Protein AF-0000000075561199 (afdb_homodimer)

Foldseek 3Di:
DPPPPPCPPPPVVVVVVVVVVPPVPPPDDCVPDLVSLLVVLLVVLLVVLVVLLVVLLCCLPPCVNVPPVNPPVVLVVLLVLLVLLVVLLVCCVDVAACLVNVLVVLVVCVVVVNDPPVVSVVRRDDHWFFDVLFFDDLLLLVLLLVLLVLLLVLLVVLLVVLVVDPDPDSSCNSSSVSVNVSSVSLNVCCNPPLRTAAARPDSSNLNSLSSLLSSLSSLLSNLLVLLLVLLLLVLVVVVVVVVVVVCVVPDDPVRNVVCCVCVVVCCVVVVPCCPCADDPPHRRCCRPVPLSSLLSSLSSSLSSVSSSLSSVLSSVCHNVPPRDDDDDPDDDDDPPPQVLLQVVLVVLLVQLVVLQVVLVVCVVVVNNLVSLVSLLVSLQVLLVVLQVLLVQLCVFLVPFDFAPPQSPNPSLLVLLVLLLVLLVLQLVLQLVQLVVCVVVVPPRQDVSSNSSSVSSNVSSVSLSVSLVRLSRTAHADPVCLVVVTSLNSLSNNLSSLVSVLVSLSVVSSVSDRNGDSDDDPVSSSSNSSSSSSNSSNSSSSSVSSVVSSGGRNDNPPPPPPPPPPDPPPPPDPD/DPPDPPDPPPPVVVVVVVVVVPPPPPPDDCVPDLVSLLVVLLVVLLVVLVVLLVVLLCCLVPCVNVPPVNPPVVLVVLLVLLVLLVVLLVCCVDVAACLVNVLVVVVVCVVVVNDPPVVSVVRRDDHWFFDVLFFDDLLLLVLLLVLLVLLLVLLVVLLVVLVVDPDPDSSCNSSSVSVNVSSVSLNVCCNPPLRTAAARPDSSNLNSLSSLLSSLSSLLSNLLVLLLVLLLLVLVVVVVVVVVVVCVVPDDPVRVVVCCVCVVVCCVVVVPCCPCADDPPHRRCCRPVPLSSLLSSLSSSLSSVSSSLSSVLSSVCHNVPPRDDDDDPDDDDDPPPQVLLQVVLVVLLVVLVVLQVVLVVCVVVVNNLVSLVSLLVSLQVLLVVLQVLLVVLCVFLVPFDFAPPQSPNPSLLVLLVLLLVLLVLQLVLQLVQLVVCVVVVPPRQDVSSNSSSVSSNVSSVSLSVSLVRLSRTAHADPVCLVVVTSLNSLSNNLSSLVSVLVSLSVVSSVSDRNGDSDDDSVSSSSNSSSSSSNSSNSSSSSVSSVVSSGGRNDNPPPPPPPVPPDPPPPPDPD

Organism: Caenorhabditis brenneri (NCBI:txid135651)

Secondary structure (DSSP, 8-state):
---------TTHHHHHHHHHHTS-S----TTT-HHHHHHHHHHHHHHHHHHHHHHHHHHHH-HHHHSGGGHHHHHHHHHHHHHHHHHHHHHIIIIII-HHHHHHHHHHHHHTTSS-HHHHHHH-PPPPPB-TT-S--HHHHHHHHHHHHHHHHHHHHHHHHHHHTT-S-TTHHHHHHHHHHHHHHHHHHHHHSTTBPPPTT-HHHHHHHHHHHHHHHHHHHHHHHHHHHHHHHHHHHHHHHHHHHHHHHT--HHHHHHHHHHHHHHHHHSSS----PPPTTS-HHHHHHTHHHHHHHHHHHHHHHHHHHHHHHHHHTTT---------SEEEEE-TT-HHHHHHHHHHHHHHHHHHHHHHHHHHTT-HHHHHHHHHHHHHHHHHHHHHHHHHHHHHGGGSEE-TT----HHHHHHHHHHHHHHHHHHHHHHHHHHHHHHTT-TT--HHHHHHHHHHHHHHHHHHHHHHHHTTEE--SHHHHHH-TTHHHHHHHHHHHHHHHHHHHHHHHSTTSSS-SS--HHHHHHHHHHHHHHHHHHHHHHHHHHHHHHHTT---------------------/---------STHHHHHHHHHHTS-S----TTT-HHHHHHHHHHHHHHHHHHHHHHHHHHHH-HHHHSGGGHHHHHHHHHHHHHHHHHHHHHIIIIII-HHHHHHHHHHHHHTTSS-HHHHHHH-PPPPPB-TT-S--HHHHHHHHHHHHHHHHHHHHHHHHHHHTT-S-TTHHHHHHHHHHHHHHHHHHHHHSTTBPPPTT-HHHHHHHHHHHHHHHHHHHHHHHHHHHHHHHHHHHHHHHHHHHHHHHT--HHHHHHHHHHHHHHHHHSSS----PPPTTS-HHHHHHTHHHHHHHHHHHHHHHHHHHHHHHHHHTTT---------SEEEEE-TT-HHHHHHHHHHHHHHHHHHHHHHHHHHTT-HHHHHHHHHHHHHHHHHHHHHHHHHHHHHGGGSEE-TT----HHHHHHHHHHHHHHHHHHHHHHHHHHHHHHTT-TT--HHHHHHHHHHHHHHHHHHHHHHHHTTEE--SHHHHHH-TTHHHHHHHHHHHHHHHHHHHHHHHSTTSSS-SS--HHHHHHHHHHHHHHHHHHHHHHHHHHHHHHHTT---------------------

Sequence (1148 aa):
MKTSIESTSSDDATALSDYSSTLPENLPTWMKNQKAQSFGLKSLTALYTLILTIVAFIIEISPTWQSDAMHIEYTIFCVLMYSIAILYFIYLYTVILYPIVFNTILLYLERMHVLSVHSIKRWMRPEPVFTGEGAGTLYLRLGTLLFGTLGSVLWGSEIFLCFFTNARHNIYVIKYIFAFVFTYMQMHFLCCNSKIDLPKNSFIASFGMMHCIAVNLWVWFSLCLAKAVYKSDKKTLKLQKNEEKWKKKNMTLADAVVEVVTTTVAYIVTEGEGDFSASEKQLRSLYKLGSAANFLLTTLVEFSLIAAAVYFIIWKHEGEEKPQEQRKKHVRFDCKSTSVGIFAALVLLIGSFVSISMHYIYNNSDKPRVADEVIGIAETVLFCVTLLAVFAAFVRMRKLQYRLHAHGQVVDEILLIVGLAGEIVYCSTGLDLYLNERLTNMQGTSCLTVVAFVFRIVQVVVQSVFILVASRLRSLSASNVLNQPGKQIITFLVVCNINLFIYHTFETIESNFGFPHKMASVYSALLNMSSPLVVFYRFHSSACLAEIWKHAYSTKYNHSHHHVHKPLEDHHIAMKTSIESTSSDDATALSDYSSTLPENLPTWMKNQKAQSFGLKSLTALYTLILTIVAFIIEISPTWQSDAMHIEYTIFCVLMYSIAILYFIYLYTVILYPIVFNTILLYLERMHVLSVHSIKRWMRPEPVFTGEGAGTLYLRLGTLLFGTLGSVLWGSEIFLCFFTNARHNIYVIKYIFAFVFTYMQMHFLCCNSKIDLPKNSFIASFGMMHCIAVNLWVWFSLCLAKAVYKSDKKTLKLQKNEEKWKKKNMTLADAVVEVVTTTVAYIVTEGEGDFSASEKQLRSLYKLGSAANFLLTTLVEFSLIAAAVYFIIWKHEGEEKPQEQRKKHVRFDCKSTSVGIFAALVLLIGSFVSISMHYIYNNSDKPRVADEVIGIAETVLFCVTLLAVFAAFVRMRKLQYRLHAHGQVVDEILLIVGLAGEIVYCSTGLDLYLNERLTNMQGTSCLTVVAFVFRIVQVVVQSVFILVASRLRSLSASNVLNQPGKQIITFLVVCNINLFIYHTFETIESNFGFPHKMASVYSALLNMSSPLVVFYRFHSSACLAEIWKHAYSTKYNHSHHHVHKPLEDHHIA

Solvent-accessible surface area (backbone atoms only — not comparable to full-atom values): 60788 Å² total; per-residue (Å²): 135,85,76,80,80,74,79,80,64,70,71,67,57,60,60,59,54,53,60,62,63,68,44,68,84,80,60,62,54,60,86,66,28,66,66,50,44,44,50,50,50,52,50,48,33,48,48,49,25,50,52,52,35,50,52,48,50,47,49,70,68,33,64,70,48,66,32,83,88,30,52,63,61,47,44,49,49,51,40,49,55,38,48,55,46,44,51,39,50,50,46,44,48,37,51,44,68,33,30,63,58,43,44,50,50,49,50,51,37,35,73,67,65,73,42,62,70,73,57,44,67,69,61,55,59,70,79,62,50,49,29,54,80,40,53,57,54,71,55,53,30,52,46,38,50,54,20,32,46,44,24,41,25,47,32,49,41,41,42,49,47,48,71,68,42,90,55,93,68,64,66,59,41,56,39,33,52,44,50,35,52,39,48,52,53,49,35,52,40,52,58,75,50,44,30,55,47,49,68,63,84,38,63,67,62,48,41,43,38,31,46,44,30,25,50,23,52,40,51,33,51,50,51,39,50,52,49,46,53,50,54,51,51,52,49,52,50,52,50,50,50,50,50,48,52,52,49,59,70,69,48,53,80,74,55,48,54,54,40,45,53,46,42,49,50,38,41,65,64,58,59,44,73,86,47,86,58,54,55,91,86,42,65,50,42,45,58,69,53,37,57,63,37,46,48,26,51,49,32,30,38,47,31,24,51,52,51,28,50,38,36,50,47,47,57,70,52,48,47,65,81,53,85,33,67,71,80,73,51,60,49,75,45,74,67,64,74,34,64,68,17,46,55,59,29,45,53,53,43,34,50,51,53,25,36,52,51,48,26,53,49,28,46,74,66,75,34,55,69,61,18,42,48,47,48,45,49,53,49,36,52,50,34,52,52,51,38,52,44,48,54,51,33,53,64,47,43,62,80,45,42,80,41,87,84,46,83,60,52,68,54,57,54,50,54,48,50,54,13,48,52,20,38,51,51,36,39,52,50,51,50,47,51,51,52,50,34,58,73,65,66,54,88,80,78,58,70,61,58,55,53,33,41,52,45,42,52,52,32,53,52,53,47,49,52,46,51,64,54,49,51,28,32,32,37,80,49,70,67,44,51,71,64,41,61,37,49,28,48,42,42,21,48,26,48,43,25,48,41,50,23,53,52,44,47,49,48,67,52,46,80,67,66,82,52,68,89,80,64,59,69,66,59,54,51,51,43,46,63,16,47,58,26,39,33,40,28,27,47,50,47,23,41,50,40,48,47,32,64,56,51,26,56,45,73,78,66,76,69,73,77,71,78,72,76,71,74,80,71,77,75,69,93,112,138,83,79,80,84,74,82,81,67,69,70,69,59,56,60,60,53,52,61,62,62,67,43,67,82,80,58,64,54,61,86,68,29,67,67,49,45,45,49,50,51,52,50,49,34,51,49,48,26,50,50,52,36,50,53,48,50,46,50,70,68,33,64,70,48,67,31,84,86,31,53,65,62,47,45,51,51,50,41,49,55,39,47,56,44,42,53,40,50,51,46,44,46,37,51,45,68,34,27,62,59,43,45,48,50,49,50,50,37,35,72,67,65,72,42,63,69,73,56,45,67,69,62,55,58,72,79,61,49,51,31,55,79,40,56,56,55,71,57,52,30,52,46,38,50,52,20,33,45,44,24,40,24,47,32,49,40,42,42,49,46,48,70,69,43,88,56,93,67,63,68,60,42,55,39,33,52,43,50,35,52,40,46,52,53,48,37,50,41,53,57,74,49,43,30,55,47,51,66,64,85,39,62,67,62,48,40,43,38,30,47,42,29,25,50,23,52,41,51,32,51,52,51,39,50,51,50,46,52,50,54,53,50,51,47,52,50,50,50,49,49,50,51,50,52,54,48,60,71,69,48,53,80,74,55,48,54,55,42,46,52,46,42,49,49,38,42,65,63,56,57,43,71,84,46,84,57,53,56,91,87,42,66,49,42,46,57,69,51,37,58,62,35,45,47,27,51,50,32,33,37,48,29,24,52,52,49,30,50,36,35,50,48,46,57,71,51,48,47,66,80,54,86,32,68,70,80,75,51,60,49,75,46,72,68,65,74,35,64,68,18,44,57,58,28,45,53,55,42,34,49,50,52,26,37,52,51,48,27,53,48,28,46,74,67,74,34,55,68,61,19,43,48,47,48,44,50,54,50,35,51,50,34,52,53,51,39,53,47,49,53,50,33,54,62,46,42,63,79,45,42,78,41,88,85,46,82,64,51,68,56,59,54,50,53,48,50,53,14,48,50,20,40,50,51,36,41,53,50,51,49,48,52,49,52,50,35,59,73,66,64,53,88,80,77,60,71,61,58,54,53,32,40,54,44,43,52,52,30,52,52,54,46,51,52,46,52,65,53,48,49,29,31,32,36,79,48,70,66,44,50,71,64,42,62,38,48,28,47,43,41,21,48,25,48,41,24,48,40,49,22,53,51,43,47,49,48,68,50,45,80,67,65,84,52,70,89,80,63,59,68,66,58,54,50,50,42,47,63,16,48,58,27,40,33,42,28,28,48,50,49,22,42,50,39,48,49,34,64,58,51,27,56,44,70,76,65,77,70,71,77,69,76,69,76,70,74,79,71,76,77,70,89,117

Radius of gyration: 35.61 Å; Cα contacts (8 Å, |Δi|>4): 1254; chains: 2; bounding box: 104×128×104 Å

InterPro domains:
  IPR004878 Otopetrin [PF03189] (139-539)
  IPR004878 Otopetrin [PTHR21522] (13-554)

Structure (mmCIF, N/CA/C/O backbone):
data_AF-0000000075561199-model_v1
#
loop_
_entity.id
_entity.type
_entity.pdbx_description
1 polymer OToPetrin-Like
#
loop_
_atom_site.group_PDB
_atom_site.id
_atom_site.type_symbol
_atom_site.label_atom_id
_atom_site.label_alt_id
_atom_site.label_comp_id
_atom_site.label_asym_id
_atom_site.label_entity_id
_atom_site.label_seq_id
_atom_site.pdbx_PDB_ins_code
_atom_site.Cartn_x
_atom_site.Cartn_y
_atom_site.Cartn_z
_atom_site.occupancy
_atom_site.B_iso_or_equiv
_atom_site.auth_seq_id
_atom_site.auth_comp_id
_atom_site.auth_asym_id
_atom_site.auth_atom_id
_atom_site.pdbx_PDB_model_num
ATOM 1 N N . MET A 1 1 ? -54.188 -15.094 66.188 1 23.02 1 MET A N 1
ATOM 2 C CA . MET A 1 1 ? -54.938 -14.078 65.438 1 23.02 1 MET A CA 1
ATOM 3 C C . MET A 1 1 ? -54.906 -14.352 63.969 1 23.02 1 MET A C 1
ATOM 5 O O . MET A 1 1 ? -53.812 -14.453 63.375 1 23.02 1 MET A O 1
ATOM 9 N N . LYS A 1 2 ? -55.938 -15.148 63.344 1 27.41 2 LYS A N 1
ATOM 10 C CA . LYS A 1 2 ? -56.406 -15.625 62.062 1 27.41 2 LYS A CA 1
ATOM 11 C C . LYS A 1 2 ? -56.594 -14.469 61.094 1 27.41 2 LYS A C 1
ATOM 13 O O . LYS A 1 2 ? -57.531 -13.656 61.25 1 27.41 2 LYS A O 1
ATOM 18 N N . THR A 1 3 ? -55.469 -13.734 60.719 1 26.67 3 THR A N 1
ATOM 19 C CA . THR A 1 3 ? -55.5 -12.57 59.844 1 26.67 3 THR A CA 1
ATOM 20 C C . THR A 1 3 ? -56.25 -12.883 58.562 1 26.67 3 THR A C 1
ATOM 22 O O . THR A 1 3 ? -55.969 -13.867 57.906 1 26.67 3 THR A O 1
ATOM 25 N N . SER A 1 4 ? -57.562 -12.555 58.5 1 28.78 4 SER A N 1
ATOM 26 C CA . SER A 1 4 ? -58.562 -12.672 57.469 1 28.78 4 SER A CA 1
ATOM 27 C C . SER A 1 4 ? -58.062 -12.055 56.156 1 28.78 4 SER A C 1
ATOM 29 O O . SER A 1 4 ? -57.719 -10.875 56.094 1 28.78 4 SER A O 1
ATOM 31 N N . ILE A 1 5 ? -57.344 -12.812 55.312 1 31.03 5 ILE A N 1
ATOM 32 C CA . ILE A 1 5 ? -56.906 -12.57 53.938 1 31.03 5 ILE A CA 1
ATOM 33 C C . ILE A 1 5 ? -58.094 -12.156 53.062 1 31.03 5 ILE A C 1
ATOM 35 O O . ILE A 1 5 ? -58.906 -12.992 52.719 1 31.03 5 ILE A O 1
ATOM 39 N N . GLU A 1 6 ? -58.844 -11.031 53.438 1 28.05 6 GLU A N 1
ATOM 40 C CA . GLU A 1 6 ? -59.938 -10.578 52.594 1 28.05 6 GLU A CA 1
ATOM 41 C C . GLU A 1 6 ? -59.5 -10.359 51.156 1 28.05 6 GLU A C 1
ATOM 43 O O . GLU A 1 6 ? -58.438 -9.805 50.906 1 28.05 6 GLU A O 1
ATOM 48 N N . SER A 1 7 ? -60.031 -11.156 50.188 1 30.53 7 SER A N 1
ATOM 49 C CA . SER A 1 7 ? -59.906 -11.367 48.75 1 30.53 7 SER A CA 1
ATOM 50 C C . SER A 1 7 ? -60.156 -10.078 47.969 1 30.53 7 SER A C 1
ATOM 52 O O . SER A 1 7 ? -61.281 -9.578 47.906 1 30.53 7 SER A O 1
ATOM 54 N N . THR A 1 8 ? -59.375 -8.992 48.125 1 32.44 8 THR A N 1
ATOM 55 C CA . THR A 1 8 ? -59.5 -7.742 47.375 1 32.44 8 THR A CA 1
ATOM 56 C C . THR A 1 8 ? -59.406 -7.984 45.875 1 32.44 8 THR A C 1
ATOM 58 O O . THR A 1 8 ? -58.312 -7.84 45.281 1 32.44 8 THR A O 1
ATOM 61 N N . SER A 1 9 ? -59.875 -9.133 45.281 1 32.69 9 SER A N 1
ATOM 62 C CA . SER A 1 9 ? -59.719 -9.453 43.875 1 32.69 9 SER A CA 1
ATOM 63 C C . SER A 1 9 ? -60.531 -8.508 43 1 32.69 9 SER A C 1
ATOM 65 O O . SER A 1 9 ? -60.312 -8.414 41.781 1 32.69 9 SER A O 1
ATOM 67 N N . SER A 1 10 ? -61.656 -7.863 43.469 1 36.28 10 SER A N 1
ATOM 68 C CA . SER A 1 10 ? -62.625 -7.371 42.5 1 36.28 10 SER A CA 1
ATOM 69 C C . SER A 1 10 ? -62.156 -6.074 41.844 1 36.28 10 SER A C 1
ATOM 71 O O . SER A 1 10 ? -62.562 -5.742 40.75 1 36.28 10 SER A O 1
ATOM 73 N N . ASP A 1 11 ? -61.406 -5.211 42.562 1 36.97 11 ASP A N 1
ATOM 74 C CA . ASP A 1 11 ? -61.219 -3.848 42.094 1 36.97 11 ASP A CA 1
ATOM 75 C C . ASP A 1 11 ? -60.25 -3.805 40.938 1 36.97 11 ASP A C 1
ATOM 77 O O . ASP A 1 11 ? -60.094 -2.779 40.25 1 36.97 11 ASP A O 1
ATOM 81 N N . ASP A 1 12 ? -59.344 -4.855 40.812 1 37.25 12 ASP A N 1
ATOM 82 C CA . ASP A 1 12 ? -58.312 -4.723 39.781 1 37.25 12 ASP A CA 1
ATOM 83 C C . ASP A 1 12 ? -58.906 -4.941 38.406 1 37.25 12 ASP A C 1
ATOM 85 O O . ASP A 1 12 ? -58.25 -4.695 37.375 1 37.25 12 ASP A O 1
ATOM 89 N N . ALA A 1 13 ? -60.156 -5.559 38.344 1 41.03 13 ALA A N 1
ATOM 90 C CA . ALA A 1 13 ? -60.719 -5.797 37 1 41.03 13 ALA A CA 1
ATOM 91 C C . ALA A 1 13 ? -61.156 -4.488 36.375 1 41.03 13 ALA A C 1
ATOM 93 O O . ALA A 1 13 ? -61.156 -4.367 35.125 1 41.03 13 ALA A O 1
ATOM 94 N N . THR A 1 14 ? -61.562 -3.453 37.156 1 41.22 14 THR A N 1
ATOM 95 C CA . THR A 1 14 ? -62.125 -2.256 36.531 1 41.22 14 THR A CA 1
ATOM 96 C C . THR A 1 14 ? -61 -1.443 35.875 1 41.22 14 THR A C 1
ATOM 98 O O . THR A 1 14 ? -61.281 -0.701 34.906 1 41.22 14 THR A O 1
ATOM 101 N N . ALA A 1 15 ? -59.75 -1.508 36.438 1 41.31 15 ALA A N 1
ATOM 102 C CA . ALA A 1 15 ? -58.719 -0.68 35.812 1 41.31 15 ALA A CA 1
ATOM 103 C C . ALA A 1 15 ? -58.312 -1.208 34.438 1 41.31 15 ALA A C 1
ATOM 105 O O . ALA A 1 15 ? -57.875 -0.444 33.594 1 41.31 15 ALA A O 1
ATOM 106 N N . LEU A 1 16 ? -58.438 -2.564 34.281 1 40.06 16 LEU A N 1
ATOM 107 C CA . LEU A 1 16 ? -58.094 -3.084 32.938 1 40.06 16 LEU A CA 1
ATOM 108 C C . LEU A 1 16 ? -59.125 -2.676 31.906 1 40.06 16 LEU A C 1
ATOM 110 O O . LEU A 1 16 ? -58.812 -2.535 30.734 1 40.06 16 LEU A O 1
ATOM 114 N N . SER A 1 17 ? -60.438 -2.498 32.375 1 40.56 17 SER A N 1
ATOM 115 C CA . SER A 1 17 ? -61.438 -2.137 31.375 1 40.56 17 SER A CA 1
ATOM 116 C C . SER A 1 17 ? -61.219 -0.733 30.828 1 40.56 17 SER A C 1
ATOM 118 O O . SER A 1 17 ? -61.594 -0.428 29.703 1 40.56 17 SER A O 1
ATOM 120 N N . ASP A 1 18 ? -60.688 0.201 31.703 1 38.62 18 ASP A N 1
ATOM 121 C CA . ASP A 1 18 ? -60.531 1.561 31.203 1 38.62 18 ASP A CA 1
ATOM 122 C C . ASP A 1 18 ? -59.406 1.642 30.172 1 38.62 18 ASP A C 1
ATOM 124 O O . ASP A 1 18 ? -59.281 2.629 29.453 1 38.62 18 ASP A O 1
ATOM 128 N N . TYR A 1 19 ? -58.375 0.75 30.359 1 41.69 19 TYR A N 1
ATOM 129 C CA . TYR A 1 19 ? -57.344 0.833 29.328 1 41.69 19 TYR A CA 1
ATOM 130 C C . TYR A 1 19 ? -57.938 0.486 27.953 1 41.69 19 TYR A C 1
ATOM 132 O O . TYR A 1 19 ? -57.344 0.826 26.922 1 41.69 19 TYR A O 1
ATOM 140 N N . SER A 1 20 ? -59 -0.408 27.922 1 40.75 20 SER A N 1
ATOM 141 C CA . SER A 1 20 ? -59.594 -0.716 26.625 1 40.75 20 SER A CA 1
ATOM 142 C C . SER A 1 20 ? -60.312 0.497 26.047 1 40.75 20 SER A C 1
ATOM 144 O O . SER A 1 20 ? -60.5 0.6 24.828 1 40.75 20 SER A O 1
ATOM 146 N N . SER A 1 21 ? -60.938 1.288 26.906 1 41.44 21 SER A N 1
ATOM 147 C CA . SER A 1 21 ? -61.781 2.359 26.344 1 41.44 21 SER A CA 1
ATOM 148 C C . SER A 1 21 ? -60.906 3.428 25.672 1 41.44 21 SER A C 1
ATOM 150 O O . SER A 1 21 ? -61.406 4.203 24.859 1 41.44 21 SER A O 1
ATOM 152 N N . THR A 1 22 ? -59.812 3.818 26.328 1 41 22 THR A N 1
ATOM 153 C CA . THR A 1 22 ? -59.125 4.926 25.672 1 41 22 THR A CA 1
ATOM 154 C C . THR A 1 22 ? -58.344 4.438 24.453 1 41 22 THR A C 1
ATOM 156 O O . THR A 1 22 ? -57.438 5.113 23.969 1 41 22 THR A O 1
ATOM 159 N N . LEU A 1 23 ? -58.344 3.086 24.203 1 43.19 23 LEU A N 1
ATOM 160 C CA . LEU A 1 23 ? -57.781 2.836 22.875 1 43.19 23 LEU A CA 1
ATOM 161 C C . LEU A 1 23 ? -58.438 3.721 21.844 1 43.19 23 LEU A C 1
ATOM 163 O O . LEU A 1 23 ? -59.688 3.781 21.766 1 43.19 23 LEU A O 1
ATOM 167 N N . PRO A 1 24 ? -57.906 4.844 21.453 1 48.06 24 PRO A N 1
ATOM 168 C CA . PRO A 1 24 ? -58.625 5.602 20.406 1 48.06 24 PRO A CA 1
ATOM 169 C C . PRO A 1 24 ? -59.312 4.699 19.391 1 48.06 24 PRO A C 1
ATOM 171 O O . PRO A 1 24 ? -58.781 3.641 19.047 1 48.06 24 PRO A O 1
ATOM 174 N N . GLU A 1 25 ? -60.625 4.469 19.5 1 47.69 25 GLU A N 1
ATOM 175 C CA . GLU A 1 25 ? -61.531 3.76 18.594 1 47.69 25 GLU A CA 1
ATOM 176 C C . GLU A 1 25 ? -60.969 3.764 17.172 1 47.69 25 GLU A C 1
ATOM 178 O O . GLU A 1 25 ? -61.156 2.799 16.422 1 47.69 25 GLU A O 1
ATOM 183 N N . ASN A 1 26 ? -60.625 4.91 16.609 1 48.72 26 ASN A N 1
ATOM 184 C CA . ASN A 1 26 ? -60.281 4.973 15.188 1 48.72 26 ASN A CA 1
ATOM 185 C C . ASN A 1 26 ? -58.844 4.516 14.93 1 48.72 26 ASN A C 1
ATOM 187 O O . ASN A 1 26 ? -58 5.332 14.625 1 48.72 26 ASN A O 1
ATOM 191 N N . LEU A 1 27 ? -58.375 3.664 15.656 1 53.28 27 LEU A N 1
ATOM 192 C CA . LEU A 1 27 ? -57.062 3.205 15.219 1 53.28 27 LEU A CA 1
ATOM 193 C C . LEU A 1 27 ? -57.125 2.701 13.781 1 53.28 27 LEU A C 1
ATOM 195 O O . LEU A 1 27 ? -57.938 1.854 13.445 1 53.28 27 LEU A O 1
ATOM 199 N N . PRO A 1 28 ? -56.688 3.459 12.852 1 59.25 28 PRO A N 1
ATOM 200 C CA . PRO A 1 28 ? -56.719 3.018 11.453 1 59.25 28 PRO A CA 1
ATOM 201 C C . PRO A 1 28 ? -56.25 1.571 11.289 1 59.25 28 PRO A C 1
ATOM 203 O O . PRO A 1 28 ? -55.531 1.053 12.133 1 59.25 28 PRO A O 1
ATOM 206 N N . THR A 1 29 ? -57.062 0.756 10.547 1 63.88 29 THR A N 1
ATOM 207 C CA . THR A 1 29 ? -56.656 -0.601 10.18 1 63.88 29 THR A CA 1
ATOM 208 C C . THR A 1 29 ? -55.188 -0.653 9.773 1 63.88 29 THR A C 1
ATOM 210 O O . THR A 1 29 ? -54.594 0.368 9.406 1 63.88 29 THR A O 1
ATOM 213 N N . TRP A 1 30 ? -54.594 -1.698 10.117 1 62.28 30 TRP A N 1
ATOM 214 C CA . TRP A 1 30 ? -53.188 -1.86 9.852 1 62.28 30 TRP A CA 1
ATOM 215 C C . TRP A 1 30 ? -52.844 -1.433 8.43 1 62.28 30 TRP A C 1
ATOM 217 O O . TRP A 1 30 ? -51.75 -0.947 8.164 1 62.28 30 TRP A O 1
ATOM 227 N N . MET A 1 31 ? -53.875 -1.57 7.602 1 65 31 MET A N 1
ATOM 228 C CA . MET A 1 31 ? -53.656 -1.215 6.203 1 65 31 MET A CA 1
ATOM 229 C C . MET A 1 31 ? -53.531 0.295 6.039 1 65 31 MET A C 1
ATOM 231 O O . MET A 1 31 ? -52.875 0.767 5.098 1 65 31 MET A O 1
ATOM 235 N N . LYS A 1 32 ? -54.094 0.989 6.965 1 67.06 32 LYS A N 1
ATOM 236 C CA . LYS A 1 32 ? -54.031 2.445 6.859 1 67.06 32 LYS A CA 1
ATOM 237 C C . LYS A 1 32 ? -52.938 3.018 7.766 1 67.06 32 LYS A C 1
ATOM 239 O O . LYS A 1 32 ? -52.625 4.211 7.707 1 67.06 32 LYS A O 1
ATOM 244 N N . ASN A 1 33 ? -52.375 2.156 8.586 1 66.81 33 ASN A N 1
ATOM 245 C CA . ASN A 1 33 ? -51.281 2.613 9.453 1 66.81 33 ASN A CA 1
ATOM 246 C C . ASN A 1 33 ? -49.938 2.654 8.711 1 66.81 33 ASN A C 1
ATOM 248 O O . ASN A 1 33 ? -49.469 1.632 8.203 1 66.81 33 ASN A O 1
ATOM 252 N N . GLN A 1 34 ? -49.469 3.797 8.531 1 74.38 34 GLN A N 1
ATOM 253 C CA . GLN A 1 34 ? -48.219 4.035 7.781 1 74.38 34 GLN A CA 1
ATOM 254 C C . GLN A 1 34 ? -47.062 3.229 8.359 1 74.38 34 GLN A C 1
ATOM 256 O O . GLN A 1 34 ? -46.25 2.703 7.613 1 74.38 34 GLN A O 1
ATOM 261 N N . LYS A 1 35 ? -47.031 3.045 9.688 1 75.44 35 LYS A N 1
ATOM 262 C CA . LYS A 1 35 ? -45.969 2.289 10.312 1 75.44 35 LYS A CA 1
ATOM 263 C C . LYS A 1 35 ? -46.094 0.801 9.992 1 75.44 35 LYS A C 1
ATOM 265 O O . LYS A 1 35 ? -45.062 0.134 9.75 1 75.44 35 LYS A O 1
ATOM 270 N N . ALA A 1 36 ? -47.25 0.375 10.031 1 74.06 36 ALA A N 1
ATOM 271 C CA . ALA A 1 36 ? -47.469 -1.029 9.703 1 74.06 36 ALA A CA 1
ATOM 272 C C . ALA A 1 36 ? -47.188 -1.303 8.227 1 74.06 36 ALA A C 1
ATOM 274 O O . ALA A 1 36 ? -46.625 -2.354 7.883 1 74.06 36 ALA A O 1
ATOM 275 N N . GLN A 1 37 ? -47.531 -0.401 7.414 1 76.19 37 GLN A N 1
ATOM 276 C CA . GLN A 1 37 ? -47.25 -0.553 5.996 1 76.19 37 GLN A CA 1
ATOM 277 C C . GLN A 1 37 ? -45.719 -0.542 5.738 1 76.19 37 GLN A C 1
ATOM 279 O O . GLN A 1 37 ? -45.219 -1.319 4.922 1 76.19 37 GLN A O 1
ATOM 284 N N . SER A 1 38 ? -45.094 0.314 6.438 1 77.88 38 SER A N 1
ATOM 285 C CA . SER A 1 38 ? -43.656 0.366 6.285 1 77.88 38 SER A CA 1
ATOM 286 C C . SER A 1 38 ? -43 -0.917 6.785 1 77.88 38 SER A C 1
ATOM 288 O O . SER A 1 38 ? -42.062 -1.416 6.172 1 77.88 38 SER A O 1
ATOM 290 N N . PHE A 1 39 ? -43.531 -1.416 7.84 1 78.94 39 PHE A N 1
ATOM 291 C CA . PHE A 1 39 ? -43 -2.67 8.367 1 78.94 39 PHE A CA 1
ATOM 292 C C . PHE A 1 39 ? -43.312 -3.824 7.418 1 78.94 39 PHE A C 1
ATOM 294 O O . PHE A 1 39 ? -42.469 -4.715 7.23 1 78.94 39 PHE A O 1
ATOM 301 N N . GLY A 1 40 ? -44.438 -3.887 6.926 1 77.81 40 GLY A N 1
ATOM 302 C CA . GLY A 1 40 ? -44.812 -4.906 5.949 1 77.81 40 GLY A CA 1
ATOM 303 C C . GLY A 1 40 ? -43.938 -4.855 4.699 1 77.81 40 GLY A C 1
ATOM 304 O O . GLY A 1 40 ? -43.5 -5.895 4.203 1 77.81 40 GLY A O 1
ATOM 305 N N . LEU A 1 41 ? -43.75 -3.721 4.215 1 82.06 41 LEU A N 1
ATOM 306 C CA . LEU A 1 41 ? -42.906 -3.559 3.039 1 82.06 41 LEU A CA 1
ATOM 307 C C . LEU A 1 41 ? -41.469 -3.992 3.336 1 82.06 41 LEU A C 1
ATOM 309 O O . LEU A 1 41 ? -40.844 -4.66 2.516 1 82.06 41 LEU A O 1
ATOM 313 N N . LYS A 1 42 ? -41 -3.629 4.453 1 84.38 42 LYS A N 1
ATOM 314 C CA . LYS A 1 42 ? -39.625 -4.016 4.84 1 84.38 42 LYS A CA 1
ATOM 315 C C . LYS A 1 42 ? -39.531 -5.527 5.008 1 84.38 42 LYS A C 1
ATOM 317 O O . LYS A 1 42 ? -38.5 -6.125 4.617 1 84.38 42 LYS A O 1
ATOM 322 N N . SER A 1 43 ? -40.562 -6.086 5.527 1 85.56 43 SER A N 1
ATOM 323 C CA . SER A 1 43 ? -40.562 -7.535 5.699 1 85.56 43 SER A CA 1
ATOM 324 C C . SER A 1 43 ? -40.656 -8.25 4.359 1 85.56 43 SER A C 1
ATOM 326 O O . SER A 1 43 ? -40 -9.289 4.16 1 85.56 43 SER A O 1
ATOM 328 N N . LEU A 1 44 ? -41.312 -7.707 3.471 1 86.44 44 LEU A N 1
ATOM 329 C CA . LEU A 1 44 ? -41.438 -8.312 2.148 1 86.44 44 LEU A CA 1
ATOM 330 C C . LEU A 1 44 ? -40.125 -8.227 1.387 1 86.44 44 LEU A C 1
ATOM 332 O O . LEU A 1 44 ? -39.719 -9.195 0.736 1 86.44 44 LEU A O 1
ATOM 336 N N . THR A 1 45 ? -39.531 -7.145 1.396 1 90.75 45 THR A N 1
ATOM 337 C CA . THR A 1 45 ? -38.25 -6.996 0.699 1 90.75 45 THR A CA 1
ATOM 338 C C . THR A 1 45 ? -37.188 -7.848 1.355 1 90.75 45 THR A C 1
ATOM 340 O O . THR A 1 45 ? -36.312 -8.383 0.672 1 90.75 45 THR A O 1
ATOM 343 N N . ALA A 1 46 ? -37.281 -8.008 2.676 1 89.56 46 ALA A N 1
ATOM 344 C CA . ALA A 1 46 ? -36.344 -8.875 3.373 1 89.56 46 ALA A CA 1
ATOM 345 C C . ALA A 1 46 ? -36.562 -10.336 2.984 1 89.56 46 ALA A C 1
ATOM 347 O O . ALA A 1 46 ? -35.594 -11.086 2.834 1 89.56 46 ALA A O 1
ATOM 348 N N . LEU A 1 47 ? -37.781 -10.688 2.869 1 87.44 47 LEU A N 1
ATOM 349 C CA . LEU A 1 47 ? -38.094 -12.055 2.447 1 87.44 47 LEU A CA 1
ATOM 350 C C . LEU A 1 47 ? -37.625 -12.297 1.017 1 87.44 47 LEU A C 1
ATOM 352 O O . LEU A 1 47 ? -37.094 -13.375 0.701 1 87.44 47 LEU A O 1
ATOM 356 N N . TYR A 1 48 ? -37.781 -11.344 0.184 1 91.56 48 TYR A N 1
ATOM 357 C CA . TYR A 1 48 ? -37.281 -11.414 -1.18 1 91.56 48 TYR A CA 1
ATOM 358 C C . TYR A 1 48 ? -35.781 -11.672 -1.185 1 91.56 48 TYR A C 1
ATOM 360 O O . TYR A 1 48 ? -35.281 -12.562 -1.892 1 91.56 48 TYR A O 1
ATOM 368 N N . THR A 1 49 ? -35.062 -10.922 -0.458 1 93.81 49 THR A N 1
ATOM 369 C CA . THR A 1 49 ? -33.594 -11.055 -0.406 1 93.81 49 THR A CA 1
ATOM 370 C C . THR A 1 49 ? -33.219 -12.422 0.154 1 93.81 49 THR A C 1
ATOM 372 O O . THR A 1 49 ? -32.25 -13.047 -0.333 1 93.81 49 THR A O 1
ATOM 375 N N . LEU A 1 50 ? -34 -12.867 1.132 1 89.75 50 LEU A N 1
ATOM 376 C CA . LEU A 1 50 ? -33.688 -14.156 1.736 1 89.75 50 LEU A CA 1
ATOM 377 C C . LEU A 1 50 ? -33.906 -15.297 0.741 1 89.75 50 LEU A C 1
ATOM 379 O O . LEU A 1 50 ? -33.062 -16.156 0.587 1 89.75 50 LEU A O 1
ATOM 383 N N . ILE A 1 51 ? -34.969 -15.234 0.065 1 90.19 51 ILE A N 1
ATOM 384 C CA . ILE A 1 51 ? -35.281 -16.266 -0.906 1 90.19 51 ILE A CA 1
ATOM 385 C C . ILE A 1 51 ? -34.281 -16.234 -2.062 1 90.19 51 ILE A C 1
ATOM 387 O O . ILE A 1 51 ? -33.75 -17.266 -2.473 1 90.19 51 ILE A O 1
ATOM 391 N N . LEU A 1 52 ? -34.031 -15.062 -2.516 1 94.44 52 LEU A N 1
ATOM 392 C CA . LEU A 1 52 ? -33.125 -14.914 -3.643 1 94.44 52 LEU A CA 1
ATOM 393 C C . LEU A 1 52 ? -31.719 -15.383 -3.271 1 94.44 52 LEU A C 1
ATOM 395 O O . LEU A 1 52 ? -31.031 -16.016 -4.082 1 94.44 52 LEU A O 1
ATOM 399 N N . THR A 1 53 ? -31.25 -15.078 -2.062 1 93.94 53 THR A N 1
ATOM 400 C CA . THR A 1 53 ? -29.922 -15.484 -1.612 1 93.94 53 THR A CA 1
ATOM 401 C C . THR A 1 53 ? -29.844 -17 -1.494 1 93.94 53 THR A C 1
ATOM 403 O O . THR A 1 53 ? -28.844 -17.609 -1.911 1 93.94 53 THR A O 1
ATOM 406 N N . ILE A 1 54 ? -30.922 -17.625 -1.044 1 87.44 54 ILE A N 1
ATOM 407 C CA . ILE A 1 54 ? -30.922 -19.078 -0.895 1 87.44 54 ILE A CA 1
ATOM 408 C C . ILE A 1 54 ? -30.922 -19.734 -2.271 1 87.44 54 ILE A C 1
ATOM 410 O O . ILE A 1 54 ? -30.172 -20.672 -2.518 1 87.44 54 ILE A O 1
ATOM 414 N N . VAL A 1 55 ? -31.703 -19.266 -3.137 1 91.25 55 VAL A N 1
ATOM 415 C CA . VAL A 1 55 ? -31.766 -19.797 -4.492 1 91.25 55 VAL A CA 1
ATOM 416 C C . VAL A 1 55 ? -30.406 -19.625 -5.172 1 91.25 55 VAL A C 1
ATOM 418 O O . VAL A 1 55 ? -29.922 -20.531 -5.844 1 91.25 55 VAL A O 1
ATOM 421 N N . ALA A 1 56 ? -29.797 -18.484 -4.996 1 93.94 56 ALA A N 1
ATOM 422 C CA . ALA A 1 56 ? -28.5 -18.234 -5.594 1 93.94 56 ALA A CA 1
ATOM 423 C C . ALA A 1 56 ? -27.438 -19.172 -5.035 1 93.94 56 ALA A C 1
ATOM 425 O O . ALA A 1 56 ? -26.578 -19.656 -5.773 1 93.94 56 ALA A O 1
ATOM 426 N N . PHE A 1 57 ? -27.531 -19.469 -3.746 1 88.56 57 PHE A N 1
ATOM 427 C CA . PHE A 1 57 ? -26.594 -20.406 -3.133 1 88.56 57 PHE A CA 1
ATOM 428 C C . PHE A 1 57 ? -26.781 -21.812 -3.691 1 88.56 57 PHE A C 1
ATOM 430 O O . PHE A 1 57 ? -25.797 -22.5 -3.969 1 88.56 57 PHE A O 1
ATOM 437 N N . ILE A 1 58 ? -28 -22.203 -3.916 1 84.88 58 ILE A N 1
ATOM 438 C CA . ILE A 1 58 ? -28.297 -23.531 -4.43 1 84.88 58 ILE A CA 1
ATOM 439 C C . ILE A 1 58 ? -27.797 -23.656 -5.871 1 84.88 58 ILE A C 1
ATOM 441 O O . ILE A 1 58 ? -27.234 -24.688 -6.254 1 84.88 58 ILE A O 1
ATOM 445 N N . ILE A 1 59 ? -27.953 -22.609 -6.578 1 88.88 59 ILE A N 1
ATOM 446 C CA . ILE A 1 59 ? -27.5 -22.609 -7.969 1 88.88 59 ILE A CA 1
ATOM 447 C C . ILE A 1 59 ? -25.984 -22.75 -8.023 1 88.88 59 ILE A C 1
ATOM 449 O O . ILE A 1 59 ? -25.453 -23.422 -8.906 1 88.88 59 ILE A O 1
ATOM 453 N N . GLU A 1 60 ? -25.25 -22.219 -7.039 1 88.56 60 GLU A N 1
ATOM 454 C CA . GLU A 1 60 ? -23.797 -22.25 -7.027 1 88.56 60 GLU A CA 1
ATOM 455 C C . GLU A 1 60 ? -23.281 -23.609 -6.566 1 88.56 60 GLU A C 1
ATOM 457 O O . GLU A 1 60 ? -22.234 -24.062 -7.012 1 88.56 60 GLU A O 1
ATOM 462 N N . ILE A 1 61 ? -24.047 -24.312 -5.73 1 83.88 61 ILE A N 1
ATOM 463 C CA . ILE A 1 61 ? -23.562 -25.562 -5.16 1 83.88 61 ILE A CA 1
ATOM 464 C C . ILE A 1 61 ? -24.094 -26.75 -5.973 1 83.88 61 ILE A C 1
ATOM 466 O O . ILE A 1 61 ? -23.484 -27.812 -6.004 1 83.88 61 ILE A O 1
ATOM 470 N N . SER A 1 62 ? -25.125 -26.578 -6.715 1 83.44 62 SER A N 1
ATOM 471 C CA . SER A 1 62 ? -25.781 -27.672 -7.422 1 83.44 62 SER A CA 1
ATOM 472 C C . SER A 1 62 ? -24.922 -28.156 -8.594 1 83.44 62 SER A C 1
ATOM 474 O O . SER A 1 62 ? -24.547 -27.375 -9.461 1 83.44 62 SER A O 1
ATOM 476 N N . PRO A 1 63 ? -24.656 -29.391 -8.625 1 82.75 63 PRO A N 1
ATOM 477 C CA . PRO A 1 63 ? -23.875 -29.953 -9.734 1 82.75 63 PRO A CA 1
ATOM 478 C C . PRO A 1 63 ? -24.609 -29.875 -11.07 1 82.75 63 PRO A C 1
ATOM 480 O O . PRO A 1 63 ? -23.969 -29.828 -12.125 1 82.75 63 PRO A O 1
ATOM 483 N N . THR A 1 64 ? -25.938 -29.812 -10.969 1 83.12 64 THR A N 1
ATOM 484 C CA . THR A 1 64 ? -26.703 -29.719 -12.203 1 83.12 64 THR A CA 1
ATOM 485 C C . THR A 1 64 ? -26.484 -28.375 -12.875 1 83.12 64 THR A C 1
ATOM 487 O O . THR A 1 64 ? -26.281 -28.297 -14.094 1 83.12 64 THR A O 1
ATOM 490 N N . TRP A 1 65 ? -26.5 -27.375 -12.055 1 80.5 65 TRP A N 1
ATOM 491 C CA . TRP A 1 65 ? -26.328 -26.031 -12.594 1 80.5 65 TRP A CA 1
ATOM 492 C C . TRP A 1 65 ? -24.891 -25.781 -13 1 80.5 65 TRP A C 1
ATOM 494 O O . TRP A 1 65 ? -24.609 -24.969 -13.883 1 80.5 65 TRP A O 1
ATOM 504 N N . GLN A 1 66 ? -23.969 -26.5 -12.336 1 79.31 66 GLN A N 1
ATOM 505 C CA . GLN A 1 66 ? -22.547 -26.281 -12.617 1 79.31 66 GLN A CA 1
ATOM 506 C C . GLN A 1 66 ? -22.078 -27.203 -13.734 1 79.31 66 GLN A C 1
ATOM 508 O O . GLN A 1 66 ? -20.938 -27.094 -14.195 1 79.31 66 GLN A O 1
ATOM 513 N N . SER A 1 67 ? -22.984 -28 -14.234 1 78.25 67 SER A N 1
ATOM 514 C CA . SER A 1 67 ? -22.641 -28.891 -15.336 1 78.25 67 SER A CA 1
ATOM 515 C C . SER A 1 67 ? -22.438 -28.125 -16.641 1 78.25 67 SER A C 1
ATOM 517 O O . SER A 1 67 ? -22.953 -27.016 -16.781 1 78.25 67 SER A O 1
ATOM 519 N N . ASP A 1 68 ? -21.703 -28.594 -17.578 1 77.81 68 ASP A N 1
ATOM 520 C CA . ASP A 1 68 ? -21.391 -27.953 -18.859 1 77.81 68 ASP A CA 1
ATOM 521 C C . ASP A 1 68 ? -22.625 -27.844 -19.734 1 77.81 68 ASP A C 1
ATOM 523 O O . ASP A 1 68 ? -22.688 -27.016 -20.641 1 77.81 68 ASP A O 1
ATOM 527 N N . ALA A 1 69 ? -23.656 -28.609 -19.422 1 78.19 69 ALA A N 1
ATOM 528 C CA . ALA A 1 69 ? -24.859 -28.609 -20.25 1 78.19 69 ALA A CA 1
ATOM 529 C C . ALA A 1 69 ? -25.703 -27.359 -19.984 1 78.19 69 ALA A C 1
ATOM 531 O O . ALA A 1 69 ? -26.422 -26.891 -20.875 1 78.19 69 ALA A O 1
ATOM 532 N N . MET A 1 70 ? -25.594 -26.766 -18.812 1 83.75 70 MET A N 1
ATOM 533 C CA . MET A 1 70 ? -26.422 -25.625 -18.453 1 83.75 70 MET A CA 1
ATOM 534 C C . MET A 1 70 ? -25.609 -24.344 -18.438 1 83.75 70 MET A C 1
ATOM 536 O O . MET A 1 70 ? -25.734 -23.531 -17.516 1 83.75 70 MET A O 1
ATOM 540 N N . HIS A 1 71 ? -24.781 -24.141 -19.422 1 84.56 71 HIS A N 1
ATOM 541 C CA . HIS A 1 71 ? -23.922 -22.953 -19.469 1 84.56 71 HIS A CA 1
ATOM 542 C C . HIS A 1 71 ? -24.719 -21.703 -19.828 1 84.56 71 HIS A C 1
ATOM 544 O O . HIS A 1 71 ? -24.438 -20.625 -19.312 1 84.56 71 HIS A O 1
ATOM 550 N N . ILE A 1 72 ? -25.719 -21.797 -20.594 1 87.69 72 ILE A N 1
ATOM 551 C CA . ILE A 1 72 ? -26.516 -20.641 -21.016 1 87.69 72 ILE A CA 1
ATOM 552 C C . ILE A 1 72 ? -27.422 -20.188 -19.859 1 87.69 72 ILE A C 1
ATOM 554 O O . ILE A 1 72 ? -27.531 -19 -19.578 1 87.69 72 ILE A O 1
ATOM 558 N N . GLU A 1 73 ? -28.047 -21.188 -19.188 1 89.25 73 GLU A N 1
ATOM 559 C CA . GLU A 1 73 ? -28.953 -20.875 -18.078 1 89.25 73 GLU A CA 1
ATOM 560 C C . GLU A 1 73 ? -28.203 -20.219 -16.922 1 89.25 73 GLU A C 1
ATOM 562 O O . GLU A 1 73 ? -28.703 -19.281 -16.297 1 89.25 73 GLU A O 1
ATOM 567 N N . TYR A 1 74 ? -27.125 -20.734 -16.688 1 90.12 74 TYR A N 1
ATOM 568 C CA . TYR A 1 74 ? -26.312 -20.156 -15.617 1 90.12 74 TYR A CA 1
ATOM 569 C C . TYR A 1 74 ? -25.891 -18.734 -15.953 1 90.12 74 TYR A C 1
ATOM 571 O O . TYR A 1 74 ? -25.938 -17.859 -15.102 1 90.12 74 TYR A O 1
ATOM 579 N N . THR A 1 75 ? -25.531 -18.484 -17.188 1 91.06 75 THR A N 1
ATOM 580 C CA . THR A 1 75 ? -25.125 -17.156 -17.625 1 91.06 75 THR A CA 1
ATOM 581 C C . THR A 1 75 ? -26.312 -16.188 -17.562 1 91.06 75 THR A C 1
ATOM 583 O O . THR A 1 75 ? -26.156 -15.023 -17.188 1 91.06 75 THR A O 1
ATOM 586 N N . ILE A 1 76 ? -27.453 -16.656 -17.906 1 92.62 76 ILE A N 1
ATOM 587 C CA . ILE A 1 76 ? -28.641 -15.82 -17.859 1 92.62 76 ILE A CA 1
ATOM 588 C C . ILE A 1 76 ? -28.953 -15.43 -16.422 1 92.62 76 ILE A C 1
ATOM 590 O O . ILE A 1 76 ? -29.297 -14.281 -16.141 1 92.62 76 ILE A O 1
ATOM 594 N N . PHE A 1 77 ? -28.781 -16.344 -15.562 1 94 77 PHE A N 1
ATOM 595 C CA . PHE A 1 77 ? -29 -16.062 -14.148 1 94 77 PHE A CA 1
ATOM 596 C C . PHE A 1 77 ? -28.062 -14.977 -13.656 1 94 77 PHE A C 1
ATOM 598 O O . PHE A 1 77 ? -28.484 -14.031 -13 1 94 77 PHE A O 1
ATOM 605 N N . CYS A 1 78 ? -26.797 -15.133 -13.969 1 94.25 78 CYS A N 1
ATOM 606 C CA . CYS A 1 78 ? -25.797 -14.172 -13.516 1 94.25 78 CYS A CA 1
ATOM 607 C C . CYS A 1 78 ? -26.062 -12.797 -14.109 1 94.25 78 CYS A C 1
ATOM 609 O O . CYS A 1 78 ? -26 -11.789 -13.406 1 94.25 78 CYS A O 1
ATOM 611 N N . VAL A 1 79 ? -26.406 -12.758 -15.344 1 96 79 VAL A N 1
ATOM 612 C CA . VAL A 1 79 ? -26.641 -11.5 -16.031 1 96 79 VAL A CA 1
ATOM 613 C C . VAL A 1 79 ? -27.891 -10.828 -15.469 1 96 79 VAL A C 1
ATOM 615 O O . VAL A 1 79 ? -27.938 -9.602 -15.312 1 96 79 VAL A O 1
ATOM 618 N N . LEU A 1 80 ? -28.844 -11.617 -15.125 1 95.88 80 LEU A N 1
ATOM 619 C CA . LEU A 1 80 ? -30.062 -11.055 -14.555 1 95.88 80 LEU A CA 1
ATOM 620 C C . LEU A 1 80 ? -29.797 -10.453 -13.18 1 95.88 80 LEU A C 1
ATOM 622 O O . LEU A 1 80 ? -30.297 -9.367 -12.875 1 95.88 80 LEU A O 1
ATOM 626 N N . MET A 1 81 ? -29.078 -11.141 -12.43 1 96.88 81 MET A N 1
ATOM 627 C CA . MET A 1 81 ? -28.766 -10.641 -11.094 1 96.88 81 MET A CA 1
ATOM 628 C C . MET A 1 81 ? -28.016 -9.312 -11.172 1 96.88 81 MET A C 1
ATOM 630 O O . MET A 1 81 ? -28.391 -8.352 -10.5 1 96.88 81 MET A O 1
ATOM 634 N N . TYR A 1 82 ? -27.047 -9.172 -12.023 1 97.62 82 TYR A N 1
ATOM 635 C CA . TYR A 1 82 ? -26.266 -7.941 -12.156 1 97.62 82 TYR A CA 1
ATOM 636 C C . TYR A 1 82 ? -27.078 -6.848 -12.836 1 97.62 82 TYR A C 1
ATOM 638 O O . TYR A 1 82 ? -26.984 -5.676 -12.469 1 97.62 82 TYR A O 1
ATOM 646 N N . SER A 1 83 ? -27.859 -7.211 -13.805 1 97 83 SER A N 1
ATOM 647 C CA . SER A 1 83 ? -28.609 -6.219 -14.578 1 97 83 SER A CA 1
ATOM 648 C C . SER A 1 83 ? -29.641 -5.504 -13.711 1 97 83 SER A C 1
ATOM 650 O O . SER A 1 83 ? -29.812 -4.285 -13.82 1 97 83 SER A O 1
ATOM 652 N N . ILE A 1 84 ? -30.297 -6.25 -12.883 1 96.62 84 ILE A N 1
ATOM 653 C CA . ILE A 1 84 ? -31.281 -5.645 -11.992 1 96.62 84 ILE A CA 1
ATOM 654 C C . ILE A 1 84 ? -30.594 -4.668 -11.047 1 96.62 84 ILE A C 1
ATOM 656 O O . ILE A 1 84 ? -31.109 -3.578 -10.781 1 96.62 84 ILE A O 1
ATOM 660 N N . ALA A 1 85 ? -29.453 -5.062 -10.555 1 97 85 ALA A N 1
ATOM 661 C CA . ALA A 1 85 ? -28.703 -4.184 -9.664 1 97 85 ALA A CA 1
ATOM 662 C C . ALA A 1 85 ? -28.219 -2.936 -10.398 1 97 85 ALA A C 1
ATOM 664 O O . ALA A 1 85 ? -28.281 -1.826 -9.867 1 97 85 ALA A O 1
ATOM 665 N N . ILE A 1 86 ? -27.766 -3.064 -11.625 1 97.12 86 ILE A N 1
ATOM 666 C CA . ILE A 1 86 ? -27.281 -1.946 -12.43 1 97.12 86 ILE A CA 1
ATOM 667 C C . ILE A 1 86 ? -28.438 -0.998 -12.742 1 97.12 86 ILE A C 1
ATOM 669 O O . ILE A 1 86 ? -28.281 0.223 -12.656 1 97.12 86 ILE A O 1
ATOM 673 N N . LEU A 1 87 ? -29.531 -1.551 -13.07 1 95.12 87 LEU A N 1
ATOM 674 C CA . LEU A 1 87 ? -30.703 -0.727 -13.344 1 95.12 87 LEU A CA 1
ATOM 675 C C . LEU A 1 87 ? -31.109 0.056 -12.102 1 95.12 87 LEU A C 1
ATOM 677 O O . LEU A 1 87 ? -31.547 1.209 -12.203 1 95.12 87 LEU A O 1
ATOM 681 N N . TYR A 1 88 ? -30.984 -0.603 -11.031 1 94.56 88 TYR A N 1
ATOM 682 C CA . TYR A 1 88 ? -31.297 0.091 -9.789 1 94.56 88 TYR A CA 1
ATOM 683 C C . TYR A 1 88 ? -30.344 1.261 -9.562 1 94.56 88 TYR A C 1
ATOM 685 O O . TYR A 1 88 ? -30.766 2.328 -9.109 1 94.56 88 TYR A O 1
ATOM 693 N N . PHE A 1 89 ? -29.078 1.077 -9.844 1 94.19 89 PHE A N 1
ATOM 694 C CA . PHE A 1 89 ? -28.125 2.168 -9.68 1 94.19 89 PHE A CA 1
ATOM 695 C C . PHE A 1 89 ? -28.469 3.32 -10.617 1 94.19 89 PHE A C 1
ATOM 697 O O . PHE A 1 89 ? -28.328 4.488 -10.25 1 94.19 89 PHE A O 1
ATOM 704 N N . ILE A 1 90 ? -28.828 2.963 -11.789 1 91.19 90 ILE A N 1
ATOM 705 C CA . ILE A 1 90 ? -29.219 4.008 -12.734 1 91.19 90 ILE A CA 1
ATOM 706 C C . ILE A 1 90 ? -30.422 4.773 -12.188 1 91.19 90 ILE A C 1
ATOM 708 O O . ILE A 1 90 ? -30.469 6.004 -12.258 1 91.19 90 ILE A O 1
ATOM 712 N N . TYR A 1 91 ? -31.328 4.055 -11.594 1 88.88 91 TYR A N 1
ATOM 713 C CA . TYR A 1 91 ? -32.5 4.672 -10.969 1 88.88 91 TYR A CA 1
ATOM 714 C C . TYR A 1 91 ? -32.062 5.57 -9.812 1 88.88 91 TYR A C 1
ATOM 716 O O . TYR A 1 91 ? -32.562 6.695 -9.68 1 88.88 91 TYR A O 1
ATOM 724 N N . LEU A 1 92 ? -31.172 5.082 -8.992 1 88.56 92 LEU A N 1
ATOM 725 C CA . LEU A 1 92 ? -30.719 5.844 -7.84 1 88.56 92 LEU A CA 1
ATOM 726 C C . LEU A 1 92 ? -30.031 7.137 -8.281 1 88.56 92 LEU A C 1
ATOM 728 O O . LEU A 1 92 ? -30.266 8.195 -7.699 1 88.56 92 LEU A O 1
ATOM 732 N N . TYR A 1 93 ? -29.266 7.117 -9.352 1 87.38 93 TYR A N 1
ATOM 733 C CA . TYR A 1 93 ? -28.516 8.281 -9.797 1 87.38 93 TYR A CA 1
ATOM 734 C C . TYR A 1 93 ? -29.406 9.258 -10.555 1 87.38 93 TYR A C 1
ATOM 736 O O . TYR A 1 93 ? -29.25 10.477 -10.422 1 87.38 93 TYR A O 1
ATOM 744 N N . THR A 1 94 ? -30.344 8.766 -11.258 1 84.25 94 THR A N 1
ATOM 745 C CA . THR A 1 94 ? -31.141 9.648 -12.109 1 84.25 94 THR A CA 1
ATOM 746 C C . THR A 1 94 ? -32.312 10.219 -11.344 1 84.25 94 THR A C 1
ATOM 748 O O . THR A 1 94 ? -32.719 11.367 -11.562 1 84.25 94 THR A O 1
ATOM 751 N N . VAL A 1 95 ? -32.844 9.484 -10.398 1 81.62 95 VAL A N 1
ATOM 752 C CA . VAL A 1 95 ? -34.094 9.891 -9.781 1 81.62 95 VAL A CA 1
ATOM 753 C C . VAL A 1 95 ? -33.812 10.438 -8.383 1 81.62 95 VAL A C 1
ATOM 755 O O . VAL A 1 95 ? -34.406 11.438 -7.973 1 81.62 95 VAL A O 1
ATOM 758 N N . ILE A 1 96 ? -32.938 9.828 -7.711 1 81.44 96 ILE A N 1
ATOM 759 C CA . ILE A 1 96 ? -32.812 10.195 -6.305 1 81.44 96 ILE A CA 1
ATOM 760 C C . ILE A 1 96 ? -31.656 11.164 -6.125 1 81.44 96 ILE A C 1
ATOM 762 O O . ILE A 1 96 ? -31.812 12.227 -5.52 1 81.44 96 ILE A O 1
ATOM 766 N N . LEU A 1 97 ? -30.516 10.938 -6.691 1 81.62 97 LEU A N 1
ATOM 767 C CA . LEU A 1 97 ? -29.312 11.719 -6.414 1 81.62 97 LEU A CA 1
ATOM 768 C C . LEU A 1 97 ? -29.297 12.984 -7.27 1 81.62 97 LEU A C 1
ATOM 770 O O . LEU A 1 97 ? -28.906 14.055 -6.789 1 81.62 97 LEU A O 1
ATOM 774 N N . TYR A 1 98 ? -29.609 12.789 -8.516 1 79.81 98 TYR A N 1
ATOM 775 C CA . TYR A 1 98 ? -29.641 13.953 -9.398 1 79.81 98 TYR A CA 1
ATOM 776 C C . TYR A 1 98 ? -31.031 14.195 -9.945 1 79.81 98 TYR A C 1
ATOM 778 O O . TYR A 1 98 ? -31.297 13.938 -11.117 1 79.81 98 TYR A O 1
ATOM 786 N N . PRO A 1 99 ? -31.781 14.75 -9.047 1 75.06 99 PRO A N 1
ATOM 787 C CA . PRO A 1 99 ? -33.156 14.93 -9.469 1 75.06 99 PRO A CA 1
ATOM 788 C C . PRO A 1 99 ? -33.312 15.914 -10.625 1 75.06 99 PRO A C 1
ATOM 790 O O . PRO A 1 99 ? -34.344 15.898 -11.328 1 75.06 99 PRO A O 1
ATOM 793 N N . ILE A 1 100 ? -32.25 16.641 -10.82 1 71.25 100 ILE A N 1
ATOM 794 C CA . ILE A 1 100 ? -32.312 17.625 -11.883 1 71.25 100 ILE A CA 1
ATOM 795 C C . ILE A 1 100 ? -32.5 16.922 -13.227 1 71.25 100 ILE A C 1
ATOM 797 O O . ILE A 1 100 ? -33.25 17.406 -14.086 1 71.25 100 ILE A O 1
ATOM 801 N N . VAL A 1 101 ? -31.828 15.852 -13.359 1 70.19 101 VAL A N 1
ATOM 802 C CA . VAL A 1 101 ? -31.922 15.125 -14.617 1 70.19 101 VAL A CA 1
ATOM 803 C C . VAL A 1 101 ? -33.375 14.641 -14.82 1 70.19 101 VAL A C 1
ATOM 805 O O . VAL A 1 101 ? -33.938 14.828 -15.891 1 70.19 101 VAL A O 1
ATOM 808 N N . PHE A 1 102 ? -33.875 14.086 -13.773 1 71.31 102 PHE A N 1
ATOM 809 C CA . PHE A 1 102 ? -35.25 13.562 -13.828 1 71.31 102 PHE A CA 1
ATOM 810 C C . PHE A 1 102 ? -36.25 14.688 -14 1 71.31 102 PHE A C 1
ATOM 812 O O . PHE A 1 102 ? -37.188 14.57 -14.797 1 71.31 102 PHE A O 1
ATOM 819 N N . ASN A 1 103 ? -35.906 15.727 -13.344 1 74.38 103 ASN A N 1
ATOM 820 C CA . ASN A 1 103 ? -36.812 16.859 -13.43 1 74.38 103 ASN A CA 1
ATOM 821 C C . ASN A 1 103 ? -36.781 17.5 -14.812 1 74.38 103 ASN A C 1
ATOM 823 O O . ASN A 1 103 ? -37.844 17.938 -15.328 1 74.38 103 ASN A O 1
ATOM 827 N N . THR A 1 104 ? -35.562 17.484 -15.352 1 74.5 104 THR A N 1
ATOM 828 C CA . THR A 1 104 ? -35.469 18.062 -16.688 1 74.5 104 THR A CA 1
ATOM 829 C C . THR A 1 104 ? -36.156 17.172 -17.719 1 74.5 104 THR A C 1
ATOM 831 O O . THR A 1 104 ? -36.781 17.672 -18.656 1 74.5 104 THR A O 1
ATOM 834 N N . ILE A 1 105 ? -36.062 15.945 -17.516 1 74.5 105 ILE A N 1
ATOM 835 C CA . ILE A 1 105 ? -36.75 15.016 -18.422 1 74.5 105 ILE A CA 1
ATOM 836 C C . ILE A 1 105 ? -38.25 15.188 -18.281 1 74.5 105 ILE A C 1
ATOM 838 O O . ILE A 1 105 ? -38.969 15.195 -19.281 1 74.5 105 ILE A O 1
ATOM 842 N N . LEU A 1 106 ? -38.688 15.438 -17.062 1 74.38 106 LEU A N 1
ATOM 843 C CA . LEU A 1 106 ? -40.125 15.648 -16.812 1 74.38 106 LEU A CA 1
ATOM 844 C C . LEU A 1 106 ? -40.594 16.953 -17.453 1 74.38 106 LEU A C 1
ATOM 846 O O . LEU A 1 106 ? -41.688 17 -18.031 1 74.38 106 LEU A O 1
ATOM 850 N N . LEU A 1 107 ? -39.75 17.875 -17.312 1 75.5 107 LEU A N 1
ATOM 851 C CA . LEU A 1 107 ? -40.125 19.156 -17.891 1 75.5 107 LEU A CA 1
ATOM 852 C C . LEU A 1 107 ? -40.156 19.078 -19.422 1 75.5 107 LEU A C 1
ATOM 854 O O . LEU A 1 107 ? -41.031 19.672 -20.062 1 75.5 107 LEU A O 1
ATOM 858 N N . TYR A 1 108 ? -39.188 18.344 -19.922 1 75.31 108 TYR A N 1
ATOM 859 C CA . TYR A 1 108 ? -39.188 18.141 -21.375 1 75.31 108 TYR A CA 1
ATOM 860 C C . TYR A 1 108 ? -40.406 17.391 -21.828 1 75.31 108 TYR A C 1
ATOM 862 O O . TYR A 1 108 ? -41 17.734 -22.844 1 75.31 108 TYR A O 1
ATOM 870 N N . LEU A 1 109 ? -40.781 16.453 -21.078 1 74.19 109 LEU A N 1
ATOM 871 C CA . LEU A 1 109 ? -42 15.672 -21.406 1 74.19 109 LEU A CA 1
ATOM 872 C C . LEU A 1 109 ? -43.25 16.516 -21.266 1 74.19 109 LEU A C 1
ATOM 874 O O . LEU A 1 109 ? -44.219 16.312 -21.984 1 74.19 109 LEU A O 1
ATOM 878 N N . GLU A 1 110 ? -43.219 17.438 -20.344 1 73.5 110 GLU A N 1
ATOM 879 C CA . GLU A 1 110 ? -44.312 18.391 -20.219 1 73.5 110 GLU A CA 1
ATOM 880 C C . GLU A 1 110 ? -44.406 19.281 -21.453 1 73.5 110 GLU A C 1
ATOM 882 O O . GLU A 1 110 ? -45.5 19.547 -21.938 1 73.5 110 GLU A O 1
ATOM 887 N N . ARG A 1 111 ? -43.25 19.625 -21.828 1 74.44 111 ARG A N 1
ATOM 888 C CA . ARG A 1 111 ? -43.188 20.5 -23 1 74.44 111 ARG A CA 1
ATOM 889 C C . ARG A 1 111 ? -43.719 19.781 -24.234 1 74.44 111 ARG A C 1
ATOM 891 O O . ARG A 1 111 ? -44.312 20.422 -25.109 1 74.44 111 ARG A O 1
ATOM 898 N N . MET A 1 112 ? -43.531 18.516 -24.203 1 77.56 112 MET A N 1
ATOM 899 C CA . MET A 1 112 ? -44.031 17.734 -25.328 1 77.56 112 MET A CA 1
ATOM 900 C C . MET A 1 112 ? -45.5 17.391 -25.141 1 77.56 112 MET A C 1
ATOM 902 O O . MET A 1 112 ? -46.094 16.703 -25.969 1 77.56 112 MET A O 1
ATOM 906 N N . HIS A 1 113 ? -46.125 17.922 -24.109 1 69.25 113 HIS A N 1
ATOM 907 C CA . HIS A 1 113 ? -47.562 17.781 -23.781 1 69.25 113 HIS A CA 1
ATOM 908 C C . HIS A 1 113 ? -47.938 16.328 -23.578 1 69.25 113 HIS A C 1
ATOM 910 O O . HIS A 1 113 ? -49.031 15.906 -23.906 1 69.25 113 HIS A O 1
ATOM 916 N N . VAL A 1 114 ? -46.906 15.617 -23.234 1 68.88 114 VAL A N 1
ATOM 917 C CA . VAL A 1 114 ? -47.219 14.219 -22.969 1 68.88 114 VAL A CA 1
ATOM 918 C C . VAL A 1 114 ? -47.75 14.078 -21.531 1 68.88 114 VAL A C 1
ATOM 920 O O . VAL A 1 114 ? -48.625 13.273 -21.266 1 68.88 114 VAL A O 1
ATOM 923 N N . LEU A 1 115 ? -47.156 14.812 -20.609 1 65.81 115 LEU A N 1
ATOM 924 C CA . LEU A 1 115 ? -47.594 14.711 -19.203 1 65.81 115 LEU A CA 1
ATOM 925 C C . LEU A 1 115 ? -48.156 16.047 -18.719 1 65.81 115 LEU A C 1
ATOM 927 O O . LEU A 1 115 ? -47.688 17.109 -19.125 1 65.81 115 LEU A O 1
ATOM 931 N N . SER A 1 116 ? -49.281 16 -18.062 1 61.94 116 SER A N 1
ATOM 932 C CA . SER A 1 116 ? -49.906 17.203 -17.516 1 61.94 116 SER A CA 1
ATOM 933 C C . SER A 1 116 ? -49.062 17.828 -16.406 1 61.94 116 SER A C 1
ATOM 935 O O . SER A 1 116 ? -48.312 17.125 -15.734 1 61.94 116 SER A O 1
ATOM 937 N N . VAL A 1 117 ? -48.969 19.156 -16.297 1 60.31 117 VAL A N 1
ATOM 938 C CA . VAL A 1 117 ? -48.219 20 -15.359 1 60.31 117 VAL A CA 1
ATOM 939 C C . VAL A 1 117 ? -48.469 19.516 -13.93 1 60.31 117 VAL A C 1
ATOM 941 O O . VAL A 1 117 ? -47.562 19.5 -13.109 1 60.31 117 VAL A O 1
ATOM 944 N N . HIS A 1 118 ? -49.688 19.203 -13.57 1 57.03 118 HIS A N 1
ATOM 945 C CA . HIS A 1 118 ? -50.062 18.797 -12.219 1 57.03 118 HIS A CA 1
ATOM 946 C C . HIS A 1 118 ? -49.375 17.5 -11.82 1 57.03 118 HIS A C 1
ATOM 948 O O . HIS A 1 118 ? -49 17.312 -10.664 1 57.03 118 HIS A O 1
ATOM 954 N N . SER A 1 119 ? -49.188 16.75 -12.758 1 58 119 SER A N 1
ATOM 955 C CA . SER A 1 119 ? -48.531 15.469 -12.516 1 58 119 SER A CA 1
ATOM 956 C C . SER A 1 119 ? -47.031 15.633 -12.273 1 58 119 SER A C 1
ATOM 958 O O . SER A 1 119 ? -46.438 14.875 -11.5 1 58 119 SER A O 1
ATOM 960 N N . ILE A 1 120 ? -46.531 16.625 -12.82 1 59.81 120 ILE A N 1
ATOM 961 C CA . ILE A 1 120 ? -45.094 16.859 -12.734 1 59.81 120 ILE A CA 1
ATOM 962 C C . ILE A 1 120 ? -44.75 17.328 -11.328 1 59.81 120 ILE A C 1
ATOM 964 O O . ILE A 1 120 ? -43.75 16.922 -10.758 1 59.81 120 ILE A O 1
ATOM 968 N N . LYS A 1 121 ? -45.531 18.328 -10.836 1 60.53 121 LYS A N 1
ATOM 969 C CA . LYS A 1 121 ? -45.25 18.828 -9.484 1 60.53 121 LYS A CA 1
ATOM 970 C C . LYS A 1 121 ? -45.281 17.688 -8.477 1 60.53 121 LYS A C 1
ATOM 972 O O . LYS A 1 121 ? -44.531 17.719 -7.484 1 60.53 121 LYS A O 1
ATOM 977 N N . ARG A 1 122 ? -46.094 16.781 -8.812 1 59.88 122 ARG A N 1
ATOM 978 C CA . ARG A 1 122 ? -46.219 15.633 -7.926 1 59.88 122 ARG A CA 1
ATOM 979 C C . ARG A 1 122 ? -44.969 14.742 -8 1 59.88 122 ARG A C 1
ATOM 981 O O . ARG A 1 122 ? -44.594 14.109 -7.012 1 59.88 122 ARG A O 1
ATOM 988 N N . TRP A 1 123 ? -44.406 14.766 -9.156 1 59.34 123 TRP A N 1
ATOM 989 C CA . TRP A 1 123 ? -43.312 13.852 -9.367 1 59.34 123 TRP A CA 1
ATOM 990 C C . TRP A 1 123 ? -41.969 14.547 -9.102 1 59.34 123 TRP A C 1
ATOM 992 O O . TRP A 1 123 ? -40.938 13.898 -9.047 1 59.34 123 TRP A O 1
ATOM 1002 N N . MET A 1 124 ? -42 15.75 -8.93 1 61.09 124 MET A N 1
ATOM 1003 C CA . MET A 1 124 ? -40.781 16.469 -8.664 1 61.09 124 MET A CA 1
ATOM 1004 C C . MET A 1 124 ? -40.188 16.047 -7.316 1 61.09 124 MET A C 1
ATOM 1006 O O . MET A 1 124 ? -40.906 15.969 -6.32 1 61.09 124 MET A O 1
ATOM 1010 N N . ARG A 1 125 ? -39.031 15.445 -7.355 1 62.53 125 ARG A N 1
ATOM 1011 C CA . ARG A 1 125 ? -38.406 14.906 -6.164 1 62.53 125 ARG A CA 1
ATOM 1012 C C . ARG A 1 125 ? -37.469 15.945 -5.527 1 62.53 125 ARG A C 1
ATOM 1014 O O . ARG A 1 125 ? -36.812 16.719 -6.23 1 62.53 125 ARG A O 1
ATOM 1021 N N . PRO A 1 126 ? -37.656 16.047 -4.18 1 62.72 126 PRO A N 1
ATOM 1022 C CA . PRO A 1 126 ? -36.812 16.984 -3.436 1 62.72 126 PRO A CA 1
ATOM 1023 C C . PRO A 1 126 ? -35.312 16.594 -3.469 1 62.72 126 PRO A C 1
ATOM 1025 O O . PRO A 1 126 ? -35 15.469 -3.844 1 62.72 126 PRO A O 1
ATOM 1028 N N . GLU A 1 127 ? -34.5 17.547 -3.25 1 66.69 127 GLU A N 1
ATOM 1029 C CA . GLU A 1 127 ? -33.062 17.344 -3.125 1 66.69 127 GLU A CA 1
ATOM 1030 C C . GLU A 1 127 ? -32.75 16.281 -2.066 1 66.69 127 GLU A C 1
ATOM 1032 O O . GLU A 1 127 ? -33.438 16.203 -1.048 1 66.69 127 GLU A O 1
ATOM 1037 N N . PRO A 1 128 ? -31.891 15.383 -2.52 1 67.62 128 PRO A N 1
ATOM 1038 C CA . PRO A 1 128 ? -31.562 14.305 -1.59 1 67.62 128 PRO A CA 1
ATOM 1039 C C . PRO A 1 128 ? -31.078 14.812 -0.232 1 67.62 128 PRO A C 1
ATOM 1041 O O . PRO A 1 128 ? -30.438 15.859 -0.155 1 67.62 128 PRO A O 1
ATOM 1044 N N . VAL A 1 129 ? -31.703 14.266 0.767 1 64.56 129 VAL A N 1
ATOM 1045 C CA . VAL A 1 129 ? -31.266 14.562 2.125 1 64.56 129 VAL A CA 1
ATOM 1046 C C . VAL A 1 129 ? -30.188 13.57 2.551 1 64.56 129 VAL A C 1
ATOM 1048 O O . VAL A 1 129 ? -30.25 12.383 2.211 1 64.56 129 VAL A O 1
ATOM 1051 N N . PHE A 1 130 ? -29.078 14.016 2.855 1 62.31 130 PHE A N 1
ATOM 1052 C CA . PHE A 1 130 ? -28.016 13.172 3.365 1 62.31 130 PHE A CA 1
ATOM 1053 C C . PHE A 1 130 ? -28.047 13.117 4.887 1 62.31 130 PHE A C 1
ATOM 1055 O O . PHE A 1 130 ? -28.203 14.148 5.547 1 62.31 130 PHE A O 1
ATOM 1062 N N . THR A 1 131 ? -28.422 11.969 5.457 1 59.22 131 THR A N 1
ATOM 1063 C CA . THR A 1 131 ? -28.453 11.789 6.902 1 59.22 131 THR A CA 1
ATOM 1064 C C . THR A 1 131 ? -27.047 11.547 7.445 1 59.22 131 THR A C 1
ATOM 1066 O O . THR A 1 131 ? -26.188 11 6.746 1 59.22 131 THR A O 1
ATOM 1069 N N . GLY A 1 132 ? -26.547 12.344 8.508 1 53.5 132 GLY A N 1
ATOM 1070 C CA . GLY A 1 132 ? -25.266 12.242 9.188 1 53.5 132 GLY A CA 1
ATOM 1071 C C . GLY A 1 132 ? -24.938 10.828 9.633 1 53.5 132 GLY A C 1
ATOM 1072 O O . GLY A 1 132 ? -23.781 10.5 9.867 1 53.5 132 GLY A O 1
ATOM 1073 N N . GLU A 1 133 ? -25.922 10.172 10.094 1 50.34 133 GLU A N 1
ATOM 1074 C CA . GLU A 1 133 ? -25.594 8.883 10.695 1 50.34 133 GLU A CA 1
ATOM 1075 C C . GLU A 1 133 ? -25.219 7.852 9.633 1 50.34 133 GLU A C 1
ATOM 1077 O O . GLU A 1 133 ? -25.125 6.656 9.922 1 50.34 133 GLU A O 1
ATOM 1082 N N . GLY A 1 134 ? -25.141 8.344 8.5 1 52.16 134 GLY A N 1
ATOM 1083 C CA . GLY A 1 134 ? -24.938 7.406 7.402 1 52.16 134 GLY A CA 1
ATOM 1084 C C . GLY A 1 134 ? -23.688 6.57 7.562 1 52.16 134 GLY A C 1
ATOM 1085 O O . GLY A 1 134 ? -22.875 6.809 8.469 1 52.16 134 GLY A O 1
ATOM 1086 N N . ALA A 1 135 ? -23.453 5.293 6.742 1 56.88 135 ALA A N 1
ATOM 1087 C CA . ALA A 1 135 ? -22.938 3.93 6.746 1 56.88 135 ALA A CA 1
ATOM 1088 C C . ALA A 1 135 ? -21.438 3.91 6.449 1 56.88 135 ALA A C 1
ATOM 1090 O O . ALA A 1 135 ? -20.781 2.865 6.559 1 56.88 135 ALA A O 1
ATOM 1091 N N . GLY A 1 136 ? -20.766 5.074 6.586 1 62.72 136 GLY A N 1
ATOM 1092 C CA . GLY A 1 136 ? -19.391 4.645 6.363 1 62.72 136 GLY A CA 1
ATOM 1093 C C . GLY A 1 136 ? -18.375 5.684 6.781 1 62.72 136 GLY A C 1
ATOM 1094 O O . GLY A 1 136 ? -18.531 6.871 6.492 1 62.72 136 GLY A O 1
ATOM 1095 N N . THR A 1 137 ? -17.578 5.27 7.723 1 73.31 137 THR A N 1
ATOM 1096 C CA . THR A 1 137 ? -16.453 6.098 8.141 1 73.31 137 THR A CA 1
ATOM 1097 C C . THR A 1 137 ? -15.5 6.336 6.977 1 73.31 137 THR A C 1
ATOM 1099 O O . THR A 1 137 ? -15.602 5.688 5.934 1 73.31 137 THR A O 1
ATOM 1102 N N . LEU A 1 138 ? -14.828 7.363 7.008 1 75.94 138 LEU A N 1
ATOM 1103 C CA . LEU A 1 138 ? -13.828 7.672 5.988 1 75.94 138 LEU A CA 1
ATOM 1104 C C . LEU A 1 138 ? -12.945 6.465 5.711 1 75.94 138 LEU A C 1
ATOM 1106 O O . LEU A 1 138 ? -12.617 6.18 4.555 1 75.94 138 LEU A O 1
ATOM 1110 N N . TYR A 1 139 ? -12.633 5.773 6.734 1 77.75 139 TYR A N 1
ATOM 1111 C CA . TYR A 1 139 ? -11.727 4.641 6.586 1 77.75 139 TYR A CA 1
ATOM 1112 C C . TYR A 1 139 ? -12.414 3.482 5.871 1 77.75 139 TYR A C 1
ATOM 1114 O O . TYR A 1 139 ? -11.781 2.758 5.102 1 77.75 139 TYR A O 1
ATOM 1122 N N . LEU A 1 140 ? -13.625 3.35 6.082 1 78.69 140 LEU A N 1
ATOM 1123 C CA . LEU A 1 140 ? -14.359 2.32 5.363 1 78.69 140 LEU A CA 1
ATOM 1124 C C . LEU A 1 140 ? -14.516 2.686 3.891 1 78.69 140 LEU A C 1
ATOM 1126 O O . LEU A 1 140 ? -14.453 1.812 3.021 1 78.69 140 LEU A O 1
ATOM 1130 N N . ARG A 1 141 ? -14.656 3.906 3.648 1 84.62 141 ARG A N 1
ATOM 1131 C CA . ARG A 1 141 ? -14.758 4.367 2.268 1 84.62 141 ARG A CA 1
ATOM 1132 C C . ARG A 1 141 ? -13.445 4.145 1.521 1 84.62 141 ARG A C 1
ATOM 1134 O O . ARG A 1 141 ? -13.445 3.752 0.352 1 84.62 141 ARG A O 1
ATOM 1141 N N . LEU A 1 142 ? -12.391 4.414 2.268 1 84.94 142 LEU A N 1
ATOM 1142 C CA . LEU A 1 142 ? -11.086 4.18 1.663 1 84.94 142 LEU A CA 1
ATOM 1143 C C . LEU A 1 142 ? -10.867 2.695 1.397 1 84.94 142 LEU A C 1
ATOM 1145 O O . LEU A 1 142 ? -10.273 2.322 0.384 1 84.94 142 LEU A O 1
ATOM 1149 N N . GLY A 1 143 ? -11.352 1.912 2.301 1 86.44 143 GLY A N 1
ATOM 1150 C CA . GLY A 1 143 ? -11.266 0.474 2.1 1 86.44 143 GLY A CA 1
ATOM 1151 C C . GLY A 1 143 ? -12.078 -0.013 0.916 1 86.44 143 GLY A C 1
ATOM 1152 O O . GLY A 1 143 ? -11.609 -0.851 0.14 1 86.44 143 GLY A O 1
ATOM 1153 N N . THR A 1 144 ? -13.203 0.545 0.764 1 89.5 144 THR A N 1
ATOM 1154 C CA . THR A 1 144 ? -14.047 0.152 -0.358 1 89.5 144 THR A CA 1
ATOM 1155 C C . THR A 1 144 ? -13.414 0.556 -1.684 1 89.5 144 THR A C 1
ATOM 1157 O O . THR A 1 144 ? -13.492 -0.181 -2.67 1 89.5 144 THR A O 1
ATOM 1160 N N . LEU A 1 145 ? -12.812 1.678 -1.656 1 91.19 145 LEU A N 1
ATOM 1161 C CA . LEU A 1 145 ? -12.141 2.141 -2.867 1 91.19 145 LEU A CA 1
ATOM 1162 C C . LEU A 1 145 ? -10.977 1.228 -3.227 1 91.19 145 LEU A C 1
ATOM 1164 O O . LEU A 1 145 ? -10.812 0.847 -4.391 1 91.19 145 LEU A O 1
ATOM 1168 N N . LEU A 1 146 ? -10.242 0.864 -2.234 1 91.31 146 LEU A N 1
ATOM 1169 C CA . LEU A 1 146 ? -9.078 0.01 -2.457 1 91.31 146 LEU A CA 1
ATOM 1170 C C . LEU A 1 146 ? -9.508 -1.387 -2.893 1 91.31 146 LEU A C 1
ATOM 1172 O O . LEU A 1 146 ? -9.039 -1.895 -3.914 1 91.31 146 LEU A O 1
ATOM 1176 N N . PHE A 1 147 ? -10.406 -1.988 -2.217 1 93.38 147 PHE A N 1
ATOM 1177 C CA . PHE A 1 147 ? -10.844 -3.35 -2.502 1 93.38 147 PHE A CA 1
ATOM 1178 C C . PHE A 1 147 ? -11.648 -3.398 -3.795 1 93.38 147 PHE A C 1
ATOM 1180 O O . PHE A 1 147 ? -11.562 -4.367 -4.551 1 93.38 147 PHE A O 1
ATOM 1187 N N . GLY A 1 148 ? -12.445 -2.385 -4.035 1 94.75 148 GLY A N 1
ATOM 1188 C CA . GLY A 1 148 ? -13.203 -2.334 -5.273 1 94.75 148 GLY A CA 1
ATOM 1189 C C . GLY A 1 148 ? -12.328 -2.215 -6.504 1 94.75 148 GLY A C 1
ATOM 1190 O O . GLY A 1 148 ? -12.586 -2.854 -7.527 1 94.75 148 GLY A O 1
ATOM 1191 N N . THR A 1 149 ? -11.305 -1.46 -6.387 1 94.94 149 THR A N 1
ATOM 1192 C CA . THR A 1 149 ? -10.391 -1.282 -7.508 1 94.94 149 THR A CA 1
ATOM 1193 C C . THR A 1 149 ? -9.648 -2.582 -7.809 1 94.94 149 THR A C 1
ATOM 1195 O O . THR A 1 149 ? -9.609 -3.027 -8.961 1 94.94 149 THR A O 1
ATOM 1198 N N . LEU A 1 150 ? -9.133 -3.166 -6.781 1 93.62 150 LEU A N 1
ATOM 1199 C CA . LEU A 1 150 ? -8.406 -4.414 -6.965 1 93.62 150 LEU A CA 1
ATOM 1200 C C . LEU A 1 150 ? -9.336 -5.531 -7.426 1 93.62 150 LEU A C 1
ATOM 1202 O O . LEU A 1 150 ? -8.945 -6.383 -8.227 1 93.62 150 LEU A O 1
ATOM 1206 N N . GLY A 1 151 ? -10.562 -5.523 -6.906 1 94.31 151 GLY A N 1
ATOM 1207 C CA . GLY A 1 151 ? -11.555 -6.48 -7.375 1 94.31 151 GLY A CA 1
ATOM 1208 C C . GLY A 1 151 ? -11.914 -6.305 -8.836 1 94.31 151 GLY A C 1
ATOM 1209 O O . GLY A 1 151 ? -12.102 -7.285 -9.555 1 94.31 151 GLY A O 1
ATOM 1210 N N . SER A 1 152 ? -11.953 -5.082 -9.289 1 96 152 SER A N 1
ATOM 1211 C CA . SER A 1 152 ? -12.258 -4.801 -10.695 1 96 152 SER A CA 1
ATOM 1212 C C . SER A 1 152 ? -11.148 -5.297 -11.609 1 96 152 SER A C 1
ATOM 1214 O O . SER A 1 152 ? -11.398 -5.652 -12.766 1 96 152 SER A O 1
ATOM 1216 N N . VAL A 1 153 ? -9.961 -5.328 -11.094 1 96.25 153 VAL A N 1
ATOM 1217 C CA . VAL A 1 153 ? -8.836 -5.844 -11.867 1 96.25 153 VAL A CA 1
ATOM 1218 C C . VAL A 1 153 ? -9.039 -7.328 -12.148 1 96.25 153 VAL A C 1
ATOM 1220 O O . VAL A 1 153 ? -8.703 -7.816 -13.227 1 96.25 153 VAL A O 1
ATOM 1223 N N . LEU A 1 154 ? -9.547 -8.047 -11.164 1 96.25 154 LEU A N 1
ATOM 1224 C CA . LEU A 1 154 ? -9.812 -9.469 -11.359 1 96.25 154 LEU A CA 1
ATOM 1225 C C . LEU A 1 154 ? -10.789 -9.68 -12.516 1 96.25 154 LEU A C 1
ATOM 1227 O O . LEU A 1 154 ? -10.547 -10.523 -13.383 1 96.25 154 LEU A O 1
ATOM 1231 N N . TRP A 1 155 ? -11.859 -8.898 -12.516 1 96.38 155 TRP A N 1
ATOM 1232 C CA . TRP A 1 155 ? -12.836 -9.023 -13.594 1 96.38 155 TRP A CA 1
ATOM 1233 C C . TRP A 1 155 ? -12.219 -8.633 -14.93 1 96.38 155 TRP A C 1
ATOM 1235 O O . TRP A 1 155 ? -12.492 -9.273 -15.953 1 96.38 155 TRP A O 1
ATOM 1245 N N . GLY A 1 156 ? -11.43 -7.605 -14.945 1 95.12 156 GLY A N 1
ATOM 1246 C CA . GLY A 1 156 ? -10.75 -7.234 -16.172 1 95.12 156 GLY A CA 1
ATOM 1247 C C . GLY A 1 156 ? -9.836 -8.32 -16.703 1 95.12 156 GLY A C 1
ATOM 1248 O O . GLY A 1 156 ? -9.781 -8.562 -17.906 1 95.12 156 GLY A O 1
ATOM 1249 N N . SER A 1 157 ? -9.133 -8.969 -15.836 1 94.38 157 SER A N 1
ATOM 1250 C CA . SER A 1 157 ? -8.25 -10.055 -16.234 1 94.38 157 SER A CA 1
ATOM 1251 C C . SER A 1 157 ? -9.047 -11.25 -16.75 1 94.38 157 SER A C 1
ATOM 1253 O O . SER A 1 157 ? -8.633 -11.922 -17.703 1 94.38 157 SER A O 1
ATOM 1255 N N . GLU A 1 158 ? -10.227 -11.461 -16.141 1 93.69 158 GLU A N 1
ATOM 1256 C CA . GLU A 1 158 ? -11.07 -12.562 -16.594 1 93.69 158 GLU A CA 1
ATOM 1257 C C . GLU A 1 158 ? -11.633 -12.289 -17.984 1 93.69 158 GLU A C 1
ATOM 1259 O O . GLU A 1 158 ? -11.758 -13.203 -18.797 1 93.69 158 GLU A O 1
ATOM 1264 N N . ILE A 1 159 ? -12.016 -11.094 -18.234 1 93.19 159 ILE A N 1
ATOM 1265 C CA . ILE A 1 159 ? -12.516 -10.719 -19.562 1 93.19 159 ILE A CA 1
ATOM 1266 C C . ILE A 1 159 ? -11.438 -10.969 -20.609 1 93.19 159 ILE A C 1
ATOM 1268 O O . ILE A 1 159 ? -11.711 -11.531 -21.672 1 93.19 159 ILE A O 1
ATOM 1272 N N . PHE A 1 160 ? -10.25 -10.641 -20.297 1 92.25 160 PHE A N 1
ATOM 1273 C CA . PHE A 1 160 ? -9.141 -10.859 -21.219 1 92.25 160 PHE A CA 1
ATOM 1274 C C . PHE A 1 160 ? -8.914 -12.352 -21.453 1 92.25 160 PHE A C 1
ATOM 1276 O O . PHE A 1 160 ? -8.703 -12.781 -22.594 1 92.25 160 PHE A O 1
ATOM 1283 N N . LEU A 1 161 ? -8.969 -13.102 -20.422 1 90.56 161 LEU A N 1
ATOM 1284 C CA . LEU A 1 161 ? -8.68 -14.531 -20.516 1 90.56 161 LEU A CA 1
ATOM 1285 C C . LEU A 1 161 ? -9.758 -15.242 -21.312 1 90.56 161 LEU A C 1
ATOM 1287 O O . LEU A 1 161 ? -9.492 -16.281 -21.938 1 90.56 161 LEU A O 1
ATOM 1291 N N . CYS A 1 162 ? -10.961 -14.625 -21.312 1 87.75 162 CYS A N 1
ATOM 1292 C CA . CYS A 1 162 ? -12.016 -15.211 -22.141 1 87.75 162 CYS A CA 1
ATOM 1293 C C . CYS A 1 162 ? -11.672 -15.086 -23.625 1 87.75 162 CYS A C 1
ATOM 1295 O O . CYS A 1 162 ? -12.016 -15.969 -24.422 1 87.75 162 CYS A O 1
ATOM 1297 N N . PHE A 1 163 ? -10.969 -14.078 -23.969 1 85.75 163 PHE A N 1
ATOM 1298 C CA . PHE A 1 163 ? -10.578 -13.883 -25.359 1 85.75 163 PHE A CA 1
ATOM 1299 C C . PHE A 1 163 ? -9.281 -14.617 -25.672 1 85.75 163 PHE A C 1
ATOM 1301 O O . PHE A 1 163 ? -9.062 -15.047 -26.797 1 85.75 163 PHE A O 1
ATOM 1308 N N . PHE A 1 164 ? -8.484 -14.781 -24.656 1 85.06 164 PHE A N 1
ATOM 1309 C CA . PHE A 1 164 ? -7.176 -15.398 -24.844 1 85.06 164 PHE A CA 1
ATOM 1310 C C . PHE A 1 164 ? -7.301 -16.906 -24.969 1 85.06 164 PHE A C 1
ATOM 1312 O O . PHE A 1 164 ? -6.613 -17.516 -25.797 1 85.06 164 PHE A O 1
ATOM 1319 N N . THR A 1 165 ? -8.117 -17.406 -24.109 1 79.56 165 THR A N 1
ATOM 1320 C CA . THR A 1 165 ? -8.242 -18.859 -24.109 1 79.56 165 THR A CA 1
ATOM 1321 C C . THR A 1 165 ? -9.312 -19.312 -25.109 1 79.56 165 THR A C 1
ATOM 1323 O O . THR A 1 165 ? -10.305 -18.594 -25.312 1 79.56 165 THR A O 1
ATOM 1326 N N . ASN A 1 166 ? -9 -20.047 -25.969 1 71.12 166 ASN A N 1
ATOM 1327 C CA . ASN A 1 166 ? -9.953 -20.609 -26.922 1 71.12 166 ASN A CA 1
ATOM 1328 C C . ASN A 1 166 ? -11.039 -21.422 -26.219 1 71.12 166 ASN A C 1
ATOM 1330 O O . ASN A 1 166 ? -10.969 -22.641 -26.156 1 71.12 166 ASN A O 1
ATOM 1334 N N . ALA A 1 167 ? -11.781 -20.688 -25.344 1 64.62 167 ALA A N 1
ATOM 1335 C CA . ALA A 1 167 ? -12.844 -21.406 -24.625 1 64.62 167 ALA A CA 1
ATOM 1336 C C . ALA A 1 167 ? -13.992 -21.75 -25.562 1 64.62 167 ALA A C 1
ATOM 1338 O O . ALA A 1 167 ? -14.266 -21.031 -26.531 1 64.62 167 ALA A O 1
ATOM 1339 N N . ARG A 1 168 ? -14.492 -22.953 -25.484 1 63.28 168 ARG A N 1
ATOM 1340 C CA . ARG A 1 168 ? -15.609 -23.453 -26.281 1 63.28 168 ARG A CA 1
ATOM 1341 C C . ARG A 1 168 ? -16.812 -22.516 -26.188 1 63.28 168 ARG A C 1
ATOM 1343 O O . ARG A 1 168 ? -17.469 -22.234 -27.188 1 63.28 168 ARG A O 1
ATOM 1350 N N . HIS A 1 169 ? -17.094 -22.062 -24.969 1 66.75 169 HIS A N 1
ATOM 1351 C CA . HIS A 1 169 ? -18.234 -21.203 -24.734 1 66.75 169 HIS A CA 1
ATOM 1352 C C . HIS A 1 169 ? -17.797 -19.797 -24.312 1 66.75 169 HIS A C 1
ATOM 1354 O O . HIS A 1 169 ? -17.406 -19.594 -23.172 1 66.75 169 HIS A O 1
ATOM 1360 N N . ASN A 1 170 ? -17.781 -18.875 -25.172 1 76.19 170 ASN A N 1
ATOM 1361 C CA . ASN A 1 170 ? -17.359 -17.484 -24.969 1 76.19 170 ASN A CA 1
ATOM 1362 C C . ASN A 1 170 ? -18.484 -16.656 -24.359 1 76.19 170 ASN A C 1
ATOM 1364 O O . ASN A 1 170 ? -18.312 -15.453 -24.125 1 76.19 170 ASN A O 1
ATOM 1368 N N . ILE A 1 171 ? -19.531 -17.328 -23.906 1 83 171 ILE A N 1
ATOM 1369 C CA . ILE A 1 171 ? -20.688 -16.562 -23.438 1 83 171 ILE A CA 1
ATOM 1370 C C . ILE A 1 171 ? -20.422 -16.031 -22.031 1 83 171 ILE A C 1
ATOM 1372 O O . ILE A 1 171 ? -21.047 -15.062 -21.594 1 83 171 ILE A O 1
ATOM 1376 N N . TYR A 1 172 ? -19.422 -16.609 -21.375 1 87.56 172 TYR A N 1
ATOM 1377 C CA . TYR A 1 172 ? -19.125 -16.203 -20.016 1 87.56 172 TYR A CA 1
ATOM 1378 C C . TYR A 1 172 ? -18.531 -14.797 -19.969 1 87.56 172 TYR A C 1
ATOM 1380 O O . TYR A 1 172 ? -18.5 -14.164 -18.906 1 87.56 172 TYR A O 1
ATOM 1388 N N . VAL A 1 173 ? -18.094 -14.289 -21.141 1 90.5 173 VAL A N 1
ATOM 1389 C CA . VAL A 1 173 ? -17.531 -12.953 -21.203 1 90.5 173 VAL A CA 1
ATOM 1390 C C . VAL A 1 173 ? -18.594 -11.922 -20.828 1 90.5 173 VAL A C 1
ATOM 1392 O O . VAL A 1 173 ? -18.281 -10.898 -20.203 1 90.5 173 VAL A O 1
ATOM 1395 N N . ILE A 1 174 ? -19.828 -12.211 -21.062 1 92.62 174 ILE A N 1
ATOM 1396 C CA . ILE A 1 174 ? -20.922 -11.281 -20.781 1 92.62 174 ILE A CA 1
ATOM 1397 C C . ILE A 1 174 ? -21.125 -11.164 -19.281 1 92.62 174 ILE A C 1
ATOM 1399 O O . ILE A 1 174 ? -21.344 -10.062 -18.75 1 92.62 174 ILE A O 1
ATOM 1403 N N . LYS A 1 175 ? -21.047 -12.297 -18.609 1 93.25 175 LYS A N 1
ATOM 1404 C CA . LYS A 1 175 ? -21.188 -12.289 -17.156 1 93.25 175 LYS A CA 1
ATOM 1405 C C . LYS A 1 175 ? -20.094 -11.43 -16.516 1 93.25 175 LYS A C 1
ATOM 1407 O O . LYS A 1 175 ? -20.391 -10.648 -15.609 1 93.25 175 LYS A O 1
ATOM 1412 N N . TYR A 1 176 ? -18.875 -11.477 -17.016 1 94.19 176 TYR A N 1
ATOM 1413 C CA . TYR A 1 176 ? -17.75 -10.758 -16.406 1 94.19 176 TYR A CA 1
ATOM 1414 C C . TYR A 1 176 ? -17.828 -9.273 -16.75 1 94.19 176 TYR A C 1
ATOM 1416 O O . TYR A 1 176 ? -17.422 -8.43 -15.945 1 94.19 176 TYR A O 1
ATOM 1424 N N . ILE A 1 177 ? -18.359 -8.922 -17.906 1 95.81 177 ILE A N 1
ATOM 1425 C CA . ILE A 1 177 ? -18.547 -7.52 -18.266 1 95.81 177 ILE A CA 1
ATOM 1426 C C . ILE A 1 177 ? -19.562 -6.875 -17.328 1 95.81 177 ILE A C 1
ATOM 1428 O O . ILE A 1 177 ? -19.328 -5.781 -16.797 1 95.81 177 ILE A O 1
ATOM 1432 N N . PHE A 1 178 ? -20.625 -7.566 -17.078 1 96.44 178 PHE A N 1
ATOM 1433 C CA . PHE A 1 178 ? -21.656 -7.047 -16.172 1 96.44 178 PHE A CA 1
ATOM 1434 C C . PHE A 1 178 ? -21.125 -6.984 -14.742 1 96.44 178 PHE A C 1
ATOM 1436 O O . PHE A 1 178 ? -21.453 -6.059 -14 1 96.44 178 PHE A O 1
ATOM 1443 N N . ALA A 1 179 ? -20.391 -7.996 -14.414 1 96.75 179 ALA A N 1
ATOM 1444 C CA . ALA A 1 179 ? -19.797 -7.992 -13.078 1 96.75 179 ALA A CA 1
ATOM 1445 C C . ALA A 1 179 ? -18.859 -6.805 -12.906 1 96.75 179 ALA A C 1
ATOM 1447 O O . ALA A 1 179 ? -18.844 -6.176 -11.844 1 96.75 179 ALA A O 1
ATOM 1448 N N . PHE A 1 180 ? -18.094 -6.484 -13.906 1 96.94 180 PHE A N 1
ATOM 1449 C CA . PHE A 1 180 ? -17.172 -5.359 -13.891 1 96.94 180 PHE A CA 1
ATOM 1450 C C . PHE A 1 180 ? -17.922 -4.043 -13.742 1 96.94 180 PHE A C 1
ATOM 1452 O O . PHE A 1 180 ? -17.578 -3.215 -12.898 1 96.94 180 PHE A O 1
ATOM 1459 N N . VAL A 1 181 ? -18.938 -3.875 -14.516 1 96.31 181 VAL A N 1
ATOM 1460 C CA . VAL A 1 181 ? -19.703 -2.639 -14.5 1 96.31 181 VAL A CA 1
ATOM 1461 C C . VAL A 1 181 ? -20.406 -2.482 -13.148 1 96.31 181 VAL A C 1
ATOM 1463 O O . VAL A 1 181 ? -20.406 -1.397 -12.562 1 96.31 181 VAL A O 1
ATOM 1466 N N . PHE A 1 182 ? -20.984 -3.562 -12.68 1 97.06 182 PHE A N 1
ATOM 1467 C CA . PHE A 1 182 ? -21.656 -3.541 -11.391 1 97.06 182 PHE A CA 1
ATOM 1468 C C . PHE A 1 182 ? -20.703 -3.15 -10.281 1 97.06 182 PHE A C 1
ATOM 1470 O O . PHE A 1 182 ? -21.016 -2.289 -9.453 1 97.06 182 PHE A O 1
ATOM 1477 N N . THR A 1 183 ? -19.531 -3.787 -10.258 1 96.44 183 THR A N 1
ATOM 1478 C CA . THR A 1 183 ? -18.547 -3.533 -9.203 1 96.44 183 THR A CA 1
ATOM 1479 C C . THR A 1 183 ? -18.078 -2.086 -9.258 1 96.44 183 THR A C 1
ATOM 1481 O O . THR A 1 183 ? -17.938 -1.438 -8.219 1 96.44 183 THR A O 1
ATOM 1484 N N . TYR A 1 184 ? -17.891 -1.618 -10.406 1 95.06 184 TYR A N 1
ATOM 1485 C CA . TYR A 1 184 ? -17.406 -0.251 -10.555 1 95.06 184 TYR A CA 1
ATOM 1486 C C . TYR A 1 184 ? -18.453 0.754 -10.109 1 95.06 184 TYR A C 1
ATOM 1488 O O . TYR A 1 184 ? -18.156 1.707 -9.391 1 95.06 184 TYR A O 1
ATOM 1496 N N . MET A 1 185 ? -19.672 0.583 -10.516 1 94.44 185 MET A N 1
ATOM 1497 C CA . MET A 1 185 ? -20.75 1.482 -10.125 1 94.44 185 MET A CA 1
ATOM 1498 C C . MET A 1 185 ? -21 1.414 -8.617 1 94.44 185 MET A C 1
ATOM 1500 O O . MET A 1 185 ? -21.266 2.436 -7.98 1 94.44 185 MET A O 1
ATOM 1504 N N . GLN A 1 186 ? -20.953 0.226 -8.195 1 95.19 186 GLN A N 1
ATOM 1505 C CA . GLN A 1 186 ? -21.141 0.031 -6.758 1 95.19 186 GLN A CA 1
ATOM 1506 C C . GLN A 1 186 ? -20.047 0.735 -5.965 1 95.19 186 GLN A C 1
ATOM 1508 O O . GLN A 1 186 ? -20.312 1.337 -4.922 1 95.19 186 GLN A O 1
ATOM 1513 N N . MET A 1 187 ? -18.859 0.613 -6.41 1 94.19 187 MET A N 1
ATOM 1514 C CA . MET A 1 187 ? -17.734 1.284 -5.762 1 94.19 187 MET A CA 1
ATOM 1515 C C . MET A 1 187 ? -17.953 2.793 -5.723 1 94.19 187 MET A C 1
ATOM 1517 O O . MET A 1 187 ? -17.734 3.43 -4.691 1 94.19 187 MET A O 1
ATOM 1521 N N . HIS A 1 188 ? -18.406 3.338 -6.816 1 91.69 188 HIS A N 1
ATOM 1522 C CA . HIS A 1 188 ? -18.672 4.77 -6.879 1 91.69 188 HIS A CA 1
ATOM 1523 C C . HIS A 1 188 ? -19.781 5.172 -5.906 1 91.69 188 HIS A C 1
ATOM 1525 O O . HIS A 1 188 ? -19.656 6.18 -5.207 1 91.69 188 HIS A O 1
ATOM 1531 N N . PHE A 1 189 ? -20.781 4.453 -5.828 1 91.12 189 PHE A N 1
ATOM 1532 C CA . PHE A 1 189 ? -21.906 4.754 -4.961 1 91.12 189 PHE A CA 1
ATOM 1533 C C . PHE A 1 189 ? -21.5 4.68 -3.492 1 91.12 189 PHE A C 1
ATOM 1535 O O . PHE A 1 189 ? -21.859 5.555 -2.699 1 91.12 189 PHE A O 1
ATOM 1542 N N . LEU A 1 190 ? -20.828 3.648 -3.188 1 90.75 190 LEU A N 1
ATOM 1543 C CA . LEU A 1 190 ? -20.453 3.432 -1.795 1 90.75 190 LEU A CA 1
ATOM 1544 C C . LEU A 1 190 ? -19.469 4.5 -1.327 1 90.75 190 LEU A C 1
ATOM 1546 O O . LEU A 1 190 ? -19.484 4.898 -0.161 1 90.75 190 LEU A O 1
ATOM 1550 N N . CYS A 1 191 ? -18.625 4.93 -2.156 1 87.19 191 CYS A N 1
ATOM 1551 C CA . CYS A 1 191 ? -17.625 5.91 -1.778 1 87.19 191 CYS A CA 1
ATOM 1552 C C . CYS A 1 191 ? -18.219 7.312 -1.72 1 87.19 191 CYS A C 1
ATOM 1554 O O . CYS A 1 191 ? -17.906 8.086 -0.815 1 87.19 191 CYS A O 1
ATOM 1556 N N . CYS A 1 192 ? -19.125 7.652 -2.607 1 83.44 192 CYS A N 1
ATOM 1557 C CA . CYS A 1 192 ? -19.578 9.031 -2.729 1 83.44 192 CYS A CA 1
ATOM 1558 C C . CYS A 1 192 ? -20.953 9.211 -2.09 1 83.44 192 CYS A C 1
ATOM 1560 O O . CYS A 1 192 ? -21.281 10.305 -1.619 1 83.44 192 CYS A O 1
ATOM 1562 N N . ASN A 1 193 ? -21.75 8.18 -2.072 1 81.69 193 ASN A N 1
ATOM 1563 C CA . ASN A 1 193 ? -23.141 8.391 -1.701 1 81.69 193 ASN A CA 1
ATOM 1564 C C . ASN A 1 193 ? -23.594 7.398 -0.631 1 81.69 193 ASN A C 1
ATOM 1566 O O . ASN A 1 193 ? -24.75 6.992 -0.603 1 81.69 193 ASN A O 1
ATOM 1570 N N . SER A 1 194 ? -22.766 7.012 0.225 1 78.44 194 SER A N 1
ATOM 1571 C CA . SER A 1 194 ? -23.141 6.008 1.219 1 78.44 194 SER A CA 1
ATOM 1572 C C . SER A 1 194 ? -24.016 6.605 2.305 1 78.44 194 SER A C 1
ATOM 1574 O O . SER A 1 194 ? -24.688 5.879 3.037 1 78.44 194 SER A O 1
ATOM 1576 N N . LYS A 1 195 ? -24.109 7.918 2.367 1 76.31 195 LYS A N 1
ATOM 1577 C CA . LYS A 1 195 ? -24.906 8.555 3.42 1 76.31 195 LYS A CA 1
ATOM 1578 C C . LYS A 1 195 ? -26.25 9.016 2.895 1 76.31 195 LYS A C 1
ATOM 1580 O O . LYS A 1 195 ? -26.922 9.844 3.514 1 76.31 195 LYS A O 1
ATOM 1585 N N . ILE A 1 196 ? -26.688 8.438 1.894 1 76.88 196 ILE A N 1
ATOM 1586 C CA . ILE A 1 196 ? -27.938 8.836 1.274 1 76.88 196 ILE A CA 1
ATOM 1587 C C . ILE A 1 196 ? -29.109 8.383 2.145 1 76.88 196 ILE A C 1
ATOM 1589 O O . ILE A 1 196 ? -29.047 7.34 2.799 1 76.88 196 ILE A O 1
ATOM 1593 N N . ASP A 1 197 ? -30 9.258 2.24 1 77 197 ASP A N 1
ATOM 1594 C CA . ASP A 1 197 ? -31.25 8.898 2.877 1 77 197 ASP A CA 1
ATOM 1595 C C . ASP A 1 197 ? -32.344 8.609 1.832 1 77 197 ASP A C 1
ATOM 1597 O O . ASP A 1 197 ? -32.688 9.484 1.035 1 77 197 ASP A O 1
ATOM 1601 N N . LEU A 1 198 ? -32.812 7.445 1.84 1 80.62 198 LEU A N 1
ATOM 1602 C CA . LEU A 1 198 ? -33.844 7.031 0.876 1 80.62 198 LEU A CA 1
ATOM 1603 C C . LEU A 1 198 ? -35.219 7.547 1.278 1 80.62 198 LEU A C 1
ATOM 1605 O O . LEU A 1 198 ? -35.469 7.734 2.467 1 80.62 198 LEU A O 1
ATOM 1609 N N . PRO A 1 199 ? -35.938 7.855 0.269 1 75.94 199 PRO A N 1
ATOM 1610 C CA . PRO A 1 199 ? -37.281 8.328 0.582 1 75.94 199 PRO A CA 1
ATOM 1611 C C . PRO A 1 199 ? -38.094 7.312 1.387 1 75.94 199 PRO A C 1
ATOM 1613 O O . PRO A 1 199 ? -37.938 6.105 1.2 1 75.94 199 PRO A O 1
ATOM 1616 N N . LYS A 1 200 ? -38.938 7.93 2.191 1 74.5 200 LYS A N 1
ATOM 1617 C CA . LYS A 1 200 ? -39.781 7.094 3.051 1 74.5 200 LYS A CA 1
ATOM 1618 C C . LYS A 1 200 ? -40.781 6.293 2.23 1 74.5 200 LYS A C 1
ATOM 1620 O O . LYS A 1 200 ? -41.375 6.816 1.287 1 74.5 200 LYS A O 1
ATOM 1625 N N . ASN A 1 201 ? -40.938 5.055 2.527 1 67.88 201 ASN A N 1
ATOM 1626 C CA . ASN A 1 201 ? -41.969 4.16 2.025 1 67.88 201 ASN A CA 1
ATOM 1627 C C . ASN A 1 201 ? -41.875 3.969 0.514 1 67.88 201 ASN A C 1
ATOM 1629 O O . ASN A 1 201 ? -42.875 3.902 -0.181 1 67.88 201 ASN A O 1
ATOM 1633 N N . SER A 1 202 ? -40.656 4.172 0.041 1 80.06 202 SER A N 1
ATOM 1634 C CA . SER A 1 202 ? -40.5 3.842 -1.368 1 80.06 202 SER A CA 1
ATOM 1635 C C . SER A 1 202 ? -40.156 2.365 -1.552 1 80.06 202 SER A C 1
ATOM 1637 O O . SER A 1 202 ? -39.094 1.908 -1.123 1 80.06 202 SER A O 1
ATOM 1639 N N . PHE A 1 203 ? -41 1.652 -2.197 1 85 203 PHE A N 1
ATOM 1640 C CA . PHE A 1 203 ? -40.812 0.227 -2.438 1 85 203 PHE A CA 1
ATOM 1641 C C . PHE A 1 203 ? -39.594 -0.009 -3.346 1 85 203 PHE A C 1
ATOM 1643 O O . PHE A 1 203 ? -38.812 -0.927 -3.113 1 85 203 PHE A O 1
ATOM 1650 N N . ILE A 1 204 ? -39.469 0.781 -4.328 1 86.25 204 ILE A N 1
ATOM 1651 C CA . ILE A 1 204 ? -38.406 0.582 -5.309 1 86.25 204 ILE A CA 1
ATOM 1652 C C . ILE A 1 204 ? -37.062 0.804 -4.648 1 86.25 204 ILE A C 1
ATOM 1654 O O . ILE A 1 204 ? -36.094 0.062 -4.906 1 86.25 204 ILE A O 1
ATOM 1658 N N . ALA A 1 205 ? -37.031 1.724 -3.832 1 86.25 205 ALA A N 1
ATOM 1659 C CA . ALA A 1 205 ? -35.75 2.025 -3.164 1 86.25 205 ALA A CA 1
ATOM 1660 C C . ALA A 1 205 ? -35.375 0.921 -2.18 1 86.25 205 ALA A C 1
ATOM 1662 O O . ALA A 1 205 ? -34.219 0.505 -2.119 1 86.25 205 ALA A O 1
ATOM 1663 N N . SER A 1 206 ? -36.375 0.452 -1.502 1 88.5 206 SER A N 1
ATOM 1664 C CA . SER A 1 206 ? -36.094 -0.623 -0.55 1 88.5 206 SER A CA 1
ATOM 1665 C C . SER A 1 206 ? -35.812 -1.937 -1.267 1 88.5 206 SER A C 1
ATOM 1667 O O . SER A 1 206 ? -34.938 -2.689 -0.852 1 88.5 206 SER A O 1
ATOM 1669 N N . PHE A 1 207 ? -36.531 -2.164 -2.295 1 91.56 207 PHE A N 1
ATOM 1670 C CA . PHE A 1 207 ? -36.344 -3.375 -3.086 1 91.56 207 PHE A CA 1
ATOM 1671 C C . PHE A 1 207 ? -34.969 -3.396 -3.73 1 91.56 207 PHE A C 1
ATOM 1673 O O . PHE A 1 207 ? -34.281 -4.43 -3.736 1 91.56 207 PHE A O 1
ATOM 1680 N N . GLY A 1 208 ? -34.625 -2.338 -4.262 1 92.88 208 GLY A N 1
ATOM 1681 C CA . GLY A 1 208 ? -33.344 -2.252 -4.898 1 92.88 208 GLY A CA 1
ATOM 1682 C C . GLY A 1 208 ? -32.188 -2.455 -3.934 1 92.88 208 GLY A C 1
ATOM 1683 O O . GLY A 1 208 ? -31.203 -3.135 -4.258 1 92.88 208 GLY A O 1
ATOM 1684 N N . MET A 1 209 ? -32.25 -1.956 -2.77 1 92 209 MET A N 1
ATOM 1685 C CA . MET A 1 209 ? -31.219 -2.123 -1.762 1 92 209 MET A CA 1
ATOM 1686 C C . MET A 1 209 ? -31.109 -3.58 -1.324 1 92 209 MET A C 1
ATOM 1688 O O . MET A 1 209 ? -30 -4.113 -1.191 1 92 209 MET A O 1
ATOM 1692 N N . MET A 1 210 ? -32.219 -4.172 -1.158 1 94.38 210 MET A N 1
ATOM 1693 C CA . MET A 1 210 ? -32.219 -5.57 -0.736 1 94.38 210 MET A CA 1
ATOM 1694 C C . MET A 1 210 ? -31.719 -6.48 -1.848 1 94.38 210 MET A C 1
ATOM 1696 O O . MET A 1 210 ? -31.078 -7.496 -1.578 1 94.38 210 MET A O 1
ATOM 1700 N N . HIS A 1 211 ? -32 -6.125 -3.064 1 96.12 211 HIS A N 1
ATOM 1701 C CA . HIS A 1 211 ? -31.438 -6.883 -4.184 1 96.12 211 HIS A CA 1
ATOM 1702 C C . HIS A 1 211 ? -29.922 -6.777 -4.215 1 96.12 211 HIS A C 1
ATOM 1704 O O . HIS A 1 211 ? -29.234 -7.762 -4.484 1 96.12 211 HIS A O 1
ATOM 1710 N N . CYS A 1 212 ? -29.438 -5.605 -3.973 1 96.56 212 CYS A N 1
ATOM 1711 C CA . CYS A 1 212 ? -28 -5.41 -3.953 1 96.56 212 CYS A CA 1
ATOM 1712 C C . CYS A 1 212 ? -27.344 -6.238 -2.852 1 96.56 212 CYS A C 1
ATOM 1714 O O . CYS A 1 212 ? -26.234 -6.738 -3.02 1 96.56 212 CYS A O 1
ATOM 1716 N N . ILE A 1 213 ? -28.016 -6.418 -1.749 1 95.88 213 ILE A N 1
ATOM 1717 C CA . ILE A 1 213 ? -27.516 -7.27 -0.679 1 95.88 213 ILE A CA 1
ATOM 1718 C C . ILE A 1 213 ? -27.438 -8.719 -1.163 1 95.88 213 ILE A C 1
ATOM 1720 O O . ILE A 1 213 ? -26.422 -9.391 -0.952 1 95.88 213 ILE A O 1
ATOM 1724 N N . ALA A 1 214 ? -28.453 -9.117 -1.807 1 96.56 214 ALA A N 1
ATOM 1725 C CA . ALA A 1 214 ? -28.484 -10.484 -2.311 1 96.56 214 ALA A CA 1
ATOM 1726 C C . ALA A 1 214 ? -27.375 -10.727 -3.328 1 96.56 214 ALA A C 1
ATOM 1728 O O . ALA A 1 214 ? -26.719 -11.773 -3.309 1 96.56 214 ALA A O 1
ATOM 1729 N N . VAL A 1 215 ? -27.156 -9.781 -4.207 1 97.62 215 VAL A N 1
ATOM 1730 C CA . VAL A 1 215 ? -26.125 -9.914 -5.223 1 97.62 215 VAL A CA 1
ATOM 1731 C C . VAL A 1 215 ? -24.75 -9.992 -4.555 1 97.62 215 VAL A C 1
ATOM 1733 O O . VAL A 1 215 ? -23.922 -10.82 -4.93 1 97.62 215 VAL A O 1
ATOM 1736 N N . ASN A 1 216 ? -24.469 -9.18 -3.582 1 96.75 216 ASN A N 1
ATOM 1737 C CA . ASN A 1 216 ? -23.172 -9.172 -2.916 1 96.75 216 ASN A CA 1
ATOM 1738 C C . ASN A 1 216 ? -22.969 -10.445 -2.098 1 96.75 216 ASN A C 1
ATOM 1740 O O . ASN A 1 216 ? -21.844 -10.961 -2.027 1 96.75 216 ASN A O 1
ATOM 1744 N N . LEU A 1 217 ? -23.969 -10.922 -1.468 1 93 217 LEU A N 1
ATOM 1745 C CA . LEU A 1 217 ? -23.859 -12.188 -0.751 1 93 217 LEU A CA 1
ATOM 1746 C C . LEU A 1 217 ? -23.609 -13.344 -1.72 1 93 217 LEU A C 1
ATOM 1748 O O . LEU A 1 217 ? -22.844 -14.266 -1.419 1 93 217 LEU A O 1
ATOM 1752 N N . TRP A 1 218 ? -24.297 -13.242 -2.791 1 95.19 218 TRP A N 1
ATOM 1753 C CA . TRP A 1 218 ? -24.094 -14.242 -3.832 1 95.19 218 TRP A CA 1
ATOM 1754 C C . TRP A 1 218 ? -22.672 -14.195 -4.363 1 95.19 218 TRP A C 1
ATOM 1756 O O . TRP A 1 218 ? -22.016 -15.227 -4.531 1 95.19 218 TRP A O 1
ATOM 1766 N N . VAL A 1 219 ? -22.156 -13.031 -4.688 1 95.19 219 VAL A N 1
ATOM 1767 C CA . VAL A 1 219 ? -20.797 -12.875 -5.195 1 95.19 219 VAL A CA 1
ATOM 1768 C C . VAL A 1 219 ? -19.781 -13.375 -4.16 1 95.19 219 VAL A C 1
ATOM 1770 O O . VAL A 1 219 ? -18.844 -14.094 -4.496 1 95.19 219 VAL A O 1
ATOM 1773 N N . TRP A 1 220 ? -20.031 -13.016 -2.941 1 91.81 220 TRP A N 1
ATOM 1774 C CA . TRP A 1 220 ? -19.172 -13.477 -1.853 1 91.81 220 TRP A CA 1
ATOM 1775 C C . TRP A 1 220 ? -19.125 -15 -1.805 1 91.81 220 TRP A C 1
ATOM 1777 O O . TRP A 1 220 ? -18.031 -15.586 -1.732 1 91.81 220 TRP A O 1
ATOM 1787 N N . PHE A 1 221 ? -20.219 -15.617 -1.871 1 88.44 221 PHE A N 1
ATOM 1788 C CA . PHE A 1 221 ? -20.312 -17.062 -1.771 1 88.44 221 PHE A CA 1
ATOM 1789 C C . PHE A 1 221 ? -19.703 -17.734 -2.994 1 88.44 221 PHE A C 1
ATOM 1791 O O . PHE A 1 221 ? -18.969 -18.719 -2.869 1 88.44 221 PHE A O 1
ATOM 1798 N N . SER A 1 222 ? -19.984 -17.203 -4.098 1 90.69 222 SER A N 1
ATOM 1799 C CA . SER A 1 222 ? -19.469 -17.75 -5.348 1 90.69 222 SER A CA 1
ATOM 1800 C C . SER A 1 222 ? -17.938 -17.703 -5.387 1 90.69 222 SER A C 1
ATOM 1802 O O . SER A 1 222 ? -17.297 -18.656 -5.82 1 90.69 222 SER A O 1
ATOM 1804 N N . LEU A 1 223 ? -17.359 -16.641 -4.953 1 91 223 LEU A N 1
ATOM 1805 C CA . LEU A 1 223 ? -15.914 -16.484 -4.969 1 91 223 LEU A CA 1
ATOM 1806 C C . LEU A 1 223 ? -15.258 -17.391 -3.926 1 91 223 LEU A C 1
ATOM 1808 O O . LEU A 1 223 ? -14.172 -17.922 -4.16 1 91 223 LEU A O 1
ATOM 1812 N N . CYS A 1 224 ? -15.914 -17.547 -2.812 1 85.5 224 CYS A N 1
ATOM 1813 C CA . CYS A 1 224 ? -15.391 -18.453 -1.791 1 85.5 224 CYS A CA 1
ATOM 1814 C C . CYS A 1 224 ? -15.375 -19.891 -2.289 1 85.5 224 CYS A C 1
ATOM 1816 O O . CYS A 1 224 ? -14.438 -20.641 -2.012 1 85.5 224 CYS A O 1
ATOM 1818 N N . LEU A 1 225 ? -16.391 -20.266 -3.018 1 84.38 225 LEU A N 1
ATOM 1819 C CA . LEU A 1 225 ? -16.453 -21.594 -3.59 1 84.38 225 LEU A CA 1
ATOM 1820 C C . LEU A 1 225 ? -15.375 -21.781 -4.652 1 84.38 225 LEU A C 1
ATOM 1822 O O . LEU A 1 225 ? -14.727 -22.828 -4.711 1 84.38 225 LEU A O 1
ATOM 1826 N N . ALA A 1 226 ? -15.273 -20.766 -5.438 1 86.56 226 ALA A N 1
ATOM 1827 C CA . ALA A 1 226 ? -14.242 -20.828 -6.469 1 86.56 226 ALA A CA 1
ATOM 1828 C C . ALA A 1 226 ? -12.859 -21 -5.848 1 86.56 226 ALA A C 1
ATOM 1830 O O . ALA A 1 226 ? -12.031 -21.75 -6.355 1 86.56 226 ALA A O 1
ATOM 1831 N N . LYS A 1 227 ? -12.602 -20.297 -4.844 1 84.25 227 LYS A N 1
ATOM 1832 C CA . LYS A 1 227 ? -11.328 -20.406 -4.141 1 84.25 227 LYS A CA 1
ATOM 1833 C C . LYS A 1 227 ? -11.141 -21.812 -3.557 1 84.25 227 LYS A C 1
ATOM 1835 O O . LYS A 1 227 ? -10.047 -22.375 -3.617 1 84.25 227 LYS A O 1
ATOM 1840 N N . ALA A 1 228 ? -12.156 -22.359 -3 1 79.81 228 ALA A N 1
ATOM 1841 C CA . ALA A 1 228 ? -12.086 -23.688 -2.396 1 79.81 228 ALA A CA 1
ATOM 1842 C C . ALA A 1 228 ? -11.773 -24.75 -3.445 1 79.81 228 ALA A C 1
ATOM 1844 O O . ALA A 1 228 ? -10.953 -25.641 -3.211 1 79.81 228 ALA A O 1
ATOM 1845 N N . VAL A 1 229 ? -12.414 -24.641 -4.562 1 80.38 229 VAL A N 1
ATOM 1846 C CA . VAL A 1 229 ? -12.195 -25.609 -5.637 1 80.38 229 VAL A CA 1
ATOM 1847 C C . VAL A 1 229 ? -10.766 -25.484 -6.168 1 80.38 229 VAL A C 1
ATOM 1849 O O . VAL A 1 229 ? -10.086 -26.484 -6.398 1 80.38 229 VAL A O 1
ATOM 1852 N N . TYR A 1 230 ? -10.367 -24.266 -6.324 1 83.06 230 TYR A N 1
ATOM 1853 C CA . TYR A 1 230 ? -9.008 -24.016 -6.797 1 83.06 230 TYR A CA 1
ATOM 1854 C C . TYR A 1 230 ? -7.98 -24.594 -5.832 1 83.06 230 TYR A C 1
ATOM 1856 O O . TYR A 1 230 ? -7.016 -25.25 -6.254 1 83.06 230 TYR A O 1
ATOM 1864 N N . LYS A 1 231 ? -8.117 -24.344 -4.582 1 78.12 231 LYS A N 1
ATOM 1865 C CA . LYS A 1 231 ? -7.176 -24.844 -3.576 1 78.12 231 LYS A CA 1
ATOM 1866 C C . LYS A 1 231 ? -7.152 -26.359 -3.537 1 78.12 231 LYS A C 1
ATOM 1868 O O . LYS A 1 231 ? -6.098 -26.969 -3.346 1 78.12 231 LYS A O 1
ATOM 1873 N N . SER A 1 232 ? -8.305 -27 -3.775 1 75.12 232 SER A N 1
ATOM 1874 C CA . SER A 1 232 ? -8.383 -28.453 -3.816 1 75.12 232 SER A CA 1
ATOM 1875 C C . SER A 1 232 ? -7.672 -29.016 -5.047 1 75.12 232 SER A C 1
ATOM 1877 O O . SER A 1 232 ? -6.98 -30.031 -4.961 1 75.12 232 SER A O 1
ATOM 1879 N N . ASP A 1 233 ? -7.84 -28.297 -6.098 1 76.12 233 ASP A N 1
ATOM 1880 C CA . ASP A 1 233 ? -7.18 -28.719 -7.328 1 76.12 233 ASP A CA 1
ATOM 1881 C C . ASP A 1 233 ? -5.664 -28.578 -7.215 1 76.12 233 ASP A C 1
ATOM 1883 O O . ASP A 1 233 ? -4.91 -29.422 -7.695 1 76.12 233 ASP A O 1
ATOM 1887 N N . LYS A 1 234 ? -5.266 -27.531 -6.668 1 75.75 234 LYS A N 1
ATOM 1888 C CA . LYS A 1 234 ? -3.84 -27.281 -6.488 1 75.75 234 LYS A CA 1
ATOM 1889 C C . LYS A 1 234 ? -3.211 -28.328 -5.566 1 75.75 234 LYS A C 1
ATOM 1891 O O . LYS A 1 234 ? -2.094 -28.781 -5.812 1 75.75 234 LYS A O 1
ATOM 1896 N N . LYS A 1 235 ? -3.865 -28.688 -4.598 1 71.75 235 LYS A N 1
ATOM 1897 C CA . LYS A 1 235 ? -3.389 -29.703 -3.668 1 71.75 235 LYS A CA 1
ATOM 1898 C C . LYS A 1 235 ? -3.283 -31.062 -4.352 1 71.75 235 LYS A C 1
ATOM 1900 O O . LYS A 1 235 ? -2.324 -31.812 -4.129 1 71.75 235 LYS A O 1
ATOM 1905 N N . THR A 1 236 ? -4.23 -31.344 -5.113 1 69.75 236 THR A N 1
ATOM 1906 C CA . THR A 1 236 ? -4.227 -32.594 -5.836 1 69.75 236 THR A CA 1
ATOM 1907 C C . THR A 1 236 ? -3.053 -32.656 -6.809 1 69.75 236 THR A C 1
ATOM 1909 O O . THR A 1 236 ? -2.408 -33.719 -6.949 1 69.75 236 THR A O 1
ATOM 1912 N N . LEU A 1 237 ? -2.826 -31.562 -7.379 1 71.75 237 LEU A N 1
ATOM 1913 C CA . LEU A 1 237 ? -1.706 -31.5 -8.312 1 71.75 237 LEU A CA 1
ATOM 1914 C C . LEU A 1 237 ? -0.379 -31.656 -7.574 1 71.75 237 LEU A C 1
ATOM 1916 O O . LEU A 1 237 ? 0.524 -32.344 -8.055 1 71.75 237 LEU A O 1
ATOM 1920 N N . LYS A 1 238 ? -0.196 -31.031 -6.438 1 68.06 238 LYS A N 1
ATOM 1921 C CA . LYS A 1 238 ? 1.025 -31.141 -5.645 1 68.06 238 LYS A CA 1
ATOM 1922 C C . LYS A 1 238 ? 1.244 -32.562 -5.152 1 68.06 238 LYS A C 1
ATOM 1924 O O . LYS A 1 238 ? 2.375 -33.062 -5.137 1 68.06 238 LYS A O 1
ATOM 1929 N N . LEU A 1 239 ? 0.157 -33.219 -4.785 1 63.53 239 LEU A N 1
ATOM 1930 C CA . LEU A 1 239 ? 0.23 -34.594 -4.344 1 63.53 239 LEU A CA 1
ATOM 1931 C C . LEU A 1 239 ? 0.653 -35.5 -5.488 1 63.53 239 LEU A C 1
ATOM 1933 O O . LEU A 1 239 ? 1.449 -36.438 -5.289 1 63.53 239 LEU A O 1
ATOM 1937 N N . GLN A 1 240 ? 0.128 -35.156 -6.586 1 63.81 240 GLN A N 1
ATOM 1938 C CA . GLN A 1 240 ? 0.488 -35.938 -7.766 1 63.81 240 GLN A CA 1
ATOM 1939 C C . GLN A 1 240 ? 1.954 -35.75 -8.133 1 63.81 240 GLN A C 1
ATOM 1941 O O . GLN A 1 240 ? 2.652 -36.688 -8.484 1 63.81 240 GLN A O 1
ATOM 1946 N N . LYS A 1 241 ? 2.389 -34.531 -7.934 1 65.25 241 LYS A N 1
ATOM 1947 C CA . LYS A 1 241 ? 3.783 -34.219 -8.234 1 65.25 241 LYS A CA 1
ATOM 1948 C C . LYS A 1 241 ? 4.723 -34.875 -7.227 1 65.25 241 LYS A C 1
ATOM 1950 O O . LYS A 1 241 ? 5.789 -35.375 -7.598 1 65.25 241 LYS A O 1
ATOM 1955 N N . ASN A 1 242 ? 4.355 -34.875 -6 1 62.75 242 ASN A N 1
ATOM 1956 C CA . ASN A 1 242 ? 5.145 -35.531 -4.961 1 62.75 242 ASN A CA 1
ATOM 1957 C C . ASN A 1 242 ? 5.18 -37.031 -5.148 1 62.75 242 ASN A C 1
ATOM 1959 O O . ASN A 1 242 ? 6.211 -37.656 -4.918 1 62.75 242 ASN A O 1
ATOM 1963 N N . GLU A 1 243 ? 4.113 -37.594 -5.527 1 58.84 243 GLU A N 1
ATOM 1964 C CA . GLU A 1 243 ? 4.047 -39.031 -5.805 1 58.84 243 GLU A CA 1
ATOM 1965 C C . GLU A 1 243 ? 4.934 -39.406 -6.988 1 58.84 243 GLU A C 1
ATOM 1967 O O . GLU A 1 243 ? 5.594 -40.438 -6.969 1 58.84 243 GLU A O 1
ATOM 1972 N N . GLU A 1 244 ? 4.875 -38.469 -7.898 1 59.5 244 GLU A N 1
ATOM 1973 C CA . GLU A 1 244 ? 5.723 -38.719 -9.062 1 59.5 244 GLU A CA 1
ATOM 1974 C C . GLU A 1 244 ? 7.199 -38.625 -8.703 1 59.5 244 GLU A C 1
ATOM 1976 O O . GLU A 1 244 ? 8.016 -39.406 -9.18 1 59.5 244 GLU A O 1
ATOM 1981 N N . LYS A 1 245 ? 7.57 -37.656 -7.891 1 61.12 245 LYS A N 1
ATOM 1982 C CA . LYS A 1 245 ? 8.945 -37.531 -7.422 1 61.12 245 LYS A CA 1
ATOM 1983 C C . LYS A 1 245 ? 9.367 -38.75 -6.59 1 61.12 245 LYS A C 1
ATOM 1985 O O . LYS A 1 245 ? 10.5 -39.219 -6.703 1 61.12 245 LYS A O 1
ATOM 1990 N N . TRP A 1 246 ? 8.492 -39.156 -5.758 1 57.38 246 TRP A N 1
ATOM 1991 C CA . TRP A 1 246 ? 8.742 -40.312 -4.922 1 57.38 246 TRP A CA 1
ATOM 1992 C C . TRP A 1 246 ? 8.922 -41.562 -5.777 1 57.38 246 TRP A C 1
ATOM 1994 O O . TRP A 1 246 ? 9.828 -42.375 -5.531 1 57.38 246 TRP A O 1
ATOM 2004 N N . LYS A 1 247 ? 8.172 -41.781 -6.84 1 54.75 247 LYS A N 1
ATOM 2005 C CA . LYS A 1 247 ? 8.297 -42.906 -7.758 1 54.75 247 LYS A CA 1
ATOM 2006 C C . LYS A 1 247 ? 9.617 -42.875 -8.516 1 54.75 247 LYS A C 1
ATOM 2008 O O . LYS A 1 247 ? 10.258 -43.906 -8.719 1 54.75 247 LYS A O 1
ATOM 2013 N N . LYS A 1 248 ? 9.914 -41.688 -8.883 1 56.84 248 LYS A N 1
ATOM 2014 C CA . LYS A 1 248 ? 11.164 -41.531 -9.617 1 56.84 248 LYS A CA 1
ATOM 2015 C C . LYS A 1 248 ? 12.367 -41.844 -8.727 1 56.84 248 LYS A C 1
ATOM 2017 O O . LYS A 1 248 ? 13.367 -42.375 -9.195 1 56.84 248 LYS A O 1
ATOM 2022 N N . LYS A 1 249 ? 12.383 -41.406 -7.586 1 56.72 249 LYS A N 1
ATOM 2023 C CA . LYS A 1 249 ? 13.477 -41.688 -6.656 1 56.72 249 LYS A CA 1
ATOM 2024 C C . LYS A 1 249 ? 13.586 -43.156 -6.34 1 56.72 249 LYS A C 1
ATOM 2026 O O . LYS A 1 249 ? 14.688 -43.688 -6.141 1 56.72 249 LYS A O 1
ATOM 2031 N N . ASN A 1 250 ? 12.5 -43.906 -6.207 1 51.03 250 ASN A N 1
ATOM 2032 C CA . ASN A 1 250 ? 12.516 -45.344 -5.852 1 51.03 250 ASN A CA 1
ATOM 2033 C C . ASN A 1 250 ? 12.555 -46.219 -7.09 1 51.03 250 ASN A C 1
ATOM 2035 O O . ASN A 1 250 ? 12.383 -47.438 -6.992 1 51.03 250 ASN A O 1
ATOM 2039 N N . MET A 1 251 ? 12.57 -45.688 -8.273 1 45.31 251 MET A N 1
ATOM 2040 C CA . MET A 1 251 ? 12.641 -46.5 -9.484 1 45.31 251 MET A CA 1
ATOM 2041 C C . MET A 1 251 ? 14.016 -47.125 -9.633 1 45.31 251 MET A C 1
ATOM 2043 O O . MET A 1 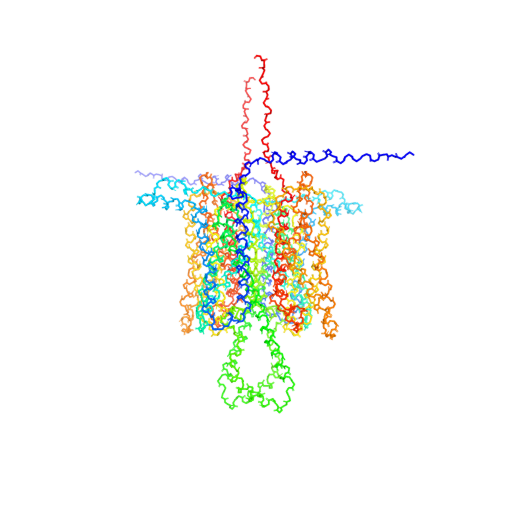251 ? 15.039 -46.438 -9.508 1 45.31 251 MET A O 1
ATOM 2047 N N . THR A 1 252 ? 14.156 -48.5 -9.531 1 43.66 252 THR A N 1
ATOM 2048 C CA . THR A 1 252 ? 15.312 -49.344 -9.852 1 43.66 252 THR A CA 1
ATOM 2049 C C . THR A 1 252 ? 15.781 -49.094 -11.281 1 43.66 252 THR A C 1
ATOM 2051 O O . THR A 1 252 ? 15.023 -48.594 -12.109 1 43.66 252 THR A O 1
ATOM 2054 N N . LEU A 1 253 ? 17.078 -49.5 -11.773 1 44.78 253 LEU A N 1
ATOM 2055 C CA . LEU A 1 253 ? 17.703 -49.375 -13.086 1 44.78 253 LEU A CA 1
ATOM 2056 C C . LEU A 1 253 ? 16.766 -49.875 -14.172 1 44.78 253 LEU A C 1
ATOM 2058 O O . LEU A 1 253 ? 16.688 -49.312 -15.258 1 44.78 253 LEU A O 1
ATOM 2062 N N . ALA A 1 254 ? 16.203 -51.094 -14.102 1 46.88 254 ALA A N 1
ATOM 2063 C CA . ALA A 1 254 ? 15.352 -51.781 -15.086 1 46.88 254 ALA A CA 1
ATOM 2064 C C . ALA A 1 254 ? 14.062 -51 -15.336 1 46.88 254 ALA A C 1
ATOM 2066 O O . ALA A 1 254 ? 13.625 -50.844 -16.469 1 46.88 254 ALA A O 1
ATOM 2067 N N . ASP A 1 255 ? 13.383 -50.5 -14.414 1 47.22 255 ASP A N 1
ATOM 2068 C CA . ASP A 1 255 ? 12.117 -49.781 -14.477 1 47.22 255 ASP A CA 1
ATOM 2069 C C . ASP A 1 255 ? 12.32 -48.375 -14.984 1 47.22 255 ASP A C 1
ATOM 2071 O O . ASP A 1 255 ? 11.414 -47.781 -15.578 1 47.22 255 ASP A O 1
ATOM 2075 N N . ALA A 1 256 ? 13.477 -47.812 -14.836 1 42.09 256 ALA A N 1
ATOM 2076 C CA . ALA A 1 256 ? 13.875 -46.5 -15.328 1 42.09 256 ALA A CA 1
ATOM 2077 C C . ALA A 1 256 ? 13.828 -46.469 -16.859 1 42.09 256 ALA A C 1
ATOM 2079 O O . ALA A 1 256 ? 13.445 -45.438 -17.438 1 42.09 256 ALA A O 1
ATOM 2080 N N . VAL A 1 257 ? 14.242 -47.594 -17.438 1 42.84 257 VAL A N 1
ATOM 2081 C CA . VAL A 1 257 ? 14.234 -47.719 -18.891 1 42.84 257 VAL A CA 1
ATOM 2082 C C . VAL A 1 257 ? 12.797 -47.75 -19.406 1 42.84 257 VAL A C 1
ATOM 2084 O O . VAL A 1 257 ? 12.461 -47.062 -20.391 1 42.84 257 VAL A O 1
ATOM 2087 N N . VAL A 1 258 ? 11.961 -48.625 -18.875 1 43.41 258 VAL A N 1
ATOM 2088 C CA . VAL A 1 258 ? 10.578 -48.75 -19.344 1 43.41 258 VAL A CA 1
ATOM 2089 C C . VAL A 1 258 ? 9.844 -47.438 -19.062 1 43.41 258 VAL A C 1
ATOM 2091 O O . VAL A 1 258 ? 9.039 -46.969 -19.875 1 43.41 258 VAL A O 1
ATOM 2094 N N . GLU A 1 259 ? 10.109 -46.844 -18.047 1 40.66 259 GLU A N 1
ATOM 2095 C CA . GLU A 1 259 ? 9.445 -45.594 -17.656 1 40.66 259 GLU A CA 1
ATOM 2096 C C . GLU A 1 259 ? 9.938 -44.438 -18.516 1 40.66 259 GLU A C 1
ATOM 2098 O O . GLU A 1 259 ? 9.188 -43.5 -18.766 1 40.66 259 GLU A O 1
ATOM 2103 N N . VAL A 1 260 ? 11.156 -44.5 -18.891 1 41.38 260 VAL A N 1
ATOM 2104 C CA . VAL A 1 260 ? 11.594 -43.469 -19.844 1 41.38 260 VAL A CA 1
ATOM 2105 C C . VAL A 1 260 ? 10.789 -43.594 -21.125 1 41.38 260 VAL A C 1
ATOM 2107 O O . VAL A 1 260 ? 10.367 -42.594 -21.703 1 41.38 260 VAL A O 1
ATOM 2110 N N . VAL A 1 261 ? 10.727 -44.875 -21.625 1 39 261 VAL A N 1
ATOM 2111 C CA . VAL A 1 261 ? 9.961 -45.094 -22.844 1 39 261 VAL A CA 1
ATOM 2112 C C . VAL A 1 261 ? 8.492 -44.75 -22.609 1 39 261 VAL A C 1
ATOM 2114 O O . VAL A 1 261 ? 7.859 -44.094 -23.422 1 39 261 VAL A O 1
ATOM 2117 N N . THR A 1 262 ? 7.914 -45.312 -21.531 1 37.88 262 THR A N 1
ATOM 2118 C CA . THR A 1 262 ? 6.508 -45.031 -21.281 1 37.88 262 THR A CA 1
ATOM 2119 C C . THR A 1 262 ? 6.332 -43.562 -20.844 1 37.88 262 THR A C 1
ATOM 2121 O O . THR A 1 262 ? 5.34 -42.938 -21.203 1 37.88 262 THR A O 1
ATOM 2124 N N . THR A 1 263 ? 7.238 -43.094 -20.109 1 37.78 263 THR A N 1
ATOM 2125 C CA . THR A 1 263 ? 7.164 -41.656 -19.734 1 37.78 263 THR A CA 1
ATOM 2126 C C . THR A 1 263 ? 7.441 -40.781 -20.938 1 37.78 263 THR A C 1
ATOM 2128 O O . THR A 1 263 ? 6.891 -39.688 -21.031 1 37.78 263 THR A O 1
ATOM 2131 N N . THR A 1 264 ? 8.398 -41.125 -21.797 1 35.81 264 THR A N 1
ATOM 2132 C CA . THR A 1 264 ? 8.523 -40.406 -23.062 1 35.81 264 THR A CA 1
ATOM 2133 C C . THR A 1 264 ? 7.246 -40.5 -23.875 1 35.81 264 THR A C 1
ATOM 2135 O O . THR A 1 264 ? 6.781 -39.531 -24.453 1 35.81 264 THR A O 1
ATOM 2138 N N . VAL A 1 265 ? 6.766 -41.812 -24.125 1 32.94 265 VAL A N 1
ATOM 2139 C CA . VAL A 1 265 ? 5.492 -41.938 -24.828 1 32.94 265 VAL A CA 1
ATOM 2140 C C . VAL A 1 265 ? 4.379 -41.281 -24.016 1 32.94 265 VAL A C 1
ATOM 2142 O O . VAL A 1 265 ? 3.494 -40.625 -24.562 1 32.94 265 VAL A O 1
ATOM 2145 N N . ALA A 1 266 ? 4.289 -41.625 -22.703 1 31.72 266 ALA A N 1
ATOM 2146 C CA . ALA A 1 266 ? 3.32 -40.938 -21.859 1 31.72 266 ALA A CA 1
ATOM 2147 C C . ALA A 1 266 ? 3.668 -39.438 -21.719 1 31.72 266 ALA A C 1
ATOM 2149 O O . ALA A 1 266 ? 2.781 -38.594 -21.562 1 31.72 266 ALA A O 1
ATOM 2150 N N . TYR A 1 267 ? 4.852 -39 -21.656 1 32.19 267 TYR A N 1
ATOM 2151 C CA . TYR A 1 267 ? 5.199 -37.594 -21.844 1 32.19 267 TYR A CA 1
ATOM 2152 C C . TYR A 1 267 ? 4.613 -37.062 -23.141 1 32.19 267 TYR A C 1
ATOM 2154 O O . TYR A 1 267 ? 4.141 -35.906 -23.203 1 32.19 267 TYR A O 1
ATOM 2162 N N . ILE A 1 268 ? 4.824 -37.719 -24.328 1 32.28 268 ILE A N 1
ATOM 2163 C CA . ILE A 1 268 ? 4.203 -37.344 -25.578 1 32.28 268 ILE A CA 1
ATOM 2164 C C . ILE A 1 268 ? 2.682 -37.375 -25.438 1 32.28 268 ILE A C 1
ATOM 2166 O O . ILE A 1 268 ? 1.983 -36.5 -25.938 1 32.28 268 ILE A O 1
ATOM 2170 N N . VAL A 1 269 ? 2.082 -38.562 -25.109 1 30.8 269 VAL A N 1
ATOM 2171 C CA . VAL A 1 269 ? 0.631 -38.656 -25.016 1 30.8 269 VAL A CA 1
ATOM 2172 C C . VAL A 1 269 ? 0.136 -37.875 -23.812 1 30.8 269 VAL A C 1
ATOM 2174 O O . VAL A 1 269 ? -0.92 -37.25 -23.859 1 30.8 269 VAL A O 1
ATOM 2177 N N . THR A 1 270 ? 0.615 -38.094 -22.547 1 31.08 270 THR A N 1
ATOM 2178 C CA . THR A 1 270 ? 0.201 -37.281 -21.391 1 31.08 270 THR A CA 1
ATOM 2179 C C . THR A 1 270 ? 0.882 -35.938 -21.391 1 31.08 270 THR A C 1
ATOM 2181 O O . THR A 1 270 ? 0.745 -35.156 -20.438 1 31.08 270 THR A O 1
ATOM 2184 N N . GLU A 1 271 ? 1.93 -35.656 -21.922 1 34.44 271 GLU A N 1
ATOM 2185 C CA . GLU A 1 271 ? 2.195 -34.281 -22.25 1 34.44 271 GLU A CA 1
ATOM 2186 C C . GLU A 1 271 ? 0.903 -33.531 -22.547 1 34.44 271 GLU A C 1
ATOM 2188 O O . GLU A 1 271 ? 0.936 -32.344 -22.953 1 34.44 271 GLU A O 1
ATOM 2193 N N . GLY A 1 272 ? -0.104 -34.219 -22.891 1 30.89 272 GLY A N 1
ATOM 2194 C CA . GLY A 1 272 ? -1.42 -33.594 -22.875 1 30.89 272 GLY A CA 1
ATOM 2195 C C . GLY A 1 272 ? -1.631 -32.688 -21.672 1 30.89 272 GLY A C 1
ATOM 2196 O O . GLY A 1 272 ? -0.872 -32.75 -20.703 1 30.89 272 GLY A O 1
ATOM 2197 N N . GLU A 1 273 ? -2.695 -31.859 -21.828 1 34 273 GLU A N 1
ATOM 2198 C CA . GLU A 1 273 ? -3.234 -30.812 -20.969 1 34 273 GLU A CA 1
ATOM 2199 C C . GLU A 1 273 ? -3.533 -31.344 -19.562 1 34 273 GLU A C 1
ATOM 2201 O O . GLU A 1 273 ? -4.688 -31.625 -19.234 1 34 273 GLU A O 1
ATOM 2206 N N . GLY A 1 274 ? -3.305 -32.438 -19.156 1 39.09 274 GLY A N 1
ATOM 2207 C CA . GLY A 1 274 ? -3.715 -32.531 -17.766 1 39.09 274 GLY A CA 1
ATOM 2208 C C . GLY A 1 274 ? -3.521 -31.234 -17 1 39.09 274 GLY A C 1
ATOM 2209 O O . GLY A 1 274 ? -2.738 -31.188 -16.047 1 39.09 274 GLY A O 1
ATOM 2210 N N . ASP A 1 275 ? -3.559 -30.109 -17.672 1 44.72 275 ASP A N 1
ATOM 2211 C CA . ASP A 1 275 ? -3.506 -28.641 -17.641 1 44.72 275 ASP A CA 1
ATOM 2212 C C . ASP A 1 275 ? -4.262 -28.109 -16.422 1 44.72 275 ASP A C 1
ATOM 2214 O O . ASP A 1 275 ? -5.434 -28.422 -16.219 1 44.72 275 ASP A O 1
ATOM 2218 N N . PHE A 1 276 ? -3.564 -28.25 -15.32 1 55.34 276 PHE A N 1
ATOM 2219 C CA . PHE A 1 276 ? -4.102 -27.297 -14.352 1 55.34 276 PHE A CA 1
ATOM 2220 C C . PHE A 1 276 ? -4.852 -26.172 -15.055 1 55.34 276 PHE A C 1
ATOM 2222 O O . PHE A 1 276 ? -4.305 -25.094 -15.266 1 55.34 276 PHE A O 1
ATOM 2229 N N . SER A 1 277 ? -5.875 -26.672 -15.984 1 61.16 277 SER A N 1
ATOM 2230 C CA . SER A 1 277 ? -6.707 -25.719 -16.719 1 61.16 277 SER A CA 1
ATOM 2231 C C . SER A 1 277 ? -8.086 -25.594 -16.062 1 61.16 277 SER A C 1
ATOM 2233 O O . SER A 1 277 ? -8.617 -26.547 -15.516 1 61.16 277 SER A O 1
ATOM 2235 N N . ALA A 1 278 ? -8.422 -24.469 -15.883 1 66.69 278 ALA A N 1
ATOM 2236 C CA . ALA A 1 278 ? -9.727 -24.109 -15.336 1 66.69 278 ALA A CA 1
ATOM 2237 C C . ALA A 1 278 ? -10.852 -24.594 -16.25 1 66.69 278 ALA A C 1
ATOM 2239 O O . ALA A 1 278 ? -10.719 -24.562 -17.469 1 66.69 278 ALA A O 1
ATOM 2240 N N . SER A 1 279 ? -11.797 -25.406 -15.594 1 69.12 279 SER A N 1
ATOM 2241 C CA . SER A 1 279 ? -13.031 -25.609 -16.344 1 69.12 279 SER A CA 1
ATOM 2242 C C . SER A 1 279 ? -13.641 -24.297 -16.797 1 69.12 279 SER A C 1
ATOM 2244 O O . SER A 1 279 ? -13.242 -23.219 -16.328 1 69.12 279 SER A O 1
ATOM 2246 N N . GLU A 1 280 ? -14.445 -24.266 -17.734 1 68.56 280 GLU A N 1
ATOM 2247 C CA . GLU A 1 280 ? -15.008 -23.062 -18.359 1 68.56 280 GLU A CA 1
ATOM 2248 C C . GLU A 1 280 ? -15.766 -22.234 -17.328 1 68.56 280 GLU A C 1
ATOM 2250 O O . GLU A 1 280 ? -15.859 -21.016 -17.453 1 68.56 280 GLU A O 1
ATOM 2255 N N . LYS A 1 281 ? -16.219 -22.953 -16.297 1 71.62 281 LYS A N 1
ATOM 2256 C CA . LYS A 1 281 ? -17.016 -22.219 -15.32 1 71.62 281 LYS A CA 1
ATOM 2257 C C . LYS A 1 281 ? -16.156 -21.703 -14.18 1 71.62 281 LYS A C 1
ATOM 2259 O O . LYS A 1 281 ? -16.547 -20.797 -13.445 1 71.62 281 LYS A O 1
ATOM 2264 N N . GLN A 1 282 ? -14.984 -22.156 -14.195 1 81.5 282 GLN A N 1
ATOM 2265 C CA . GLN A 1 282 ? -14.07 -21.75 -13.141 1 81.5 282 GLN A CA 1
ATOM 2266 C C . GLN A 1 282 ? -13.312 -20.484 -13.539 1 81.5 282 GLN A C 1
ATOM 2268 O O . GLN A 1 282 ? -13.25 -20.125 -14.719 1 81.5 282 GLN A O 1
ATOM 2273 N N . LEU A 1 283 ? -12.914 -19.797 -12.539 1 88.88 283 LEU A N 1
ATOM 2274 C CA . LEU A 1 283 ? -12.133 -18.594 -12.781 1 88.88 283 LEU A CA 1
ATOM 2275 C C . LEU A 1 283 ? -10.766 -18.938 -13.367 1 88.88 283 LEU A C 1
ATOM 2277 O O . LEU A 1 283 ? -9.922 -19.516 -12.68 1 88.88 283 LEU A O 1
ATOM 2281 N N . ARG A 1 284 ? -10.602 -18.625 -14.547 1 89.31 284 ARG A N 1
ATOM 2282 C CA . ARG A 1 284 ? -9.383 -18.953 -15.273 1 89.31 284 ARG A CA 1
ATOM 2283 C C . ARG A 1 284 ? -8.188 -18.188 -14.734 1 89.31 284 ARG A C 1
ATOM 2285 O O . ARG A 1 284 ? -7.043 -18.641 -14.844 1 89.31 284 ARG A O 1
ATOM 2292 N N . SER A 1 285 ? -8.461 -17.031 -14.156 1 90.25 285 SER A N 1
ATOM 2293 C CA . SER A 1 285 ? -7.398 -16.188 -13.617 1 90.25 285 SER A CA 1
ATOM 2294 C C . SER A 1 285 ? -6.676 -16.891 -12.469 1 90.25 285 SER A C 1
ATOM 2296 O O . SER A 1 285 ? -5.473 -16.703 -12.281 1 90.25 285 SER A O 1
ATOM 2298 N N . LEU A 1 286 ? -7.34 -17.703 -11.742 1 89.31 286 LEU A N 1
ATOM 2299 C CA . LEU A 1 286 ? -6.73 -18.406 -10.617 1 89.31 286 LEU A CA 1
ATOM 2300 C C . LEU A 1 286 ? -5.684 -19.406 -11.102 1 89.31 286 LEU A C 1
ATOM 2302 O O . LEU A 1 286 ? -4.648 -19.594 -10.461 1 89.31 286 LEU A O 1
ATOM 2306 N N . TYR A 1 287 ? -5.895 -19.953 -12.242 1 86.94 287 TYR A N 1
ATOM 2307 C CA . TYR A 1 287 ? -5.008 -20.984 -12.766 1 86.94 287 TYR A CA 1
ATOM 2308 C C . TYR A 1 287 ? -3.857 -20.359 -13.547 1 86.94 287 TYR A C 1
ATOM 2310 O O . TYR A 1 287 ? -2.762 -20.922 -13.609 1 86.94 287 TYR A O 1
ATOM 2318 N N . LYS A 1 288 ? -4.113 -19.25 -14.125 1 87.88 288 LYS A N 1
ATOM 2319 C CA . LYS A 1 288 ? -3.08 -18.641 -14.953 1 87.88 288 LYS A CA 1
ATOM 2320 C C . LYS A 1 288 ? -2.23 -17.656 -14.148 1 87.88 288 LYS A C 1
ATOM 2322 O O . LYS A 1 288 ? -1.021 -17.562 -14.359 1 87.88 288 LYS A O 1
ATOM 2327 N N . LEU A 1 289 ? -2.791 -16.969 -13.234 1 88.94 289 LEU A N 1
ATOM 2328 C CA . LEU A 1 289 ? -2.08 -15.961 -12.445 1 88.94 289 LEU A CA 1
ATOM 2329 C C . LEU A 1 289 ? -1.695 -16.516 -11.078 1 88.94 289 LEU A C 1
ATOM 2331 O O . LEU A 1 289 ? -0.82 -15.961 -10.406 1 88.94 289 LEU A O 1
ATOM 2335 N N . GLY A 1 290 ? -2.311 -17.516 -10.578 1 86.56 290 GLY A N 1
ATOM 2336 C CA . GLY A 1 290 ? -1.959 -18.203 -9.352 1 86.56 290 GLY A CA 1
ATOM 2337 C C . GLY A 1 290 ? -2.18 -17.375 -8.102 1 86.56 290 GLY A C 1
ATOM 2338 O O . GLY A 1 290 ? -3.309 -16.969 -7.809 1 86.56 290 GLY A O 1
ATOM 2339 N N . SER A 1 291 ? -1.123 -16.953 -7.434 1 82.31 291 SER A N 1
ATOM 2340 C CA . SER A 1 291 ? -1.18 -16.25 -6.152 1 82.31 291 SER A CA 1
ATOM 2341 C C . SER A 1 291 ? -1.712 -14.828 -6.32 1 82.31 291 SER A C 1
ATOM 2343 O O . SER A 1 291 ? -2.439 -14.328 -5.461 1 82.31 291 SER A O 1
ATOM 2345 N N . ALA A 1 292 ? -1.386 -14.195 -7.414 1 87.25 292 ALA A N 1
ATOM 2346 C CA . ALA A 1 292 ? -1.87 -12.836 -7.652 1 87.25 292 ALA A CA 1
ATOM 2347 C C . ALA A 1 292 ? -3.389 -12.812 -7.793 1 87.25 292 ALA A C 1
ATOM 2349 O O . ALA A 1 292 ? -4.055 -11.938 -7.234 1 87.25 292 ALA A O 1
ATOM 2350 N N . ALA A 1 293 ? -3.947 -13.742 -8.492 1 91.12 293 ALA A N 1
ATOM 2351 C CA . ALA A 1 293 ? -5.398 -13.812 -8.664 1 91.12 293 ALA A CA 1
ATOM 2352 C C . ALA A 1 293 ? -6.086 -14.156 -7.348 1 91.12 293 ALA A C 1
ATOM 2354 O O . ALA A 1 293 ? -7.188 -13.672 -7.07 1 91.12 293 ALA A O 1
ATOM 2355 N N . ASN A 1 294 ? -5.477 -15 -6.547 1 88 294 ASN A N 1
ATOM 2356 C CA . ASN A 1 294 ? -6.02 -15.328 -5.234 1 88 294 ASN A CA 1
ATOM 2357 C C . ASN A 1 294 ? -6.09 -14.094 -4.336 1 88 294 ASN A C 1
ATOM 2359 O O . ASN A 1 294 ? -7.035 -13.938 -3.562 1 88 294 ASN A O 1
ATOM 2363 N N . PHE A 1 295 ? -5.113 -13.312 -4.441 1 88.25 295 PHE A N 1
ATOM 2364 C CA . PHE A 1 295 ? -5.109 -12.062 -3.699 1 88.25 295 PHE A CA 1
ATOM 2365 C C . PHE A 1 295 ? -6.246 -11.156 -4.156 1 88.25 295 PHE A C 1
ATOM 2367 O O . PHE A 1 295 ? -6.969 -10.594 -3.332 1 88.25 295 PHE A O 1
ATOM 2374 N N . LEU A 1 296 ? -6.363 -10.953 -5.473 1 92.44 296 LEU A N 1
ATOM 2375 C CA . LEU A 1 296 ? -7.426 -10.117 -6.027 1 92.44 296 LEU A CA 1
ATOM 2376 C C . LEU A 1 296 ? -8.797 -10.648 -5.633 1 92.44 296 LEU A C 1
ATOM 2378 O O . LEU A 1 296 ? -9.703 -9.875 -5.316 1 92.44 296 LEU A O 1
ATOM 2382 N N . LEU A 1 297 ? -8.945 -11.961 -5.609 1 92.44 297 LEU A N 1
ATOM 2383 C CA . LEU A 1 297 ? -10.195 -12.609 -5.227 1 92.44 297 LEU A CA 1
ATOM 2384 C C . LEU A 1 297 ? -10.531 -12.32 -3.768 1 92.44 297 LEU A C 1
ATOM 2386 O O . LEU A 1 297 ? -11.688 -12.039 -3.438 1 92.44 297 LEU A O 1
ATOM 2390 N N . THR A 1 298 ? -9.617 -12.32 -2.922 1 88.12 298 THR A N 1
ATOM 2391 C CA . THR A 1 298 ? -9.828 -12.047 -1.504 1 88.12 298 THR A CA 1
ATOM 2392 C C . THR A 1 298 ? -10.297 -10.609 -1.292 1 88.12 298 THR A C 1
ATOM 2394 O O . THR A 1 298 ? -11.164 -10.352 -0.456 1 88.12 298 THR A O 1
ATOM 2397 N N . THR A 1 299 ? -9.68 -9.727 -1.994 1 91.5 299 THR A N 1
ATOM 2398 C CA . THR A 1 299 ? -10.078 -8.328 -1.877 1 91.5 299 THR A CA 1
ATOM 2399 C C . THR A 1 299 ? -11.516 -8.133 -2.354 1 91.5 299 THR A C 1
ATOM 2401 O O . THR A 1 299 ? -12.258 -7.34 -1.784 1 91.5 299 THR A O 1
ATOM 2404 N N . LEU A 1 300 ? -11.891 -8.852 -3.395 1 94.62 300 LEU A N 1
ATOM 2405 C CA . LEU A 1 300 ? -13.25 -8.742 -3.906 1 94.62 300 LEU A CA 1
ATOM 2406 C C . LEU A 1 300 ? -14.25 -9.32 -2.91 1 94.62 300 LEU A C 1
ATOM 2408 O O . LEU A 1 300 ? -15.367 -8.805 -2.775 1 94.62 300 LEU A O 1
ATOM 2412 N N . VAL A 1 301 ? -13.875 -10.328 -2.232 1 91.88 301 VAL A N 1
ATOM 2413 C CA . VAL A 1 301 ? -14.711 -10.906 -1.191 1 91.88 301 VAL A CA 1
ATOM 2414 C C . VAL A 1 301 ? -14.938 -9.891 -0.078 1 91.88 301 VAL A C 1
ATOM 2416 O O . VAL A 1 301 ? -16.062 -9.695 0.378 1 91.88 301 VAL A O 1
ATOM 2419 N N . GLU A 1 302 ? -13.93 -9.227 0.305 1 89.88 302 GLU A N 1
ATOM 2420 C CA . GLU A 1 302 ? -14.039 -8.195 1.336 1 89.88 302 GLU A CA 1
ATOM 2421 C C . GLU A 1 302 ? -14.906 -7.035 0.867 1 89.88 302 GLU A C 1
ATOM 2423 O O . GLU A 1 302 ? -15.711 -6.504 1.637 1 89.88 302 GLU A O 1
ATOM 2428 N N . PHE A 1 303 ? -14.695 -6.703 -0.36 1 94.44 303 PHE A N 1
ATOM 2429 C CA . PHE A 1 303 ? -15.484 -5.621 -0.931 1 94.44 303 PHE A CA 1
ATOM 2430 C C . PHE A 1 303 ? -16.969 -5.949 -0.867 1 94.44 303 PHE A C 1
ATOM 2432 O O . PHE A 1 303 ? -17.781 -5.105 -0.478 1 94.44 303 PHE A O 1
ATOM 2439 N N . SER A 1 304 ? -17.328 -7.137 -1.245 1 94.19 304 SER A N 1
ATOM 2440 C CA . SER A 1 304 ? -18.734 -7.543 -1.278 1 94.19 304 SER A CA 1
ATOM 2441 C C . SER A 1 304 ? -19.328 -7.605 0.125 1 94.19 304 SER A C 1
ATOM 2443 O O . SER A 1 304 ? -20.5 -7.277 0.326 1 94.19 304 SER A O 1
ATOM 2445 N N . LEU A 1 305 ? -18.562 -7.953 1.06 1 88.75 305 LEU A N 1
ATOM 2446 C CA . LEU A 1 305 ? -19.047 -8.016 2.436 1 88.75 305 LEU A CA 1
ATOM 2447 C C . LEU A 1 305 ? -19.312 -6.613 2.982 1 88.75 305 LEU A C 1
ATOM 2449 O O . LEU A 1 305 ? -20.328 -6.379 3.639 1 88.75 305 LEU A O 1
ATOM 2453 N N . ILE A 1 306 ? -18.375 -5.766 2.715 1 88.88 306 ILE A N 1
ATOM 2454 C CA . ILE A 1 306 ? -18.547 -4.387 3.158 1 88.88 306 ILE A CA 1
ATOM 2455 C C . ILE A 1 306 ? -19.781 -3.781 2.49 1 88.88 306 ILE A C 1
ATOM 2457 O O . ILE A 1 306 ? -20.578 -3.113 3.145 1 88.88 306 ILE A O 1
ATOM 2461 N N . ALA A 1 307 ? -19.906 -4.027 1.229 1 92.94 307 ALA A N 1
ATOM 2462 C CA . ALA A 1 307 ? -21.031 -3.484 0.486 1 92.94 307 ALA A CA 1
ATOM 2463 C C . ALA A 1 307 ? -22.359 -4.012 1.035 1 92.94 307 ALA A C 1
ATOM 2465 O O . ALA A 1 307 ? -23.312 -3.246 1.228 1 92.94 307 ALA A O 1
ATOM 2466 N N . ALA A 1 308 ? -22.469 -5.281 1.3 1 91.88 308 ALA A N 1
ATOM 2467 C CA . ALA A 1 308 ? -23.688 -5.867 1.84 1 91.88 308 ALA A CA 1
ATOM 2468 C C . ALA A 1 308 ? -24.047 -5.25 3.188 1 91.88 308 ALA A C 1
ATOM 2470 O O . ALA A 1 308 ? -25.219 -4.961 3.455 1 91.88 308 ALA A O 1
ATOM 2471 N N . ALA A 1 309 ? -23.078 -4.984 3.984 1 87.38 309 ALA A N 1
ATOM 2472 C CA . ALA A 1 309 ? -23.328 -4.406 5.301 1 87.38 309 ALA A CA 1
ATOM 2473 C C . ALA A 1 309 ? -23.828 -2.965 5.18 1 87.38 309 ALA A C 1
ATOM 2475 O O . ALA A 1 309 ? -24.75 -2.555 5.887 1 87.38 309 ALA A O 1
ATOM 2476 N N . VAL A 1 310 ? -23.203 -2.24 4.344 1 88.19 310 VAL A N 1
ATOM 2477 C CA . VAL A 1 310 ? -23.578 -0.843 4.172 1 88.19 310 VAL A CA 1
ATOM 2478 C C . VAL A 1 310 ? -25.016 -0.76 3.639 1 88.19 310 VAL A C 1
ATOM 2480 O O . VAL A 1 310 ? -25.797 0.064 4.098 1 88.19 310 VAL A O 1
ATOM 2483 N N . TYR A 1 311 ? -25.344 -1.606 2.668 1 91.25 311 TYR A N 1
ATOM 2484 C CA . TYR A 1 311 ? -26.688 -1.608 2.123 1 91.25 311 TYR A CA 1
ATOM 2485 C C . TYR A 1 311 ? -27.703 -1.978 3.197 1 91.25 311 TYR A C 1
ATOM 2487 O O . TYR A 1 311 ? -28.812 -1.432 3.225 1 91.25 311 TYR A O 1
ATOM 2495 N N . PHE A 1 312 ? -27.375 -2.854 3.98 1 87.75 312 PHE A N 1
ATOM 2496 C CA . PHE A 1 312 ? -28.281 -3.268 5.051 1 87.75 312 PHE A CA 1
ATOM 2497 C C . PHE A 1 312 ? -28.562 -2.107 5.996 1 87.75 312 PHE A C 1
ATOM 2499 O O . PHE A 1 312 ? -29.703 -1.92 6.43 1 87.75 312 PHE A O 1
ATOM 2506 N N . ILE A 1 313 ? -27.578 -1.294 6.262 1 83.88 313 ILE A N 1
ATOM 2507 C CA . ILE A 1 313 ? -27.75 -0.167 7.172 1 83.88 313 ILE A CA 1
ATOM 2508 C C . ILE A 1 313 ? -28.594 0.911 6.504 1 83.88 313 ILE A C 1
ATOM 2510 O O . ILE A 1 313 ? -29.469 1.511 7.145 1 83.88 313 ILE A O 1
ATOM 2514 N N . ILE A 1 314 ? -28.281 1.141 5.293 1 84.62 314 ILE A N 1
ATOM 2515 C CA . ILE A 1 314 ? -29.062 2.131 4.566 1 84.62 314 ILE A CA 1
ATOM 2516 C C . ILE A 1 314 ? -30.531 1.703 4.527 1 84.62 314 ILE A C 1
ATOM 2518 O O . ILE A 1 314 ? -31.422 2.529 4.703 1 84.62 314 ILE A O 1
ATOM 2522 N N . TRP A 1 315 ? -30.75 0.422 4.297 1 86.44 315 TRP A N 1
ATOM 2523 C CA . TRP A 1 315 ? -32.094 -0.123 4.246 1 86.44 315 TRP A CA 1
ATOM 2524 C C . TRP A 1 315 ? -32.781 -0.044 5.609 1 86.44 315 TRP A C 1
ATOM 2526 O O . TRP A 1 315 ? -33.969 0.289 5.707 1 86.44 315 TRP A O 1
ATOM 2536 N N . LYS A 1 316 ? -32.062 -0.242 6.68 1 81.25 316 LYS A N 1
ATOM 2537 C CA . LYS A 1 316 ? -32.625 -0.242 8.031 1 81.25 316 LYS A CA 1
ATOM 2538 C C . LYS A 1 316 ? -33 1.167 8.469 1 81.25 316 LYS A C 1
ATOM 2540 O O . LYS A 1 316 ? -33.969 1.347 9.203 1 81.25 316 LYS A O 1
ATOM 2545 N N . HIS A 1 317 ? -32.281 2.154 7.996 1 78.94 317 HIS A N 1
ATOM 2546 C CA . HIS A 1 317 ? -32.531 3.521 8.43 1 78.94 317 HIS A CA 1
ATOM 2547 C C . HIS A 1 317 ? -33.344 4.285 7.391 1 78.94 317 HIS A C 1
ATOM 2549 O O . HIS A 1 317 ? -33.438 5.516 7.438 1 78.94 317 HIS A O 1
ATOM 2555 N N . GLU A 1 318 ? -33.906 3.559 6.605 1 77.56 318 GLU A N 1
ATOM 2556 C CA . GLU A 1 318 ? -34.719 4.191 5.586 1 77.56 318 GLU A CA 1
ATOM 2557 C C . GLU A 1 318 ? -35.875 4.988 6.215 1 77.56 318 GLU A C 1
ATOM 2559 O O . GLU A 1 318 ? -36.594 4.48 7.078 1 77.56 318 GLU A O 1
ATOM 2564 N N . GLY A 1 319 ? -35.969 6.281 5.887 1 68 319 GLY A N 1
ATOM 2565 C CA . GLY A 1 319 ? -37.094 7.121 6.285 1 68 319 GLY A CA 1
ATOM 2566 C C . GLY A 1 319 ? -36.844 7.855 7.59 1 68 319 GLY A C 1
ATOM 2567 O O . GLY A 1 319 ? -37.75 8.539 8.102 1 68 319 GLY A O 1
ATOM 2568 N N . GLU A 1 320 ? -35.719 7.621 8.234 1 66.56 320 GLU A N 1
ATOM 2569 C CA . GLU A 1 320 ? -35.438 8.352 9.469 1 66.56 320 GLU A CA 1
ATOM 2570 C C . GLU A 1 320 ? -34.938 9.766 9.172 1 66.56 320 GLU A C 1
ATOM 2572 O O . GLU A 1 320 ? -33.969 9.953 8.445 1 66.56 320 GLU A O 1
ATOM 2577 N N . GLU A 1 321 ? -35.781 10.703 8.742 1 59.41 321 GLU 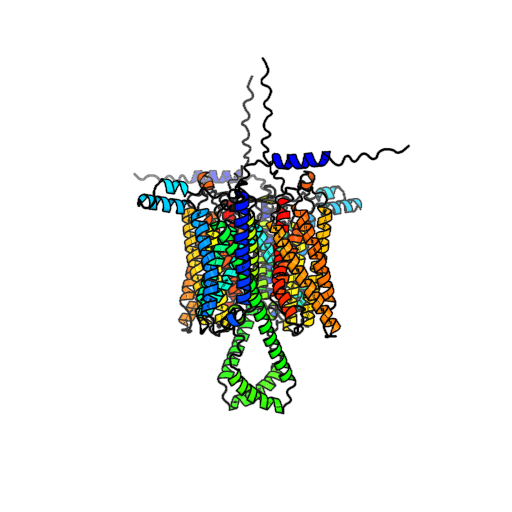A N 1
ATOM 2578 C CA . GLU A 1 321 ? -35.531 12.086 8.367 1 59.41 321 GLU A CA 1
ATOM 2579 C C . GLU A 1 321 ? -34.75 12.812 9.461 1 59.41 321 GLU A C 1
ATOM 2581 O O . GLU A 1 321 ? -35.312 13.602 10.211 1 59.41 321 GLU A O 1
ATOM 2586 N N . LYS A 1 322 ? -33.75 12.312 10 1 54.62 322 LYS A N 1
ATOM 2587 C CA . LYS A 1 322 ? -33 13.164 10.914 1 54.62 322 LYS A CA 1
ATOM 2588 C C . LYS A 1 322 ? -31.984 14.016 10.156 1 54.62 322 LYS A C 1
ATOM 2590 O O . LYS A 1 322 ? -31.031 13.492 9.562 1 54.62 322 LYS A O 1
ATOM 2595 N N . PRO A 1 323 ? -32.406 15.32 9.805 1 51.66 323 PRO A N 1
ATOM 2596 C CA . PRO A 1 323 ? -31.5 16.172 9.023 1 51.66 323 PRO A CA 1
ATOM 2597 C C . PRO A 1 323 ? -30.109 16.281 9.641 1 51.66 323 PRO A C 1
ATOM 2599 O O . PRO A 1 323 ? -29.969 16.516 10.844 1 51.66 323 PRO A O 1
ATOM 2602 N N . GLN A 1 324 ? -29.281 15.383 9.531 1 51.19 324 GLN A N 1
ATOM 2603 C CA . GLN A 1 324 ? -27.984 15.656 10.164 1 51.19 324 GLN A CA 1
ATOM 2604 C C . GLN A 1 324 ? -27.125 16.547 9.273 1 51.19 324 GLN A C 1
ATOM 2606 O O . GLN A 1 324 ? -27.359 16.656 8.07 1 51.19 324 GLN A O 1
ATOM 2611 N N . GLU A 1 325 ? -26.016 17.078 9.875 1 50.94 325 GLU A N 1
ATOM 2612 C CA . GLU A 1 325 ? -25.016 18.047 9.477 1 50.94 325 GLU A CA 1
ATOM 2613 C C . GLU A 1 325 ? -24.359 17.656 8.156 1 50.94 325 GLU A C 1
ATOM 2615 O O . GLU A 1 325 ? -24.156 16.469 7.891 1 50.94 325 GLU A O 1
ATOM 2620 N N . GLN A 1 326 ? -24.516 18.5 7.184 1 52.19 326 GLN A N 1
ATOM 2621 C CA . GLN A 1 326 ? -23.797 18.516 5.906 1 52.19 326 GLN A CA 1
ATOM 2622 C C . GLN A 1 326 ? -22.438 17.844 6.031 1 52.19 326 GLN A C 1
ATOM 2624 O O . GLN A 1 326 ? -21.812 17.875 7.098 1 52.19 326 GLN A O 1
ATOM 2629 N N . ARG A 1 327 ? -22.219 16.875 5.168 1 54.62 327 ARG A N 1
ATOM 2630 C CA . ARG A 1 327 ? -20.906 16.266 5.031 1 54.62 327 ARG A CA 1
ATOM 2631 C C . ARG A 1 327 ? -19.797 17.266 5.359 1 54.62 327 ARG A C 1
ATOM 2633 O O . ARG A 1 327 ? -19.766 18.375 4.805 1 54.62 327 ARG A O 1
ATOM 2640 N N . LYS A 1 328 ? -19.125 17.031 6.438 1 57.09 328 LYS A N 1
ATOM 2641 C CA . LYS A 1 328 ? -17.984 17.891 6.75 1 57.09 328 LYS A CA 1
ATOM 2642 C C . LYS A 1 328 ? -16.953 17.844 5.633 1 57.09 328 LYS A C 1
ATOM 2644 O O . LYS A 1 328 ? -16.531 16.766 5.211 1 57.09 328 LYS A O 1
ATOM 2649 N N . LYS A 1 329 ? -16.734 18.906 4.895 1 62.66 329 LYS A N 1
ATOM 2650 C CA . LYS A 1 329 ? -15.828 19.062 3.76 1 62.66 329 LYS A CA 1
ATOM 2651 C C . LYS A 1 329 ? -14.375 19.141 4.223 1 62.66 329 LYS A C 1
ATOM 2653 O O . LYS A 1 329 ? -13.453 19.031 3.412 1 62.66 329 LYS A O 1
ATOM 2658 N N . HIS A 1 330 ? -14.125 19.094 5.605 1 67.12 330 HIS A N 1
ATOM 2659 C CA . HIS A 1 330 ? -12.758 19.203 6.098 1 67.12 330 HIS A CA 1
ATOM 2660 C C . HIS A 1 330 ? -12.445 18.094 7.105 1 67.12 330 HIS A C 1
ATOM 2662 O O . HIS A 1 330 ? -13.297 17.75 7.93 1 67.12 330 HIS A O 1
ATOM 2668 N N . VAL A 1 331 ? -11.484 17.359 6.805 1 71 331 VAL A N 1
ATOM 2669 C CA . VAL A 1 331 ? -11 16.344 7.738 1 71 331 VAL A CA 1
ATOM 2670 C C . VAL A 1 331 ? -9.766 16.875 8.477 1 71 331 VAL A C 1
ATOM 2672 O O . VAL A 1 331 ? -8.836 17.391 7.855 1 71 331 VAL A O 1
ATOM 2675 N N . ARG A 1 332 ? -9.766 16.875 9.781 1 72.75 332 ARG A N 1
ATOM 2676 C CA . ARG A 1 332 ? -8.641 17.328 10.594 1 72.75 332 ARG A CA 1
ATOM 2677 C C . ARG A 1 332 ? -8.008 16.172 11.359 1 72.75 332 ARG A C 1
ATOM 2679 O O . ARG A 1 332 ? -8.719 15.336 11.922 1 72.75 332 ARG A O 1
ATOM 2686 N N . PHE A 1 333 ? -6.738 15.992 11.211 1 73.75 333 PHE A N 1
ATOM 2687 C CA . PHE A 1 333 ? -5.988 14.977 11.938 1 73.75 333 PHE A CA 1
ATOM 2688 C C . PHE A 1 333 ? -5.027 15.625 12.93 1 73.75 333 PHE A C 1
ATOM 2690 O O . PHE A 1 333 ? -4.352 16.594 12.602 1 73.75 333 PHE A O 1
ATOM 2697 N N . ASP A 1 334 ? -5.125 15.211 14.234 1 73.62 334 ASP A N 1
ATOM 2698 C CA . ASP A 1 334 ? -4.145 15.617 15.234 1 73.62 334 ASP A CA 1
ATOM 2699 C C . ASP A 1 334 ? -3.01 14.602 15.336 1 73.62 334 ASP A C 1
ATOM 2701 O O . ASP A 1 334 ? -3.213 13.477 15.797 1 73.62 334 ASP A O 1
ATOM 2705 N N . CYS A 1 335 ? -1.911 14.93 14.852 1 72 335 CYS A N 1
ATOM 2706 C CA . CYS A 1 335 ? -0.797 13.992 14.812 1 72 335 CYS A CA 1
ATOM 2707 C C . CYS A 1 335 ? 0.158 14.227 15.977 1 72 335 CYS A C 1
ATOM 2709 O O . CYS A 1 335 ? 1.322 13.828 15.922 1 72 335 CYS A O 1
ATOM 2711 N N . LYS A 1 336 ? -0.387 14.758 17.078 1 74.31 336 LYS A N 1
ATOM 2712 C CA . LYS A 1 336 ? 0.458 14.961 18.25 1 74.31 336 LYS A CA 1
ATOM 2713 C C . LYS A 1 336 ? 0.731 13.641 18.953 1 74.31 336 LYS A C 1
ATOM 2715 O O . LYS A 1 336 ? -0.169 12.812 19.109 1 74.31 336 LYS A O 1
ATOM 2720 N N . SER A 1 337 ? 1.949 13.273 19.406 1 75.44 337 SER A N 1
ATOM 2721 C CA . SER A 1 337 ? 2.342 12.156 20.25 1 75.44 337 SER A CA 1
ATOM 2722 C C . SER A 1 337 ? 2.02 10.82 19.594 1 75.44 337 SER A C 1
ATOM 2724 O O . SER A 1 337 ? 1.398 9.953 20.219 1 75.44 337 SER A O 1
ATOM 2726 N N . THR A 1 338 ? 2.162 10.703 18.453 1 83.31 338 THR A N 1
ATOM 2727 C CA . THR A 1 338 ? 1.851 9.469 17.734 1 83.31 338 THR A CA 1
ATOM 2728 C C . THR A 1 338 ? 3.125 8.789 17.25 1 83.31 338 THR A C 1
ATOM 2730 O O . THR A 1 338 ? 3.129 7.594 16.969 1 83.31 338 THR A O 1
ATOM 2733 N N . SER A 1 339 ? 4.254 9.398 17.359 1 83.81 339 SER A N 1
ATOM 2734 C CA . SER A 1 339 ? 5.469 8.93 16.703 1 83.81 339 SER A CA 1
ATOM 2735 C C . SER A 1 339 ? 6.027 7.688 17.406 1 83.81 339 SER A C 1
ATOM 2737 O O . SER A 1 339 ? 6.453 6.738 16.75 1 83.81 339 SER A O 1
ATOM 2739 N N . VAL A 1 340 ? 5.934 7.613 18.703 1 87.81 340 VAL A N 1
ATOM 2740 C CA . VAL A 1 340 ? 6.504 6.488 19.438 1 87.81 340 VAL A CA 1
ATOM 2741 C C . VAL A 1 340 ? 5.711 5.219 19.141 1 87.81 340 VAL A C 1
ATOM 2743 O O . VAL A 1 340 ? 6.293 4.145 18.953 1 87.81 340 VAL A O 1
ATOM 2746 N N . GLY A 1 341 ? 4.422 5.32 19.109 1 91.12 341 GLY A N 1
ATOM 2747 C CA . GLY A 1 341 ? 3.588 4.172 18.797 1 91.12 341 GLY A CA 1
ATOM 2748 C C . GLY A 1 341 ? 3.811 3.637 17.406 1 91.12 341 GLY A C 1
ATOM 2749 O O . GLY A 1 341 ? 3.875 2.422 17.203 1 91.12 341 GLY A O 1
ATOM 2750 N N . ILE A 1 342 ? 3.967 4.496 16.453 1 91.25 342 ILE A N 1
ATOM 2751 C CA . ILE A 1 342 ? 4.156 4.09 15.07 1 91.25 342 ILE A CA 1
ATOM 2752 C C . ILE A 1 342 ? 5.492 3.365 14.922 1 91.25 342 ILE A C 1
ATOM 2754 O O . ILE A 1 342 ? 5.559 2.293 14.32 1 91.25 342 ILE A O 1
ATOM 2758 N N . PHE A 1 343 ? 6.551 3.871 15.484 1 91.56 343 PHE A N 1
ATOM 2759 C CA . PHE A 1 343 ? 7.883 3.312 15.281 1 91.56 343 PHE A CA 1
ATOM 2760 C C . PHE A 1 343 ? 8.039 1.999 16.031 1 91.56 343 PHE A C 1
ATOM 2762 O O . PHE A 1 343 ? 8.75 1.097 15.586 1 91.56 343 PHE A O 1
ATOM 2769 N N . ALA A 1 344 ? 7.371 1.877 17.156 1 92.81 344 ALA A N 1
ATOM 2770 C CA . ALA A 1 344 ? 7.367 0.591 17.844 1 92.81 344 ALA A CA 1
ATOM 2771 C C . ALA A 1 344 ? 6.672 -0.48 17.016 1 92.81 344 ALA A C 1
ATOM 2773 O O . ALA A 1 344 ? 7.137 -1.621 16.953 1 92.81 344 ALA A O 1
ATOM 2774 N N . ALA A 1 345 ? 5.613 -0.112 16.453 1 95 345 ALA A N 1
ATOM 2775 C CA . ALA A 1 345 ? 4.855 -1.056 15.641 1 95 345 ALA A CA 1
ATOM 2776 C C . ALA A 1 345 ? 5.613 -1.401 14.359 1 95 345 ALA A C 1
ATOM 2778 O O . ALA A 1 345 ? 5.5 -2.518 13.852 1 95 345 ALA A O 1
ATOM 2779 N N . LEU A 1 346 ? 6.395 -0.466 13.836 1 94.56 346 LEU A N 1
ATOM 2780 C CA . LEU A 1 346 ? 7.141 -0.685 12.602 1 94.56 346 LEU A CA 1
ATOM 2781 C C . LEU A 1 346 ? 8.195 -1.767 12.789 1 94.56 346 LEU A C 1
ATOM 2783 O O . LEU A 1 346 ? 8.492 -2.523 11.867 1 94.56 346 LEU A O 1
ATOM 2787 N N . VAL A 1 347 ? 8.719 -1.887 13.93 1 94.12 347 VAL A N 1
ATOM 2788 C CA . VAL A 1 347 ? 9.695 -2.936 14.211 1 94.12 347 VAL A CA 1
ATOM 2789 C C . VAL A 1 347 ? 9.039 -4.305 14.055 1 94.12 347 VAL A C 1
ATOM 2791 O O . VAL A 1 347 ? 9.625 -5.219 13.469 1 94.12 347 VAL A O 1
ATOM 2794 N N . LEU A 1 348 ? 7.848 -4.406 14.539 1 95.31 348 LEU A N 1
ATOM 2795 C CA . LEU A 1 348 ? 7.113 -5.66 14.414 1 95.31 348 LEU A CA 1
ATOM 2796 C C . LEU A 1 348 ? 6.727 -5.922 12.961 1 95.31 348 LEU A C 1
ATOM 2798 O O . LEU A 1 348 ? 6.727 -7.07 12.516 1 95.31 348 LEU A O 1
ATOM 2802 N N . LEU A 1 349 ? 6.449 -4.855 12.336 1 95.62 349 LEU A N 1
ATOM 2803 C CA . LEU A 1 349 ? 6.109 -4.988 10.922 1 95.62 349 LEU A CA 1
ATOM 2804 C C . LEU A 1 349 ? 7.305 -5.492 10.117 1 95.62 349 LEU A C 1
ATOM 2806 O O . LEU A 1 349 ? 7.164 -6.395 9.289 1 95.62 349 LEU A O 1
ATOM 2810 N N . ILE A 1 350 ? 8.461 -4.945 10.383 1 95.31 350 ILE A N 1
ATOM 2811 C CA . ILE A 1 350 ? 9.688 -5.395 9.734 1 95.31 350 ILE A CA 1
ATOM 2812 C C . ILE A 1 350 ? 9.945 -6.859 10.07 1 95.31 350 ILE A C 1
ATOM 2814 O O . ILE A 1 350 ? 10.266 -7.66 9.188 1 95.31 350 ILE A O 1
ATOM 2818 N N . GLY A 1 351 ? 9.75 -7.152 11.297 1 94.19 351 GLY A N 1
ATOM 2819 C CA . GLY A 1 351 ? 9.914 -8.531 11.711 1 94.19 351 GLY A CA 1
ATOM 2820 C C . GLY A 1 351 ? 8.984 -9.492 10.984 1 94.19 351 GLY A C 1
ATOM 2821 O O . GLY A 1 351 ? 9.391 -10.594 10.625 1 94.19 351 GLY A O 1
ATOM 2822 N N . SER A 1 352 ? 7.762 -9.094 10.75 1 94.31 352 SER A N 1
ATOM 2823 C CA . SER A 1 352 ? 6.797 -9.93 10.047 1 94.31 352 SER A CA 1
ATOM 2824 C C . SER A 1 352 ? 7.207 -10.141 8.594 1 94.31 352 SER A C 1
ATOM 2826 O O . SER A 1 352 ? 7.133 -11.25 8.07 1 94.31 352 SER A O 1
ATOM 2828 N N . PHE A 1 353 ? 7.664 -9.125 7.973 1 93.75 353 PHE A N 1
ATOM 2829 C CA . PHE A 1 353 ? 8.086 -9.25 6.582 1 93.75 353 PHE A CA 1
ATOM 2830 C C . PHE A 1 353 ? 9.328 -10.125 6.473 1 93.75 353 PHE A C 1
ATOM 2832 O O . PHE A 1 353 ? 9.461 -10.906 5.523 1 93.75 353 PHE A O 1
ATOM 2839 N N . VAL A 1 354 ? 10.188 -9.984 7.395 1 94.62 354 VAL A N 1
ATOM 2840 C CA . VAL A 1 354 ? 11.383 -10.828 7.398 1 94.62 354 VAL A CA 1
ATOM 2841 C C . VAL A 1 354 ? 10.977 -12.289 7.598 1 94.62 354 VAL A C 1
ATOM 2843 O O . VAL A 1 354 ? 11.531 -13.188 6.953 1 94.62 354 VAL A O 1
ATOM 2846 N N . SER A 1 355 ? 10.016 -12.531 8.438 1 93.88 355 SER A N 1
ATOM 2847 C CA . SER A 1 355 ? 9.555 -13.891 8.656 1 93.88 355 SER A CA 1
ATOM 2848 C C . SER A 1 355 ? 8.914 -14.469 7.395 1 93.88 355 SER A C 1
ATOM 2850 O O . SER A 1 355 ? 9.047 -15.656 7.109 1 93.88 355 SER A O 1
ATOM 2852 N N . ILE A 1 356 ? 8.227 -13.648 6.66 1 91.62 356 ILE A N 1
ATOM 2853 C CA . ILE A 1 356 ? 7.645 -14.094 5.395 1 91.62 356 ILE A CA 1
ATOM 2854 C C . ILE A 1 356 ? 8.758 -14.445 4.41 1 91.62 356 ILE A C 1
ATOM 2856 O O . ILE A 1 356 ? 8.68 -15.453 3.705 1 91.62 356 ILE A O 1
ATOM 2860 N N . SER A 1 357 ? 9.789 -13.641 4.422 1 92.06 357 SER A N 1
ATOM 2861 C CA . SER A 1 357 ? 10.938 -13.922 3.57 1 92.06 357 SER A CA 1
ATOM 2862 C C . SER A 1 357 ? 11.602 -15.234 3.957 1 92.06 357 SER A C 1
ATOM 2864 O O . SER A 1 357 ? 11.953 -16.031 3.09 1 92.06 357 SER A O 1
ATOM 2866 N N . MET A 1 358 ? 11.727 -15.453 5.227 1 92.94 358 MET A N 1
ATOM 2867 C CA . MET A 1 358 ? 12.312 -16.703 5.715 1 92.94 358 MET A CA 1
ATOM 2868 C C . MET A 1 358 ? 11.461 -17.891 5.293 1 92.94 358 MET A C 1
ATOM 2870 O O . MET A 1 358 ? 12 -18.938 4.895 1 92.94 358 MET A O 1
ATOM 2874 N N . HIS A 1 359 ? 10.188 -17.719 5.426 1 90.19 359 HIS A N 1
ATOM 2875 C CA . HIS A 1 359 ? 9.273 -18.781 5.023 1 90.19 359 HIS A CA 1
ATOM 2876 C C . HIS A 1 359 ? 9.461 -19.141 3.553 1 90.19 359 HIS A C 1
ATOM 2878 O O . HIS A 1 359 ? 9.5 -20.328 3.197 1 90.19 359 HIS A O 1
ATOM 2884 N N . TYR A 1 360 ? 9.562 -18.156 2.746 1 87.25 360 TYR A N 1
ATOM 2885 C CA . TYR A 1 360 ? 9.742 -18.375 1.314 1 87.25 360 TYR A CA 1
ATOM 2886 C C . TYR A 1 360 ? 11.055 -19.094 1.033 1 87.25 360 TYR A C 1
ATOM 2888 O O . TYR A 1 360 ? 11.102 -20.016 0.215 1 87.25 360 TYR A O 1
ATOM 2896 N N . ILE A 1 361 ? 12.109 -18.766 1.706 1 89.5 361 ILE A N 1
ATOM 2897 C CA . ILE A 1 361 ? 13.43 -19.359 1.496 1 89.5 361 ILE A CA 1
ATOM 2898 C C . ILE A 1 361 ? 13.43 -20.812 1.976 1 89.5 361 ILE A C 1
ATOM 2900 O O . ILE A 1 361 ? 13.945 -21.688 1.29 1 89.5 361 ILE A O 1
ATOM 2904 N N . TYR A 1 362 ? 12.828 -21.031 3.115 1 89.69 362 TYR A N 1
ATOM 2905 C CA . TYR A 1 362 ? 12.773 -22.391 3.658 1 89.69 362 TYR A CA 1
ATOM 2906 C C . TYR A 1 362 ? 11.922 -23.297 2.777 1 89.69 362 TYR A C 1
ATOM 2908 O O . TYR A 1 362 ? 12.25 -24.469 2.574 1 89.69 362 TYR A O 1
ATOM 2916 N N . ASN A 1 363 ? 10.859 -22.812 2.219 1 83.56 363 ASN A N 1
ATOM 2917 C CA . ASN A 1 363 ? 9.992 -23.578 1.343 1 83.56 363 ASN A CA 1
ATOM 2918 C C . ASN A 1 363 ? 10.695 -23.953 0.041 1 83.56 363 ASN A C 1
ATOM 2920 O O . ASN A 1 363 ? 10.531 -25.062 -0.468 1 83.56 363 ASN A O 1
ATOM 2924 N N . ASN A 1 364 ? 11.461 -23.031 -0.434 1 82.19 364 ASN A N 1
ATOM 2925 C CA . ASN A 1 364 ? 12.195 -23.297 -1.67 1 82.19 364 ASN A CA 1
ATOM 2926 C C . ASN A 1 364 ? 13.383 -24.219 -1.438 1 82.19 364 ASN A C 1
ATOM 2928 O O . ASN A 1 364 ? 13.883 -24.844 -2.379 1 82.19 364 ASN A O 1
ATOM 2932 N N . SER A 1 365 ? 13.836 -24.281 -0.181 1 84.75 365 SER A N 1
ATOM 2933 C CA . SER A 1 365 ? 14.938 -25.188 0.155 1 84.75 365 SER A CA 1
ATOM 2934 C C . SER A 1 365 ? 14.422 -26.531 0.645 1 84.75 365 SER A C 1
ATOM 2936 O O . SER A 1 365 ? 15.148 -27.266 1.319 1 84.75 365 SER A O 1
ATOM 2938 N N . ASP A 1 366 ? 13.164 -26.859 0.468 1 81.94 366 ASP A N 1
ATOM 2939 C CA . ASP A 1 366 ? 12.516 -28.141 0.742 1 81.94 366 ASP A CA 1
ATOM 2940 C C . ASP A 1 366 ? 12.469 -28.422 2.242 1 81.94 366 ASP A C 1
ATOM 2942 O O . ASP A 1 366 ? 12.758 -29.547 2.676 1 81.94 366 ASP A O 1
ATOM 2946 N N . LYS A 1 367 ? 12.398 -27.406 2.996 1 86.62 367 LYS A N 1
ATOM 2947 C CA . LYS A 1 367 ? 12.164 -27.531 4.434 1 86.62 367 LYS A CA 1
ATOM 2948 C C . LYS A 1 367 ? 10.844 -26.891 4.836 1 86.62 367 LYS A C 1
ATOM 2950 O O . LYS A 1 367 ? 10.828 -25.891 5.559 1 86.62 367 LYS A O 1
ATOM 2955 N N . PRO A 1 368 ? 9.742 -27.469 4.453 1 82.5 368 PRO A N 1
ATOM 2956 C CA . PRO A 1 368 ? 8.438 -26.859 4.691 1 82.5 368 PRO A CA 1
ATOM 2957 C C . PRO A 1 368 ? 8.055 -26.844 6.168 1 82.5 368 PRO A C 1
ATOM 2959 O O . PRO A 1 368 ? 7.348 -25.938 6.613 1 82.5 368 PRO A O 1
ATOM 2962 N N . ARG A 1 369 ? 8.453 -27.781 7.004 1 82.19 369 ARG A N 1
ATOM 2963 C CA . ARG A 1 369 ? 8.117 -27.797 8.43 1 82.19 369 ARG A CA 1
ATOM 2964 C C . ARG A 1 369 ? 8.727 -26.609 9.148 1 82.19 369 ARG A C 1
ATOM 2966 O O . ARG A 1 369 ? 8.055 -25.953 9.953 1 82.19 369 ARG A O 1
ATOM 2973 N N . VAL A 1 370 ? 9.977 -26.344 8.82 1 88.25 370 VAL A N 1
ATOM 2974 C CA . VAL A 1 370 ? 10.648 -25.219 9.445 1 88.25 370 VAL A CA 1
ATOM 2975 C C . VAL A 1 370 ? 10.016 -23.906 8.969 1 88.25 370 VAL A C 1
ATOM 2977 O O . VAL A 1 370 ? 9.906 -22.953 9.734 1 88.25 370 VAL A O 1
ATOM 2980 N N . ALA A 1 371 ? 9.633 -23.891 7.684 1 88.38 371 ALA A N 1
ATOM 2981 C CA . ALA A 1 371 ? 8.961 -22.719 7.141 1 88.38 371 ALA A CA 1
ATOM 2982 C C . ALA A 1 371 ? 7.684 -22.406 7.914 1 88.38 371 ALA A C 1
ATOM 2984 O O . ALA A 1 371 ? 7.441 -21.25 8.281 1 88.38 371 ALA A O 1
ATOM 2985 N N . ASP A 1 372 ? 6.91 -23.391 8.281 1 82.88 372 ASP A N 1
ATOM 2986 C CA . ASP A 1 372 ? 5.66 -23.203 9.008 1 82.88 372 ASP A CA 1
ATOM 2987 C C . ASP A 1 372 ? 5.922 -22.812 10.461 1 82.88 372 ASP A C 1
ATOM 2989 O O . ASP A 1 372 ? 5.152 -22.062 11.055 1 82.88 372 ASP A O 1
ATOM 2993 N N . GLU A 1 373 ? 6.957 -23.297 11 1 87.81 373 GLU A N 1
ATOM 2994 C CA . GLU A 1 373 ? 7.297 -22.969 12.375 1 87.81 373 GLU A CA 1
ATOM 2995 C C . GLU A 1 373 ? 7.703 -21.516 12.508 1 87.81 373 GLU A C 1
ATOM 2997 O O . GLU A 1 373 ? 7.383 -20.859 13.508 1 87.81 373 GLU A O 1
ATOM 3002 N N . VAL A 1 374 ? 8.398 -21.016 11.523 1 90.31 374 VAL A N 1
ATOM 3003 C CA . VAL A 1 374 ? 8.844 -19.625 11.555 1 90.31 374 VAL A CA 1
ATOM 3004 C C . VAL A 1 374 ? 7.629 -18.703 11.547 1 90.31 374 VAL A C 1
ATOM 3006 O O . VAL A 1 374 ? 7.559 -17.75 12.328 1 90.31 374 VAL A O 1
ATOM 3009 N N . ILE A 1 375 ? 6.66 -18.984 10.703 1 86.62 375 ILE A N 1
ATOM 3010 C CA . ILE A 1 375 ? 5.461 -18.156 10.625 1 86.62 375 ILE A CA 1
ATOM 3011 C C . ILE A 1 375 ? 4.633 -18.328 11.898 1 86.62 375 ILE A C 1
ATOM 3013 O O . ILE A 1 375 ? 4.043 -17.359 12.391 1 86.62 375 ILE A O 1
ATOM 3017 N N . GLY A 1 376 ? 4.609 -19.578 12.438 1 86.62 376 GLY A N 1
ATOM 3018 C CA . GLY A 1 376 ? 3.889 -19.828 13.68 1 86.62 376 GLY A CA 1
ATOM 3019 C C . GLY A 1 376 ? 4.453 -19.062 14.859 1 86.62 376 GLY A C 1
ATOM 3020 O O . GLY A 1 376 ? 3.699 -18.5 15.664 1 86.62 376 GLY A O 1
ATOM 3021 N N . ILE A 1 377 ? 5.707 -18.969 14.898 1 90.69 377 ILE A N 1
ATOM 3022 C CA . ILE A 1 377 ? 6.367 -18.266 15.984 1 90.69 377 ILE A CA 1
ATOM 3023 C C . ILE A 1 377 ? 6.109 -16.766 15.852 1 90.69 377 ILE A C 1
ATOM 3025 O O . ILE A 1 377 ? 5.781 -16.094 16.828 1 90.69 377 ILE A O 1
ATOM 3029 N N . ALA A 1 378 ? 6.301 -16.266 14.656 1 91.06 378 ALA A N 1
ATOM 3030 C CA . ALA A 1 378 ? 6.086 -14.836 14.414 1 91.06 378 ALA A CA 1
ATOM 3031 C C . ALA A 1 378 ? 4.652 -14.438 14.742 1 91.06 378 ALA A C 1
ATOM 3033 O O . ALA A 1 378 ? 4.414 -13.383 15.344 1 91.06 378 ALA A O 1
ATOM 3034 N N . GLU A 1 379 ? 3.717 -15.211 14.422 1 90.12 379 GLU A N 1
ATOM 3035 C CA . GLU A 1 379 ? 2.311 -14.922 14.688 1 90.12 379 GLU A CA 1
ATOM 3036 C C . GLU A 1 379 ? 2.018 -14.953 16.188 1 90.12 379 GLU A C 1
ATOM 3038 O O . GLU A 1 379 ? 1.269 -14.117 16.688 1 90.12 379 GLU A O 1
ATOM 3043 N N . THR A 1 380 ? 2.568 -15.914 16.844 1 92.38 380 THR A N 1
ATOM 3044 C CA . THR A 1 380 ? 2.355 -16.031 18.281 1 92.38 380 THR A CA 1
ATOM 3045 C C . THR A 1 380 ? 2.934 -14.812 19.016 1 92.38 380 THR A C 1
ATOM 3047 O O . THR A 1 380 ? 2.311 -14.273 19.922 1 92.38 380 THR A O 1
ATOM 3050 N N . VAL A 1 381 ? 4.055 -14.398 18.562 1 94.19 381 VAL A N 1
ATOM 3051 C CA . VAL A 1 381 ? 4.676 -13.211 19.156 1 94.19 381 VAL A CA 1
ATOM 3052 C C . VAL A 1 381 ? 3.791 -11.992 18.906 1 94.19 381 VAL A C 1
ATOM 3054 O O . VAL A 1 381 ? 3.576 -11.188 19.812 1 94.19 381 VAL A O 1
ATOM 3057 N N . LEU A 1 382 ? 3.252 -11.867 17.734 1 94.94 382 LEU A N 1
ATOM 3058 C CA . LEU A 1 382 ? 2.389 -10.734 17.391 1 94.94 382 LEU A CA 1
ATOM 3059 C C . LEU A 1 382 ? 1.126 -10.742 18.25 1 94.94 382 LEU A C 1
ATOM 3061 O O . LEU A 1 382 ? 0.699 -9.703 18.75 1 94.94 382 LEU A O 1
ATOM 3065 N N . PHE A 1 383 ? 0.538 -11.922 18.484 1 95.88 383 PHE A N 1
ATOM 3066 C CA . PHE A 1 383 ? -0.674 -12.016 19.281 1 95.88 383 PHE A CA 1
ATOM 3067 C C . PHE A 1 383 ? -0.381 -11.688 20.75 1 95.88 383 PHE A C 1
ATOM 3069 O O . PHE A 1 383 ? -1.179 -11.023 21.406 1 95.88 383 PHE A O 1
ATOM 3076 N N . CYS A 1 384 ? 0.76 -12.07 21.203 1 95.31 384 CYS A N 1
ATOM 3077 C CA . CYS A 1 384 ? 1.134 -11.789 22.594 1 95.31 384 CYS A CA 1
ATOM 3078 C C . CYS A 1 384 ? 1.358 -10.297 22.797 1 95.31 384 CYS A C 1
ATOM 3080 O O . CYS A 1 384 ? 0.833 -9.711 23.75 1 95.31 384 CYS A O 1
ATOM 3082 N N . VAL A 1 385 ? 2.07 -9.727 21.891 1 96.62 385 VAL A N 1
ATOM 3083 C CA . VAL A 1 385 ? 2.396 -8.305 22.016 1 96.62 385 VAL A CA 1
ATOM 3084 C C . VAL A 1 385 ? 1.131 -7.469 21.859 1 96.62 385 VAL A C 1
ATOM 3086 O O . VAL A 1 385 ? 0.923 -6.504 22.594 1 96.62 385 VAL A O 1
ATOM 3089 N N . THR A 1 386 ? 0.3 -7.801 20.891 1 96.88 386 THR A N 1
ATOM 3090 C CA . THR A 1 386 ? -0.927 -7.039 20.688 1 96.88 386 THR A CA 1
ATOM 3091 C C . THR A 1 386 ? -1.875 -7.223 21.875 1 96.88 386 THR A C 1
ATOM 3093 O O . THR A 1 386 ? -2.596 -6.297 22.25 1 96.88 386 THR A O 1
ATOM 3096 N N . LEU A 1 387 ? -1.916 -8.383 22.484 1 96.62 387 LEU A N 1
ATOM 3097 C CA . LEU A 1 387 ? -2.742 -8.625 23.656 1 96.62 387 LEU A CA 1
ATOM 3098 C C . LEU A 1 387 ? -2.291 -7.754 24.828 1 96.62 387 LEU A C 1
ATOM 3100 O O . LEU A 1 387 ? -3.117 -7.125 25.5 1 96.62 387 LEU A O 1
ATOM 3104 N N . LEU A 1 388 ? -1.005 -7.707 25.031 1 97 388 LEU A N 1
ATOM 3105 C CA . LEU A 1 388 ? -0.466 -6.859 26.078 1 97 388 LEU A CA 1
ATOM 3106 C C . LEU A 1 388 ? -0.772 -5.391 25.812 1 97 388 LEU A C 1
ATOM 3108 O O . LEU A 1 388 ? -1.092 -4.637 26.734 1 97 388 LEU A O 1
ATOM 3112 N N . ALA A 1 389 ? -0.678 -5.051 24.562 1 97 389 ALA A N 1
ATOM 3113 C CA . ALA A 1 389 ? -0.959 -3.666 24.172 1 97 389 ALA A CA 1
ATOM 3114 C C . ALA A 1 389 ? -2.424 -3.316 24.422 1 97 389 ALA A C 1
ATOM 3116 O O . ALA A 1 389 ? -2.738 -2.203 24.844 1 97 389 ALA A O 1
ATOM 3117 N N . VAL A 1 390 ? -3.346 -4.199 24.156 1 96.5 390 VAL A N 1
ATOM 3118 C CA . VAL A 1 390 ? -4.766 -3.943 24.375 1 96.5 390 VAL A CA 1
ATOM 3119 C C . VAL A 1 390 ? -5.023 -3.768 25.875 1 96.5 390 VAL A C 1
ATOM 3121 O O . VAL A 1 390 ? -5.781 -2.881 26.281 1 96.5 390 VAL A O 1
ATOM 3124 N N . PHE A 1 391 ? -4.387 -4.535 26.703 1 94.75 391 PHE A N 1
ATOM 3125 C CA . PHE A 1 391 ? -4.535 -4.398 28.141 1 94.75 391 PHE A CA 1
ATOM 3126 C C . PHE A 1 391 ? -3.979 -3.061 28.625 1 94.75 391 PHE A C 1
ATOM 3128 O O . PHE A 1 391 ? -4.586 -2.391 29.453 1 94.75 391 PHE A O 1
ATOM 3135 N N . ALA A 1 392 ? -2.861 -2.715 28.094 1 94.81 392 ALA A N 1
ATOM 3136 C CA . ALA A 1 392 ? -2.273 -1.426 28.453 1 94.81 392 ALA A CA 1
ATOM 3137 C C . ALA A 1 392 ? -3.184 -0.274 28.031 1 94.81 392 ALA A C 1
ATOM 3139 O O . ALA A 1 392 ? -3.307 0.72 28.75 1 94.81 392 ALA A O 1
ATOM 3140 N N . ALA A 1 393 ? -3.775 -0.431 26.875 1 93.62 393 ALA A N 1
ATOM 3141 C CA . ALA A 1 393 ? -4.695 0.6 26.406 1 93.62 393 ALA A CA 1
ATOM 3142 C C . ALA A 1 393 ? -5.906 0.716 27.328 1 93.62 393 ALA A C 1
ATOM 3144 O O . ALA A 1 393 ? -6.359 1.822 27.625 1 93.62 393 ALA A O 1
ATOM 3145 N N . PHE A 1 394 ? -6.414 -0.364 27.859 1 90.5 394 PHE A N 1
ATOM 3146 C CA . PHE A 1 394 ? -7.539 -0.378 28.781 1 90.5 394 PHE A CA 1
ATOM 3147 C C . PHE A 1 394 ? -7.203 0.395 30.047 1 90.5 394 PHE A C 1
ATOM 3149 O O . PHE A 1 394 ? -8.023 1.161 30.562 1 90.5 394 PHE A O 1
ATOM 3156 N N . VAL A 1 395 ? -6.047 0.214 30.469 1 90.62 395 VAL A N 1
ATOM 3157 C CA . VAL A 1 395 ? -5.633 0.829 31.719 1 90.62 395 VAL A CA 1
ATOM 3158 C C . VAL A 1 395 ? -5.422 2.328 31.516 1 90.62 395 VAL A C 1
ATOM 3160 O O . VAL A 1 395 ? -5.84 3.137 32.344 1 90.62 395 VAL A O 1
ATOM 3163 N N . ARG A 1 396 ? -4.879 2.719 30.438 1 89.75 396 ARG A N 1
ATOM 3164 C CA . ARG A 1 396 ? -4.57 4.125 30.203 1 89.75 396 ARG A CA 1
ATOM 3165 C C . ARG A 1 396 ? -5.828 4.914 29.859 1 89.75 396 ARG A C 1
ATOM 3167 O O . ARG A 1 396 ? -5.938 6.094 30.203 1 89.75 396 ARG A O 1
ATOM 3174 N N . MET A 1 397 ? -6.773 4.277 29.219 1 88 397 MET A N 1
ATOM 3175 C CA . MET A 1 397 ? -7.977 4.98 28.797 1 88 397 MET A CA 1
ATOM 3176 C C . MET A 1 397 ? -9.055 4.918 29.875 1 88 397 MET A C 1
ATOM 3178 O O . MET A 1 397 ? -10.18 5.379 29.656 1 88 397 MET A O 1
ATOM 3182 N N . ARG A 1 398 ? -8.805 4.473 31.031 1 82.62 398 ARG A N 1
ATOM 3183 C CA . ARG A 1 398 ? -9.766 4.387 32.125 1 82.62 398 ARG A CA 1
ATOM 3184 C C . ARG A 1 398 ? -10.195 5.773 32.594 1 82.62 398 ARG A C 1
ATOM 3186 O O . ARG A 1 398 ? -11.281 5.941 33.125 1 82.62 398 ARG A O 1
ATOM 3193 N N . LYS A 1 399 ? -9.391 6.73 32.219 1 79.44 399 LYS A N 1
ATOM 3194 C CA . LYS A 1 399 ? -9.648 8.086 32.688 1 79.44 399 LYS A CA 1
ATOM 3195 C C . LYS A 1 399 ? -10.617 8.82 31.766 1 79.44 399 LYS A C 1
ATOM 3197 O O . LYS A 1 399 ? -11.094 9.906 32.094 1 79.44 399 LYS A O 1
ATOM 3202 N N . LEU A 1 400 ? -10.906 8.18 30.688 1 82.62 400 LEU A N 1
ATOM 3203 C CA . LEU A 1 400 ? -11.797 8.852 29.734 1 82.62 400 LEU A CA 1
ATOM 3204 C C . LEU A 1 400 ? -13.258 8.664 30.141 1 82.62 400 LEU A C 1
ATOM 3206 O O . LEU A 1 400 ? -13.578 7.77 30.922 1 82.62 400 LEU A O 1
ATOM 3210 N N . GLN A 1 401 ? -14.078 9.547 29.703 1 78.31 401 GLN A N 1
ATOM 3211 C CA . GLN A 1 401 ? -15.492 9.547 30.062 1 78.31 401 GLN A CA 1
ATOM 3212 C C . GLN A 1 401 ? -16.344 8.852 29 1 78.31 401 GLN A C 1
ATOM 3214 O O . GLN A 1 401 ? -16.016 8.891 27.812 1 78.31 401 GLN A O 1
ATOM 3219 N N . TYR A 1 402 ? -17.281 8.148 29.484 1 75.19 402 TYR A N 1
ATOM 3220 C CA . TYR A 1 402 ? -18.188 7.379 28.641 1 75.19 402 TYR A CA 1
ATOM 3221 C C . TYR A 1 402 ? -19.359 8.242 28.172 1 75.19 402 TYR A C 1
ATOM 3223 O O . TYR A 1 402 ? -20.047 8.867 28.984 1 75.19 402 TYR A O 1
ATOM 3231 N N . ARG A 1 403 ? -19.453 8.508 26.922 1 66.06 403 ARG A N 1
ATOM 3232 C CA . ARG A 1 403 ? -20.625 9.203 26.375 1 66.06 403 ARG A CA 1
ATOM 3233 C C . ARG A 1 403 ? -21.547 8.234 25.656 1 66.06 403 ARG A C 1
ATOM 3235 O O . ARG A 1 403 ? -21.125 7.555 24.719 1 66.06 403 ARG A O 1
ATOM 3242 N N . LEU A 1 404 ? -22.734 8.008 26.219 1 54.81 404 LEU A N 1
ATOM 3243 C CA . LEU A 1 404 ? -23.734 7.059 25.719 1 54.81 404 LEU A CA 1
ATOM 3244 C C . LEU A 1 404 ? -24.078 7.355 24.266 1 54.81 404 LEU A C 1
ATOM 3246 O O . LEU A 1 404 ? -24.297 6.434 23.469 1 54.81 404 LEU A O 1
ATOM 3250 N N . HIS A 1 405 ? -24.359 8.641 23.906 1 49.53 405 HIS A N 1
ATOM 3251 C CA . HIS A 1 405 ? -24.922 8.906 22.594 1 49.53 405 HIS A CA 1
ATOM 3252 C C . HIS A 1 405 ? -23.812 9.148 21.562 1 49.53 405 HIS A C 1
ATOM 3254 O O . HIS A 1 405 ? -24.047 9.828 20.562 1 49.53 405 HIS A O 1
ATOM 3260 N N . ALA A 1 406 ? -22.75 8.562 21.938 1 53.03 406 ALA A N 1
ATOM 3261 C CA . ALA A 1 406 ? -21.656 8.82 21 1 53.03 406 ALA A CA 1
ATOM 3262 C C . ALA A 1 406 ? -21.875 8.062 19.688 1 53.03 406 ALA A C 1
ATOM 3264 O O . ALA A 1 406 ? -22.469 6.984 19.688 1 53.03 406 ALA A O 1
ATOM 3265 N N . HIS A 1 407 ? -21.875 8.625 18.516 1 49.88 407 HIS A N 1
ATOM 3266 C CA . HIS A 1 407 ? -22.125 8.289 17.125 1 49.88 407 HIS A CA 1
ATOM 3267 C C . HIS A 1 407 ? -21.375 7.02 16.719 1 49.88 407 HIS A C 1
ATOM 3269 O O . HIS A 1 407 ? -20.531 7.043 15.828 1 49.88 407 HIS A O 1
ATOM 3275 N N . GLY A 1 408 ? -21.234 6.082 17.688 1 53.72 408 GLY A N 1
ATOM 3276 C CA . GLY A 1 408 ? -20.656 4.902 17.047 1 53.72 408 GLY A CA 1
ATOM 3277 C C . GLY A 1 408 ? -21.562 4.289 16 1 53.72 408 GLY A C 1
ATOM 3278 O O . GLY A 1 408 ? -22.766 4.168 16.203 1 53.72 408 GLY A O 1
ATOM 3279 N N . GLN A 1 409 ? -21.109 4.215 14.641 1 64.38 409 GLN A N 1
ATOM 3280 C CA . GLN A 1 409 ? -21.938 3.74 13.531 1 64.38 409 GLN A CA 1
ATOM 3281 C C . GLN A 1 409 ? -22.266 2.262 13.688 1 64.38 409 GLN A C 1
ATOM 3283 O O . GLN A 1 409 ? -21.375 1.438 13.914 1 64.38 409 GLN A O 1
ATOM 3288 N N . VAL A 1 410 ? -23.484 1.851 13.961 1 75 410 VAL A N 1
ATOM 3289 C CA . VAL A 1 410 ? -24.016 0.493 14.055 1 75 410 VAL A CA 1
ATOM 3290 C C . VAL A 1 410 ? -23.375 -0.389 12.992 1 75 410 VAL A C 1
ATOM 3292 O O . VAL A 1 410 ? -23.141 -1.578 13.219 1 75 410 VAL A O 1
ATOM 3295 N N . VAL A 1 411 ? -22.969 0.211 11.969 1 75.44 411 VAL A N 1
ATOM 3296 C CA . VAL A 1 411 ? -22.359 -0.546 10.883 1 75.44 411 VAL A CA 1
ATOM 3297 C C . VAL A 1 411 ? -21.016 -1.095 11.328 1 75.44 411 VAL A C 1
ATOM 3299 O O . VAL A 1 411 ? -20.688 -2.254 11.062 1 75.44 411 VAL A O 1
ATOM 3302 N N . ASP A 1 412 ? -20.312 -0.356 12.039 1 83 412 ASP A N 1
ATOM 3303 C CA . ASP A 1 412 ? -19 -0.773 12.484 1 83 412 ASP A CA 1
ATOM 3304 C C . ASP A 1 412 ? -19.078 -1.905 13.508 1 83 412 ASP A C 1
ATOM 3306 O O . ASP A 1 412 ? -18.266 -2.824 13.492 1 83 412 ASP A O 1
ATOM 3310 N N . GLU A 1 413 ? -20.109 -1.833 14.266 1 83.94 413 GLU A N 1
ATOM 3311 C CA . GLU A 1 413 ? -20.281 -2.881 15.266 1 83.94 413 GLU A CA 1
ATOM 3312 C C . GLU A 1 413 ? -20.703 -4.199 14.617 1 83.94 413 GLU A C 1
ATOM 3314 O O . GLU A 1 413 ? -20.203 -5.262 14.984 1 83.94 413 GLU A O 1
ATOM 3319 N N . ILE A 1 414 ? -21.5 -4.129 13.727 1 81.31 414 ILE A N 1
ATOM 3320 C CA . ILE A 1 414 ? -21.953 -5.324 13.023 1 81.31 414 ILE A CA 1
ATOM 3321 C C . ILE A 1 414 ? -20.797 -5.953 12.258 1 81.31 414 ILE A C 1
ATOM 3323 O O . ILE A 1 414 ? -20.594 -7.164 12.328 1 81.31 414 ILE A O 1
ATOM 3327 N N . LEU A 1 415 ? -20.109 -5.109 11.531 1 85.44 415 LEU A N 1
ATOM 3328 C CA . LEU A 1 415 ? -18.984 -5.617 10.75 1 85.44 415 LEU A CA 1
ATOM 3329 C C . LEU A 1 415 ? -17.922 -6.234 11.656 1 85.44 415 LEU A C 1
ATOM 3331 O O . LEU A 1 415 ? -17.312 -7.238 11.297 1 85.44 415 LEU A O 1
ATOM 3335 N N . LEU A 1 416 ? -17.766 -5.637 12.805 1 90 416 LEU A N 1
ATOM 3336 C CA . LEU A 1 416 ? -16.812 -6.176 13.766 1 90 416 LEU A CA 1
ATOM 3337 C C . LEU A 1 416 ? -17.25 -7.543 14.273 1 90 416 LEU A C 1
ATOM 3339 O O . LEU A 1 416 ? -16.438 -8.461 14.375 1 90 416 LEU A O 1
ATOM 3343 N N . ILE A 1 417 ? -18.5 -7.695 14.492 1 88.75 417 ILE A N 1
ATOM 3344 C CA . ILE A 1 417 ? -19.031 -8.938 15.031 1 88.75 417 ILE A CA 1
ATOM 3345 C C . ILE A 1 417 ? -18.984 -10.031 13.961 1 88.75 417 ILE A C 1
ATOM 3347 O O . ILE A 1 417 ? -18.672 -11.188 14.266 1 88.75 417 ILE A O 1
ATOM 3351 N N . VAL A 1 418 ? -19.266 -9.641 12.773 1 85.88 418 VAL A N 1
ATOM 3352 C CA . VAL A 1 418 ? -19.188 -10.602 11.68 1 85.88 418 VAL A CA 1
ATOM 3353 C C . VAL A 1 418 ? -17.75 -11.086 11.516 1 85.88 418 VAL A C 1
ATOM 3355 O O . VAL A 1 418 ? -17.5 -12.289 11.359 1 85.88 418 VAL A O 1
ATOM 3358 N N . GLY A 1 419 ? -16.812 -10.195 11.547 1 92.31 419 GLY A N 1
ATOM 3359 C CA . GLY A 1 419 ? -15.422 -10.578 11.5 1 92.31 419 GLY A CA 1
ATOM 3360 C C . GLY A 1 419 ? -14.992 -11.453 12.664 1 92.31 419 GLY A C 1
ATOM 3361 O O . GLY A 1 419 ? -14.25 -12.414 12.484 1 92.31 419 GLY A O 1
ATOM 3362 N N . LEU A 1 420 ? -15.516 -11.117 13.82 1 93.31 420 LEU A N 1
ATOM 3363 C CA . LEU A 1 420 ? -15.195 -11.875 15.031 1 93.31 420 LEU A CA 1
ATOM 3364 C C . LEU A 1 420 ? -15.719 -13.305 14.93 1 93.31 420 LEU A C 1
ATOM 3366 O O . LEU A 1 420 ? -15.023 -14.25 15.305 1 93.31 420 LEU A O 1
ATOM 3370 N N . ALA A 1 421 ? -16.875 -13.438 14.414 1 90.75 421 ALA A N 1
ATOM 3371 C CA . ALA A 1 421 ? -17.438 -14.773 14.227 1 90.75 421 ALA A CA 1
ATOM 3372 C C . ALA A 1 421 ? -16.578 -15.609 13.281 1 90.75 421 ALA A C 1
ATOM 3374 O O . ALA A 1 421 ? -16.344 -16.797 13.531 1 90.75 421 ALA A O 1
ATOM 3375 N N . GLY A 1 422 ? -16.141 -14.961 12.227 1 90.94 422 GLY A N 1
ATOM 3376 C CA . GLY A 1 422 ? -15.25 -15.656 11.312 1 90.94 422 GLY A CA 1
ATOM 3377 C C . GLY A 1 422 ? -13.953 -16.109 11.969 1 90.94 422 GLY A C 1
ATOM 3378 O O . GLY A 1 422 ? -13.477 -17.219 11.719 1 90.94 422 GLY A O 1
ATOM 3379 N N . GLU A 1 423 ? -13.422 -15.297 12.812 1 93.94 423 GLU A N 1
ATOM 3380 C CA . GLU A 1 423 ? -12.188 -15.609 13.523 1 93.94 423 GLU A CA 1
ATOM 3381 C C . GLU A 1 423 ? -12.391 -16.781 14.484 1 93.94 423 GLU A C 1
ATOM 3383 O O . GLU A 1 423 ? -11.539 -17.672 14.562 1 93.94 423 GLU A O 1
ATOM 3388 N N . ILE A 1 424 ? -13.453 -16.812 15.133 1 91.5 424 ILE A N 1
ATOM 3389 C CA . ILE A 1 424 ? -13.719 -17.859 16.109 1 91.5 424 ILE A CA 1
ATOM 3390 C C . ILE A 1 424 ? -13.945 -19.188 15.391 1 91.5 424 ILE A C 1
ATOM 3392 O O . ILE A 1 424 ? -13.461 -20.219 15.836 1 91.5 424 ILE A O 1
ATOM 3396 N N . VAL A 1 425 ? -14.633 -19.141 14.297 1 89.75 425 VAL A N 1
ATOM 3397 C CA . VAL A 1 425 ? -14.859 -20.344 13.516 1 89.75 425 VAL A CA 1
ATOM 3398 C C . VAL A 1 425 ? -13.531 -20.875 12.977 1 89.75 425 VAL A C 1
ATOM 3400 O O . VAL A 1 425 ? -13.242 -22.062 13.055 1 89.75 425 VAL A O 1
ATOM 3403 N N . TYR A 1 426 ? -12.75 -20 12.445 1 90.75 426 TYR A N 1
ATOM 3404 C CA . TYR A 1 426 ? -11.461 -20.375 11.883 1 90.75 426 TYR A CA 1
ATOM 3405 C C . TYR A 1 426 ? -10.562 -21.016 12.938 1 90.75 426 TYR A C 1
ATOM 3407 O O . TYR A 1 426 ? -10 -22.094 12.719 1 90.75 426 TYR A O 1
ATOM 3415 N N . CYS A 1 427 ? -10.461 -20.422 14.117 1 90.5 427 CYS A N 1
ATOM 3416 C CA . CYS A 1 427 ? -9.594 -20.906 15.18 1 90.5 427 CYS A CA 1
ATOM 3417 C C . CYS A 1 427 ? -10.133 -22.203 15.773 1 90.5 427 CYS A C 1
ATOM 3419 O O . CYS A 1 427 ? -9.367 -23.125 16.078 1 90.5 427 CYS A O 1
ATOM 3421 N N . SER A 1 428 ? -11.445 -22.328 15.945 1 90 428 SER A N 1
ATOM 3422 C CA . SER A 1 428 ? -12.047 -23.547 16.484 1 90 428 SER A CA 1
ATOM 3423 C C . SER A 1 428 ? -11.867 -24.719 15.531 1 90 428 SER A C 1
ATOM 3425 O O . SER A 1 428 ? -11.609 -25.844 15.969 1 90 428 SER A O 1
ATOM 3427 N N . THR A 1 429 ? -12.023 -24.391 14.242 1 87.19 429 THR A N 1
ATOM 3428 C CA . THR A 1 429 ? -11.797 -25.438 13.258 1 87.19 429 THR A CA 1
ATOM 3429 C C . THR A 1 429 ? -10.336 -25.875 13.242 1 87.19 429 THR A C 1
ATOM 3431 O O . THR A 1 429 ? -10.031 -27.062 13.148 1 87.19 429 THR A O 1
ATOM 3434 N N . GLY A 1 430 ? -9.477 -24.938 13.359 1 85.38 430 GLY A N 1
ATOM 3435 C CA . GLY A 1 430 ? -8.055 -25.266 13.43 1 85.38 430 GLY A CA 1
ATOM 3436 C C . GLY A 1 430 ? -7.691 -26.094 14.648 1 85.38 430 GLY A C 1
ATOM 3437 O O . GLY A 1 430 ? -6.902 -27.031 14.547 1 85.38 430 GLY A O 1
ATOM 3438 N N . LEU A 1 431 ? -8.234 -25.797 15.766 1 86.06 431 LEU A N 1
ATOM 3439 C CA . LEU A 1 431 ? -7.988 -26.531 17 1 86.06 431 LEU A CA 1
ATOM 3440 C C . LEU A 1 431 ? -8.547 -27.953 16.891 1 86.06 431 LEU A C 1
ATOM 3442 O O . LEU A 1 431 ? -7.91 -28.906 17.344 1 86.06 431 LEU A O 1
ATOM 3446 N N . ASP A 1 432 ? -9.68 -28.047 16.266 1 86.12 432 ASP A N 1
ATOM 3447 C CA . ASP A 1 432 ? -10.297 -29.359 16.078 1 86.12 432 ASP A CA 1
ATOM 3448 C C . ASP A 1 432 ? -9.477 -30.219 15.133 1 86.12 432 ASP A C 1
ATOM 3450 O O . ASP A 1 432 ? -9.375 -31.438 15.336 1 86.12 432 ASP A O 1
ATOM 3454 N N . LEU A 1 433 ? -9.023 -29.656 14.148 1 83 433 LEU A N 1
ATOM 3455 C CA . LEU A 1 433 ? -8.18 -30.375 13.211 1 83 433 LEU A CA 1
ATOM 3456 C C . LEU A 1 433 ? -6.91 -30.875 13.898 1 83 433 LEU A C 1
ATOM 3458 O O . LEU A 1 433 ? -6.469 -32 13.648 1 83 433 LEU A O 1
ATOM 3462 N N . TYR A 1 434 ? -6.328 -30.062 14.727 1 81.06 434 TYR A N 1
ATOM 3463 C CA . TYR A 1 434 ? -5.145 -30.453 15.477 1 81.06 434 TYR A CA 1
ATOM 3464 C C . TYR A 1 434 ? -5.461 -31.625 16.406 1 81.06 434 TYR A C 1
ATOM 3466 O O . TYR A 1 434 ? -4.68 -32.562 16.516 1 81.06 434 TYR A O 1
ATOM 3474 N N . LEU A 1 435 ? -6.605 -31.547 17.078 1 80.5 435 LEU A N 1
ATOM 3475 C CA . LEU A 1 435 ? -7.008 -32.594 18 1 80.5 435 LEU A CA 1
ATOM 3476 C C . LEU A 1 435 ? -7.23 -33.906 17.25 1 80.5 435 LEU A C 1
ATOM 3478 O O . LEU A 1 435 ? -6.863 -34.969 17.734 1 80.5 435 LEU A O 1
ATOM 3482 N N . ASN A 1 436 ? -7.793 -33.719 16.094 1 80.19 436 ASN A N 1
ATOM 3483 C CA . ASN A 1 436 ? -8.016 -34.906 15.273 1 80.19 436 ASN A CA 1
ATOM 3484 C C . ASN A 1 436 ? -6.703 -35.531 14.82 1 80.19 436 ASN A C 1
ATOM 3486 O O . ASN A 1 436 ? -6.574 -36.75 14.781 1 80.19 436 ASN A O 1
ATOM 3490 N N . GLU A 1 437 ? -5.82 -34.688 14.477 1 78.75 437 GLU A N 1
ATOM 3491 C CA . GLU A 1 437 ? -4.516 -35.188 14.047 1 78.75 437 GLU A CA 1
ATOM 3492 C C 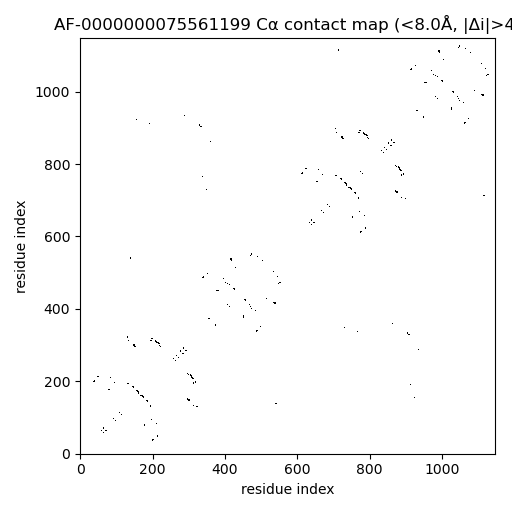. GLU A 1 437 ? -3.768 -35.844 15.203 1 78.75 437 GLU A C 1
ATOM 3494 O O . GLU A 1 437 ? -3.035 -36.812 15.008 1 78.75 437 GLU A O 1
ATOM 3499 N N . ARG A 1 438 ? -3.863 -35.344 16.359 1 77.56 438 ARG A N 1
ATOM 3500 C CA . ARG A 1 438 ? -3.215 -35.906 17.531 1 77.56 438 ARG A CA 1
ATOM 3501 C C . ARG A 1 438 ? -3.816 -37.25 17.875 1 77.56 438 ARG A C 1
ATOM 3503 O O . ARG A 1 438 ? -3.094 -38.188 18.266 1 77.56 438 ARG A O 1
ATOM 3510 N N . LEU A 1 439 ? -5.066 -37.312 17.688 1 78.19 439 LEU A N 1
ATOM 3511 C CA . LEU A 1 439 ? -5.754 -38.562 18.016 1 78.19 439 LEU A CA 1
ATOM 3512 C C . LEU A 1 439 ? -5.43 -39.625 16.984 1 78.19 439 LEU A C 1
ATOM 3514 O O . LEU A 1 439 ? -5.371 -40.812 17.328 1 78.19 439 LEU A O 1
ATOM 3518 N N . THR A 1 440 ? -5.23 -39.188 15.75 1 73.69 440 THR A N 1
ATOM 3519 C CA . THR A 1 440 ? -4.93 -40.156 14.703 1 73.69 440 THR A CA 1
ATOM 3520 C C . THR A 1 440 ? -3.428 -40.406 14.602 1 73.69 440 THR A C 1
ATOM 3522 O O . THR A 1 440 ? -2.973 -41.156 13.75 1 73.69 440 THR A O 1
ATOM 3525 N N . ASN A 1 441 ? -2.594 -39.969 15.555 1 65 441 ASN A N 1
ATOM 3526 C CA . ASN A 1 441 ? -1.153 -40.188 15.688 1 65 441 ASN A CA 1
ATOM 3527 C C . ASN A 1 441 ? -0.415 -39.75 14.422 1 65 441 ASN A C 1
ATOM 3529 O O . ASN A 1 441 ? 0.494 -40.438 13.961 1 65 441 ASN A O 1
ATOM 3533 N N . MET A 1 442 ? -1.027 -38.812 13.703 1 61.28 442 MET A N 1
ATOM 3534 C CA . MET A 1 442 ? -0.293 -38.344 12.531 1 61.28 442 MET A CA 1
ATOM 3535 C C . MET A 1 442 ? 0.932 -37.531 12.945 1 61.28 442 MET A C 1
ATOM 3537 O O . MET A 1 442 ? 0.884 -36.781 13.922 1 61.28 442 MET A O 1
ATOM 3541 N N . GLN A 1 443 ? 2.168 -37.875 12.531 1 57.19 443 GLN A N 1
ATOM 3542 C CA . GLN A 1 443 ? 3.473 -37.312 12.828 1 57.19 443 GLN A CA 1
ATOM 3543 C C . GLN A 1 443 ? 3.584 -35.875 12.289 1 57.19 443 GLN A C 1
ATOM 3545 O O . GLN A 1 443 ? 3.111 -35.594 11.18 1 57.19 443 GLN A O 1
ATOM 3550 N N . GLY A 1 444 ? 3.766 -34.781 13.117 1 59.16 444 GLY A N 1
ATOM 3551 C CA . GLY A 1 444 ? 4.188 -33.469 12.625 1 59.16 444 GLY A CA 1
ATOM 3552 C C . GLY A 1 444 ? 3.363 -32.312 13.188 1 59.16 444 GLY A C 1
ATOM 3553 O O . GLY A 1 444 ? 3.473 -31.188 12.719 1 59.16 444 GLY A O 1
ATOM 3554 N N . THR A 1 445 ? 2.477 -32.812 14.148 1 62.28 445 THR A N 1
ATOM 3555 C CA . THR A 1 445 ? 1.673 -31.688 14.648 1 62.28 445 THR A CA 1
ATOM 3556 C C . THR A 1 445 ? 2.428 -30.922 15.727 1 62.28 445 THR A C 1
ATOM 3558 O O . THR A 1 445 ? 2.934 -31.5 16.688 1 62.28 445 THR A O 1
ATOM 3561 N N . SER A 1 446 ? 2.879 -29.719 15.422 1 73.44 446 SER A N 1
ATOM 3562 C CA . SER A 1 446 ? 3.596 -28.859 16.359 1 73.44 446 SER A CA 1
ATOM 3563 C C . SER A 1 446 ? 2.645 -28.234 17.375 1 73.44 446 SER A C 1
ATOM 3565 O O . SER A 1 446 ? 1.549 -27.797 17.016 1 73.44 446 SER A O 1
ATOM 3567 N N . CYS A 1 447 ? 2.896 -28.406 18.734 1 79.69 447 CYS A N 1
ATOM 3568 C CA . CYS A 1 447 ? 2.17 -27.781 19.828 1 79.69 447 CYS A CA 1
ATOM 3569 C C . CYS A 1 447 ? 2.127 -26.266 19.656 1 79.69 447 CYS A C 1
ATOM 3571 O O . CYS A 1 447 ? 1.243 -25.594 20.203 1 79.69 447 CYS A O 1
ATOM 3573 N N . LEU A 1 448 ? 2.959 -25.766 18.859 1 83.56 448 LEU A N 1
ATOM 3574 C CA . LEU A 1 448 ? 3.035 -24.328 18.641 1 83.56 448 LEU A CA 1
ATOM 3575 C C . LEU A 1 448 ? 1.767 -23.812 17.953 1 83.56 448 LEU A C 1
ATOM 3577 O O . LEU A 1 448 ? 1.303 -22.703 18.25 1 83.56 448 LEU A O 1
ATOM 3581 N N . THR A 1 449 ? 1.185 -24.656 17.203 1 81.19 449 THR A N 1
ATOM 3582 C CA . THR A 1 449 ? -0.018 -24.25 16.469 1 81.19 449 THR A CA 1
ATOM 3583 C C . THR A 1 449 ? -1.198 -24.094 17.438 1 81.19 449 THR A C 1
ATOM 3585 O O . THR A 1 449 ? -2.006 -23.172 17.297 1 81.19 449 THR A O 1
ATOM 3588 N N . VAL A 1 450 ? -1.265 -24.938 18.438 1 84.25 450 VAL A N 1
ATOM 3589 C CA . VAL A 1 450 ? -2.344 -24.875 19.422 1 84.25 450 VAL A CA 1
ATOM 3590 C C . VAL A 1 450 ? -2.188 -23.625 20.281 1 84.25 450 VAL A C 1
ATOM 3592 O O . VAL A 1 450 ? -3.162 -22.922 20.547 1 84.25 450 VAL A O 1
ATOM 3595 N N . VAL A 1 451 ? -0.994 -23.344 20.625 1 88.06 451 VAL A N 1
ATOM 3596 C CA . VAL A 1 451 ? -0.722 -22.156 21.438 1 88.06 451 VAL A CA 1
ATOM 3597 C C . VAL A 1 451 ? -1.06 -20.891 20.656 1 88.06 451 VAL A C 1
ATOM 3599 O O . VAL A 1 451 ? -1.646 -19.953 21.203 1 88.06 451 VAL A O 1
ATOM 3602 N N . ALA A 1 452 ? -0.747 -20.922 19.453 1 88.5 452 ALA A N 1
ATOM 3603 C CA . ALA A 1 452 ? -1.026 -19.766 18.594 1 88.5 452 ALA A CA 1
ATOM 3604 C C . ALA A 1 452 ? -2.527 -19.531 18.469 1 88.5 452 ALA A C 1
ATOM 3606 O O . ALA A 1 452 ? -2.994 -18.391 18.547 1 88.5 452 ALA A O 1
ATOM 3607 N N . PHE A 1 453 ? -3.309 -20.641 18.328 1 90.38 453 PHE A N 1
ATOM 3608 C CA . PHE A 1 453 ? -4.75 -20.5 18.172 1 90.38 453 PHE A CA 1
ATOM 3609 C C . PHE A 1 453 ? -5.398 -20.031 19.469 1 90.38 453 PHE A C 1
ATOM 3611 O O . PHE A 1 453 ? -6.34 -19.234 19.438 1 90.38 453 PHE A O 1
ATOM 3618 N N . VAL A 1 454 ? -4.922 -20.453 20.547 1 89.88 454 VAL A N 1
ATOM 3619 C CA . VAL A 1 454 ? -5.492 -20.062 21.828 1 89.88 454 VAL A CA 1
ATOM 3620 C C . VAL A 1 454 ? -5.215 -18.578 22.094 1 89.88 454 VAL A C 1
ATOM 3622 O O . VAL A 1 454 ? -6.121 -17.828 22.453 1 89.88 454 VAL A O 1
ATOM 3625 N N . PHE A 1 455 ? -4.012 -18.156 21.859 1 93.31 455 PHE A N 1
ATOM 3626 C CA . PHE A 1 455 ? -3.676 -16.75 22.031 1 93.31 455 PHE A CA 1
ATOM 3627 C C . PHE A 1 455 ? -4.453 -15.883 21.047 1 93.31 455 PHE A C 1
ATOM 3629 O O . PHE A 1 455 ? -4.84 -14.766 21.375 1 93.31 455 PHE A O 1
ATOM 3636 N N . ARG A 1 456 ? -4.637 -16.375 19.938 1 94.38 456 ARG A N 1
ATOM 3637 C CA . ARG A 1 456 ? -5.387 -15.648 18.906 1 94.38 456 ARG A CA 1
ATOM 3638 C C . ARG A 1 456 ? -6.836 -15.438 19.328 1 94.38 456 ARG A C 1
ATOM 3640 O O . ARG A 1 456 ? -7.363 -14.328 19.234 1 94.38 456 ARG A O 1
ATOM 3647 N N . ILE A 1 457 ? -7.449 -16.453 19.906 1 93.94 457 ILE A N 1
ATOM 3648 C CA . ILE A 1 457 ? -8.836 -16.359 20.344 1 93.94 457 ILE A CA 1
ATOM 3649 C C . ILE A 1 457 ? -8.945 -15.344 21.469 1 93.94 457 ILE A C 1
ATOM 3651 O O . ILE A 1 457 ? -9.828 -14.477 21.453 1 93.94 457 ILE A O 1
ATOM 3655 N N . VAL A 1 458 ? -8.055 -15.414 22.312 1 94.06 458 VAL A N 1
ATOM 3656 C CA . VAL A 1 458 ? -8.086 -14.508 23.453 1 94.06 458 VAL A CA 1
ATOM 3657 C C . VAL A 1 458 ? -7.852 -13.078 22.969 1 94.06 458 VAL A C 1
ATOM 3659 O O . VAL A 1 458 ? -8.57 -12.156 23.375 1 94.06 458 VAL A O 1
ATOM 3662 N N . GLN A 1 459 ? -6.918 -12.93 22.109 1 96.44 459 GLN A N 1
ATOM 3663 C CA . GLN A 1 459 ? -6.57 -11.602 21.625 1 96.44 459 GLN A CA 1
ATOM 3664 C C . GLN A 1 459 ? -7.734 -10.977 20.859 1 96.44 459 GLN A C 1
ATOM 3666 O O . GLN A 1 459 ? -8.039 -9.797 21.031 1 96.44 459 GLN A O 1
ATOM 3671 N N . VAL A 1 460 ? -8.367 -11.719 20.016 1 96.06 460 VAL A N 1
ATOM 3672 C CA . VAL A 1 460 ? -9.43 -11.18 19.188 1 96.06 460 VAL A CA 1
ATOM 3673 C C . VAL A 1 460 ? -10.641 -10.828 20.047 1 96.06 460 VAL A C 1
ATOM 3675 O O . VAL A 1 460 ? -11.297 -9.812 19.828 1 96.06 460 VAL A O 1
ATOM 3678 N N . VAL A 1 461 ? -10.945 -11.609 21.031 1 93.62 461 VAL A N 1
ATOM 3679 C CA . VAL A 1 461 ? -12.094 -11.359 21.891 1 93.62 461 VAL A CA 1
ATOM 3680 C C . VAL A 1 461 ? -11.836 -10.117 22.75 1 93.62 461 VAL A C 1
ATOM 3682 O O . VAL A 1 461 ? -12.664 -9.211 22.812 1 93.62 461 VAL A O 1
ATOM 3685 N N . VAL A 1 462 ? -10.711 -10.078 23.328 1 94.56 462 VAL A N 1
ATOM 3686 C CA . VAL A 1 462 ? -10.367 -8.953 24.203 1 94.56 462 VAL A CA 1
ATOM 3687 C C . VAL A 1 462 ? -10.289 -7.672 23.375 1 94.56 462 VAL A C 1
ATOM 3689 O O . VAL A 1 462 ? -10.789 -6.625 23.797 1 94.56 462 VAL A O 1
ATOM 3692 N N . GLN A 1 463 ? -9.703 -7.758 22.25 1 96.38 463 GLN A N 1
ATOM 3693 C CA . GLN A 1 463 ? -9.586 -6.578 21.391 1 96.38 463 GLN A CA 1
ATOM 3694 C C . GLN A 1 463 ? -10.961 -6.105 20.938 1 96.38 463 GLN A C 1
ATOM 3696 O O . GLN A 1 463 ? -11.211 -4.898 20.844 1 96.38 463 GLN A O 1
ATOM 3701 N N . SER A 1 464 ? -11.82 -7.031 20.609 1 95.31 464 SER A N 1
ATOM 3702 C CA . SER A 1 464 ? -13.156 -6.656 20.172 1 95.31 464 SER A CA 1
ATOM 3703 C C . SER A 1 464 ? -13.922 -5.945 21.281 1 95.31 464 SER A C 1
ATOM 3705 O O . SER A 1 464 ? -14.609 -4.953 21.031 1 95.31 464 SER A O 1
ATOM 3707 N N . VAL A 1 465 ? -13.789 -6.398 22.438 1 92.31 465 VAL A N 1
ATOM 3708 C CA . VAL A 1 465 ? -14.43 -5.75 23.578 1 92.31 465 VAL A CA 1
ATOM 3709 C C . VAL A 1 465 ? -13.852 -4.352 23.766 1 92.31 465 VAL A C 1
ATOM 3711 O O . VAL A 1 465 ? -14.586 -3.393 24.016 1 92.31 465 VAL A O 1
ATOM 3714 N N . PHE A 1 466 ? -12.648 -4.273 23.625 1 93.56 466 PHE A N 1
ATOM 3715 C CA . PHE A 1 466 ? -11.977 -2.984 23.766 1 93.56 466 PHE A CA 1
ATOM 3716 C C . PHE A 1 466 ? -12.492 -1.999 22.719 1 93.56 466 PHE A C 1
ATOM 3718 O O . PHE A 1 466 ? -12.781 -0.845 23.047 1 93.56 466 PHE A O 1
ATOM 3725 N N . ILE A 1 467 ? -12.516 -2.443 21.516 1 93.12 467 ILE A N 1
ATOM 3726 C CA . ILE A 1 467 ? -12.945 -1.574 20.422 1 93.12 467 ILE A CA 1
ATOM 3727 C C . ILE A 1 467 ? -14.383 -1.11 20.672 1 93.12 467 ILE A C 1
ATOM 3729 O O . ILE A 1 467 ? -14.703 0.065 20.484 1 93.12 467 ILE A O 1
ATOM 3733 N N . LEU A 1 468 ? -15.258 -1.963 21.156 1 87.69 468 LEU A N 1
ATOM 3734 C CA . LEU A 1 468 ? -16.656 -1.623 21.406 1 87.69 468 LEU A CA 1
ATOM 3735 C C . LEU A 1 468 ? -16.766 -0.621 22.547 1 87.69 468 LEU A C 1
ATOM 3737 O O . LEU A 1 468 ? -17.578 0.315 22.484 1 87.69 468 LEU A O 1
ATOM 3741 N N . VAL A 1 469 ? -15.93 -0.729 23.5 1 86.81 469 VAL A N 1
ATOM 3742 C CA . VAL A 1 469 ? -15.977 0.157 24.672 1 86.81 469 VAL A CA 1
ATOM 3743 C C . VAL A 1 469 ? -15.312 1.489 24.328 1 86.81 469 VAL A C 1
ATOM 3745 O O . VAL A 1 469 ? -15.844 2.555 24.641 1 86.81 469 VAL A O 1
ATOM 3748 N N . ALA A 1 470 ? -14.227 1.4 23.672 1 88.06 470 ALA A N 1
ATOM 3749 C CA . ALA A 1 470 ? -13.445 2.6 23.391 1 88.06 470 ALA A CA 1
ATOM 3750 C C . ALA A 1 470 ? -14.148 3.49 22.375 1 88.06 470 ALA A C 1
ATOM 3752 O O . ALA A 1 470 ? -13.914 4.699 22.312 1 88.06 470 ALA A O 1
ATOM 3753 N N . SER A 1 471 ? -14.969 2.939 21.547 1 85.5 471 SER A N 1
ATOM 3754 C CA . SER A 1 471 ? -15.688 3.719 20.547 1 85.5 471 SER A CA 1
ATOM 3755 C C . SER A 1 471 ? -16.688 4.668 21.203 1 85.5 471 SER A C 1
ATOM 3757 O O . SER A 1 471 ? -17.125 5.637 20.578 1 85.5 471 SER A O 1
ATOM 3759 N N . ARG A 1 472 ? -16.922 4.531 22.469 1 83.06 472 ARG A N 1
ATOM 3760 C CA . ARG A 1 472 ? -17.906 5.359 23.172 1 83.06 472 ARG A CA 1
ATOM 3761 C C . ARG A 1 472 ? -17.203 6.273 24.188 1 83.06 472 ARG A C 1
ATOM 3763 O O . ARG A 1 472 ? -17.875 6.969 24.953 1 83.06 472 ARG A O 1
ATOM 3770 N N . LEU A 1 473 ? -15.922 6.238 24.156 1 82.56 473 LEU A N 1
ATOM 3771 C CA . LEU A 1 473 ? -15.172 7.066 25.094 1 82.56 473 LEU A CA 1
ATOM 3772 C C . LEU A 1 473 ? -14.797 8.398 24.453 1 82.56 473 LEU A C 1
ATOM 3774 O O . LEU A 1 473 ? -14.5 8.469 23.266 1 82.56 473 LEU A O 1
ATOM 3778 N N . ARG A 1 474 ? -14.922 9.453 25.25 1 82.31 474 ARG A N 1
ATOM 3779 C CA . ARG A 1 474 ? -14.539 10.789 24.828 1 82.31 474 ARG A CA 1
ATOM 3780 C C . ARG A 1 474 ? -13.766 11.516 25.906 1 82.31 474 ARG A C 1
ATOM 3782 O O . ARG A 1 474 ? -13.922 11.219 27.094 1 82.31 474 ARG A O 1
ATOM 3789 N N . SER A 1 475 ? -12.836 12.305 25.344 1 79.38 475 SER A N 1
ATOM 3790 C CA . SER A 1 475 ? -12.078 13.133 26.281 1 79.38 475 SER A CA 1
ATOM 3791 C C . SER A 1 475 ? -12.805 14.453 26.562 1 79.38 475 SER A C 1
ATOM 3793 O O . SER A 1 475 ? -12.914 15.297 25.672 1 79.38 475 SER A O 1
ATOM 3795 N N . LEU A 1 476 ? -13.359 14.617 27.734 1 74.38 476 LEU A N 1
ATOM 3796 C CA . LEU A 1 476 ? -14.109 15.828 28.062 1 74.38 476 LEU A CA 1
ATOM 3797 C C . LEU A 1 476 ? -13.297 16.734 28.969 1 74.38 476 LEU A C 1
ATOM 3799 O O . LEU A 1 476 ? -13.477 17.953 28.969 1 74.38 476 LEU A O 1
ATOM 3803 N N . SER A 1 477 ? -12.375 16.156 29.625 1 76 477 SER A N 1
ATOM 3804 C CA . SER A 1 477 ? -11.594 16.969 30.547 1 76 477 SER A CA 1
ATOM 3805 C C . SER A 1 477 ? -10.406 17.625 29.844 1 76 477 SER A C 1
ATOM 3807 O O . SER A 1 477 ? -9.812 17.031 28.938 1 76 477 SER A O 1
ATOM 3809 N N . ALA A 1 478 ? -10.141 18.844 30.125 1 75.75 478 ALA A N 1
ATOM 3810 C CA . ALA A 1 478 ? -9.062 19.625 29.547 1 75.75 478 ALA A CA 1
ATOM 3811 C C . ALA A 1 478 ? -7.715 18.922 29.734 1 75.75 478 ALA A C 1
ATOM 3813 O O . ALA A 1 478 ? -6.859 18.969 28.844 1 75.75 478 ALA A O 1
ATOM 3814 N N . SER A 1 479 ? -7.562 18.312 30.875 1 75.31 479 SER A N 1
ATOM 3815 C CA . SER A 1 479 ? -6.301 17.641 31.141 1 75.31 479 SER A CA 1
ATOM 3816 C C . SER A 1 479 ? -6.117 16.438 30.219 1 75.31 479 SER A C 1
ATOM 3818 O O . SER A 1 479 ? -5.008 16.172 29.734 1 75.31 479 SER A O 1
ATOM 3820 N N . ASN A 1 480 ? -7.211 15.852 29.953 1 77.12 480 ASN A N 1
ATOM 3821 C CA . ASN A 1 480 ? -7.16 14.68 29.078 1 77.12 480 ASN A CA 1
ATOM 3822 C C . ASN A 1 480 ? -6.953 15.078 27.625 1 77.12 480 ASN A C 1
ATOM 3824 O O . ASN A 1 480 ? -6.352 14.328 26.859 1 77.12 480 ASN A O 1
ATOM 3828 N N . VAL A 1 481 ? -7.383 16.188 27.328 1 76.12 481 VAL A N 1
ATOM 3829 C CA . VAL A 1 481 ? -7.199 16.656 25.953 1 76.12 481 VAL A CA 1
ATOM 3830 C C . VAL A 1 481 ? -5.738 17.031 25.734 1 76.12 481 VAL A C 1
ATOM 3832 O O . VAL A 1 481 ? -5.199 16.844 24.641 1 76.12 481 VAL A O 1
ATOM 3835 N N . LEU A 1 482 ? -5.156 17.453 26.781 1 77.44 482 LEU A N 1
ATOM 3836 C CA . LEU A 1 482 ? -3.764 17.875 26.672 1 77.44 482 LEU A CA 1
ATOM 3837 C C . LEU A 1 482 ? -2.824 16.672 26.703 1 77.44 482 LEU A C 1
ATOM 3839 O O . LEU A 1 482 ? -1.889 16.578 25.906 1 77.44 482 LEU A O 1
ATOM 3843 N N . ASN A 1 483 ? -3.088 15.711 27.562 1 79 483 ASN A N 1
ATOM 3844 C CA . ASN A 1 483 ? -2.193 14.57 27.719 1 79 483 ASN A CA 1
ATOM 3845 C C . ASN A 1 483 ? -2.543 13.438 26.766 1 79 483 ASN A C 1
ATOM 3847 O O . ASN A 1 483 ? -1.677 12.648 26.391 1 79 483 ASN A O 1
ATOM 3851 N N . GLN A 1 484 ? -3.729 13.461 26.266 1 84.12 484 GLN A N 1
ATOM 3852 C CA . GLN A 1 484 ? -4.25 12.438 25.375 1 84.12 484 GLN A CA 1
ATOM 3853 C C . GLN A 1 484 ? -3.75 11.055 25.766 1 84.12 484 GLN A C 1
ATOM 3855 O O . GLN A 1 484 ? -3.035 10.406 25 1 84.12 484 GLN A O 1
ATOM 3860 N N . PRO A 1 485 ? -4.051 10.602 26.922 1 81.94 485 PRO A N 1
ATOM 3861 C CA . PRO A 1 485 ? -3.557 9.297 27.391 1 81.94 485 PRO A CA 1
ATOM 3862 C C . PRO A 1 485 ? -3.992 8.148 26.484 1 81.94 485 PRO A C 1
ATOM 3864 O O . PRO A 1 485 ? -5.168 8.047 26.125 1 81.94 485 PRO A O 1
ATOM 3867 N N . GLY A 1 486 ? -3.121 7.273 26.125 1 88 486 GLY A N 1
ATOM 3868 C CA . GLY A 1 486 ? -3.424 6.062 25.375 1 88 486 GLY A CA 1
ATOM 3869 C C . GLY A 1 486 ? -3.35 6.258 23.875 1 88 486 GLY A C 1
ATOM 3870 O O . GLY A 1 486 ? -3.475 5.297 23.109 1 88 486 GLY A O 1
ATOM 3871 N N . LYS A 1 487 ? -3.225 7.418 23.484 1 88.88 487 LYS A N 1
ATOM 3872 C CA . LYS A 1 487 ? -3.201 7.691 22.047 1 88.88 487 LYS A CA 1
ATOM 3873 C C . LYS A 1 487 ? -2.043 6.969 21.375 1 88.88 487 LYS A C 1
ATOM 3875 O O . LYS A 1 487 ? -2.197 6.434 20.281 1 88.88 487 LYS A O 1
ATOM 3880 N N . GLN A 1 488 ? -0.867 6.863 22 1 91.44 488 GLN A N 1
ATOM 3881 C CA . GLN A 1 488 ? 0.298 6.16 21.469 1 91.44 488 GLN A CA 1
ATOM 3882 C C . GLN A 1 488 ? 0.029 4.664 21.344 1 91.44 488 GLN A C 1
ATOM 3884 O O . GLN A 1 488 ? 0.451 4.031 20.375 1 91.44 488 GLN A O 1
ATOM 3889 N N . ILE A 1 489 ? -0.65 4.207 22.25 1 93.69 489 ILE A N 1
ATOM 3890 C CA . ILE A 1 489 ? -0.921 2.771 22.25 1 93.69 489 ILE A CA 1
ATOM 3891 C C . ILE A 1 489 ? -1.95 2.436 21.172 1 93.69 489 ILE A C 1
ATOM 3893 O O . ILE A 1 489 ? -1.86 1.392 20.531 1 93.69 489 ILE A O 1
ATOM 3897 N N . ILE A 1 490 ? -2.926 3.307 21.016 1 93.69 490 ILE A N 1
ATOM 3898 C CA . ILE A 1 490 ? -3.922 3.088 19.969 1 93.69 490 ILE A CA 1
ATOM 3899 C C . ILE A 1 490 ? -3.256 3.141 18.594 1 93.69 490 ILE A C 1
ATOM 3901 O O . ILE A 1 490 ? -3.566 2.336 17.719 1 93.69 490 ILE A O 1
ATOM 3905 N N . THR A 1 491 ? -2.367 4.086 18.484 1 93.81 491 THR A N 1
ATOM 3906 C CA . THR A 1 491 ? -1.622 4.16 17.219 1 93.81 491 THR A CA 1
ATOM 3907 C C . THR A 1 491 ? -0.833 2.877 16.984 1 93.81 491 THR A C 1
ATOM 3909 O O . THR A 1 491 ? -0.799 2.359 15.867 1 93.81 491 THR A O 1
ATOM 3912 N N . PHE A 1 492 ? -0.229 2.406 18.062 1 96.19 492 PHE A N 1
ATOM 3913 C CA . PHE A 1 492 ? 0.505 1.148 18 1 96.19 492 PHE A CA 1
ATOM 3914 C C . PHE A 1 492 ? -0.41 0.007 17.578 1 96.19 492 PHE A C 1
ATOM 3916 O O . PHE A 1 492 ? -0.04 -0.808 16.719 1 96.19 492 PHE A O 1
ATOM 3923 N N . LEU A 1 493 ? -1.55 -0.034 18.062 1 96.75 493 LEU A N 1
ATOM 3924 C CA . LEU A 1 493 ? -2.502 -1.102 17.781 1 96.75 493 LEU A CA 1
ATOM 3925 C C . LEU A 1 493 ? -3.029 -0.99 16.344 1 96.75 493 LEU A C 1
ATOM 3927 O O . LEU A 1 493 ? -3.307 -2.004 15.703 1 96.75 493 LEU A O 1
ATOM 3931 N N . VAL A 1 494 ? -3.252 0.195 15.844 1 95.5 494 VAL A N 1
ATOM 3932 C CA . VAL A 1 494 ? -3.693 0.385 14.469 1 95.5 494 VAL A CA 1
ATOM 3933 C C . VAL A 1 494 ? -2.678 -0.232 13.508 1 95.5 494 VAL A C 1
ATOM 3935 O O . VAL A 1 494 ? -3.037 -1.041 12.648 1 95.5 494 VAL A O 1
ATOM 3938 N N . VAL A 1 495 ? -1.413 0.052 13.719 1 95.19 495 VAL A N 1
ATOM 3939 C CA . VAL A 1 495 ? -0.36 -0.428 12.828 1 95.19 495 VAL A CA 1
ATOM 3940 C C . VAL A 1 495 ? -0.187 -1.936 13 1 95.19 495 VAL A C 1
ATOM 3942 O O . VAL A 1 495 ? 0.051 -2.654 12.023 1 95.19 495 VAL A O 1
ATOM 3945 N N . CYS A 1 496 ? -0.35 -2.381 14.156 1 96.5 496 CYS A N 1
ATOM 3946 C CA . CYS A 1 496 ? -0.228 -3.812 14.398 1 96.5 496 CYS A CA 1
ATOM 3947 C C . CYS A 1 496 ? -1.353 -4.582 13.719 1 96.5 496 CYS A C 1
ATOM 3949 O O . CYS A 1 496 ? -1.141 -5.688 13.219 1 96.5 496 CYS A O 1
ATOM 3951 N N . ASN A 1 497 ? -2.52 -4.039 13.742 1 96.44 497 ASN A N 1
ATOM 3952 C CA . ASN A 1 497 ? -3.619 -4.715 13.062 1 96.44 497 ASN A CA 1
ATOM 3953 C C . ASN A 1 497 ? -3.445 -4.684 11.547 1 96.44 497 ASN A C 1
ATOM 3955 O O . ASN A 1 497 ? -3.84 -5.621 10.852 1 96.44 497 ASN A O 1
ATOM 3959 N N . ILE A 1 498 ? -2.906 -3.66 11.047 1 93.44 498 ILE A N 1
ATOM 3960 C CA . ILE A 1 498 ? -2.551 -3.639 9.633 1 93.44 498 ILE A CA 1
ATOM 3961 C C . ILE A 1 498 ? -1.519 -4.727 9.344 1 93.44 498 ILE A C 1
ATOM 3963 O O . ILE A 1 498 ? -1.604 -5.418 8.32 1 93.44 498 ILE A O 1
ATOM 3967 N N . ASN A 1 499 ? -0.57 -4.832 10.258 1 95.25 499 ASN A N 1
ATOM 3968 C CA . ASN A 1 499 ? 0.435 -5.883 10.141 1 95.25 499 ASN A CA 1
ATOM 3969 C C . ASN A 1 499 ? -0.203 -7.266 10.117 1 95.25 499 ASN A C 1
ATOM 3971 O O . ASN A 1 499 ? 0.114 -8.086 9.258 1 95.25 499 ASN A O 1
ATOM 3975 N N . LEU A 1 500 ? -1.062 -7.488 11.008 1 95 500 LEU A N 1
ATOM 3976 C CA . LEU A 1 500 ? -1.743 -8.781 11.078 1 95 500 LEU A CA 1
ATOM 3977 C C . LEU A 1 500 ? -2.621 -8.992 9.844 1 95 500 LEU A C 1
ATOM 3979 O O . LEU A 1 500 ? -2.777 -10.125 9.383 1 95 500 LEU A O 1
ATOM 3983 N N . PHE A 1 501 ? -3.23 -7.934 9.367 1 92.62 501 PHE A N 1
ATOM 3984 C CA . PHE A 1 501 ? -3.996 -7.988 8.125 1 92.62 501 PHE A CA 1
ATOM 3985 C C . PHE A 1 501 ? -3.125 -8.477 6.973 1 92.62 501 PHE A C 1
ATOM 3987 O O . PHE A 1 501 ? -3.525 -9.367 6.219 1 92.62 501 PHE A O 1
ATOM 3994 N N . ILE A 1 502 ? -1.972 -7.883 6.809 1 88.44 502 ILE A N 1
ATOM 3995 C CA . ILE A 1 502 ? -1.038 -8.266 5.754 1 88.44 502 ILE A CA 1
ATOM 3996 C C . ILE A 1 502 ? -0.593 -9.711 5.961 1 88.44 502 ILE A C 1
ATOM 3998 O O . ILE A 1 502 ? -0.567 -10.5 5.016 1 88.44 502 ILE A O 1
ATOM 4002 N N . TYR A 1 503 ? -0.3 -9.977 7.152 1 89 503 TYR A N 1
ATOM 4003 C CA . TYR A 1 503 ? 0.196 -11.297 7.508 1 89 503 TYR A CA 1
ATOM 4004 C C . TYR A 1 503 ? -0.846 -12.367 7.211 1 89 503 TYR A C 1
ATOM 4006 O O . TYR A 1 503 ? -0.531 -13.406 6.617 1 89 503 TYR A O 1
ATOM 4014 N N . HIS A 1 504 ? -2.125 -12.141 7.559 1 89.31 504 HIS A N 1
ATOM 4015 C CA . HIS A 1 504 ? -3.197 -13.094 7.316 1 89.31 504 HIS A CA 1
ATOM 4016 C C . HIS A 1 504 ? -3.549 -13.164 5.836 1 89.31 504 HIS A C 1
ATOM 4018 O O . HIS A 1 504 ? -3.949 -14.219 5.336 1 89.31 504 HIS A O 1
ATOM 4024 N N . THR A 1 505 ? -3.451 -12.109 5.164 1 86.38 505 THR A N 1
ATOM 4025 C CA . THR A 1 505 ? -3.641 -12.133 3.719 1 86.38 505 THR A CA 1
ATOM 4026 C C . THR A 1 505 ? -2.613 -13.047 3.057 1 86.38 505 THR A C 1
ATOM 4028 O O . THR A 1 505 ? -2.959 -13.852 2.186 1 86.38 505 THR A O 1
ATOM 4031 N N . PHE A 1 506 ? -1.351 -13.008 3.555 1 84.56 506 PHE A N 1
ATOM 4032 C CA . PHE A 1 506 ? -0.297 -13.875 3.037 1 84.56 506 PHE A CA 1
ATOM 4033 C C . PHE A 1 506 ? -0.606 -15.336 3.328 1 84.56 506 PHE A C 1
ATOM 4035 O O . PHE A 1 506 ? -0.417 -16.203 2.467 1 84.56 506 PHE A O 1
ATOM 4042 N N . GLU A 1 507 ? -1.067 -15.516 4.484 1 80.75 507 GLU A N 1
ATOM 4043 C CA . GLU A 1 507 ? -1.377 -16.891 4.883 1 80.75 507 GLU A CA 1
ATOM 4044 C C . GLU A 1 507 ? -2.504 -17.469 4.035 1 80.75 507 GLU A C 1
ATOM 4046 O O . GLU A 1 507 ? -2.496 -18.656 3.709 1 80.75 507 GLU A O 1
ATOM 4051 N N . THR A 1 508 ? -3.438 -16.641 3.707 1 79.81 508 THR A N 1
ATOM 4052 C CA . THR A 1 508 ? -4.574 -17.109 2.926 1 79.81 508 THR A CA 1
ATOM 4053 C C . THR A 1 508 ? -4.168 -17.375 1.479 1 79.81 508 THR A C 1
ATOM 4055 O O . THR A 1 508 ? -4.73 -18.25 0.818 1 79.81 508 THR A O 1
ATOM 4058 N N . ILE A 1 509 ? -3.191 -16.672 1.001 1 76.75 509 ILE A N 1
ATOM 4059 C CA . ILE A 1 509 ? -2.729 -16.828 -0.373 1 76.75 509 ILE A CA 1
ATOM 4060 C C . ILE A 1 509 ? -1.897 -18.109 -0.49 1 76.75 509 ILE A C 1
ATOM 4062 O O . ILE A 1 509 ? -2.012 -18.844 -1.474 1 76.75 509 ILE A O 1
ATOM 4066 N N . GLU A 1 510 ? -1.052 -18.344 0.599 1 69.88 510 GLU A N 1
ATOM 4067 C CA . GLU A 1 510 ? -0.146 -19.484 0.532 1 69.88 510 GLU A CA 1
ATOM 4068 C C . GLU A 1 510 ? -0.757 -20.703 1.199 1 69.88 510 GLU A C 1
ATOM 4070 O O . GLU A 1 510 ? -1.317 -20.609 2.293 1 69.88 510 GLU A O 1
ATOM 4075 N N . SER A 1 511 ? -1.646 -21.625 0.56 1 57.88 511 SER A N 1
ATOM 4076 C CA . SER A 1 511 ? -2.426 -22.781 0.966 1 57.88 511 SER A CA 1
ATOM 4077 C C . SER A 1 511 ? -1.741 -23.547 2.102 1 57.88 511 SER A C 1
ATOM 4079 O O . SER A 1 511 ? -2.408 -24.172 2.928 1 57.88 511 SER A O 1
ATOM 4081 N N . ASN A 1 512 ? -0.564 -23.578 2.311 1 53.53 512 ASN A N 1
ATOM 4082 C CA . ASN A 1 512 ? 0.078 -24.641 3.08 1 53.53 512 ASN A CA 1
ATOM 4083 C C . ASN A 1 512 ? 0.282 -24.219 4.535 1 53.53 512 ASN A C 1
ATOM 4085 O O . ASN A 1 512 ? 1.03 -24.875 5.266 1 53.53 512 ASN A O 1
ATOM 4089 N N . PHE A 1 513 ? -0.469 -23.25 4.934 1 57.19 513 PHE A N 1
ATOM 4090 C CA . PHE A 1 513 ? 0.098 -22.906 6.23 1 57.19 513 PHE A CA 1
ATOM 4091 C C . PHE A 1 513 ? -0.526 -23.75 7.336 1 57.19 513 PHE A C 1
ATOM 4093 O O . PHE A 1 513 ? -1.708 -23.594 7.652 1 57.19 513 PHE A O 1
ATOM 4100 N N . GLY A 1 514 ? 0.143 -24.719 7.871 1 57.31 514 GLY A N 1
ATOM 4101 C CA . GLY A 1 514 ? -0.039 -25.391 9.141 1 57.31 514 GLY A CA 1
ATOM 4102 C C . GLY A 1 514 ? -1.038 -26.531 9.07 1 57.31 514 GLY A C 1
ATOM 4103 O O . GLY A 1 514 ? -1.201 -27.281 10.031 1 57.31 514 GLY A O 1
ATOM 4104 N N . PHE A 1 515 ? -1.781 -26.453 7.938 1 68 515 PHE A N 1
ATOM 4105 C CA . PHE A 1 515 ? -2.803 -27.5 7.965 1 68 515 PHE A CA 1
ATOM 4106 C C . PHE A 1 515 ? -2.363 -28.719 7.148 1 68 515 PHE A C 1
ATOM 4108 O O . PHE A 1 515 ? -1.605 -28.578 6.184 1 68 515 PHE A O 1
ATOM 4115 N N . PRO A 1 516 ? -2.738 -29.719 7.691 1 64.81 516 PRO A N 1
ATOM 4116 C CA . PRO A 1 516 ? -2.33 -30.953 7.004 1 64.81 516 PRO A CA 1
ATOM 4117 C C . PRO A 1 516 ? -2.854 -31.031 5.57 1 64.81 516 PRO A C 1
ATOM 4119 O O . PRO A 1 516 ? -3.877 -30.422 5.25 1 64.81 516 PRO A O 1
ATOM 4122 N N . HIS A 1 517 ? -2.08 -31.625 4.77 1 62.88 517 HIS A N 1
ATOM 4123 C CA . HIS A 1 517 ? -2.416 -31.781 3.361 1 62.88 517 HIS A CA 1
ATOM 4124 C C . HIS A 1 517 ? -3.686 -32.594 3.188 1 62.88 517 HIS A C 1
ATOM 4126 O O . HIS A 1 517 ? -4.488 -32.344 2.289 1 62.88 517 HIS A O 1
ATOM 4132 N N . LYS A 1 518 ? -3.75 -33.594 4.02 1 62.88 518 LYS A N 1
ATOM 4133 C CA . LYS A 1 518 ? -4.941 -34.406 3.908 1 62.88 518 LYS A CA 1
ATOM 4134 C C . LYS A 1 518 ? -5.953 -34.094 5 1 62.88 518 LYS A C 1
ATOM 4136 O O . LYS A 1 518 ? -5.648 -34.188 6.191 1 62.88 518 LYS A O 1
ATOM 4141 N N . MET A 1 519 ? -6.934 -33.375 4.633 1 72.12 519 MET A N 1
ATOM 4142 C CA . MET A 1 519 ? -8.008 -33.062 5.57 1 72.12 519 MET A CA 1
ATOM 4143 C C . MET A 1 519 ? -9.375 -33.375 4.961 1 72.12 519 MET A C 1
ATOM 4145 O O . MET A 1 519 ? -9.516 -33.406 3.738 1 72.12 519 MET A O 1
ATOM 4149 N N . ALA A 1 520 ? -10.281 -33.688 5.945 1 71.88 520 ALA A N 1
ATOM 4150 C CA . ALA A 1 520 ? -11.656 -33.906 5.508 1 71.88 520 ALA A CA 1
ATOM 4151 C C . ALA A 1 520 ? -12.219 -32.688 4.789 1 71.88 520 ALA A C 1
ATOM 4153 O O . ALA A 1 520 ? -11.828 -31.562 5.082 1 71.88 520 ALA A O 1
ATOM 4154 N N . SER A 1 521 ? -13.062 -32.938 3.805 1 75.12 521 SER A N 1
ATOM 4155 C CA . SER A 1 521 ? -13.656 -31.906 2.969 1 75.12 521 SER A CA 1
ATOM 4156 C C . SER A 1 521 ? -14.391 -30.875 3.811 1 75.12 521 SER A C 1
ATOM 4158 O O . SER A 1 521 ? -14.414 -29.688 3.471 1 75.12 521 SER A O 1
ATOM 4160 N N . VAL A 1 522 ? -14.93 -31.344 4.914 1 75.25 522 VAL A N 1
ATOM 4161 C CA . VAL A 1 522 ? -15.695 -30.438 5.762 1 75.25 522 VAL A CA 1
ATOM 4162 C C . VAL A 1 522 ? -14.766 -29.406 6.391 1 75.25 522 VAL A C 1
ATOM 4164 O O . VAL A 1 522 ? -15.102 -28.219 6.473 1 75.25 522 VAL A O 1
ATOM 4167 N N . TYR A 1 523 ? -13.609 -29.812 6.84 1 78.94 523 TYR A N 1
ATOM 4168 C CA . TYR A 1 523 ? -12.641 -28.891 7.422 1 78.94 523 TYR A CA 1
ATOM 4169 C C . TYR A 1 523 ? -12.141 -27.891 6.379 1 78.94 523 TYR A C 1
ATOM 4171 O O . TYR A 1 523 ? -11.992 -26.703 6.668 1 78.94 523 TYR A O 1
ATOM 4179 N N . SER A 1 524 ? -11.969 -28.375 5.223 1 77.5 524 SER A N 1
ATOM 4180 C CA . SER A 1 524 ? -11.5 -27.516 4.145 1 77.5 524 SER A CA 1
ATOM 4181 C C . SER A 1 524 ? -12.539 -26.469 3.781 1 77.5 524 SER A C 1
ATOM 4183 O O . SER A 1 524 ? -12.203 -25.312 3.525 1 77.5 524 SER A O 1
ATOM 4185 N N . ALA A 1 525 ? -13.758 -26.906 3.818 1 74.94 525 ALA A N 1
ATOM 4186 C CA . ALA A 1 525 ? -14.844 -25.969 3.508 1 74.94 525 ALA A CA 1
ATOM 4187 C C . ALA A 1 525 ? -14.961 -24.891 4.578 1 74.94 525 ALA A C 1
ATOM 4189 O O . ALA A 1 525 ? -15.109 -23.703 4.262 1 74.94 525 ALA A O 1
ATOM 4190 N N . LEU A 1 526 ? -14.859 -25.266 5.773 1 78.31 526 LEU A N 1
ATOM 4191 C CA . LEU A 1 526 ? -14.984 -24.312 6.879 1 78.31 526 LEU A CA 1
ATOM 4192 C C . LEU A 1 526 ? -13.82 -23.328 6.883 1 78.31 526 LEU A C 1
ATOM 4194 O O . LEU A 1 526 ? -14.016 -22.125 7.094 1 78.31 526 LEU A O 1
ATOM 4198 N N . LEU A 1 527 ? -12.688 -23.797 6.629 1 82.5 527 LEU A N 1
ATOM 4199 C CA . LEU A 1 527 ? -11.5 -22.938 6.633 1 82.5 527 LEU A CA 1
ATOM 4200 C C . LEU A 1 527 ? -11.531 -21.953 5.461 1 82.5 527 LEU A C 1
ATOM 4202 O O . LEU A 1 527 ? -11.203 -20.781 5.621 1 82.5 527 LEU A O 1
ATOM 4206 N N . ASN A 1 528 ? -11.992 -22.375 4.395 1 77.06 528 ASN A N 1
ATOM 4207 C CA . ASN A 1 528 ? -12.031 -21.516 3.219 1 77.06 528 ASN A CA 1
ATOM 4208 C C . ASN A 1 528 ? -13.125 -20.453 3.344 1 77.06 528 ASN A C 1
ATOM 4210 O O . ASN A 1 528 ? -12.969 -19.328 2.848 1 77.06 528 ASN A O 1
ATOM 4214 N N . MET A 1 529 ? -14.133 -20.781 4.023 1 75.25 529 MET A N 1
ATOM 4215 C CA . MET A 1 529 ? -15.219 -19.844 4.219 1 75.25 529 MET A CA 1
ATOM 4216 C C . MET A 1 529 ? -14.859 -18.812 5.285 1 75.25 529 MET A C 1
ATOM 4218 O O . MET A 1 529 ? -15.289 -17.656 5.211 1 75.25 529 MET A O 1
ATOM 4222 N N . SER A 1 530 ? -14.117 -19.25 6.191 1 85.12 530 SER A N 1
ATOM 4223 C CA . SER A 1 530 ? -13.812 -18.359 7.316 1 85.12 530 SER A CA 1
ATOM 4224 C C . SER A 1 530 ? -12.547 -17.562 7.062 1 85.12 530 SER A C 1
ATOM 4226 O O . SER A 1 530 ? -12.344 -16.5 7.664 1 85.12 530 SER A O 1
ATOM 4228 N N . SER A 1 531 ? -11.719 -17.953 6.168 1 85.81 531 SER A N 1
ATOM 4229 C CA . SER A 1 531 ? -10.422 -17.328 5.941 1 85.81 531 SER A CA 1
ATOM 4230 C C . SER A 1 531 ? -10.586 -15.875 5.492 1 85.81 531 SER A C 1
ATOM 4232 O O . SER A 1 531 ? -9.898 -14.984 6.004 1 85.81 531 SER A O 1
ATOM 4234 N N . PRO A 1 532 ? -11.5 -15.539 4.621 1 82.75 532 PRO A N 1
ATOM 4235 C CA . PRO A 1 532 ? -11.664 -14.133 4.234 1 82.75 532 PRO A CA 1
ATOM 4236 C C . PRO A 1 532 ? -12.18 -13.266 5.379 1 82.75 532 PRO A C 1
ATOM 4238 O O . PRO A 1 532 ? -11.891 -12.062 5.426 1 82.75 532 PRO A O 1
ATOM 4241 N N . LEU A 1 533 ? -12.906 -13.898 6.203 1 87.75 533 LEU A N 1
ATOM 4242 C CA . LEU A 1 533 ? -13.453 -13.156 7.328 1 87.75 533 LEU A CA 1
ATOM 4243 C C . LEU A 1 533 ? -12.367 -12.82 8.344 1 87.75 533 LEU A C 1
ATOM 4245 O O . LEU A 1 533 ? -12.438 -11.797 9.023 1 87.75 533 LEU A O 1
ATOM 4249 N N . VAL A 1 534 ? -11.445 -13.719 8.406 1 91.62 534 VAL A N 1
ATOM 4250 C CA . VAL A 1 534 ? -10.305 -13.469 9.281 1 91.62 534 VAL A CA 1
ATOM 4251 C C . VAL A 1 534 ? -9.547 -12.227 8.797 1 91.62 534 VAL A C 1
ATOM 4253 O O . VAL A 1 534 ? -9.203 -11.352 9.594 1 91.62 534 VAL A O 1
ATOM 4256 N N . VAL A 1 535 ? -9.32 -12.148 7.52 1 90.06 535 VAL A N 1
ATOM 4257 C CA . VAL A 1 535 ? -8.641 -11.008 6.914 1 90.06 535 VAL A CA 1
ATOM 4258 C C . VAL A 1 535 ? -9.492 -9.75 7.09 1 90.06 535 VAL A C 1
ATOM 4260 O O . VAL A 1 535 ? -8.969 -8.68 7.418 1 90.06 535 VAL A O 1
ATOM 4263 N N . PHE A 1 536 ? -10.703 -9.93 6.98 1 89.56 536 PHE A N 1
ATOM 4264 C CA . PHE A 1 536 ? -11.625 -8.805 7.098 1 89.56 536 PHE A CA 1
ATOM 4265 C C . PHE A 1 536 ? -11.633 -8.25 8.516 1 89.56 536 PHE A C 1
ATOM 4267 O O . PHE A 1 536 ? -11.703 -7.039 8.719 1 89.56 536 PHE A O 1
ATOM 4274 N N . TYR A 1 537 ? -11.609 -9.117 9.461 1 93.88 537 TYR A N 1
ATOM 4275 C CA . TYR A 1 537 ? -11.633 -8.695 10.852 1 93.88 537 TYR A CA 1
ATOM 4276 C C . TYR A 1 537 ? -10.477 -7.746 11.156 1 93.88 537 TYR A C 1
ATOM 4278 O O . TYR A 1 537 ? -10.664 -6.719 11.812 1 93.88 537 TYR A O 1
ATOM 4286 N N . ARG A 1 538 ? -9.391 -8.078 10.742 1 94.31 538 ARG A N 1
ATOM 4287 C CA . ARG A 1 538 ? -8.203 -7.285 11.055 1 94.31 538 ARG A CA 1
ATOM 4288 C C . ARG A 1 538 ? -8.227 -5.953 10.305 1 94.31 538 ARG A C 1
ATOM 4290 O O . ARG A 1 538 ? -7.812 -4.926 10.844 1 94.31 538 ARG A O 1
ATOM 4297 N N . PHE A 1 539 ? -8.672 -5.977 9.125 1 91.5 539 PHE A N 1
ATOM 4298 C CA . PHE A 1 539 ? -8.82 -4.727 8.391 1 91.5 539 PHE A CA 1
ATOM 4299 C C . PHE A 1 539 ? -9.82 -3.807 9.086 1 91.5 539 PHE A C 1
ATOM 4301 O O . PHE A 1 539 ? -9.547 -2.625 9.297 1 91.5 539 PHE A O 1
ATOM 4308 N N . HIS A 1 540 ? -10.898 -4.355 9.367 1 91.06 540 HIS A N 1
ATOM 4309 C CA . HIS A 1 540 ? -11.953 -3.551 9.969 1 91.06 540 HIS A CA 1
ATOM 4310 C C . HIS A 1 540 ? -11.555 -3.086 11.367 1 91.06 540 HIS A C 1
ATOM 4312 O O . HIS A 1 540 ? -11.914 -1.981 11.781 1 91.06 540 HIS A O 1
ATOM 4318 N N . SER A 1 541 ? -10.867 -3.963 12.078 1 94.19 541 SER A N 1
ATOM 4319 C CA . SER A 1 541 ? -10.367 -3.557 13.391 1 94.19 541 SER A CA 1
ATOM 4320 C C . SER A 1 541 ? -9.422 -2.369 13.273 1 94.19 541 SER A C 1
ATOM 4322 O O . SER A 1 541 ? -9.461 -1.452 14.102 1 94.19 541 SER A O 1
ATOM 4324 N N . SER A 1 542 ? -8.586 -2.406 12.32 1 93.38 542 SER A N 1
ATOM 4325 C CA . SER A 1 542 ? -7.688 -1.276 12.117 1 93.38 542 SER A CA 1
ATOM 4326 C C . SER A 1 542 ? -8.461 -0.001 11.805 1 93.38 542 SER A C 1
ATOM 4328 O O . SER A 1 542 ? -8.094 1.083 12.266 1 93.38 542 SER A O 1
ATOM 4330 N N . ALA A 1 543 ? -9.516 -0.101 11.031 1 90.69 543 ALA A N 1
ATOM 4331 C CA . ALA A 1 543 ? -10.352 1.05 10.695 1 90.69 543 ALA A CA 1
ATOM 4332 C C . ALA A 1 543 ? -11.055 1.597 11.938 1 90.69 543 ALA A C 1
ATOM 4334 O O . ALA A 1 543 ? -11.117 2.812 12.133 1 90.69 543 ALA A O 1
ATOM 4335 N N . CYS A 1 544 ? -11.531 0.733 12.711 1 91.31 544 CYS A N 1
ATOM 4336 C CA . CYS A 1 544 ? -12.219 1.153 13.93 1 91.31 544 CYS A CA 1
ATOM 4337 C C . CYS A 1 544 ? -11.258 1.819 14.898 1 91.31 544 CYS A C 1
ATOM 4339 O O . CYS A 1 544 ? -11.594 2.822 15.531 1 91.31 544 CYS A O 1
ATOM 4341 N N . LEU A 1 545 ? -10.125 1.236 15.055 1 93.31 545 LEU A N 1
ATOM 4342 C CA . LEU A 1 545 ? -9.125 1.813 15.938 1 93.31 545 LEU A CA 1
ATOM 4343 C C . LEU A 1 545 ? -8.68 3.184 15.438 1 93.31 545 LEU A C 1
ATOM 4345 O O . LEU A 1 545 ? -8.406 4.082 16.234 1 93.31 545 LEU A O 1
ATOM 4349 N N . ALA A 1 546 ? -8.609 3.318 14.172 1 89.88 546 ALA A N 1
ATOM 4350 C CA . ALA A 1 546 ? -8.266 4.621 13.602 1 89.88 546 ALA A CA 1
ATOM 4351 C C . ALA A 1 546 ? -9.352 5.652 13.898 1 89.88 546 ALA A C 1
ATOM 4353 O O . ALA A 1 546 ? -9.055 6.828 14.133 1 89.88 546 ALA A O 1
ATOM 4354 N N . GLU A 1 547 ? -10.547 5.199 13.859 1 87.56 547 GLU A N 1
ATOM 4355 C CA . GLU A 1 547 ? -11.641 6.102 14.195 1 87.56 547 GLU A CA 1
ATOM 4356 C C . GLU A 1 547 ? -11.594 6.512 15.664 1 87.56 547 GLU A C 1
ATOM 4358 O O . GLU A 1 547 ? -11.875 7.664 16 1 87.56 547 GLU A O 1
ATOM 4363 N N . ILE A 1 548 ? -11.289 5.59 16.453 1 88 548 ILE A N 1
ATOM 4364 C CA . ILE A 1 548 ? -11.141 5.887 17.875 1 88 548 ILE A CA 1
ATOM 4365 C C . ILE A 1 548 ? -10.008 6.887 18.078 1 88 548 ILE A C 1
ATOM 4367 O O . ILE A 1 548 ? -10.125 7.824 18.859 1 88 548 ILE A O 1
ATOM 4371 N N . TRP A 1 549 ? -8.922 6.652 17.391 1 88.25 549 TRP A N 1
ATOM 4372 C CA . TRP A 1 549 ? -7.758 7.531 17.453 1 88.25 549 TRP A CA 1
ATOM 4373 C C . TRP A 1 549 ? -8.133 8.961 17.078 1 88.25 549 TRP A C 1
ATOM 4375 O O . TRP A 1 549 ? -7.637 9.922 17.672 1 88.25 549 TRP A O 1
ATOM 4385 N N . LYS A 1 550 ? -9.039 9.156 16.188 1 83.06 550 LYS A N 1
ATOM 4386 C CA . LYS A 1 550 ? -9.43 10.477 15.695 1 83.06 550 LYS A CA 1
ATOM 4387 C C . LYS A 1 550 ? -10.461 11.125 16.609 1 83.06 550 LYS A C 1
ATOM 4389 O O . LYS A 1 550 ? -10.367 12.312 16.922 1 83.06 550 LYS A O 1
ATOM 4394 N N . HIS A 1 551 ? -11.367 10.398 17.125 1 81.69 551 HIS A N 1
ATOM 4395 C CA . HIS A 1 551 ? -12.531 11 17.766 1 81.69 551 HIS A CA 1
ATOM 4396 C C . HIS A 1 551 ? -12.391 11.016 19.281 1 81.69 551 HIS A C 1
ATOM 4398 O O . HIS A 1 551 ? -12.977 11.859 19.953 1 81.69 551 HIS A O 1
ATOM 4404 N N . ALA A 1 552 ? -11.727 10.156 19.781 1 81 552 ALA A N 1
ATOM 4405 C CA . ALA A 1 552 ? -11.664 10.047 21.234 1 81 552 ALA A CA 1
ATOM 4406 C C . ALA A 1 552 ? -11 11.273 21.844 1 81 552 ALA A C 1
ATOM 4408 O O . ALA A 1 552 ? -11.297 11.648 22.984 1 81 552 ALA A O 1
ATOM 4409 N N . TYR A 1 553 ? -10.219 11.992 21.125 1 80 553 TYR A N 1
ATOM 4410 C CA . TYR A 1 553 ? -9.461 13.094 21.703 1 80 553 TYR A CA 1
ATOM 4411 C C . TYR A 1 553 ? -9.844 14.422 21.047 1 80 553 TYR A C 1
ATOM 4413 O O . TYR A 1 553 ? -9.203 15.445 21.297 1 80 553 TYR A O 1
ATOM 4421 N N . SER A 1 554 ? -10.773 14.414 20.156 1 75 554 SER A N 1
ATOM 4422 C CA . SER A 1 554 ? -11.227 15.641 19.516 1 75 554 SER A CA 1
ATOM 4423 C C . SER A 1 554 ? -12.188 16.422 20.422 1 75 554 SER A C 1
ATOM 4425 O O . SER A 1 554 ? -13.039 15.82 21.078 1 75 554 SER A O 1
ATOM 4427 N N . THR A 1 555 ? -11.797 17.781 20.734 1 63.91 555 THR A N 1
ATOM 4428 C CA . THR A 1 555 ? -12.57 18.656 21.609 1 63.91 555 THR A CA 1
ATOM 4429 C C . THR A 1 555 ? -13.836 19.141 20.906 1 63.91 555 THR A C 1
ATOM 4431 O O . THR A 1 555 ? -14.602 19.922 21.469 1 63.91 555 THR A O 1
ATOM 4434 N N . LYS A 1 556 ? -14.047 19 19.734 1 56.56 556 LYS A N 1
ATOM 4435 C CA . LYS A 1 556 ? -15.227 19.594 19.125 1 56.56 556 LYS A CA 1
ATOM 4436 C C . LYS A 1 556 ? -16.5 19.172 19.844 1 56.56 556 LYS A C 1
ATOM 4438 O O . LYS A 1 556 ? -16.766 17.984 19.984 1 56.56 556 LYS A O 1
ATOM 4443 N N . TYR A 1 557 ? -16.938 20.078 20.656 1 48.84 557 TYR A N 1
ATOM 4444 C CA . TYR A 1 557 ? -18.234 20.047 21.328 1 48.84 557 TYR A CA 1
ATOM 4445 C C . TYR A 1 557 ? -19.359 19.828 20.328 1 48.84 557 TYR A C 1
ATOM 4447 O O . TYR A 1 557 ? -19.469 20.578 19.344 1 48.84 557 TYR A O 1
ATOM 4455 N N . ASN A 1 558 ? -19.625 18.781 19.953 1 42.16 558 ASN A N 1
ATOM 4456 C CA . ASN A 1 558 ? -20.922 18.781 19.281 1 42.16 558 ASN A CA 1
ATOM 4457 C C . ASN A 1 558 ? -21.938 19.625 20.031 1 42.16 558 ASN A C 1
ATOM 4459 O O . ASN A 1 558 ? -22.391 19.25 21.125 1 42.16 558 ASN A O 1
ATOM 4463 N N . HIS A 1 559 ? -21.875 20.969 20.062 1 35.53 559 HIS A N 1
ATOM 4464 C CA . HIS A 1 559 ? -22.969 21.766 20.609 1 35.53 559 HIS A CA 1
ATOM 4465 C C . HIS A 1 559 ? -24.312 21.266 20.094 1 35.53 559 HIS A C 1
ATOM 4467 O O . HIS A 1 559 ? -24.594 21.328 18.891 1 35.53 559 HIS A O 1
ATOM 4473 N N . SER A 1 560 ? -24.797 20.281 20.531 1 36.69 560 SER A N 1
ATOM 4474 C CA . SER A 1 560 ? -26.25 20.219 20.359 1 36.69 560 SER A CA 1
ATOM 4475 C C . SER A 1 560 ? -26.891 21.578 20.672 1 36.69 560 SER A C 1
ATOM 4477 O O . SER A 1 560 ? -26.766 22.078 21.781 1 36.69 560 SER A O 1
ATOM 4479 N N . HIS A 1 561 ? -26.969 22.578 19.797 1 34.41 561 HIS A N 1
ATOM 4480 C CA . HIS A 1 561 ? -27.844 23.719 19.953 1 34.41 561 HIS A CA 1
ATOM 4481 C C . HIS A 1 561 ? -29.188 23.312 20.531 1 34.41 561 HIS A C 1
ATOM 4483 O O . HIS A 1 561 ? -30.062 22.844 19.812 1 34.41 561 HIS A O 1
ATOM 4489 N N . HIS A 1 562 ? -29.328 22.719 21.609 1 33.25 562 HIS A N 1
ATOM 4490 C CA . HIS A 1 562 ? -30.625 22.844 22.266 1 33.25 562 HIS A CA 1
ATOM 4491 C C . HIS A 1 562 ? -31.047 24.312 22.344 1 33.25 562 HIS A C 1
ATOM 4493 O O . HIS A 1 562 ? -30.375 25.125 23 1 33.25 562 HIS A O 1
ATOM 4499 N N . HIS A 1 563 ? -31.688 24.938 21.297 1 33.75 563 HIS A N 1
ATOM 4500 C CA . HIS A 1 563 ? -32.531 26.125 21.453 1 33.75 563 HIS A CA 1
ATOM 4501 C C . HIS A 1 563 ? -33.312 26.062 22.75 1 33.75 563 HIS A C 1
ATOM 4503 O O . HIS A 1 563 ? -34.281 25.281 22.859 1 33.75 563 HIS A O 1
ATOM 4509 N N . VAL A 1 564 ? -32.781 26.188 23.875 1 34.28 564 VAL A N 1
ATOM 4510 C CA . VAL A 1 564 ? -33.531 26.531 25.062 1 34.28 564 VAL A CA 1
ATOM 4511 C C . VAL A 1 564 ? -34.5 27.672 24.75 1 34.28 564 VAL A C 1
ATOM 4513 O O . VAL A 1 564 ? -34.094 28.75 24.297 1 34.28 564 VAL A O 1
ATOM 4516 N N . HIS A 1 565 ? -35.812 27.406 24.422 1 32.03 565 HIS A N 1
ATOM 4517 C CA . HIS A 1 565 ? -36.906 28.344 24.453 1 32.03 565 HIS A CA 1
ATOM 4518 C C . HIS A 1 565 ? -36.812 29.281 25.641 1 32.03 565 HIS A C 1
ATOM 4520 O O . HIS A 1 565 ? -36.688 28.828 26.781 1 32.03 565 HIS A O 1
ATOM 4526 N N . LYS A 1 566 ? -36.281 30.469 25.422 1 36.66 566 LYS A N 1
ATOM 4527 C CA . LYS A 1 566 ? -36.375 31.562 26.375 1 36.66 566 LYS A CA 1
ATOM 4528 C C . LYS A 1 566 ? -37.75 31.594 27.047 1 36.66 566 LYS A C 1
ATOM 4530 O O . LYS A 1 566 ? -38.781 31.5 26.359 1 36.66 566 LYS A O 1
ATOM 4535 N N . PRO A 1 567 ? -37.812 31.266 28.312 1 32.41 567 PRO A N 1
ATOM 4536 C CA . PRO A 1 567 ? -39.125 31.453 28.969 1 32.41 567 PRO A CA 1
ATOM 4537 C C . PRO A 1 567 ? -39.75 32.781 28.609 1 32.41 567 PRO A C 1
ATOM 4539 O O . PRO A 1 567 ? -39.062 33.781 28.328 1 32.41 567 PRO A O 1
ATOM 4542 N N . LEU A 1 568 ? -40.969 32.75 27.938 1 30.56 568 LEU A N 1
ATOM 4543 C CA . LEU A 1 568 ? -41.906 33.875 27.766 1 30.56 568 LEU A CA 1
ATOM 4544 C C . LEU A 1 568 ? -41.844 34.812 28.984 1 30.56 568 LEU A C 1
ATOM 4546 O O . LEU A 1 568 ? -42.188 34.375 30.094 1 30.56 568 LEU A O 1
ATOM 4550 N N . GLU A 1 569 ? -40.781 35.594 29.125 1 28.2 569 GLU A N 1
ATOM 4551 C CA . GLU A 1 569 ? -40.875 36.656 30.109 1 28.2 569 GLU A CA 1
ATOM 4552 C C . GLU A 1 569 ? -42.281 37.25 30.188 1 28.2 569 GLU A C 1
ATOM 4554 O O . GLU A 1 569 ? -42.938 37.438 29.156 1 28.2 569 GLU A O 1
ATOM 4559 N N . ASP A 1 570 ? -43 37.094 31.312 1 29.22 570 ASP A N 1
ATOM 4560 C CA . ASP A 1 570 ? -44.25 37.656 31.828 1 29.22 570 ASP A CA 1
ATOM 4561 C C . ASP A 1 570 ? -44.438 39.125 31.406 1 29.22 570 ASP A C 1
ATOM 4563 O O . ASP A 1 570 ? -43.594 39.969 31.734 1 29.22 570 ASP A O 1
ATOM 4567 N N . HIS A 1 571 ? -44.812 39.344 30.109 1 27.64 571 HIS A N 1
ATOM 4568 C CA . HIS A 1 571 ? -45.438 40.625 29.844 1 27.64 571 HIS A CA 1
ATOM 4569 C C . HIS A 1 571 ? -46.281 41.094 31.047 1 27.64 571 HIS A C 1
ATOM 4571 O O . HIS A 1 571 ? -47.062 40.281 31.594 1 27.64 571 HIS A O 1
ATOM 4577 N N . HIS A 1 572 ? -45.812 42.094 31.781 1 26.36 572 HIS A N 1
ATOM 4578 C CA . HIS A 1 572 ? -46.375 42.906 32.875 1 26.36 572 HIS A CA 1
ATOM 4579 C C . HIS A 1 572 ? -47.844 43.188 32.656 1 26.36 572 HIS A C 1
ATOM 4581 O O . HIS A 1 572 ? -48.281 43.531 31.547 1 26.36 572 HIS A O 1
ATOM 4587 N N . ILE A 1 573 ? -48.781 42.5 33.344 1 25.64 573 ILE A N 1
ATOM 4588 C CA . ILE A 1 573 ? -50.062 43 33.812 1 25.64 573 ILE A CA 1
ATOM 4589 C C . ILE A 1 573 ? -49.875 44.438 34.344 1 25.64 573 ILE A C 1
ATOM 4591 O O . ILE A 1 573 ? -49.344 44.656 35.406 1 25.64 573 ILE A O 1
ATOM 4595 N N . ALA A 1 574 ? -49.094 45.281 33.531 1 23.33 574 ALA A N 1
ATOM 4596 C CA . ALA A 1 574 ? -49.688 46.625 33.656 1 23.33 574 ALA A CA 1
ATOM 4597 C C . ALA A 1 574 ? -50.812 46.781 32.656 1 23.33 574 ALA A C 1
ATOM 4599 O O . ALA A 1 574 ? -50.75 46.312 31.531 1 23.33 574 ALA A O 1
ATOM 4600 N N . MET B 1 1 ? 36.031 76.438 -36.938 1 22.25 1 MET B N 1
ATOM 4601 C CA . MET B 1 1 ? 35.594 76.375 -35.562 1 22.25 1 MET B CA 1
ATOM 4602 C C . MET B 1 1 ? 35.875 75.062 -34.906 1 22.25 1 MET B C 1
ATOM 4604 O O . MET B 1 1 ? 35.344 74 -35.344 1 22.25 1 MET B O 1
ATOM 4608 N N . LYS B 1 2 ? 37.188 74.812 -34.438 1 29.3 2 LYS B N 1
ATOM 4609 C CA . LYS B 1 2 ? 38.031 73.812 -33.75 1 29.3 2 LYS B CA 1
ATOM 4610 C C . LYS B 1 2 ? 37.469 73.5 -32.375 1 29.3 2 LYS B C 1
ATOM 4612 O O . LYS B 1 2 ? 37.625 74.312 -31.422 1 29.3 2 LYS B O 1
ATOM 4617 N N . THR B 1 3 ? 36.188 73.062 -32.281 1 27.27 3 THR B N 1
ATOM 4618 C CA . THR B 1 3 ? 35.688 72.75 -30.953 1 27.27 3 THR B CA 1
ATOM 4619 C C . THR B 1 3 ? 36.594 71.812 -30.234 1 27.27 3 THR B C 1
ATOM 4621 O O . THR B 1 3 ? 37.031 70.812 -30.812 1 27.27 3 THR B O 1
ATOM 4624 N N . SER B 1 4 ? 37.281 72.188 -29.125 1 27.45 4 SER B N 1
ATOM 4625 C CA . SER B 1 4 ? 38.25 71.75 -28.109 1 27.45 4 SER B CA 1
ATOM 4626 C C . SER B 1 4 ? 37.688 70.562 -27.312 1 27.45 4 SER B C 1
ATOM 4628 O O . SER B 1 4 ? 36.656 70.688 -26.656 1 27.45 4 SER B O 1
ATOM 4630 N N . ILE B 1 5 ? 37.719 69.375 -27.797 1 31.59 5 ILE B N 1
ATOM 4631 C CA . ILE B 1 5 ? 37.438 68.062 -27.125 1 31.59 5 ILE B CA 1
ATOM 4632 C C . ILE B 1 5 ? 38.281 68 -25.859 1 31.59 5 ILE B C 1
ATOM 4634 O O . ILE B 1 5 ? 39.5 67.75 -25.922 1 31.59 5 ILE B O 1
ATOM 4638 N N . GLU B 1 6 ? 38.188 68.938 -24.828 1 27.33 6 GLU B N 1
ATOM 4639 C CA . GLU B 1 6 ? 38.969 68.875 -23.594 1 27.33 6 GLU B CA 1
ATOM 4640 C C . GLU B 1 6 ? 38.719 67.562 -22.859 1 27.33 6 GLU B C 1
ATOM 4642 O O . GLU B 1 6 ? 37.625 67.062 -22.828 1 27.33 6 GLU B O 1
ATOM 4647 N N . SER B 1 7 ? 39.812 66.75 -22.516 1 30.58 7 SER B N 1
ATOM 4648 C CA . SER B 1 7 ? 40.125 65.5 -21.891 1 30.58 7 SER B CA 1
ATOM 4649 C C . SER B 1 7 ? 39.594 65.375 -20.484 1 30.58 7 SER B C 1
ATOM 4651 O O . SER B 1 7 ? 40.062 66.125 -19.578 1 30.58 7 SER B O 1
ATOM 4653 N N . THR B 1 8 ? 38.281 65.438 -20.172 1 32.41 8 THR B N 1
ATOM 4654 C CA . THR B 1 8 ? 37.656 65.312 -18.844 1 32.41 8 THR B CA 1
ATOM 4655 C C . THR B 1 8 ? 38.062 64 -18.156 1 32.41 8 THR B C 1
ATOM 4657 O O . THR B 1 8 ? 37.312 63.031 -18.172 1 32.41 8 THR B O 1
ATOM 4660 N N . SER B 1 9 ? 39.219 63.344 -18.422 1 33.22 9 SER B N 1
ATOM 4661 C CA . SER B 1 9 ? 39.594 62.031 -17.859 1 33.22 9 SER B CA 1
ATOM 4662 C C . SER B 1 9 ? 39.844 62.156 -16.359 1 33.22 9 SER B C 1
ATOM 4664 O O . SER B 1 9 ? 39.938 61.125 -15.664 1 33.22 9 SER B O 1
ATOM 4666 N N . SER B 1 10 ? 40.219 63.312 -15.758 1 36.16 10 SER B N 1
ATOM 4667 C CA . SER B 1 10 ? 40.875 63.281 -14.461 1 36.16 10 SER B CA 1
ATOM 4668 C C . SER B 1 10 ? 39.875 63 -13.336 1 36.16 10 SER B C 1
ATOM 4670 O O . SER B 1 10 ? 40.25 62.531 -12.273 1 36.16 10 SER B O 1
ATOM 4672 N N . ASP B 1 11 ? 38.625 63.469 -13.422 1 36.81 11 ASP B N 1
ATOM 4673 C CA . ASP B 1 11 ? 37.781 63.531 -12.227 1 36.81 11 ASP B CA 1
ATOM 4674 C C . ASP B 1 11 ? 37.281 62.156 -11.844 1 36.81 11 ASP B C 1
ATOM 4676 O O . ASP B 1 11 ? 36.75 61.938 -10.742 1 36.81 11 ASP B O 1
ATOM 4680 N N . ASP B 1 12 ? 37.156 61.219 -12.828 1 37.12 12 ASP B N 1
ATOM 4681 C CA . ASP B 1 12 ? 36.531 59.969 -12.453 1 37.12 12 ASP B CA 1
ATOM 4682 C C . ASP B 1 12 ? 37.469 59.125 -11.594 1 37.12 12 ASP B C 1
ATOM 4684 O O . ASP B 1 12 ? 37.031 58.094 -11.047 1 37.12 12 ASP B O 1
ATOM 4688 N N . ALA B 1 13 ? 38.812 59.438 -11.594 1 41.81 13 ALA B N 1
ATOM 4689 C CA . ALA B 1 13 ? 39.719 58.656 -10.766 1 41.81 13 ALA B CA 1
ATOM 4690 C C . ALA B 1 13 ? 39.5 58.938 -9.289 1 41.81 13 ALA B C 1
ATOM 4692 O O . ALA B 1 13 ? 39.75 58.062 -8.445 1 41.81 13 ALA B O 1
ATOM 4693 N N . THR B 1 14 ? 39 60.125 -8.922 1 40.53 14 THR B N 1
ATOM 4694 C CA . THR B 1 14 ? 38.938 60.438 -7.488 1 40.53 14 THR B CA 1
ATOM 4695 C C . THR B 1 14 ? 37.781 59.656 -6.848 1 40.53 14 THR B C 1
ATOM 4697 O O . THR B 1 14 ? 37.812 59.375 -5.652 1 40.53 14 THR B O 1
ATOM 4700 N N . ALA B 1 15 ? 36.688 59.344 -7.625 1 42.5 15 ALA B N 1
ATOM 4701 C CA . ALA B 1 15 ? 35.531 58.688 -6.98 1 42.5 15 ALA B CA 1
ATOM 4702 C C . ALA B 1 15 ? 35.906 57.25 -6.637 1 42.5 15 ALA B C 1
ATOM 4704 O O . ALA B 1 15 ? 35.375 56.688 -5.676 1 42.5 15 ALA B O 1
ATOM 4705 N N . LEU B 1 16 ? 36.781 56.656 -7.473 1 40.31 16 LEU B N 1
ATOM 4706 C CA . LEU B 1 16 ? 37.188 55.281 -7.113 1 40.31 16 LEU B CA 1
ATOM 4707 C C . LEU B 1 16 ? 38 55.281 -5.84 1 40.31 16 LEU B C 1
ATOM 4709 O O . LEU B 1 16 ? 38 54.281 -5.09 1 40.31 16 LEU B O 1
ATOM 4713 N N . SER B 1 17 ? 38.781 56.406 -5.602 1 39.84 17 SER B N 1
ATOM 4714 C CA . SER B 1 17 ? 39.594 56.406 -4.391 1 39.84 17 SER B CA 1
ATOM 4715 C C . SER B 1 17 ? 38.719 56.469 -3.141 1 39.84 17 SER B C 1
ATOM 4717 O O . SER B 1 17 ? 39.125 56 -2.07 1 39.84 17 SER B O 1
ATOM 4719 N N . ASP B 1 18 ? 37.562 57.188 -3.227 1 38.28 18 ASP B N 1
ATOM 4720 C CA . ASP B 1 18 ? 36.781 57.312 -1.999 1 38.28 18 ASP B CA 1
ATOM 4721 C C . ASP B 1 18 ? 36.094 56 -1.634 1 38.28 18 ASP B C 1
ATOM 4723 O O . ASP B 1 18 ? 35.625 55.812 -0.508 1 38.28 18 ASP B O 1
ATOM 4727 N N . TYR B 1 19 ? 35.75 55.188 -2.682 1 42.03 19 TYR B N 1
ATOM 4728 C CA . TYR B 1 19 ? 35.219 53.906 -2.264 1 42.03 19 TYR B CA 1
ATOM 4729 C C . TYR B 1 19 ? 36.219 53.094 -1.443 1 42.03 19 TYR B C 1
ATOM 4731 O O . TYR B 1 19 ? 35.844 52.188 -0.71 1 42.03 19 TYR B O 1
ATOM 4739 N N . SER B 1 20 ? 37.562 53.281 -1.747 1 40.81 20 SER B N 1
ATOM 4740 C CA . SER B 1 20 ? 38.562 52.594 -0.934 1 40.81 20 SER B CA 1
ATOM 4741 C C . SER B 1 20 ? 38.562 53.125 0.502 1 40.81 20 SER B C 1
ATOM 4743 O O . SER B 1 20 ? 38.938 52.406 1.424 1 40.81 20 SER B O 1
ATOM 4745 N N . SER B 1 21 ? 38.344 54.406 0.688 1 41.25 21 SER B N 1
ATOM 4746 C CA . SER B 1 21 ? 38.469 54.938 2.041 1 41.25 21 SER B CA 1
ATOM 4747 C C . SER B 1 21 ? 37.375 54.438 2.951 1 41.25 21 SER B C 1
ATOM 4749 O O . SER B 1 21 ? 37.5 54.5 4.176 1 41.25 21 SER B O 1
ATOM 4751 N N . THR B 1 22 ? 36.125 54.438 2.447 1 40.94 22 THR B N 1
ATOM 4752 C CA . THR B 1 22 ? 35.094 54.062 3.418 1 40.94 22 THR B CA 1
ATOM 4753 C C . THR B 1 22 ? 35.094 52.562 3.656 1 40.94 22 THR B C 1
ATOM 4755 O O . THR B 1 22 ? 34.125 52 4.168 1 40.94 22 THR B O 1
ATOM 4758 N N . LEU B 1 23 ? 35.938 51.812 2.881 1 43.47 23 LEU B N 1
ATOM 4759 C CA . LEU B 1 23 ? 36.031 50.469 3.426 1 43.47 23 LEU B CA 1
ATOM 4760 C C . LEU B 1 23 ? 36.312 50.5 4.922 1 43.47 23 LEU B C 1
ATOM 4762 O O . LEU B 1 23 ? 37.25 51.188 5.363 1 43.47 23 LEU B O 1
ATOM 4766 N N . PRO B 1 24 ? 35.375 50.406 5.793 1 47.53 24 PRO B N 1
ATOM 4767 C CA . PRO B 1 24 ? 35.781 50.406 7.203 1 47.53 24 PRO B CA 1
ATOM 4768 C C . PRO B 1 24 ? 37.094 49.719 7.441 1 47.53 24 PRO B C 1
ATOM 4770 O O . PRO B 1 24 ? 37.406 48.719 6.781 1 47.53 24 PRO B O 1
ATOM 4773 N N . GLU B 1 25 ? 38.219 50.469 7.59 1 47.56 25 GLU B N 1
ATOM 4774 C CA . GLU B 1 25 ? 39.562 50.031 7.938 1 47.56 25 GLU B CA 1
ATOM 4775 C C . GLU B 1 25 ? 39.562 48.719 8.711 1 47.56 25 GLU B C 1
ATOM 4777 O O . GLU B 1 25 ? 40.469 47.875 8.562 1 47.56 25 GLU B O 1
ATOM 4782 N N . ASN B 1 26 ? 38.781 48.594 9.781 1 48.12 26 ASN B N 1
ATOM 4783 C CA . ASN B 1 26 ? 38.906 47.406 10.641 1 48.12 26 ASN B CA 1
ATOM 4784 C C . ASN B 1 26 ? 38.125 46.219 10.07 1 48.12 26 ASN B C 1
ATOM 4786 O O . ASN B 1 26 ? 37.062 45.875 10.586 1 48.12 26 ASN B O 1
ATOM 4790 N N . LEU B 1 27 ? 38.031 46.125 8.867 1 53.03 27 LEU B N 1
ATOM 4791 C CA . LEU B 1 27 ? 37.406 44.875 8.438 1 53.03 27 LEU B CA 1
ATOM 4792 C C . LEU B 1 27 ? 38.125 43.656 9.016 1 53.03 27 LEU B C 1
ATOM 4794 O O . LEU B 1 27 ? 39.344 43.531 8.883 1 53.03 27 LEU B O 1
ATOM 4798 N N . PRO B 1 28 ? 37.625 43.062 10.008 1 58.59 28 PRO B N 1
ATOM 4799 C CA . PRO B 1 28 ? 38.281 41.906 10.602 1 58.59 28 PRO B CA 1
ATOM 4800 C C . PRO B 1 28 ? 38.812 40.906 9.547 1 58.59 28 PRO B C 1
ATOM 4802 O O . PRO B 1 28 ? 38.281 40.875 8.43 1 58.59 28 PRO B O 1
ATOM 4805 N N . THR B 1 29 ? 40.062 40.5 9.656 1 62.91 29 THR B N 1
ATOM 4806 C CA . THR B 1 29 ? 40.656 39.438 8.82 1 62.91 29 THR B CA 1
ATOM 4807 C C . THR B 1 29 ? 39.656 38.312 8.633 1 62.91 29 THR B C 1
ATOM 4809 O O . THR B 1 29 ? 38.75 38.125 9.43 1 62.91 29 THR B O 1
ATOM 4812 N N . TRP B 1 30 ? 39.688 37.781 7.488 1 61.91 30 TRP B N 1
ATOM 4813 C CA . TRP B 1 30 ? 38.781 36.719 7.137 1 61.91 30 TRP B CA 1
ATOM 4814 C C . TRP B 1 30 ? 38.688 35.688 8.258 1 61.91 30 TRP B C 1
ATOM 4816 O O . TRP B 1 30 ? 37.625 35.062 8.453 1 61.91 30 TRP B O 1
ATOM 4826 N N . MET B 1 31 ? 39.781 35.656 8.992 1 63.94 31 MET B N 1
ATOM 4827 C CA . MET B 1 31 ? 39.812 34.688 10.086 1 63.94 31 MET B CA 1
ATOM 4828 C C . MET B 1 31 ? 38.906 35.094 11.219 1 63.94 31 MET B C 1
ATOM 4830 O O . MET B 1 31 ? 38.438 34.281 12.016 1 63.94 31 MET B O 1
ATOM 4834 N N . LYS B 1 32 ? 38.719 36.406 11.281 1 67.38 32 LYS B N 1
ATOM 4835 C CA . LYS B 1 32 ? 37.875 36.906 12.367 1 67.38 32 LYS B CA 1
ATOM 4836 C C . LYS B 1 32 ? 36.438 37.156 11.883 1 67.38 32 LYS B C 1
ATOM 4838 O O . LYS B 1 32 ? 35.562 37.438 12.688 1 67.38 32 LYS B O 1
ATOM 4843 N N . ASN B 1 33 ? 36.188 37.031 10.57 1 66.81 33 ASN B N 1
ATOM 4844 C CA . ASN B 1 33 ? 34.844 37.219 10.031 1 66.81 33 ASN B CA 1
ATOM 4845 C C . ASN B 1 33 ? 34.031 35.938 10.164 1 66.81 33 ASN B C 1
ATOM 4847 O O . ASN B 1 33 ? 34.406 34.875 9.633 1 66.81 33 ASN B O 1
ATOM 4851 N N . GLN B 1 34 ? 33.062 36 10.953 1 74.19 34 GLN B N 1
ATOM 4852 C CA . GLN B 1 34 ? 32.188 34.875 11.25 1 74.19 34 GLN B CA 1
ATOM 4853 C C . GLN B 1 34 ? 31.594 34.281 9.977 1 74.19 34 GLN B C 1
ATOM 4855 O O . GLN B 1 34 ? 31.469 33.062 9.852 1 74.19 34 GLN B O 1
ATOM 4860 N N . LYS B 1 35 ? 31.297 35.094 8.984 1 75.44 35 LYS B N 1
ATOM 4861 C CA . LYS B 1 35 ? 30.719 34.625 7.734 1 75.44 35 LYS B CA 1
ATOM 4862 C C . LYS B 1 35 ? 31.75 33.844 6.918 1 75.44 35 LYS B C 1
ATOM 4864 O O . LYS B 1 35 ? 31.422 32.812 6.312 1 75.44 35 LYS B O 1
ATOM 4869 N N . ALA B 1 36 ? 32.875 34.344 6.918 1 73.81 36 ALA B N 1
ATOM 4870 C CA . ALA B 1 36 ? 33.969 33.656 6.203 1 73.81 36 ALA B CA 1
ATOM 4871 C C . ALA B 1 36 ? 34.312 32.344 6.875 1 73.81 36 ALA B C 1
ATOM 4873 O O . ALA B 1 36 ? 34.594 31.359 6.195 1 73.81 36 ALA B O 1
ATOM 4874 N N . GLN B 1 37 ? 34.312 32.344 8.133 1 76 37 GLN B N 1
ATOM 4875 C CA . GLN B 1 37 ? 34.594 31.109 8.859 1 76 37 GLN B CA 1
ATOM 4876 C C . GLN B 1 37 ? 33.5 30.078 8.602 1 76 37 GLN B C 1
ATOM 4878 O O . GLN B 1 37 ? 33.781 28.891 8.438 1 76 37 GLN B O 1
ATOM 4883 N N . SER B 1 38 ? 32.312 30.562 8.594 1 77.75 38 SER B N 1
ATOM 4884 C CA . SER B 1 38 ? 31.219 29.641 8.312 1 77.75 38 SER B CA 1
ATOM 4885 C C . SER B 1 38 ? 31.297 29.094 6.898 1 77.75 38 SER B C 1
ATOM 4887 O O . SER B 1 38 ? 31.031 27.906 6.668 1 77.75 38 SER B O 1
ATOM 4889 N N . PHE B 1 39 ? 31.688 29.953 6.008 1 78.88 39 PHE B N 1
ATOM 4890 C CA . PHE B 1 39 ? 31.859 29.5 4.629 1 78.88 39 PHE B CA 1
ATOM 4891 C C . PHE B 1 39 ? 33.031 28.531 4.508 1 78.88 39 PHE B C 1
ATOM 4893 O O . PHE B 1 39 ? 32.938 27.547 3.758 1 78.88 39 PHE B O 1
ATOM 4900 N N . GLY B 1 40 ? 34.062 28.812 5.102 1 77.75 40 GLY B N 1
ATOM 4901 C CA . GLY B 1 40 ? 35.219 27.906 5.109 1 77.75 40 GLY B CA 1
ATOM 4902 C C . GLY B 1 40 ? 34.906 26.547 5.703 1 77.75 40 GLY B C 1
ATOM 4903 O O . GLY B 1 40 ? 35.281 25.516 5.16 1 77.75 40 GLY B O 1
ATOM 4904 N N . LEU B 1 41 ? 34.219 26.562 6.77 1 82 41 LEU B N 1
ATOM 4905 C CA . LEU B 1 41 ? 33.844 25.312 7.398 1 82 41 LEU B CA 1
ATOM 4906 C C . LEU B 1 41 ? 32.906 24.531 6.488 1 82 41 LEU B C 1
ATOM 4908 O O . LEU B 1 41 ? 33.031 23.312 6.359 1 82 41 LEU B O 1
ATOM 4912 N N . LYS B 1 42 ? 31.984 25.188 5.891 1 84.31 42 LYS B N 1
ATOM 4913 C CA . LYS B 1 42 ? 31.047 24.516 4.98 1 84.31 42 LYS B CA 1
ATOM 4914 C C . LYS B 1 42 ? 31.781 23.953 3.766 1 84.31 42 LYS B C 1
ATOM 4916 O O . LYS B 1 42 ? 31.469 22.844 3.305 1 84.31 42 LYS B O 1
ATOM 4921 N N . SER B 1 43 ? 32.75 24.688 3.33 1 85.62 43 SER B N 1
ATOM 4922 C CA . SER B 1 43 ? 33.531 24.203 2.184 1 85.62 43 SER B CA 1
ATOM 4923 C C . SER B 1 43 ? 34.406 23.016 2.564 1 85.62 43 SER B C 1
ATOM 4925 O O . SER B 1 43 ? 34.562 22.078 1.774 1 85.62 43 SER B O 1
ATOM 4927 N N . LEU B 1 44 ? 34.875 23 3.715 1 86.25 44 LEU B N 1
ATOM 4928 C CA . LEU B 1 44 ? 35.688 21.891 4.176 1 86.25 44 LEU B CA 1
ATOM 4929 C C . LEU B 1 44 ? 34.844 20.625 4.348 1 86.25 44 LEU B C 1
ATOM 4931 O O . LEU B 1 44 ? 35.281 19.531 3.969 1 86.25 44 LEU B O 1
ATOM 4935 N N . THR B 1 45 ? 33.781 20.75 4.945 1 90.62 45 THR B N 1
ATOM 4936 C CA . THR B 1 45 ? 32.906 19.578 5.137 1 90.62 45 THR B CA 1
ATOM 4937 C C . THR B 1 45 ? 32.375 19.078 3.799 1 90.62 45 THR B C 1
ATOM 4939 O O . THR B 1 45 ? 32.219 17.875 3.609 1 90.62 45 THR B O 1
ATOM 4942 N N . ALA B 1 46 ? 32.156 20.016 2.871 1 89.44 46 ALA B N 1
ATOM 4943 C CA . ALA B 1 46 ? 31.719 19.609 1.536 1 89.44 46 ALA B CA 1
ATOM 4944 C C . ALA B 1 46 ? 32.844 18.844 0.81 1 89.44 46 ALA B C 1
ATOM 4946 O O . ALA B 1 46 ? 32.562 17.875 0.097 1 89.44 46 ALA B O 1
ATOM 4947 N N . LEU B 1 47 ? 34.031 19.328 0.983 1 87.31 47 LEU B N 1
ATOM 4948 C CA . LEU B 1 47 ? 35.156 18.641 0.375 1 87.31 47 LEU B CA 1
ATOM 4949 C C . LEU B 1 47 ? 35.344 17.25 0.985 1 87.31 47 LEU B C 1
ATOM 4951 O O . LEU B 1 47 ? 35.656 16.297 0.275 1 87.31 47 LEU B O 1
ATOM 4955 N N . TYR B 1 48 ? 35.188 17.156 2.24 1 91.38 48 TYR B N 1
ATOM 4956 C CA . TYR B 1 48 ? 35.219 15.859 2.914 1 91.38 48 TYR B CA 1
ATOM 4957 C C . TYR B 1 48 ? 34.219 14.891 2.305 1 91.38 48 TYR B C 1
ATOM 4959 O O . TYR B 1 48 ? 34.562 13.75 1.988 1 91.38 48 TYR B O 1
ATOM 4967 N N . THR B 1 49 ? 33.031 15.305 2.172 1 93.69 49 THR B N 1
ATOM 4968 C CA . THR B 1 49 ? 31.969 14.461 1.628 1 93.69 49 THR B CA 1
ATOM 4969 C C . THR B 1 49 ? 32.281 14.07 0.186 1 93.69 49 THR B C 1
ATOM 4971 O O . THR B 1 49 ? 32.062 12.922 -0.217 1 93.69 49 THR B O 1
ATOM 4974 N N . LEU B 1 50 ? 32.875 15.039 -0.53 1 89.62 50 LEU B N 1
ATOM 4975 C CA . LEU B 1 50 ? 33.188 14.75 -1.925 1 89.62 50 LEU B CA 1
ATOM 4976 C C . LEU B 1 50 ? 34.312 13.703 -2.027 1 89.62 50 LEU B C 1
ATOM 4978 O O . LEU B 1 50 ? 34.188 12.742 -2.791 1 89.62 50 LEU B O 1
ATOM 4982 N N . ILE B 1 51 ? 35.281 13.844 -1.255 1 90.12 51 ILE B N 1
ATOM 4983 C CA . ILE B 1 51 ? 36.375 12.914 -1.276 1 90.12 51 ILE B CA 1
ATOM 4984 C C . ILE B 1 51 ? 35.938 11.539 -0.787 1 90.12 51 ILE B C 1
ATOM 4986 O O . ILE B 1 51 ? 36.219 10.516 -1.409 1 90.12 51 ILE B O 1
ATOM 4990 N N . LEU B 1 52 ? 35.219 11.555 0.26 1 94.31 52 LEU B N 1
ATOM 4991 C CA . LEU B 1 52 ? 34.75 10.297 0.828 1 94.31 52 LEU B CA 1
ATOM 4992 C C . LEU B 1 52 ? 33.844 9.562 -0.148 1 94.31 52 LEU B C 1
ATOM 4994 O O . LEU B 1 52 ? 33.906 8.336 -0.274 1 94.31 52 LEU B O 1
ATOM 4998 N N . THR B 1 53 ? 32.938 10.281 -0.84 1 93.81 53 THR B N 1
ATOM 4999 C CA . THR B 1 53 ? 32.031 9.672 -1.798 1 93.81 53 THR B CA 1
ATOM 5000 C C . THR B 1 53 ? 32.781 9.078 -2.979 1 93.81 53 THR B C 1
ATOM 5002 O O . THR B 1 53 ? 32.5 7.969 -3.424 1 93.81 53 THR B O 1
ATOM 5005 N N . ILE B 1 54 ? 33.844 9.766 -3.389 1 87.31 54 ILE B N 1
ATOM 5006 C CA . ILE B 1 54 ? 34.625 9.281 -4.516 1 87.31 54 ILE B CA 1
ATOM 5007 C C . ILE B 1 54 ? 35.406 8.031 -4.098 1 87.31 54 ILE B C 1
ATOM 5009 O O . ILE B 1 54 ? 35.438 7.035 -4.824 1 87.31 54 ILE B O 1
ATOM 5013 N N . VAL B 1 55 ? 36 8.055 -2.986 1 91.12 55 VAL B N 1
ATOM 5014 C CA . VAL B 1 55 ? 36.719 6.902 -2.48 1 91.12 55 VAL B CA 1
ATOM 5015 C C . VAL B 1 55 ? 35.781 5.719 -2.309 1 91.12 55 VAL B C 1
ATOM 5017 O O . VAL B 1 55 ? 36.125 4.586 -2.662 1 91.12 55 VAL B O 1
ATOM 5020 N N . ALA B 1 56 ? 34.625 5.965 -1.79 1 93.88 56 ALA B N 1
ATOM 5021 C CA . ALA B 1 56 ? 33.656 4.902 -1.594 1 93.88 56 ALA B CA 1
ATOM 5022 C C . ALA B 1 56 ? 33.219 4.305 -2.928 1 93.88 56 ALA B C 1
ATOM 5024 O O . ALA B 1 56 ? 33.031 3.09 -3.043 1 93.88 56 ALA B O 1
ATOM 5025 N N . PHE B 1 57 ? 33.062 5.152 -3.941 1 88.5 57 PHE B N 1
ATOM 5026 C CA . PHE B 1 57 ? 32.719 4.668 -5.262 1 88.5 57 PHE B CA 1
ATOM 5027 C C . PHE B 1 57 ? 33.812 3.797 -5.852 1 88.5 57 PHE B C 1
ATOM 5029 O O . PHE B 1 57 ? 33.531 2.754 -6.449 1 88.5 57 PHE B O 1
ATOM 5036 N N . ILE B 1 58 ? 35.031 4.164 -5.633 1 84.69 58 ILE B N 1
ATOM 5037 C CA . ILE B 1 58 ? 36.156 3.422 -6.164 1 84.69 58 ILE B CA 1
ATOM 5038 C C . ILE B 1 58 ? 36.281 2.066 -5.469 1 84.69 58 ILE B C 1
ATOM 5040 O O . ILE B 1 58 ? 36.531 1.048 -6.113 1 84.69 58 ILE B O 1
ATOM 5044 N N . ILE B 1 59 ? 36 2.084 -4.211 1 88.94 59 ILE B N 1
ATOM 5045 C CA . ILE B 1 59 ? 36.062 0.838 -3.457 1 88.94 59 ILE B CA 1
ATOM 5046 C C . ILE B 1 59 ? 35 -0.127 -3.955 1 88.94 59 ILE B C 1
ATOM 5048 O O . ILE B 1 59 ? 35.219 -1.339 -4.012 1 88.94 59 ILE B O 1
ATOM 5052 N N . GLU B 1 60 ? 33.844 0.383 -4.418 1 88.44 60 GLU B N 1
ATOM 5053 C CA . GLU B 1 60 ? 32.75 -0.461 -4.871 1 88.44 60 GLU B CA 1
ATOM 5054 C C . GLU B 1 60 ? 33 -0.989 -6.277 1 88.44 60 GLU B C 1
ATOM 5056 O O . GLU B 1 60 ? 32.562 -2.098 -6.617 1 88.44 60 GLU B O 1
ATOM 5061 N N . ILE B 1 61 ? 33.75 -0.246 -7.094 1 83.62 61 ILE B N 1
ATOM 5062 C CA . ILE B 1 61 ? 33.906 -0.635 -8.484 1 83.62 61 ILE B CA 1
ATOM 5063 C C . ILE B 1 61 ? 35.25 -1.392 -8.648 1 83.62 61 ILE B C 1
ATOM 5065 O O . ILE B 1 61 ? 35.375 -2.207 -9.562 1 83.62 61 ILE B O 1
ATOM 5069 N N . SER B 1 62 ? 36.125 -1.255 -7.762 1 83.38 62 SER B N 1
ATOM 5070 C CA . SER B 1 62 ? 37.469 -1.83 -7.898 1 83.38 62 SER B CA 1
ATOM 5071 C C . SER B 1 62 ? 37.438 -3.346 -7.734 1 83.38 62 SER B C 1
ATOM 5073 O O . SER B 1 62 ? 36.938 -3.855 -6.727 1 83.38 62 SER B O 1
ATOM 5075 N N . PRO B 1 63 ? 37.938 -4.043 -8.664 1 83.12 63 PRO B N 1
ATOM 5076 C CA . PRO B 1 63 ? 38 -5.504 -8.57 1 83.12 63 PRO B CA 1
ATOM 5077 C C . PRO B 1 63 ? 38.906 -5.996 -7.441 1 83.12 63 PRO B C 1
ATOM 5079 O O . PRO B 1 63 ? 38.688 -7.09 -6.91 1 83.12 63 PRO B O 1
ATOM 5082 N N . THR B 1 64 ? 39.844 -5.145 -7.082 1 83.12 64 THR B N 1
ATOM 5083 C CA . THR B 1 64 ? 40.75 -5.531 -6 1 83.12 64 THR B CA 1
ATOM 5084 C C . THR B 1 64 ? 40 -5.582 -4.672 1 83.12 64 THR B C 1
ATOM 5086 O O . THR B 1 64 ? 40.156 -6.539 -3.906 1 83.12 64 THR B O 1
ATOM 5089 N N . TRP B 1 65 ? 39.188 -4.586 -4.5 1 80.56 65 TRP B N 1
ATOM 5090 C CA . TRP B 1 65 ? 38.469 -4.512 -3.244 1 80.56 65 TRP B CA 1
ATOM 5091 C C . TRP B 1 65 ? 37.312 -5.523 -3.223 1 80.56 65 TRP B C 1
ATOM 5093 O O . TRP B 1 65 ? 36.906 -5.98 -2.152 1 80.56 65 TRP B O 1
ATOM 5103 N N . GLN B 1 66 ? 36.844 -5.879 -4.414 1 79.56 66 GLN B N 1
ATOM 5104 C CA . GLN B 1 66 ? 35.719 -6.801 -4.484 1 79.56 66 GLN B CA 1
ATOM 5105 C C . GLN B 1 66 ? 36.188 -8.25 -4.562 1 79.56 66 GLN B C 1
ATOM 5107 O O . GLN B 1 66 ? 35.375 -9.18 -4.512 1 79.56 66 GLN B O 1
ATOM 5112 N N . SER B 1 67 ? 37.5 -8.406 -4.547 1 78.31 67 SER B N 1
ATOM 5113 C CA . SER B 1 67 ? 38.031 -9.758 -4.586 1 78.31 67 SER B CA 1
ATOM 5114 C C . SER B 1 67 ? 37.844 -10.477 -3.258 1 78.31 67 SER B C 1
ATOM 5116 O O . SER B 1 67 ? 37.656 -9.836 -2.223 1 78.31 67 SER B O 1
ATOM 5118 N N . ASP B 1 68 ? 37.781 -11.766 -3.201 1 78.12 68 ASP B N 1
ATOM 5119 C CA . ASP B 1 68 ? 37.562 -12.586 -2.02 1 78.12 68 ASP B CA 1
ATOM 5120 C C . ASP B 1 68 ? 38.719 -12.461 -1.023 1 78.12 68 ASP B C 1
ATOM 5122 O O . ASP B 1 68 ? 38.531 -12.727 0.169 1 78.12 68 ASP B O 1
ATOM 5126 N N . ALA B 1 69 ? 39.844 -11.945 -1.459 1 78.19 69 ALA B N 1
ATOM 5127 C CA . ALA B 1 69 ? 41 -11.836 -0.583 1 78.19 69 ALA B CA 1
ATOM 5128 C C . ALA B 1 69 ? 40.844 -10.672 0.385 1 78.19 69 ALA B C 1
ATOM 5130 O O . ALA B 1 69 ? 41.438 -10.688 1.48 1 78.19 69 ALA B O 1
ATOM 5131 N N . MET B 1 70 ? 40.094 -9.672 0.021 1 83.94 70 MET B N 1
ATOM 5132 C CA . MET B 1 70 ? 39.969 -8.469 0.846 1 83.94 70 MET B CA 1
ATOM 5133 C C . MET B 1 70 ? 38.594 -8.391 1.507 1 83.94 70 MET B C 1
ATOM 5135 O O . MET B 1 70 ? 37.969 -7.336 1.514 1 83.94 70 MET B O 1
ATOM 5139 N N . HIS B 1 71 ? 38.156 -9.469 2.053 1 84.81 71 HIS B N 1
ATOM 5140 C CA . HIS B 1 71 ? 36.812 -9.5 2.666 1 84.81 71 HIS B CA 1
ATOM 5141 C C . HIS B 1 71 ? 36.812 -8.781 4.012 1 84.81 71 HIS B C 1
ATOM 5143 O O . HIS B 1 71 ? 35.844 -8.133 4.367 1 84.81 71 HIS B O 1
ATOM 5149 N N . ILE B 1 72 ? 37.844 -8.797 4.742 1 87.75 72 ILE B N 1
ATOM 5150 C CA . ILE B 1 72 ? 37.906 -8.164 6.055 1 87.75 72 ILE B CA 1
ATOM 5151 C C . ILE B 1 72 ? 38.031 -6.652 5.891 1 87.75 72 ILE B C 1
ATOM 5153 O O . ILE B 1 72 ? 37.344 -5.895 6.586 1 87.75 72 ILE B O 1
ATOM 5157 N N . GLU B 1 73 ? 38.906 -6.219 4.938 1 89.25 73 GLU B N 1
ATOM 5158 C CA . GLU B 1 73 ? 39.094 -4.789 4.715 1 89.25 73 GLU B CA 1
ATOM 5159 C C . GLU B 1 73 ? 37.812 -4.125 4.211 1 89.25 73 GLU B C 1
ATOM 5161 O O . GLU B 1 73 ? 37.469 -3.012 4.621 1 89.25 73 GLU B O 1
ATOM 5166 N N . TYR B 1 74 ? 37.188 -4.789 3.389 1 90 74 TYR B N 1
ATOM 5167 C CA . TYR B 1 74 ? 35.938 -4.258 2.871 1 90 74 TYR B CA 1
ATOM 5168 C C . TYR B 1 74 ? 34.906 -4.152 3.975 1 90 74 TYR B C 1
ATOM 5170 O O . TYR B 1 74 ? 34.188 -3.154 4.062 1 90 74 TYR B O 1
ATOM 5178 N N . THR B 1 75 ? 34.844 -5.129 4.84 1 91 75 THR B N 1
ATOM 5179 C CA . THR B 1 75 ? 33.875 -5.113 5.945 1 91 75 THR B CA 1
ATOM 5180 C C . THR B 1 75 ? 34.219 -4.004 6.938 1 91 75 THR B C 1
ATOM 5182 O O . THR B 1 75 ? 33.344 -3.346 7.477 1 91 75 THR B O 1
ATOM 5185 N N . ILE B 1 76 ? 35.469 -3.779 7.148 1 92.56 76 ILE B N 1
ATOM 5186 C CA . ILE B 1 76 ? 35.875 -2.723 8.062 1 92.56 76 ILE B CA 1
ATOM 5187 C C . ILE B 1 76 ? 35.469 -1.361 7.496 1 92.56 76 ILE B C 1
ATOM 5189 O O . ILE B 1 76 ? 35.031 -0.489 8.234 1 92.56 76 ILE B O 1
ATOM 5193 N N . PHE B 1 77 ? 35.625 -1.235 6.242 1 93.94 77 PHE B N 1
ATOM 5194 C CA . PHE B 1 77 ? 35.25 0.012 5.598 1 93.94 77 PHE B CA 1
ATOM 5195 C C . PHE B 1 77 ? 33.75 0.267 5.773 1 93.94 77 PHE B C 1
ATOM 5197 O O . PHE B 1 77 ? 33.344 1.369 6.148 1 93.94 77 PHE B O 1
ATOM 5204 N N . CYS B 1 78 ? 32.969 -0.738 5.508 1 94.12 78 CYS B N 1
ATOM 5205 C CA . CYS B 1 78 ? 31.516 -0.594 5.617 1 94.12 78 CYS B CA 1
ATOM 5206 C C . CYS B 1 78 ? 31.109 -0.297 7.051 1 94.12 78 CYS B C 1
ATOM 5208 O O . CYS B 1 78 ? 30.266 0.581 7.297 1 94.12 78 CYS B O 1
ATOM 5210 N N . VAL B 1 79 ? 31.688 -0.954 7.957 1 95.88 79 VAL B N 1
ATOM 5211 C CA . VAL B 1 79 ? 31.359 -0.788 9.367 1 95.88 79 VAL B CA 1
ATOM 5212 C C . VAL B 1 79 ? 31.766 0.604 9.836 1 95.88 79 VAL B C 1
ATOM 5214 O O . VAL B 1 79 ? 31.062 1.239 10.617 1 95.88 79 VAL B O 1
ATOM 5217 N N . LEU B 1 80 ? 32.844 1.075 9.336 1 95.69 80 LEU B N 1
ATOM 5218 C CA . LEU B 1 80 ? 33.312 2.404 9.719 1 95.69 80 LEU B CA 1
ATOM 5219 C C . LEU B 1 80 ? 32.375 3.48 9.195 1 95.69 80 LEU B C 1
ATOM 5221 O O . LEU B 1 80 ? 32.062 4.43 9.906 1 95.69 80 LEU B O 1
ATOM 5225 N N . MET B 1 81 ? 31.984 3.309 8.016 1 96.75 81 MET B N 1
ATOM 5226 C CA . MET B 1 81 ? 31.078 4.281 7.422 1 96.75 81 MET B CA 1
ATOM 5227 C C . MET B 1 81 ? 29.766 4.348 8.203 1 96.75 81 MET B C 1
ATOM 5229 O O . MET B 1 81 ? 29.297 5.434 8.555 1 96.75 81 MET B O 1
ATOM 5233 N N . TYR B 1 82 ? 29.172 3.252 8.562 1 97.56 82 TYR B N 1
ATOM 5234 C CA . TYR B 1 82 ? 27.906 3.215 9.289 1 97.56 82 TYR B CA 1
ATOM 5235 C C . TYR B 1 82 ? 28.109 3.645 10.742 1 97.56 82 TYR B C 1
ATOM 5237 O O . TYR B 1 82 ? 27.266 4.332 11.312 1 97.56 82 TYR B O 1
ATOM 5245 N N . SER B 1 83 ? 29.203 3.258 11.328 1 97 83 SER B N 1
ATOM 5246 C CA . SER B 1 83 ? 29.422 3.543 12.742 1 97 83 SER B CA 1
ATOM 5247 C C . SER B 1 83 ? 29.562 5.043 12.984 1 97 83 SER B C 1
ATOM 5249 O O . SER B 1 83 ? 29.016 5.562 13.969 1 97 83 SER B O 1
ATOM 5251 N N . ILE B 1 84 ? 30.25 5.707 12.117 1 96.56 84 ILE B N 1
ATOM 5252 C CA . ILE B 1 84 ? 30.406 7.148 12.266 1 96.56 84 ILE B CA 1
ATOM 5253 C C . ILE B 1 84 ? 29.047 7.828 12.148 1 96.56 84 ILE B C 1
ATOM 5255 O O . ILE B 1 84 ? 28.734 8.758 12.898 1 96.56 84 ILE B O 1
ATOM 5259 N N . ALA B 1 85 ? 28.25 7.355 11.227 1 96.94 85 ALA B N 1
ATOM 5260 C CA . ALA B 1 85 ? 26.922 7.926 11.055 1 96.94 85 ALA B CA 1
ATOM 5261 C C . ALA B 1 85 ? 26.047 7.641 12.273 1 96.94 85 ALA B C 1
ATOM 5263 O O . ALA B 1 85 ? 25.312 8.516 12.734 1 96.94 85 ALA B O 1
ATOM 5264 N N . ILE B 1 86 ? 26.125 6.461 12.844 1 97.06 86 ILE B N 1
ATOM 5265 C CA . ILE B 1 86 ? 25.344 6.078 14.008 1 97.06 86 ILE B CA 1
ATOM 5266 C C . ILE B 1 86 ? 25.766 6.902 15.219 1 97.06 86 ILE B C 1
ATOM 5268 O O . ILE B 1 86 ? 24.938 7.383 15.984 1 97.06 86 ILE B O 1
ATOM 5272 N N . LEU B 1 87 ? 27.031 7.062 15.359 1 95.12 87 LEU B N 1
ATOM 5273 C CA . LEU B 1 87 ? 27.531 7.883 16.453 1 95.12 87 LEU B CA 1
ATOM 5274 C C . LEU B 1 87 ? 27.047 9.32 16.328 1 95.12 87 LEU B C 1
ATOM 5276 O O . LEU B 1 87 ? 26.75 9.969 17.328 1 95.12 87 LEU B O 1
ATOM 5280 N N . TYR B 1 88 ? 27.016 9.742 15.141 1 94.5 88 TYR B N 1
ATOM 5281 C CA . TYR B 1 88 ? 26.5 11.086 14.922 1 94.5 88 TYR B CA 1
ATOM 5282 C C . TYR B 1 88 ? 25.031 11.18 15.328 1 94.5 88 TYR B C 1
ATOM 5284 O O . TYR B 1 88 ? 24.609 12.188 15.914 1 94.5 88 TYR B O 1
ATOM 5292 N N . PHE B 1 89 ? 24.25 10.188 15.008 1 94.12 89 PHE B N 1
ATOM 5293 C CA . PHE B 1 89 ? 22.844 10.203 15.398 1 94.12 89 PHE B CA 1
ATOM 5294 C C . PHE B 1 89 ? 22.703 10.195 16.922 1 94.12 89 PHE B C 1
ATOM 5296 O O . PHE B 1 89 ? 21.828 10.875 17.469 1 94.12 89 PHE B O 1
ATOM 5303 N N . ILE B 1 90 ? 23.531 9.438 17.531 1 91.25 90 ILE B N 1
ATOM 5304 C CA . ILE B 1 90 ? 23.5 9.422 18.984 1 91.25 90 ILE B CA 1
ATOM 5305 C C . ILE B 1 90 ? 23.828 10.812 19.516 1 91.25 90 ILE B C 1
ATOM 5307 O O . ILE B 1 90 ? 23.188 11.297 20.453 1 91.25 90 ILE B O 1
ATOM 5311 N N . TYR B 1 91 ? 24.781 11.461 18.906 1 88.94 91 TYR B N 1
ATOM 5312 C CA . TYR B 1 91 ? 25.125 12.82 19.266 1 88.94 91 TYR B CA 1
ATOM 5313 C C . TYR B 1 91 ? 23.969 13.773 19.047 1 88.94 91 TYR B C 1
ATOM 5315 O O . TYR B 1 91 ? 23.656 14.609 19.891 1 88.94 91 TYR B O 1
ATOM 5323 N N . LEU B 1 92 ? 23.312 13.633 17.906 1 88.5 92 LEU B N 1
ATOM 5324 C CA . LEU B 1 92 ? 22.188 14.508 17.578 1 88.5 92 LEU B CA 1
ATOM 5325 C C . LEU B 1 92 ? 21.047 14.336 18.578 1 88.5 92 LEU B C 1
ATOM 5327 O O . LEU B 1 92 ? 20.453 15.32 19.031 1 88.5 92 LEU B O 1
ATOM 5331 N N . TYR B 1 93 ? 20.797 13.125 19.031 1 87.25 93 TYR B N 1
ATOM 5332 C CA . TYR B 1 93 ? 19.672 12.859 19.922 1 87.25 93 TYR B CA 1
ATOM 5333 C C . TYR B 1 93 ? 20.016 13.234 21.359 1 87.25 93 TYR B C 1
ATOM 5335 O O . TYR B 1 93 ? 19.172 13.727 22.094 1 87.25 93 TYR B O 1
ATOM 5343 N N . THR B 1 94 ? 21.234 13.07 21.734 1 84.25 94 THR B N 1
ATOM 5344 C CA . THR B 1 94 ? 21.578 13.281 23.141 1 84.25 94 THR B CA 1
ATOM 5345 C C . THR B 1 94 ? 21.953 14.742 23.391 1 84.25 94 THR B C 1
ATOM 5347 O O . THR B 1 94 ? 21.656 15.289 24.453 1 84.25 94 THR B O 1
ATOM 5350 N N . VAL B 1 95 ? 22.5 15.398 22.406 1 81.62 95 VAL B N 1
ATOM 5351 C CA . VAL B 1 95 ? 23.047 16.719 22.656 1 81.62 95 VAL B CA 1
ATOM 5352 C C . VAL B 1 95 ? 22.125 17.797 22.078 1 81.62 95 VAL B C 1
ATOM 5354 O O . VAL B 1 95 ? 21.891 18.828 22.688 1 81.62 95 VAL B O 1
ATOM 5357 N N . ILE B 1 96 ? 21.594 17.5 20.953 1 81.25 96 ILE B N 1
ATOM 5358 C CA . ILE B 1 96 ? 20.891 18.578 20.266 1 81.25 96 ILE B CA 1
ATOM 5359 C C . ILE B 1 96 ? 19.391 18.438 20.516 1 81.25 96 ILE B C 1
ATOM 5361 O O . ILE B 1 96 ? 18.719 19.391 20.922 1 81.25 96 ILE B O 1
ATOM 5365 N N . LEU B 1 97 ? 18.812 17.281 20.391 1 81.44 97 LEU B N 1
ATOM 5366 C CA . LEU B 1 97 ? 17.359 17.125 20.438 1 81.44 97 LEU B CA 1
ATOM 5367 C C . LEU B 1 97 ? 16.859 17.016 21.875 1 81.44 97 LEU B C 1
ATOM 5369 O O . LEU B 1 97 ? 15.828 17.594 22.234 1 81.44 97 LEU B O 1
ATOM 5373 N N . TYR B 1 98 ? 17.578 16.234 22.625 1 79.69 98 TYR B N 1
ATOM 5374 C CA . TYR B 1 98 ? 17.188 16.094 24.016 1 79.69 98 TYR B CA 1
ATOM 5375 C C . TYR B 1 98 ? 18.297 16.609 24.953 1 79.69 98 TYR B C 1
ATOM 5377 O O . TYR B 1 98 ? 18.984 15.828 25.594 1 79.69 98 TYR B O 1
ATOM 5385 N N . PRO B 1 99 ? 18.281 17.906 24.969 1 74.75 99 PRO B N 1
ATOM 5386 C CA . PRO B 1 99 ? 19.359 18.484 25.766 1 74.75 99 PRO B CA 1
ATOM 5387 C C . PRO B 1 99 ? 19.25 18.141 27.25 1 74.75 99 PRO B C 1
ATOM 5389 O O . PRO B 1 99 ? 20.25 18.219 27.984 1 74.75 99 PRO B O 1
ATOM 5392 N N . ILE B 1 100 ? 18.078 17.672 27.594 1 71 100 ILE B N 1
ATOM 5393 C CA . ILE B 1 100 ? 17.875 17.359 29 1 71 100 ILE B CA 1
ATOM 5394 C C . ILE B 1 100 ? 18.828 16.234 29.406 1 71 100 ILE B C 1
ATOM 5396 O O . ILE B 1 100 ? 19.375 16.25 30.516 1 71 100 ILE B O 1
ATOM 5400 N N . VAL B 1 101 ? 18.938 15.305 28.531 1 69.94 101 VAL B N 1
ATOM 5401 C CA . VAL B 1 101 ? 19.797 14.172 28.844 1 69.94 101 VAL B CA 1
ATOM 5402 C C . VAL B 1 101 ? 21.234 14.656 29.047 1 69.94 101 VAL B C 1
ATOM 5404 O O . VAL B 1 101 ? 21.891 14.305 30.031 1 69.94 101 VAL B O 1
ATOM 5407 N N . PHE B 1 102 ? 21.656 15.469 28.141 1 70.94 102 PHE B N 1
ATOM 5408 C CA . PHE B 1 102 ? 23.016 15.992 28.188 1 70.94 102 PHE B CA 1
ATOM 5409 C C . PHE B 1 102 ? 23.203 16.906 29.391 1 70.94 102 PHE B C 1
ATOM 5411 O O . PHE B 1 102 ? 24.219 16.844 30.078 1 70.94 102 PHE B O 1
ATOM 5418 N N . ASN B 1 103 ? 22.141 17.609 29.625 1 73.88 103 ASN B N 1
ATOM 5419 C CA . ASN B 1 103 ? 22.219 18.531 30.734 1 73.88 103 ASN B CA 1
ATOM 5420 C C . ASN B 1 103 ? 22.234 17.797 32.062 1 73.88 103 ASN B C 1
ATOM 5422 O O . ASN B 1 103 ? 22.938 18.203 33 1 73.88 103 ASN B O 1
ATOM 5426 N N . THR B 1 104 ? 21.484 16.703 32.062 1 74 104 THR B N 1
ATOM 5427 C CA . THR B 1 104 ? 21.453 15.938 33.281 1 74 104 THR B CA 1
ATOM 5428 C C . THR B 1 104 ? 22.797 15.242 33.531 1 74 104 THR B C 1
ATOM 5430 O O . THR B 1 104 ? 23.25 15.141 34.656 1 74 104 THR B O 1
ATOM 5433 N N . ILE B 1 105 ? 23.359 14.812 32.5 1 73.94 105 ILE B N 1
ATOM 5434 C CA . ILE B 1 105 ? 24.672 14.188 32.625 1 73.94 105 ILE B CA 1
ATOM 5435 C C . ILE B 1 105 ? 25.703 15.219 33.062 1 73.94 105 ILE B C 1
ATOM 5437 O O . ILE B 1 105 ? 26.531 14.93 33.938 1 73.94 105 ILE B O 1
ATOM 5441 N N . LEU B 1 106 ? 25.547 16.438 32.594 1 74.06 106 LEU B N 1
ATOM 5442 C CA . LEU B 1 106 ? 26.453 17.5 33 1 74.06 106 LEU B CA 1
ATOM 5443 C C . LEU B 1 106 ? 26.266 17.875 34.469 1 74.06 106 LEU B C 1
ATOM 5445 O O . LEU B 1 106 ? 27.234 18.109 35.156 1 74.06 106 LEU B O 1
ATOM 5449 N N . LEU B 1 107 ? 25.047 17.875 34.781 1 75.12 107 LEU B N 1
ATOM 5450 C CA . LEU B 1 107 ? 24.75 18.188 36.188 1 75.12 107 LEU B CA 1
ATOM 5451 C C . LEU B 1 107 ? 25.266 17.094 37.094 1 75.12 107 LEU B C 1
ATOM 5453 O O . LEU B 1 107 ? 25.781 17.391 38.188 1 75.12 107 LEU B O 1
ATOM 5457 N N . TYR B 1 108 ? 25.109 15.875 36.625 1 74.94 108 TYR B N 1
ATOM 5458 C CA . TYR B 1 108 ? 25.625 14.758 37.406 1 74.94 108 TYR B CA 1
ATOM 5459 C C . TYR B 1 108 ? 27.141 14.828 37.531 1 74.94 108 TYR B C 1
ATOM 5461 O O . TYR B 1 108 ? 27.703 14.594 38.594 1 74.94 108 TYR B O 1
ATOM 5469 N N . LEU B 1 109 ? 27.734 15.188 36.469 1 73.62 109 LEU B N 1
ATOM 5470 C CA . LEU B 1 109 ? 29.188 15.32 36.469 1 73.62 109 LEU B CA 1
ATOM 5471 C C . LEU B 1 109 ? 29.641 16.484 37.344 1 73.62 109 LEU B C 1
ATOM 5473 O O . LEU B 1 109 ? 30.719 16.438 37.969 1 73.62 109 LEU B O 1
ATOM 5477 N N . GLU B 1 110 ? 28.828 17.5 37.406 1 73.31 110 GLU B N 1
ATOM 5478 C CA . GLU B 1 110 ? 29.078 18.609 38.312 1 73.31 110 GLU B CA 1
ATOM 5479 C C . GLU B 1 110 ? 29.031 18.156 39.781 1 73.31 110 GLU B C 1
ATOM 5481 O O . GLU B 1 110 ? 29.859 18.562 40.594 1 73.31 110 GLU B O 1
ATOM 5486 N N . ARG B 1 111 ? 28.031 17.359 39.906 1 73.81 111 ARG B N 1
ATOM 5487 C CA . ARG B 1 111 ? 27.844 16.875 41.281 1 73.81 111 ARG B CA 1
ATOM 5488 C C . ARG B 1 111 ? 29.016 16 41.719 1 73.81 111 ARG B C 1
ATOM 5490 O O . ARG B 1 111 ? 29.359 15.977 42.906 1 73.81 111 ARG B O 1
ATOM 5497 N N . MET B 1 112 ? 29.578 15.406 40.719 1 77 112 MET B N 1
ATOM 5498 C CA . MET B 1 112 ? 30.734 14.57 41.031 1 77 112 MET B CA 1
ATOM 5499 C C . MET B 1 112 ? 32 15.406 41.094 1 77 112 MET B C 1
ATOM 5501 O O . MET B 1 112 ? 33.094 14.867 41.281 1 77 112 MET B O 1
ATOM 5505 N N . HIS B 1 113 ? 31.875 16.703 41 1 68.5 113 HIS B N 1
ATOM 5506 C CA . HIS B 1 113 ? 32.938 17.688 41.094 1 68.5 113 HIS B CA 1
ATOM 5507 C C . HIS B 1 113 ? 34 17.453 40.031 1 68.5 113 HIS B C 1
ATOM 5509 O O . HIS B 1 113 ? 35.188 17.688 40.281 1 68.5 113 HIS B O 1
ATOM 5515 N N . VAL B 1 114 ? 33.531 16.828 39.031 1 68.19 114 VAL B N 1
ATOM 5516 C CA . VAL B 1 114 ? 34.5 16.625 37.938 1 68.19 114 VAL B CA 1
ATOM 5517 C C . VAL B 1 114 ? 34.562 17.875 37.062 1 68.19 114 VAL B C 1
ATOM 5519 O O . VAL B 1 114 ? 35.625 18.25 36.594 1 68.19 114 VAL B O 1
ATOM 5522 N N . LEU B 1 115 ? 33.438 18.5 36.844 1 65.31 115 LEU B N 1
ATOM 5523 C CA . LEU B 1 115 ? 33.438 19.688 35.969 1 65.31 115 LEU B CA 1
ATOM 5524 C C . LEU B 1 115 ? 32.969 20.906 36.75 1 65.31 115 LEU B C 1
ATOM 5526 O O . LEU B 1 115 ? 32.094 20.797 37.656 1 65.31 115 LEU B O 1
ATOM 5530 N N . SER B 1 116 ? 33.688 22 36.625 1 61.06 116 SER B N 1
ATOM 5531 C CA . SER B 1 116 ? 33.344 23.25 37.312 1 61.06 116 SER B CA 1
ATOM 5532 C C . SER B 1 116 ? 32 23.812 36.812 1 61.06 116 SER B C 1
ATOM 5534 O O . SER B 1 116 ? 31.625 23.562 35.656 1 61.06 116 SER B O 1
ATOM 5536 N N . VAL B 1 117 ? 31.141 24.359 37.656 1 59.75 117 VAL B N 1
ATOM 5537 C CA . VAL B 1 117 ? 29.812 24.953 37.438 1 59.75 117 VAL B CA 1
ATOM 5538 C C . VAL B 1 117 ? 29.859 25.906 36.25 1 59.75 117 VAL B C 1
ATOM 5540 O O . VAL B 1 117 ? 28.922 25.953 35.469 1 59.75 117 VAL B O 1
ATOM 5543 N N . HIS B 1 118 ? 30.844 26.734 36.125 1 56.53 118 HIS B N 1
ATOM 5544 C CA . HIS B 1 118 ? 30.969 27.734 35.094 1 56.53 118 HIS B CA 1
ATOM 5545 C C . HIS B 1 118 ? 31.078 27.094 33.719 1 56.53 118 HIS B C 1
ATOM 5547 O O . HIS B 1 118 ? 30.547 27.625 32.719 1 56.53 118 HIS B O 1
ATOM 5553 N N . SER B 1 119 ? 31.609 26.016 33.719 1 57.38 119 SER B N 1
ATOM 5554 C CA . SER B 1 119 ? 31.766 25.281 32.469 1 57.38 119 SER B CA 1
ATOM 5555 C C . SER B 1 119 ? 30.453 24.672 32 1 57.38 119 SER B C 1
ATOM 5557 O O . SER B 1 119 ? 30.203 24.562 30.812 1 57.38 119 SER B O 1
ATOM 5559 N N . ILE B 1 120 ? 29.688 24.391 32.938 1 59.16 120 ILE B N 1
ATOM 5560 C CA . ILE B 1 120 ? 28.406 23.734 32.625 1 59.16 120 ILE B CA 1
ATOM 5561 C C . ILE B 1 120 ? 27.453 24.734 31.969 1 59.16 120 ILE B C 1
ATOM 5563 O O . ILE B 1 120 ? 26.75 24.391 31.016 1 59.16 120 ILE B O 1
ATOM 5567 N N . LYS B 1 121 ? 27.344 25.953 32.594 1 60 121 LYS B N 1
ATOM 5568 C CA . LYS B 1 121 ? 26.469 26.953 32 1 60 121 LYS B CA 1
ATOM 5569 C C . LYS B 1 121 ? 26.844 27.219 30.547 1 60 121 LYS B C 1
ATOM 5571 O O . LYS B 1 121 ? 25.969 27.531 29.734 1 60 121 LYS B O 1
ATOM 5576 N N . ARG B 1 122 ? 28.062 27.062 30.359 1 59.53 122 ARG B N 1
ATOM 5577 C CA . ARG B 1 122 ? 28.562 27.312 29 1 59.53 122 ARG B CA 1
ATOM 5578 C C . ARG B 1 122 ? 28.125 26.188 28.062 1 59.53 122 ARG B C 1
ATOM 5580 O O . ARG B 1 122 ? 27.906 26.422 26.875 1 59.53 122 ARG B O 1
ATOM 5587 N N . TRP B 1 123 ? 28.016 25.047 28.656 1 58.97 123 TRP B N 1
ATOM 5588 C CA . TRP B 1 123 ? 27.734 23.891 27.812 1 58.97 123 TRP B CA 1
ATOM 5589 C C . TRP B 1 123 ? 26.234 23.609 27.766 1 58.97 123 TRP B C 1
ATOM 5591 O O . TRP B 1 123 ? 25.781 22.781 26.969 1 58.97 123 TRP B O 1
ATOM 5601 N N . MET B 1 124 ? 25.547 24.234 28.516 1 60.34 124 MET B N 1
ATOM 5602 C CA . MET B 1 124 ? 24.094 24.016 28.5 1 60.34 124 MET B CA 1
ATOM 5603 C C . MET B 1 124 ? 23.5 24.469 27.172 1 60.34 124 MET B C 1
ATOM 5605 O O . MET B 1 124 ? 23.812 25.562 26.688 1 60.34 124 MET B O 1
ATOM 5609 N N . ARG B 1 125 ? 22.984 23.547 26.438 1 62.03 125 ARG B N 1
ATOM 5610 C CA . ARG B 1 125 ? 22.438 23.797 25.109 1 62.03 125 ARG B CA 1
ATOM 5611 C C . ARG B 1 125 ? 20.969 24.156 25.172 1 62.03 125 ARG B C 1
ATOM 5613 O O . ARG B 1 125 ? 20.219 23.578 25.969 1 62.03 125 ARG B O 1
ATOM 5620 N N . PRO B 1 126 ? 20.625 25.266 24.453 1 62.09 126 PRO B N 1
ATOM 5621 C CA . PRO B 1 126 ? 19.219 25.688 24.391 1 62.09 126 PRO B CA 1
ATOM 5622 C C . PRO B 1 126 ? 18.328 24.656 23.703 1 62.09 126 PRO B C 1
ATOM 5624 O O . PRO B 1 126 ? 18.828 23.75 23.047 1 62.09 126 PRO B O 1
ATOM 5627 N N . GLU B 1 127 ? 17.094 24.734 24.016 1 66.25 127 GLU B N 1
ATOM 5628 C CA . GLU B 1 127 ? 16.078 23.906 23.375 1 66.25 127 GLU B CA 1
ATOM 5629 C C . GLU B 1 127 ? 16.125 24.047 21.859 1 66.25 127 GLU B C 1
ATOM 5631 O O . GLU B 1 127 ? 16.406 25.141 21.344 1 66.25 127 GLU B O 1
ATOM 5636 N N . PRO B 1 128 ? 16.125 22.859 21.25 1 66.88 128 PRO B N 1
ATOM 5637 C CA . PRO B 1 128 ? 16.219 22.891 19.797 1 66.88 128 PRO B CA 1
ATOM 5638 C C . PRO B 1 128 ? 15.164 23.797 19.141 1 66.88 128 PRO B C 1
ATOM 5640 O O . PRO B 1 128 ? 14.047 23.906 19.656 1 66.88 128 PRO B O 1
ATOM 5643 N N . VAL B 1 129 ? 15.648 24.641 18.297 1 64.38 129 VAL B N 1
ATOM 5644 C CA . VAL B 1 129 ? 14.742 25.469 17.5 1 64.38 129 VAL B CA 1
ATOM 5645 C C . VAL B 1 129 ? 14.359 24.734 16.219 1 64.38 129 VAL B C 1
ATOM 5647 O O . VAL B 1 129 ? 15.195 24.062 15.609 1 64.38 129 VAL B O 1
ATOM 5650 N N . PHE B 1 130 ? 13.172 24.484 16.031 1 61.69 130 PHE B N 1
ATOM 5651 C CA . PHE B 1 130 ? 12.68 23.891 14.805 1 61.69 130 PHE B CA 1
ATOM 5652 C C . PHE B 1 130 ? 12.289 24.953 13.797 1 61.69 130 PHE B C 1
ATOM 5654 O O . PHE B 1 130 ? 11.617 25.922 14.141 1 61.69 130 PHE B O 1
ATOM 5661 N N . THR B 1 131 ? 13.086 25.125 12.727 1 58.84 131 THR B N 1
ATOM 5662 C CA . THR B 1 131 ? 12.789 26.094 11.672 1 58.84 131 THR B CA 1
ATOM 5663 C C . THR B 1 131 ? 11.711 25.547 10.734 1 58.84 131 THR B C 1
ATOM 5665 O O . THR B 1 131 ? 11.594 24.344 10.547 1 58.84 131 THR B O 1
ATOM 5668 N N . GLY B 1 132 ? 10.555 26.344 10.453 1 53.53 132 GLY B N 1
ATOM 5669 C CA . GLY B 1 132 ? 9.438 26.031 9.578 1 53.53 132 GLY B CA 1
ATOM 5670 C C . GLY B 1 132 ? 9.867 25.578 8.195 1 53.53 132 GLY B C 1
ATOM 5671 O O . GLY B 1 132 ? 9.102 24.938 7.473 1 53.53 132 GLY B O 1
ATOM 5672 N N . GLU B 1 133 ? 10.859 26.203 7.707 1 50.28 133 GLU B N 1
ATOM 5673 C CA . GLU B 1 133 ? 11.164 25.922 6.309 1 50.28 133 GLU B CA 1
ATOM 5674 C C . GLU B 1 133 ? 11.781 24.531 6.16 1 50.28 133 GLU B C 1
ATOM 5676 O O . GLU B 1 133 ? 12.328 24.188 5.105 1 50.28 133 GLU B O 1
ATOM 5681 N N . GLY B 1 134 ? 11.758 23.891 7.238 1 52.06 134 GLY B N 1
ATOM 5682 C CA . GLY B 1 134 ? 12.453 22.609 7.219 1 52.06 134 GLY B CA 1
ATOM 5683 C C . GLY B 1 134 ? 11.938 21.656 6.16 1 52.06 134 GLY B C 1
ATOM 5684 O O . GLY B 1 134 ? 10.922 21.938 5.508 1 52.06 134 GLY B O 1
ATOM 5685 N N . ALA B 1 135 ? 12.734 20.422 5.711 1 56.56 135 ALA B N 1
ATOM 5686 C CA . ALA B 1 135 ? 13.117 19.562 4.586 1 56.56 135 ALA B CA 1
ATOM 5687 C C . ALA B 1 135 ? 12.07 18.484 4.344 1 56.56 135 ALA B C 1
ATOM 5689 O O . ALA B 1 135 ? 12.156 17.734 3.363 1 56.56 135 ALA B O 1
ATOM 5690 N N . GLY B 1 136 ? 10.82 18.719 4.867 1 62.34 136 GLY B N 1
ATOM 5691 C CA . GLY B 1 136 ? 10.078 17.594 4.312 1 62.34 136 GLY B CA 1
ATOM 5692 C C . GLY B 1 136 ? 8.578 17.719 4.488 1 62.34 136 GLY B C 1
ATOM 5693 O O . GLY B 1 136 ? 8.102 18.094 5.562 1 62.34 136 GLY B O 1
ATOM 5694 N N . THR B 1 137 ? 7.93 17.781 3.367 1 72.94 137 THR B N 1
ATOM 5695 C CA . THR B 1 137 ? 6.473 17.781 3.361 1 72.94 137 THR B CA 1
ATOM 5696 C C . THR B 1 137 ? 5.938 16.5 3.996 1 72.94 137 THR B C 1
ATOM 5698 O O . THR B 1 137 ? 6.691 15.547 4.227 1 72.94 137 THR B O 1
ATOM 5701 N N . LEU B 1 138 ? 4.832 16.562 4.527 1 75.62 138 LEU B N 1
ATOM 5702 C CA . LEU B 1 138 ? 4.184 15.391 5.113 1 75.62 138 LEU B CA 1
ATOM 5703 C C . LEU B 1 138 ? 4.273 14.188 4.176 1 75.62 138 LEU B C 1
ATOM 5705 O O . LEU B 1 138 ? 4.52 13.062 4.617 1 75.62 138 LEU B O 1
ATOM 5709 N N . TYR B 1 139 ? 4.152 14.469 2.943 1 77.56 139 TYR B N 1
ATOM 5710 C CA . TYR B 1 139 ? 4.145 13.383 1.972 1 77.56 139 TYR B CA 1
ATOM 5711 C C . TYR B 1 139 ? 5.543 12.789 1.81 1 77.56 139 TYR B C 1
ATOM 5713 O O . TYR B 1 139 ? 5.691 11.578 1.612 1 77.56 139 TYR B O 1
ATOM 5721 N N . LEU B 1 140 ? 6.488 13.57 1.923 1 78.62 140 LEU B N 1
ATOM 5722 C CA . LEU B 1 140 ? 7.852 13.055 1.867 1 78.62 140 LEU B CA 1
ATOM 5723 C C . LEU B 1 140 ? 8.18 12.25 3.119 1 78.62 140 LEU B C 1
ATOM 5725 O O . LEU B 1 140 ? 8.883 11.242 3.043 1 78.62 140 LEU B O 1
ATOM 5729 N N . ARG B 1 141 ? 7.656 12.664 4.18 1 84.38 141 ARG B N 1
ATOM 5730 C CA . ARG B 1 141 ? 7.863 11.93 5.426 1 84.38 141 ARG B CA 1
ATOM 5731 C C . ARG B 1 141 ? 7.203 10.562 5.367 1 84.38 141 ARG B C 1
ATOM 5733 O 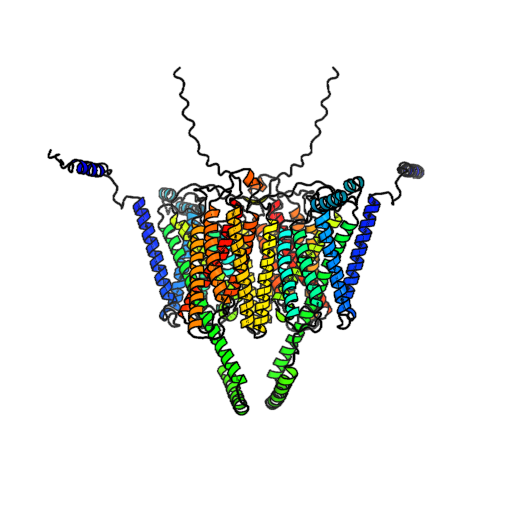O . ARG B 1 141 ? 7.77 9.57 5.836 1 84.38 141 ARG B O 1
ATOM 5740 N N . LEU B 1 142 ? 6.035 10.602 4.773 1 84.81 142 LEU B N 1
ATOM 5741 C CA . LEU B 1 142 ? 5.34 9.328 4.621 1 84.81 142 LEU B CA 1
ATOM 5742 C C . LEU B 1 142 ? 6.098 8.406 3.676 1 84.81 142 LEU B C 1
ATOM 5744 O O . LEU B 1 142 ? 6.148 7.191 3.893 1 84.81 142 LEU B O 1
ATOM 5748 N N . GLY B 1 143 ? 6.656 8.992 2.684 1 86.44 143 GLY B N 1
ATOM 5749 C CA . GLY B 1 143 ? 7.473 8.211 1.77 1 86.44 143 GLY B CA 1
ATOM 5750 C C . GLY B 1 143 ? 8.711 7.637 2.422 1 86.44 143 GLY B C 1
ATOM 5751 O O . GLY B 1 143 ? 9.062 6.477 2.191 1 86.44 143 GLY B O 1
ATOM 5752 N N . THR B 1 144 ? 9.305 8.406 3.234 1 89.56 144 THR B N 1
ATOM 5753 C CA . THR B 1 144 ? 10.5 7.934 3.922 1 89.56 144 THR B CA 1
ATOM 5754 C C . THR B 1 144 ? 10.164 6.797 4.879 1 89.56 144 THR B C 1
ATOM 5756 O O . THR B 1 144 ? 10.93 5.84 5.016 1 89.56 144 THR B O 1
ATOM 5759 N N . LEU B 1 145 ? 9.047 6.934 5.48 1 91.25 145 LEU B N 1
ATOM 5760 C CA . LEU B 1 145 ? 8.617 5.883 6.395 1 91.25 145 LEU B CA 1
ATOM 5761 C C . LEU B 1 145 ? 8.352 4.586 5.641 1 91.25 145 LEU B C 1
ATOM 5763 O O . LEU B 1 145 ? 8.773 3.512 6.074 1 91.25 145 LEU B O 1
ATOM 5767 N N . LEU B 1 146 ? 7.707 4.715 4.543 1 91.5 146 LEU B N 1
ATOM 5768 C CA . LEU B 1 146 ? 7.367 3.543 3.744 1 91.5 146 LEU B CA 1
ATOM 5769 C C . LEU B 1 146 ? 8.625 2.904 3.156 1 91.5 146 LEU B C 1
ATOM 5771 O O . LEU B 1 146 ? 8.852 1.703 3.32 1 91.5 146 LEU B O 1
ATOM 5775 N N . PHE B 1 147 ? 9.477 3.658 2.541 1 93.44 147 PHE B N 1
ATOM 5776 C CA . PHE B 1 147 ? 10.68 3.146 1.888 1 93.44 147 PHE B CA 1
ATOM 5777 C C . PHE B 1 147 ? 11.695 2.668 2.916 1 93.44 147 PHE B C 1
ATOM 5779 O O . PHE B 1 147 ? 12.398 1.681 2.689 1 93.44 147 PHE B O 1
ATOM 5786 N N . GLY B 1 148 ? 11.789 3.369 4.02 1 94.81 148 GLY B N 1
ATOM 5787 C CA . GLY B 1 148 ? 12.695 2.943 5.074 1 94.81 148 GLY B CA 1
ATOM 5788 C C . GLY B 1 148 ? 12.305 1.616 5.695 1 94.81 148 GLY B C 1
ATOM 5789 O O . GLY B 1 148 ? 13.164 0.778 5.973 1 94.81 148 GLY B O 1
ATOM 5790 N N . THR B 1 149 ? 11.055 1.429 5.859 1 95 149 THR B N 1
ATOM 5791 C CA . THR B 1 149 ? 10.562 0.182 6.441 1 95 149 THR B CA 1
ATOM 5792 C C . THR B 1 149 ? 10.828 -0.99 5.5 1 95 149 THR B C 1
ATOM 5794 O O . THR B 1 149 ? 11.383 -2.012 5.91 1 95 149 THR B O 1
ATOM 5797 N N . LEU B 1 150 ? 10.469 -0.79 4.289 1 93.69 150 LEU B N 1
ATOM 5798 C CA . LEU B 1 150 ? 10.68 -1.852 3.311 1 93.69 150 LEU B CA 1
ATOM 5799 C C . LEU B 1 150 ? 12.164 -2.102 3.086 1 93.69 150 LEU B C 1
ATOM 5801 O O . LEU B 1 150 ? 12.586 -3.242 2.879 1 93.69 150 LEU B O 1
ATOM 5805 N N . GLY B 1 151 ? 12.969 -1.038 3.107 1 94.31 151 GLY B N 1
ATOM 5806 C CA . GLY B 1 151 ? 14.406 -1.196 3.018 1 94.31 151 GLY B CA 1
ATOM 5807 C C . GLY B 1 151 ? 15 -1.957 4.188 1 94.31 151 GLY B C 1
ATOM 5808 O O . GLY B 1 151 ? 15.914 -2.766 4.012 1 94.31 151 GLY B O 1
ATOM 5809 N N . SER B 1 152 ? 14.461 -1.744 5.359 1 96 152 SER B N 1
ATOM 5810 C CA . SER B 1 152 ? 14.93 -2.451 6.547 1 96 152 SER B CA 1
ATOM 5811 C C . SER B 1 152 ? 14.625 -3.941 6.461 1 96 152 SER B C 1
ATOM 5813 O O . SER B 1 152 ? 15.344 -4.766 7.023 1 96 152 SER B O 1
ATOM 5815 N N . VAL B 1 153 ? 13.586 -4.266 5.762 1 96.19 153 VAL B N 1
ATOM 5816 C CA . VAL B 1 153 ? 13.242 -5.672 5.57 1 96.19 153 VAL B CA 1
ATOM 5817 C C . VAL B 1 153 ? 14.328 -6.363 4.75 1 96.19 153 VAL B C 1
ATOM 5819 O O . VAL B 1 153 ? 14.664 -7.523 5.004 1 96.19 153 VAL B O 1
ATOM 5822 N N . LEU B 1 154 ? 14.836 -5.676 3.762 1 96.19 154 LEU B N 1
ATOM 5823 C CA . LEU B 1 154 ? 15.914 -6.238 2.953 1 96.19 154 LEU B CA 1
ATOM 5824 C C . LEU B 1 154 ? 17.109 -6.594 3.822 1 96.19 154 LEU B C 1
ATOM 5826 O O . LEU B 1 154 ? 17.656 -7.695 3.717 1 96.19 154 LEU B O 1
ATOM 5830 N N . TRP B 1 155 ? 17.5 -5.66 4.68 1 96.38 155 TRP B N 1
ATOM 5831 C CA . TRP B 1 155 ? 18.625 -5.918 5.57 1 96.38 155 TRP B CA 1
ATOM 5832 C C . TRP B 1 155 ? 18.312 -7.059 6.527 1 96.38 155 TRP B C 1
ATOM 5834 O O . TRP B 1 155 ? 19.172 -7.891 6.812 1 96.38 155 TRP B O 1
ATOM 5844 N N . GLY B 1 156 ? 17.125 -7.109 7.039 1 95.06 156 GLY B N 1
ATOM 5845 C CA . GLY B 1 156 ? 16.734 -8.219 7.895 1 95.06 156 GLY B CA 1
ATOM 5846 C C . GLY B 1 156 ? 16.812 -9.562 7.199 1 95.06 156 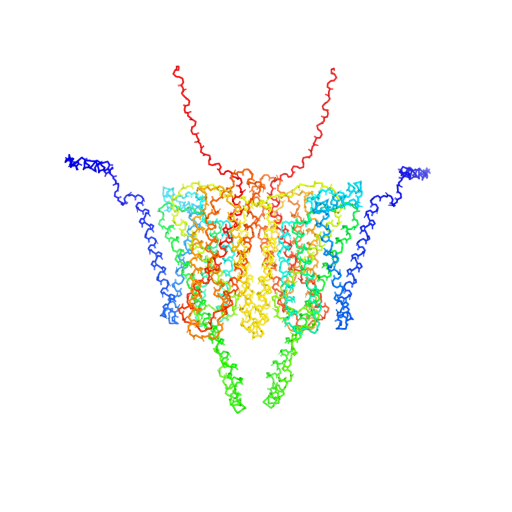GLY B C 1
ATOM 5847 O O . GLY B 1 156 ? 17.25 -10.555 7.789 1 95.06 156 GLY B O 1
ATOM 5848 N N . SER B 1 157 ? 16.391 -9.602 5.988 1 94.44 157 SER B N 1
ATOM 5849 C CA . SER B 1 157 ? 16.453 -10.844 5.219 1 94.44 157 SER B CA 1
ATOM 5850 C C . SER B 1 157 ? 17.891 -11.242 4.938 1 94.44 157 SER B C 1
ATOM 5852 O O . SER B 1 157 ? 18.234 -12.43 4.949 1 94.44 157 SER B O 1
ATOM 5854 N N . GLU B 1 158 ? 18.75 -10.227 4.727 1 93.75 158 GLU B N 1
ATOM 5855 C CA . GLU B 1 158 ? 20.172 -10.516 4.484 1 93.75 158 GLU B CA 1
ATOM 5856 C C . GLU B 1 158 ? 20.844 -11.07 5.734 1 93.75 158 GLU B C 1
ATOM 5858 O O . GLU B 1 158 ? 21.688 -11.961 5.645 1 93.75 158 GLU B O 1
ATOM 5863 N N . ILE B 1 159 ? 20.516 -10.547 6.848 1 93.06 159 ILE B N 1
ATOM 5864 C CA . ILE B 1 159 ? 21.062 -11.039 8.109 1 93.06 159 ILE B CA 1
ATOM 5865 C C . ILE B 1 159 ? 20.672 -12.5 8.297 1 93.06 159 ILE B C 1
ATOM 5867 O O . ILE B 1 159 ? 21.516 -13.328 8.656 1 93.06 159 ILE B O 1
ATOM 5871 N N . PHE B 1 160 ? 19.484 -12.836 7.996 1 92.12 160 PHE B N 1
ATOM 5872 C CA . PHE B 1 160 ? 19.016 -14.219 8.109 1 92.12 160 PHE B CA 1
ATOM 5873 C C . PHE B 1 160 ? 19.766 -15.125 7.137 1 92.12 160 PHE B C 1
ATOM 5875 O O . PHE B 1 160 ? 20.172 -16.234 7.496 1 92.12 160 PHE B O 1
ATOM 5882 N N . LEU B 1 161 ? 19.938 -14.656 5.957 1 90.62 161 LEU B N 1
ATOM 5883 C CA . LEU B 1 161 ? 20.562 -15.477 4.922 1 90.62 161 LEU B CA 1
ATOM 5884 C C . LEU B 1 161 ? 22.031 -15.727 5.246 1 90.62 161 LEU B C 1
ATOM 5886 O O . LEU B 1 161 ? 22.609 -16.75 4.832 1 90.62 161 LEU B O 1
ATOM 5890 N N . CYS B 1 162 ? 22.609 -14.797 6.027 1 87.81 162 CYS B N 1
ATOM 5891 C CA . CYS B 1 162 ? 23.984 -15.023 6.453 1 87.81 162 CYS B CA 1
ATOM 5892 C C . CYS B 1 162 ? 24.078 -16.219 7.391 1 87.81 162 CYS B C 1
ATOM 5894 O O . CYS B 1 162 ? 25.078 -16.938 7.379 1 87.81 162 CYS B O 1
ATOM 5896 N N . PHE B 1 163 ? 23.047 -16.438 8.117 1 85.75 163 PHE B N 1
ATOM 5897 C CA . PHE B 1 163 ? 23.047 -17.562 9.039 1 85.75 163 PHE B CA 1
ATOM 5898 C C . PHE B 1 163 ? 22.562 -18.828 8.344 1 85.75 163 PHE B C 1
ATOM 5900 O O . PHE B 1 163 ? 22.953 -19.938 8.711 1 85.75 163 PHE B O 1
ATOM 5907 N N . PHE B 1 164 ? 21.75 -18.641 7.355 1 85.19 164 PHE B N 1
ATOM 5908 C CA . PHE B 1 164 ? 21.141 -19.781 6.652 1 85.19 164 PHE B CA 1
ATOM 5909 C C . PHE B 1 164 ? 22.156 -20.422 5.703 1 85.19 164 PHE B C 1
ATOM 5911 O O . PHE B 1 164 ? 22.203 -21.641 5.598 1 85.19 164 PHE B O 1
ATOM 5918 N N . THR B 1 165 ? 22.812 -19.531 5.02 1 79.69 165 THR B N 1
ATOM 5919 C CA . THR B 1 165 ? 23.75 -20.062 4.035 1 79.69 165 THR B CA 1
ATOM 5920 C C . THR B 1 165 ? 25.109 -20.344 4.672 1 79.69 165 THR B C 1
ATOM 5922 O O . THR B 1 165 ? 25.516 -19.625 5.594 1 79.69 165 THR B O 1
ATOM 5925 N N . ASN B 1 166 ? 25.531 -21.422 4.605 1 71.44 166 ASN B N 1
ATOM 5926 C CA . ASN B 1 166 ? 26.859 -21.797 5.09 1 71.44 166 ASN B CA 1
ATOM 5927 C C . ASN B 1 166 ? 27.953 -21 4.379 1 71.44 166 ASN B C 1
ATOM 5929 O O . ASN B 1 166 ? 28.609 -21.516 3.469 1 71.44 166 ASN B O 1
ATOM 5933 N N . ALA B 1 167 ? 27.859 -19.672 4.543 1 64.81 167 ALA B N 1
ATOM 5934 C CA . ALA B 1 167 ? 28.875 -18.844 3.889 1 64.81 167 ALA B CA 1
ATOM 5935 C C . ALA B 1 167 ? 30.234 -19 4.578 1 64.81 167 ALA B C 1
ATOM 5937 O O . ALA B 1 167 ? 30.297 -19.234 5.789 1 64.81 167 ALA B O 1
ATOM 5938 N N . ARG B 1 168 ? 31.281 -19.141 3.832 1 63.5 168 ARG B N 1
ATOM 5939 C CA . ARG B 1 168 ? 32.656 -19.281 4.312 1 63.5 168 ARG B CA 1
ATOM 5940 C C . ARG B 1 168 ? 33.031 -18.141 5.254 1 63.5 168 ARG B C 1
ATOM 5942 O O . ARG B 1 168 ? 33.656 -18.359 6.293 1 63.5 168 ARG B O 1
ATOM 5949 N N . HIS B 1 169 ? 32.625 -16.953 4.883 1 66.69 169 HIS B N 1
ATOM 5950 C CA . HIS B 1 169 ? 32.969 -15.773 5.68 1 66.69 169 HIS B CA 1
ATOM 5951 C C . HIS B 1 169 ? 31.703 -15.148 6.273 1 66.69 169 HIS B C 1
ATOM 5953 O O . HIS B 1 169 ? 30.953 -14.461 5.57 1 66.69 169 HIS B O 1
ATOM 5959 N N . ASN B 1 170 ? 31.406 -15.383 7.477 1 76.31 170 ASN B N 1
ATOM 5960 C CA . ASN B 1 170 ? 30.219 -14.898 8.195 1 76.31 170 ASN B CA 1
ATOM 5961 C C . ASN B 1 170 ? 30.438 -13.484 8.727 1 76.31 170 ASN B C 1
ATOM 5963 O O . ASN B 1 170 ? 29.547 -12.922 9.383 1 76.31 170 ASN B O 1
ATOM 5967 N N . ILE B 1 171 ? 31.5 -12.836 8.266 1 82.88 171 ILE B N 1
ATOM 5968 C CA . ILE B 1 171 ? 31.812 -11.531 8.836 1 82.88 171 ILE B CA 1
ATOM 5969 C C . ILE B 1 171 ? 30.906 -10.469 8.219 1 82.88 171 ILE B C 1
ATOM 5971 O O . ILE B 1 171 ? 30.703 -9.398 8.805 1 82.88 171 ILE B O 1
ATOM 5975 N N . TYR B 1 172 ? 30.266 -10.805 7.121 1 87.44 172 TYR B N 1
ATOM 5976 C CA . TYR B 1 172 ? 29.422 -9.844 6.434 1 87.44 172 TYR B CA 1
ATOM 5977 C C . TYR B 1 172 ? 28.141 -9.57 7.227 1 87.44 172 TYR B C 1
ATOM 5979 O O . TYR B 1 172 ? 27.453 -8.578 6.992 1 87.44 172 TYR B O 1
ATOM 5987 N N . VAL B 1 173 ? 27.859 -10.445 8.211 1 90.5 173 VAL B N 1
ATOM 5988 C CA . VAL B 1 173 ? 26.672 -10.258 9.031 1 90.5 173 VAL B CA 1
ATOM 5989 C C . VAL B 1 173 ? 26.781 -8.969 9.836 1 90.5 173 VAL B C 1
ATOM 5991 O O . VAL B 1 173 ? 25.797 -8.281 10.07 1 90.5 173 VAL B O 1
ATOM 5994 N N . ILE B 1 174 ? 27.984 -8.547 10.148 1 92.56 174 ILE B N 1
ATOM 5995 C CA . ILE B 1 174 ? 28.203 -7.34 10.938 1 92.56 174 ILE B CA 1
ATOM 5996 C C . ILE B 1 174 ? 27.859 -6.109 10.102 1 92.56 174 ILE B C 1
ATOM 5998 O O . ILE B 1 174 ? 27.25 -5.16 10.609 1 92.56 174 ILE B O 1
ATOM 6002 N N . LYS B 1 175 ? 28.25 -6.145 8.859 1 93.12 175 LYS B N 1
ATOM 6003 C CA . LYS B 1 175 ? 27.938 -5.035 7.961 1 93.12 175 LYS B CA 1
ATOM 6004 C C . LYS B 1 175 ? 26.422 -4.844 7.84 1 93.12 175 LYS B C 1
ATOM 6006 O O . LYS B 1 175 ? 25.922 -3.717 7.898 1 93.12 175 LYS B O 1
ATOM 6011 N N . TYR B 1 176 ? 25.641 -5.926 7.773 1 94.19 176 TYR B N 1
ATOM 6012 C CA . TYR B 1 176 ? 24.203 -5.836 7.578 1 94.19 176 TYR B CA 1
ATOM 6013 C C . TYR B 1 176 ? 23.5 -5.426 8.867 1 94.19 176 TYR B C 1
ATOM 6015 O O . TYR B 1 176 ? 22.484 -4.73 8.836 1 94.19 176 TYR B O 1
ATOM 6023 N N . ILE B 1 177 ? 24.047 -5.789 10.016 1 95.81 177 ILE B N 1
ATOM 6024 C CA . ILE B 1 177 ? 23.484 -5.359 11.297 1 95.81 177 ILE B CA 1
ATOM 6025 C C . ILE B 1 177 ? 23.641 -3.848 11.438 1 95.81 177 ILE B C 1
ATOM 6027 O O . ILE B 1 177 ? 22.688 -3.158 11.812 1 95.81 177 ILE B O 1
ATOM 6031 N N . PHE B 1 178 ? 24.781 -3.34 11.102 1 96.44 178 PHE B N 1
ATOM 6032 C CA . PHE B 1 178 ? 25.016 -1.901 11.18 1 96.44 178 PHE B CA 1
ATOM 6033 C C . PHE B 1 178 ? 24.172 -1.157 10.156 1 96.44 178 PHE B C 1
ATOM 6035 O O . PHE B 1 178 ? 23.672 -0.064 10.43 1 96.44 178 PHE B O 1
ATOM 6042 N N . ALA B 1 179 ? 24.078 -1.764 9.008 1 96.75 179 ALA B N 1
ATOM 6043 C CA . ALA B 1 179 ? 23.234 -1.159 7.98 1 96.75 179 ALA B CA 1
ATOM 6044 C C . ALA B 1 179 ? 21.781 -1.085 8.438 1 96.75 179 ALA B C 1
ATOM 6046 O O . ALA B 1 179 ? 21.109 -0.087 8.203 1 96.75 179 ALA B O 1
ATOM 6047 N N . PHE B 1 180 ? 21.312 -2.096 9.102 1 96.88 180 PHE B N 1
ATOM 6048 C CA . PHE B 1 180 ? 19.953 -2.15 9.625 1 96.88 180 PHE B CA 1
ATOM 6049 C C . PHE B 1 180 ? 19.734 -1.074 10.68 1 96.88 180 PHE B C 1
ATOM 6051 O O . PHE B 1 180 ? 18.75 -0.333 10.625 1 96.88 180 PHE B O 1
ATOM 6058 N N . VAL B 1 181 ? 20.625 -0.973 11.586 1 96.31 181 VAL B N 1
ATOM 6059 C CA . VAL B 1 181 ? 20.516 -0.007 12.672 1 96.31 181 VAL B CA 1
ATOM 6060 C C . VAL B 1 181 ? 20.562 1.412 12.109 1 96.31 181 VAL B C 1
ATOM 6062 O O . VAL B 1 181 ? 19.781 2.273 12.508 1 96.31 181 VAL B O 1
ATOM 6065 N N . PHE B 1 182 ? 21.5 1.627 11.211 1 97.06 182 PHE B N 1
ATOM 6066 C CA . PHE B 1 182 ? 21.641 2.939 10.594 1 97.06 182 PHE B CA 1
ATOM 6067 C C . PHE B 1 182 ? 20.359 3.336 9.875 1 97.06 182 PHE B C 1
ATOM 6069 O O . PHE B 1 182 ? 19.875 4.457 10.039 1 97.06 182 PHE B O 1
ATOM 6076 N N . THR B 1 183 ? 19.812 2.42 9.078 1 96.38 183 THR B N 1
ATOM 6077 C CA . THR B 1 183 ? 18.609 2.711 8.297 1 96.38 183 THR B CA 1
ATOM 6078 C C . THR B 1 183 ? 17.422 2.996 9.219 1 96.38 183 THR B C 1
ATOM 6080 O O . THR B 1 183 ? 16.656 3.924 8.969 1 96.38 183 THR B O 1
ATOM 6083 N N . TYR B 1 184 ? 17.359 2.271 10.234 1 95.06 184 TYR B N 1
ATOM 6084 C CA . TYR B 1 184 ? 16.234 2.453 11.156 1 95.06 184 TYR B CA 1
ATOM 6085 C C . TYR B 1 184 ? 16.344 3.783 11.891 1 95.06 184 TYR B C 1
ATOM 6087 O O . TYR B 1 184 ? 15.367 4.512 12.016 1 95.06 184 TYR B O 1
ATOM 6095 N N . MET B 1 185 ? 17.5 4.117 12.391 1 94.44 185 MET B N 1
ATOM 6096 C CA . MET B 1 185 ? 17.703 5.387 13.086 1 94.44 185 MET B CA 1
ATOM 6097 C C . MET B 1 185 ? 17.5 6.566 12.141 1 94.44 185 MET B C 1
ATOM 6099 O O . MET B 1 185 ? 16.938 7.586 12.531 1 94.44 185 MET B O 1
ATOM 6103 N N . GLN B 1 186 ? 18.031 6.363 11 1 95.12 186 GLN B N 1
ATOM 6104 C CA . GLN B 1 186 ? 17.859 7.406 10 1 95.12 186 GLN B CA 1
ATOM 6105 C C . GLN B 1 186 ? 16.391 7.629 9.672 1 95.12 186 GLN B C 1
ATOM 6107 O O . GLN B 1 186 ? 15.953 8.766 9.5 1 95.12 186 GLN B O 1
ATOM 6112 N N . MET B 1 187 ? 15.672 6.578 9.531 1 94.19 187 MET B N 1
ATOM 6113 C CA . MET B 1 187 ? 14.234 6.672 9.273 1 94.19 187 MET B CA 1
ATOM 6114 C C . MET B 1 187 ? 13.531 7.441 10.375 1 94.19 187 MET B C 1
ATOM 6116 O O . MET B 1 187 ? 12.695 8.305 10.102 1 94.19 187 MET B O 1
ATOM 6120 N N . HIS B 1 188 ? 13.883 7.16 11.594 1 91.69 188 HIS B N 1
ATOM 6121 C CA . HIS B 1 188 ? 13.281 7.855 12.727 1 91.69 188 HIS B CA 1
ATOM 6122 C C . HIS B 1 188 ? 13.625 9.344 12.711 1 91.69 188 HIS B C 1
ATOM 6124 O O . HIS B 1 188 ? 12.758 10.188 12.945 1 91.69 188 HIS B O 1
ATOM 6130 N N . PHE B 1 189 ? 14.781 9.672 12.43 1 91.06 189 PHE B N 1
ATOM 6131 C CA . PHE B 1 189 ? 15.227 11.055 12.414 1 91.06 189 PHE B CA 1
ATOM 6132 C C . PHE B 1 189 ? 14.531 11.836 11.297 1 91.06 189 PHE B C 1
ATOM 6134 O O . PHE B 1 189 ? 14.07 12.961 11.516 1 91.06 189 PHE B O 1
ATOM 6141 N N . LEU B 1 190 ? 14.508 11.242 10.172 1 90.62 190 LEU B N 1
ATOM 6142 C CA . LEU B 1 190 ? 13.938 11.922 9.016 1 90.62 190 LEU B CA 1
ATOM 6143 C C . LEU B 1 190 ? 12.438 12.133 9.188 1 90.62 190 LEU B C 1
ATOM 6145 O O . LEU B 1 190 ? 11.891 13.133 8.727 1 90.62 190 LEU B O 1
ATOM 6149 N N . CYS B 1 191 ? 11.789 11.242 9.789 1 87.12 191 CYS B N 1
ATOM 6150 C CA . CYS B 1 191 ? 10.344 11.336 9.953 1 87.12 191 CYS B CA 1
ATOM 6151 C C . CYS B 1 191 ? 9.984 12.297 11.086 1 87.12 191 CYS B C 1
ATOM 6153 O O . CYS B 1 191 ? 9.039 13.078 10.961 1 87.12 191 CYS B O 1
ATOM 6155 N N . CYS B 1 192 ? 10.742 12.32 12.164 1 83.38 192 CYS B N 1
ATOM 6156 C CA . CYS B 1 192 ? 10.336 13.062 13.352 1 83.38 192 CYS B CA 1
ATOM 6157 C C . CYS B 1 192 ? 11.102 14.375 13.461 1 83.38 192 CYS B C 1
ATOM 6159 O O . CYS B 1 192 ? 10.602 15.352 14.031 1 83.38 192 CYS B O 1
ATOM 6161 N N . ASN B 1 193 ? 12.305 14.406 12.938 1 81.44 193 ASN B N 1
ATOM 6162 C CA . ASN B 1 193 ? 13.148 15.555 13.25 1 81.44 193 ASN B CA 1
ATOM 6163 C C . ASN B 1 193 ? 13.758 16.172 11.984 1 81.44 193 ASN B C 1
ATOM 6165 O O . ASN B 1 193 ? 14.883 16.672 12.016 1 81.44 193 ASN B O 1
ATOM 6169 N N . SER B 1 194 ? 13.094 16.156 10.922 1 78.19 194 SER B N 1
ATOM 6170 C CA . SER B 1 194 ? 13.672 16.656 9.68 1 78.19 194 SER B CA 1
ATOM 6171 C C . SER B 1 194 ? 13.695 18.172 9.664 1 78.19 194 SER B C 1
ATOM 6173 O O . SER B 1 194 ? 14.422 18.781 8.867 1 78.19 194 SER B O 1
ATOM 6175 N N . LYS B 1 195 ? 12.992 18.812 10.586 1 76.06 195 LYS B N 1
ATOM 6176 C CA . LYS B 1 195 ? 12.93 20.266 10.586 1 76.06 195 LYS B CA 1
ATOM 6177 C C . LYS B 1 195 ? 13.859 20.859 11.633 1 76.06 195 LYS B C 1
ATOM 6179 O O . LYS B 1 195 ? 13.711 22.016 12.023 1 76.06 195 LYS B O 1
ATOM 6184 N N . ILE B 1 196 ? 14.812 20.141 11.992 1 76.44 196 ILE B N 1
ATOM 6185 C CA . ILE B 1 196 ? 15.734 20.594 13.031 1 76.44 196 ILE B CA 1
ATOM 6186 C C . ILE B 1 196 ? 16.641 21.688 12.492 1 76.44 196 ILE B C 1
ATOM 6188 O O . ILE B 1 196 ? 17 21.688 11.305 1 76.44 196 ILE B O 1
ATOM 6192 N N . ASP B 1 197 ? 16.781 22.641 13.289 1 76.62 197 ASP B N 1
ATOM 6193 C CA . ASP B 1 197 ? 17.781 23.656 12.992 1 76.62 197 ASP B CA 1
ATOM 6194 C C . ASP B 1 197 ? 19.078 23.422 13.773 1 76.62 197 ASP B C 1
ATOM 6196 O O . ASP B 1 197 ? 19.062 23.406 15 1 76.62 197 ASP B O 1
ATOM 6200 N N . LEU B 1 198 ? 20.109 23.219 13.086 1 80.31 198 LEU B N 1
ATOM 6201 C CA . LEU B 1 198 ? 21.406 22.953 13.703 1 80.31 198 LEU B CA 1
ATOM 6202 C C . LEU B 1 198 ? 22.047 24.25 14.203 1 80.31 198 LEU B C 1
ATOM 6204 O O . LEU B 1 198 ? 21.812 25.312 13.641 1 80.31 198 LEU B O 1
ATOM 6208 N N . PRO B 1 199 ? 22.719 24.078 15.273 1 75.94 199 PRO B N 1
ATOM 6209 C CA . PRO B 1 199 ? 23.391 25.281 15.789 1 75.94 199 PRO B CA 1
ATOM 6210 C C . PRO B 1 199 ? 24.359 25.891 14.781 1 75.94 199 PRO B C 1
ATOM 6212 O O . PRO B 1 199 ? 24.984 25.172 14 1 75.94 199 PRO B O 1
ATOM 6215 N N . LYS B 1 200 ? 24.438 27.188 14.953 1 74.31 200 LYS B N 1
ATOM 6216 C CA . LYS B 1 200 ? 25.312 27.938 14.047 1 74.31 200 LYS B CA 1
ATOM 6217 C C . LYS B 1 200 ? 26.781 27.594 14.297 1 74.31 200 LYS B C 1
ATOM 6219 O O . LYS B 1 200 ? 27.203 27.484 15.445 1 74.31 200 LYS B O 1
ATOM 6224 N N . ASN B 1 201 ? 27.516 27.375 13.273 1 67.94 201 ASN B N 1
ATOM 6225 C CA . ASN B 1 201 ? 28.969 27.25 13.258 1 67.94 201 ASN B CA 1
ATOM 6226 C C . ASN B 1 201 ? 29.438 26.031 14.07 1 67.94 201 ASN B C 1
ATOM 6228 O O . ASN B 1 201 ? 30.453 26.094 14.766 1 67.94 201 ASN B O 1
ATOM 6232 N N . SER B 1 202 ? 28.531 25.109 14.164 1 80 202 SER B N 1
ATOM 6233 C CA . SER B 1 202 ? 28.969 23.859 14.781 1 80 202 SER B CA 1
ATOM 6234 C C . SER B 1 202 ? 29.609 22.938 13.758 1 80 202 SER B C 1
ATOM 6236 O O . SER B 1 202 ? 28.938 22.438 12.852 1 80 202 SER B O 1
ATOM 6238 N N . PHE B 1 203 ? 30.859 22.672 13.93 1 84.81 203 PHE B N 1
ATOM 6239 C CA . PHE B 1 203 ? 31.594 21.797 13.016 1 84.81 203 PHE B CA 1
ATOM 6240 C C . PHE B 1 203 ? 31.078 20.375 13.086 1 84.81 203 PHE B C 1
ATOM 6242 O O . PHE B 1 203 ? 30.938 19.703 12.062 1 84.81 203 PHE B O 1
ATOM 6249 N N . ILE B 1 204 ? 30.812 19.922 14.234 1 86.12 204 ILE B N 1
ATOM 6250 C CA . ILE B 1 204 ? 30.391 18.531 14.414 1 86.12 204 ILE B CA 1
ATOM 6251 C C . ILE B 1 204 ? 29.031 18.312 13.758 1 86.12 204 ILE B C 1
ATOM 6253 O O . ILE B 1 204 ? 28.812 17.281 13.125 1 86.12 204 ILE B O 1
ATOM 6257 N N . ALA B 1 205 ? 28.25 19.25 13.891 1 86.19 205 ALA B N 1
ATOM 6258 C CA . ALA B 1 205 ? 26.906 19.125 13.312 1 86.19 205 ALA B CA 1
ATOM 6259 C C . ALA B 1 205 ? 26.969 19.141 11.789 1 86.19 205 ALA B C 1
ATOM 6261 O O . ALA B 1 205 ? 26.297 18.359 11.117 1 86.19 205 ALA B O 1
ATOM 6262 N N . SER B 1 206 ? 27.797 20.016 11.289 1 88.31 206 SER B N 1
ATOM 6263 C CA . SER B 1 206 ? 27.938 20.094 9.836 1 88.31 206 SER B CA 1
ATOM 6264 C C . SER B 1 206 ? 28.672 18.875 9.281 1 88.31 206 SER B C 1
ATOM 6266 O O . SER B 1 206 ? 28.297 18.359 8.227 1 88.31 206 SER B O 1
ATOM 6268 N N . PHE B 1 207 ? 29.641 18.469 9.984 1 91.56 207 PHE B N 1
ATOM 6269 C CA . PHE B 1 207 ? 30.422 17.297 9.586 1 91.56 207 PHE B CA 1
ATOM 6270 C C . PHE B 1 207 ? 29.562 16.047 9.586 1 91.56 207 PHE B C 1
ATOM 6272 O O . PHE B 1 207 ? 29.641 15.227 8.664 1 91.56 207 PHE B O 1
ATOM 6279 N N . GLY B 1 208 ? 28.859 15.906 10.586 1 92.75 208 GLY B N 1
ATOM 6280 C CA . GLY B 1 208 ? 28 14.742 10.68 1 92.75 208 GLY B CA 1
ATOM 6281 C C . GLY B 1 208 ? 26.953 14.688 9.578 1 92.75 208 GLY B C 1
ATOM 6282 O O . GLY B 1 208 ? 26.688 13.61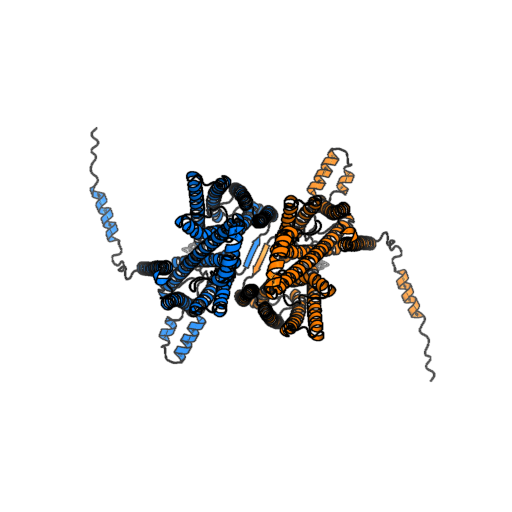7 9.023 1 92.75 208 GLY B O 1
ATOM 6283 N N . MET B 1 209 ? 26.391 15.766 9.219 1 92 209 MET B N 1
ATOM 6284 C CA . MET B 1 209 ? 25.391 15.812 8.148 1 92 209 MET B CA 1
ATOM 6285 C C . MET B 1 209 ? 26.016 15.461 6.805 1 92 209 MET B C 1
ATOM 6287 O O . MET B 1 209 ? 25.438 14.703 6.023 1 92 209 MET B O 1
ATOM 6291 N N . MET B 1 210 ? 27.172 15.977 6.586 1 94.31 210 MET B N 1
ATOM 6292 C CA . MET B 1 210 ? 27.859 15.711 5.328 1 94.31 210 MET B CA 1
ATOM 6293 C C . MET B 1 210 ? 28.312 14.258 5.25 1 94.31 210 MET B C 1
ATOM 6295 O O . MET B 1 210 ? 28.312 13.664 4.172 1 94.31 210 MET B O 1
ATOM 6299 N N . HIS B 1 211 ? 28.672 13.695 6.371 1 96.06 211 HIS B N 1
ATOM 6300 C CA . HIS B 1 211 ? 28.984 12.273 6.391 1 96.06 211 HIS B CA 1
ATOM 6301 C C . HIS B 1 211 ? 27.766 11.422 6.051 1 96.06 211 HIS B C 1
ATOM 6303 O O . HIS B 1 211 ? 27.891 10.43 5.332 1 96.06 211 HIS B O 1
ATOM 6309 N N . CYS B 1 212 ? 26.672 11.805 6.594 1 96.5 212 CYS B N 1
ATOM 6310 C CA . CYS B 1 212 ? 25.438 11.07 6.305 1 96.5 212 CYS B CA 1
ATOM 6311 C C . CYS B 1 212 ? 25.109 11.141 4.82 1 96.5 212 CYS B C 1
ATOM 6313 O O . CYS B 1 212 ? 24.578 10.18 4.254 1 96.5 212 CYS B O 1
ATOM 6315 N N . ILE B 1 213 ? 25.406 12.234 4.168 1 95.88 213 ILE B N 1
ATOM 6316 C CA . ILE B 1 213 ? 25.188 12.352 2.73 1 95.88 213 ILE B CA 1
ATOM 6317 C C . ILE B 1 213 ? 26.094 11.375 1.994 1 95.88 213 ILE B C 1
ATOM 6319 O O . ILE B 1 213 ? 25.641 10.664 1.089 1 95.88 213 ILE B O 1
ATOM 6323 N N . ALA B 1 214 ? 27.297 11.336 2.42 1 96.44 214 ALA B N 1
ATOM 6324 C CA . ALA B 1 214 ? 28.25 10.43 1.781 1 96.44 214 ALA B CA 1
ATOM 6325 C C . ALA B 1 214 ? 27.828 8.977 1.946 1 96.44 214 ALA B C 1
ATOM 6327 O O . ALA B 1 214 ? 27.922 8.188 1.005 1 96.44 214 ALA B O 1
ATOM 6328 N N . VAL B 1 215 ? 27.375 8.617 3.119 1 97.62 215 VAL B N 1
ATOM 6329 C CA . VAL B 1 215 ? 26.953 7.25 3.379 1 97.62 215 VAL B CA 1
ATOM 6330 C C . VAL B 1 215 ? 25.75 6.906 2.498 1 97.62 215 VAL B C 1
ATOM 6332 O O . VAL B 1 215 ? 25.688 5.82 1.913 1 97.62 215 VAL B O 1
ATOM 6335 N N . ASN B 1 216 ? 24.797 7.766 2.377 1 96.69 216 ASN B N 1
ATOM 6336 C CA . ASN B 1 216 ? 23.594 7.496 1.576 1 96.69 216 ASN B CA 1
ATOM 6337 C C . ASN B 1 216 ? 23.922 7.43 0.087 1 96.69 216 ASN B C 1
ATOM 6339 O O . ASN B 1 216 ? 23.344 6.629 -0.647 1 96.69 216 ASN B O 1
ATOM 6343 N N . LEU B 1 217 ? 24.797 8.266 -0.367 1 93 217 LEU B N 1
ATOM 6344 C CA . LEU B 1 217 ? 25.234 8.188 -1.759 1 93 217 LEU B CA 1
ATOM 6345 C C . LEU B 1 217 ? 25.984 6.887 -2.023 1 93 217 LEU B C 1
ATOM 6347 O O . LEU B 1 217 ? 25.828 6.285 -3.09 1 93 217 LEU B O 1
ATOM 6351 N N . TRP B 1 218 ? 26.766 6.555 -1.07 1 95.19 218 TRP B N 1
ATOM 6352 C CA . TRP B 1 218 ? 27.469 5.285 -1.168 1 95.19 218 TRP B CA 1
ATOM 6353 C C . TRP B 1 218 ? 26.5 4.113 -1.2 1 95.19 218 TRP B C 1
ATOM 6355 O O . TRP B 1 218 ? 26.641 3.199 -2.014 1 95.19 218 TRP B O 1
ATOM 6365 N N . VAL B 1 219 ? 25.531 4.066 -0.315 1 95.12 219 VAL B N 1
ATOM 6366 C CA . VAL B 1 219 ? 24.547 2.992 -0.267 1 95.12 219 VAL B CA 1
ATOM 6367 C C . VAL B 1 219 ? 23.766 2.949 -1.578 1 95.12 219 VAL B C 1
ATOM 6369 O O . VAL B 1 219 ? 23.547 1.876 -2.146 1 95.12 219 VAL B O 1
ATOM 6372 N N . TRP B 1 220 ? 23.391 4.098 -2.037 1 91.69 220 TRP B N 1
ATOM 6373 C CA . TRP B 1 220 ? 22.672 4.191 -3.311 1 91.69 220 TRP B CA 1
ATOM 6374 C C . TRP B 1 220 ? 23.5 3.566 -4.434 1 91.69 220 TRP B C 1
ATOM 6376 O O . TRP B 1 220 ? 22.984 2.758 -5.211 1 91.69 220 TRP B O 1
ATOM 6386 N N . PHE B 1 221 ? 24.719 3.898 -4.52 1 88.38 221 PHE B N 1
ATOM 6387 C CA . PHE B 1 221 ? 25.594 3.424 -5.586 1 88.38 221 PHE B CA 1
ATOM 6388 C C . PHE B 1 221 ? 25.844 1.928 -5.449 1 88.38 221 PHE B C 1
ATOM 6390 O O . PHE B 1 221 ? 25.828 1.193 -6.438 1 88.38 221 PHE B O 1
ATOM 6397 N N . SER B 1 222 ? 26.078 1.533 -4.273 1 90.81 222 SER B N 1
ATOM 6398 C CA . SER B 1 222 ? 26.359 0.125 -4.008 1 90.81 222 SER B CA 1
ATOM 6399 C C . SER B 1 222 ? 25.156 -0.752 -4.379 1 90.81 222 SER B C 1
ATOM 6401 O O . SER B 1 222 ? 25.328 -1.823 -4.965 1 90.81 222 SER B O 1
ATOM 6403 N N . LEU B 1 223 ? 24 -0.344 -4.082 1 91 223 LEU B N 1
ATOM 6404 C CA . LEU B 1 223 ? 22.797 -1.12 -4.379 1 91 223 LEU B CA 1
ATOM 6405 C C . LEU B 1 223 ? 22.5 -1.126 -5.875 1 91 223 LEU B C 1
ATOM 6407 O O . LEU B 1 223 ? 22.047 -2.135 -6.418 1 91 223 LEU B O 1
ATOM 6411 N N . CYS B 1 224 ? 22.781 -0.029 -6.516 1 85.56 224 CYS B N 1
ATOM 6412 C CA . CYS B 1 224 ? 22.609 0.027 -7.965 1 85.56 224 CYS B CA 1
ATOM 6413 C C . CYS B 1 224 ? 23.562 -0.925 -8.672 1 85.56 224 CYS B C 1
ATOM 6415 O O . CYS B 1 224 ? 23.188 -1.572 -9.648 1 85.56 224 CYS B O 1
ATOM 6417 N N . LEU B 1 225 ? 24.766 -1.01 -8.18 1 84.38 225 LEU B N 1
ATOM 6418 C CA . LEU B 1 225 ? 25.734 -1.933 -8.742 1 84.38 225 LEU B CA 1
ATOM 6419 C C . LEU B 1 225 ? 25.328 -3.381 -8.5 1 84.38 225 LEU B C 1
ATOM 6421 O O . LEU B 1 225 ? 25.438 -4.223 -9.391 1 84.38 225 LEU B O 1
ATOM 6425 N N . ALA B 1 226 ? 24.891 -3.57 -7.285 1 86.69 226 ALA B N 1
ATOM 6426 C CA . ALA B 1 226 ? 24.438 -4.922 -6.969 1 86.69 226 ALA B CA 1
ATOM 6427 C C . ALA B 1 226 ? 23.281 -5.344 -7.883 1 86.69 226 ALA B C 1
ATOM 6429 O O . ALA B 1 226 ? 23.234 -6.488 -8.336 1 86.69 226 ALA B O 1
ATOM 6430 N N . LYS B 1 227 ? 22.406 -4.496 -8.125 1 84.19 227 LYS B N 1
ATOM 6431 C CA . LYS B 1 227 ? 21.281 -4.77 -9.023 1 84.19 227 LYS B CA 1
ATOM 6432 C C . LYS B 1 227 ? 21.766 -5.039 -10.445 1 84.19 227 LYS B C 1
ATOM 6434 O O . LYS B 1 227 ? 21.266 -5.938 -11.117 1 84.19 227 LYS B O 1
ATOM 6439 N N . ALA B 1 228 ? 22.719 -4.289 -10.891 1 80 228 ALA B N 1
ATOM 6440 C CA . ALA B 1 228 ? 23.25 -4.445 -12.234 1 80 228 ALA B CA 1
ATOM 6441 C C . ALA B 1 228 ? 23.922 -5.809 -12.406 1 80 228 ALA B C 1
ATOM 6443 O O . ALA B 1 228 ? 23.734 -6.473 -13.43 1 80 228 ALA B O 1
ATOM 6444 N N . VAL B 1 229 ? 24.656 -6.18 -11.422 1 80.5 229 VAL B N 1
ATOM 6445 C CA . VAL B 1 229 ? 25.344 -7.465 -11.484 1 80.5 229 VAL B CA 1
ATOM 6446 C C . VAL B 1 229 ? 24.328 -8.602 -11.461 1 80.5 229 VAL B C 1
ATOM 6448 O O . VAL B 1 229 ? 24.453 -9.562 -12.219 1 80.5 229 VAL B O 1
ATOM 6451 N N . TYR B 1 230 ? 23.359 -8.445 -10.617 1 82.94 230 TYR B N 1
ATOM 6452 C CA . TYR B 1 230 ? 22.312 -9.453 -10.531 1 82.94 230 TYR B CA 1
ATOM 6453 C C . TYR B 1 230 ? 21.578 -9.594 -11.867 1 82.94 230 TYR B C 1
ATOM 6455 O O . TYR B 1 230 ? 21.328 -10.711 -12.328 1 82.94 230 TYR B O 1
ATOM 6463 N N . LYS B 1 231 ? 21.203 -8.531 -12.453 1 78.06 231 LYS B N 1
ATOM 6464 C CA . LYS B 1 231 ? 20.469 -8.555 -13.719 1 78.06 231 LYS B CA 1
ATOM 6465 C C . LYS B 1 231 ? 21.328 -9.172 -14.828 1 78.06 231 LYS B C 1
ATOM 6467 O O . LYS B 1 231 ? 20.797 -9.891 -15.688 1 78.06 231 LYS B O 1
ATOM 6472 N N . SER B 1 232 ? 22.641 -8.938 -14.789 1 75.19 232 SER B N 1
ATOM 6473 C CA . SER B 1 232 ? 23.547 -9.523 -15.773 1 75.19 232 SER B CA 1
ATOM 6474 C C . SER B 1 232 ? 23.672 -11.031 -15.578 1 75.19 232 SER B C 1
ATOM 6476 O O . SER B 1 232 ? 23.688 -11.781 -16.562 1 75.19 232 SER B O 1
ATOM 6478 N N . ASP B 1 233 ? 23.688 -11.383 -14.344 1 76.19 233 ASP B N 1
ATOM 6479 C CA . ASP B 1 233 ? 23.766 -12.812 -14.047 1 76.19 233 ASP B CA 1
ATOM 6480 C C . ASP B 1 233 ? 22.484 -13.531 -14.453 1 76.19 233 ASP B C 1
ATOM 6482 O O . ASP B 1 233 ? 22.531 -14.656 -14.961 1 76.19 233 ASP B O 1
ATOM 6486 N N . LYS B 1 234 ? 21.438 -12.945 -14.18 1 75.75 234 LYS B N 1
ATOM 6487 C CA . LYS B 1 234 ? 20.141 -13.523 -14.531 1 75.75 234 LYS B CA 1
ATOM 6488 C C . LYS B 1 234 ? 20 -13.664 -16.047 1 75.75 234 LYS B C 1
ATOM 6490 O O . LYS B 1 234 ? 19.469 -14.664 -16.547 1 75.75 234 LYS B O 1
ATOM 6495 N N . LYS B 1 235 ? 20.438 -12.75 -16.734 1 71.69 235 LYS B N 1
ATOM 6496 C CA . LYS B 1 235 ? 20.391 -12.781 -18.188 1 71.69 235 LYS B CA 1
ATOM 6497 C C . LYS B 1 235 ? 21.281 -13.891 -18.734 1 71.69 235 LYS B C 1
ATOM 6499 O O . LYS B 1 235 ? 20.906 -14.586 -19.688 1 71.69 235 LYS B O 1
ATOM 6504 N N . THR B 1 236 ? 22.375 -13.992 -18.172 1 69.81 236 THR B N 1
ATOM 6505 C CA . THR B 1 236 ? 23.312 -15.031 -18.609 1 69.81 236 THR B CA 1
ATOM 6506 C C . THR B 1 236 ? 22.719 -16.422 -18.375 1 69.81 236 THR B C 1
ATOM 6508 O O . THR B 1 236 ? 22.859 -17.312 -19.203 1 69.81 236 THR B O 1
ATOM 6511 N N . LEU B 1 237 ? 22.062 -16.5 -17.281 1 71.88 237 LEU B N 1
ATOM 6512 C CA . LEU B 1 237 ? 21.438 -17.766 -16.969 1 71.88 237 LEU B CA 1
ATOM 6513 C C . LEU B 1 237 ? 20.297 -18.062 -17.938 1 71.88 237 LEU B C 1
ATOM 6515 O O . LEU B 1 237 ? 20.141 -19.203 -18.375 1 71.88 237 LEU B O 1
ATOM 6519 N N . LYS B 1 238 ? 19.5 -17.109 -18.281 1 67.56 238 LYS B N 1
ATOM 6520 C CA . LYS B 1 238 ? 18.391 -17.281 -19.219 1 67.56 238 LYS B CA 1
ATOM 6521 C C . LYS B 1 238 ? 18.906 -17.641 -20.609 1 67.56 238 LYS B C 1
ATOM 6523 O O . LYS B 1 238 ? 18.312 -18.484 -21.297 1 67.56 238 LYS B O 1
ATOM 6528 N N . LEU B 1 239 ? 19.984 -17.031 -20.984 1 63.84 239 LEU B N 1
ATOM 6529 C CA . LEU B 1 239 ? 20.609 -17.328 -22.266 1 63.84 239 LEU B CA 1
ATOM 6530 C C . LEU B 1 239 ? 21.125 -18.75 -22.312 1 63.84 239 LEU B C 1
ATOM 6532 O O . LEU B 1 239 ? 20.984 -19.453 -23.328 1 63.84 239 LEU B O 1
ATOM 6536 N N . GLN B 1 240 ? 21.625 -19.109 -21.203 1 64.19 240 GLN B N 1
ATOM 6537 C CA . GLN B 1 240 ? 22.141 -20.469 -21.109 1 64.19 240 GLN B CA 1
ATOM 6538 C C . GLN B 1 240 ? 21 -21.484 -21.156 1 64.19 240 GLN B C 1
ATOM 6540 O O . GLN B 1 240 ? 21.109 -22.531 -21.812 1 64.19 240 GLN B O 1
ATOM 6545 N N . LYS B 1 241 ? 19.922 -21.062 -20.547 1 64.5 241 LYS B N 1
ATOM 6546 C CA . LYS B 1 241 ? 18.766 -21.953 -20.531 1 64.5 241 LYS B CA 1
ATOM 6547 C C . LYS B 1 241 ? 18.141 -22.047 -21.922 1 64.5 241 LYS B C 1
ATOM 6549 O O . LYS B 1 241 ? 17.703 -23.109 -22.344 1 64.5 241 LYS B O 1
ATOM 6554 N N . ASN B 1 242 ? 18.078 -20.969 -22.594 1 62.84 242 ASN B N 1
ATOM 6555 C CA . ASN B 1 242 ? 17.547 -20.938 -23.953 1 62.84 242 ASN B CA 1
ATOM 6556 C C . ASN B 1 242 ? 18.438 -21.719 -24.906 1 62.84 242 ASN B C 1
ATOM 6558 O O . ASN B 1 242 ? 17.938 -22.406 -25.812 1 62.84 242 ASN B O 1
ATOM 6562 N N . GLU B 1 243 ? 19.672 -21.625 -24.766 1 59.06 243 GLU B N 1
ATOM 6563 C CA . GLU B 1 243 ? 20.625 -22.375 -25.578 1 59.06 243 GLU B CA 1
ATOM 6564 C C . GLU B 1 243 ? 20.484 -23.875 -25.344 1 59.06 243 GLU B C 1
ATOM 6566 O O . GLU B 1 243 ? 20.562 -24.656 -26.281 1 59.06 243 GLU B O 1
ATOM 6571 N N . GLU B 1 244 ? 20.266 -24.109 -24.078 1 59.06 244 GLU B N 1
ATOM 6572 C CA . GLU B 1 244 ? 20.078 -25.516 -23.75 1 59.06 244 GLU B CA 1
ATOM 6573 C C . GLU B 1 244 ? 18.781 -26.062 -24.328 1 59.06 244 GLU B C 1
ATOM 6575 O O . GLU B 1 244 ? 18.734 -27.188 -24.828 1 59.06 244 GLU B O 1
ATOM 6580 N N . LYS B 1 245 ? 17.734 -25.297 -24.297 1 60.41 245 LYS B N 1
ATOM 6581 C CA . LYS B 1 245 ? 16.469 -25.672 -24.891 1 60.41 245 LYS B CA 1
ATOM 6582 C C . LYS B 1 245 ? 16.594 -25.828 -26.406 1 60.41 245 LYS B C 1
ATOM 6584 O O . LYS B 1 245 ? 16.016 -26.75 -27 1 60.41 245 LYS B O 1
ATOM 6589 N N . TRP B 1 246 ? 17.25 -24.922 -26.984 1 57.84 246 TRP B N 1
ATOM 6590 C CA . TRP B 1 246 ? 17.484 -24.953 -28.422 1 57.84 246 TRP B CA 1
ATOM 6591 C C . TRP B 1 246 ? 18.297 -26.188 -28.812 1 57.84 246 TRP B C 1
ATOM 6593 O O . TRP B 1 246 ? 17.984 -26.859 -29.797 1 57.84 246 TRP B O 1
ATOM 6603 N N . LYS B 1 247 ? 19.281 -26.609 -28.062 1 55.09 247 LYS B N 1
ATOM 6604 C CA . LYS B 1 247 ? 20.094 -27.797 -28.312 1 55.09 247 LYS B CA 1
ATOM 6605 C C . LYS B 1 247 ? 19.266 -29.062 -28.156 1 55.09 247 LYS B C 1
ATOM 6607 O O . LYS B 1 247 ? 19.422 -30 -28.938 1 55.09 247 LYS B O 1
ATOM 6612 N N . LYS B 1 248 ? 18.469 -29 -27.156 1 55.5 248 LYS B N 1
ATOM 6613 C CA . LYS B 1 248 ? 17.609 -30.156 -26.938 1 55.5 248 LYS B CA 1
ATOM 6614 C C . LYS B 1 248 ? 16.625 -30.344 -28.078 1 55.5 248 LYS B C 1
ATOM 6616 O O . LYS B 1 248 ? 16.297 -31.469 -28.453 1 55.5 248 LYS B O 1
ATOM 6621 N N . LYS B 1 249 ? 16.047 -29.375 -28.531 1 56.97 249 LYS B N 1
ATOM 6622 C CA . LYS B 1 249 ? 15.094 -29.438 -29.625 1 56.97 249 LYS B CA 1
ATOM 6623 C C . LYS B 1 249 ? 15.773 -29.891 -30.922 1 56.97 249 LYS B C 1
ATOM 6625 O O . LYS B 1 249 ? 15.172 -30.594 -31.734 1 56.97 249 LYS B O 1
ATOM 6630 N N . ASN B 1 250 ? 17 -29.5 -31.219 1 51.84 250 ASN B N 1
ATOM 6631 C CA . ASN B 1 250 ? 17.703 -29.844 -32.469 1 51.84 250 ASN B CA 1
ATOM 6632 C C . ASN B 1 250 ? 18.531 -31.125 -32.281 1 51.84 250 ASN B C 1
ATOM 6634 O O . ASN B 1 250 ? 19.328 -31.453 -33.156 1 51.84 250 ASN B O 1
ATOM 6638 N N . MET B 1 251 ? 18.516 -31.719 -31.156 1 45.66 251 MET B N 1
ATOM 6639 C CA . MET B 1 251 ? 19.281 -32.969 -30.969 1 45.66 251 MET B CA 1
ATOM 6640 C C . MET B 1 251 ? 18.641 -34.125 -31.719 1 45.66 251 MET B C 1
ATOM 6642 O O . MET B 1 251 ? 17.422 -34.344 -31.594 1 45.66 251 MET B O 1
ATOM 6646 N N . THR B 1 252 ? 19.297 -34.688 -32.781 1 43.88 252 THR B N 1
ATOM 6647 C CA . THR B 1 252 ? 18.984 -35.906 -33.5 1 43.88 252 THR B CA 1
ATOM 6648 C C . THR B 1 252 ? 18.906 -37.094 -32.562 1 43.88 252 THR B C 1
ATOM 6650 O O . THR B 1 252 ? 19.438 -37.031 -31.438 1 43.88 252 THR B O 1
ATOM 6653 N N . LEU B 1 253 ? 18.297 -38.375 -32.906 1 44.19 253 LEU B N 1
ATOM 6654 C CA . LEU B 1 253 ? 18.141 -39.594 -32.156 1 44.19 253 LEU B CA 1
ATOM 6655 C C . LEU B 1 253 ? 19.469 -40.031 -31.547 1 44.19 253 LEU B C 1
ATOM 6657 O O . LEU B 1 253 ? 19.516 -40.5 -30.406 1 44.19 253 LEU B O 1
ATOM 6661 N N . ALA B 1 254 ? 20.578 -40.156 -32.281 1 45.66 254 ALA B N 1
ATOM 6662 C CA . ALA B 1 254 ? 21.906 -40.625 -31.859 1 45.66 254 ALA B CA 1
ATOM 6663 C C . ALA B 1 254 ? 22.5 -39.719 -30.797 1 45.66 254 ALA B C 1
ATOM 6665 O O . ALA B 1 254 ? 23.094 -40.188 -29.828 1 45.66 254 ALA B O 1
ATOM 6666 N N . ASP B 1 255 ? 22.438 -38.469 -30.844 1 46.75 255 ASP B N 1
ATOM 6667 C CA . ASP B 1 255 ? 23.016 -37.469 -29.953 1 46.75 255 ASP B CA 1
ATOM 6668 C C . ASP B 1 255 ? 22.188 -37.344 -28.672 1 46.75 255 ASP B C 1
ATOM 6670 O O . ASP B 1 255 ? 22.719 -37.031 -27.609 1 46.75 255 ASP B O 1
ATOM 6674 N N . ALA B 1 256 ? 20.953 -37.719 -28.719 1 41.69 256 ALA B N 1
ATOM 6675 C CA . ALA B 1 256 ? 20.047 -37.75 -27.562 1 41.69 256 ALA B CA 1
ATOM 6676 C C . ALA B 1 256 ? 20.5 -38.781 -26.547 1 41.69 256 ALA B C 1
ATOM 6678 O O . ALA B 1 256 ? 20.391 -38.562 -25.328 1 41.69 256 ALA B O 1
ATOM 6679 N N . VAL B 1 257 ? 21.031 -39.906 -27.078 1 43.06 257 VAL B N 1
ATOM 6680 C CA . VAL B 1 257 ? 21.547 -40.969 -26.219 1 43.06 257 VAL B CA 1
ATOM 6681 C C . VAL B 1 257 ? 22.812 -40.5 -25.5 1 43.06 257 VAL B C 1
ATOM 6683 O O . VAL B 1 257 ? 22.969 -40.719 -24.297 1 43.06 257 VAL B O 1
ATOM 6686 N N . VAL B 1 258 ? 23.797 -39.969 -26.219 1 43.59 258 VAL B N 1
ATOM 6687 C CA . VAL B 1 258 ? 25.047 -39.531 -25.594 1 43.59 258 VAL B CA 1
ATOM 6688 C C . VAL B 1 258 ? 24.766 -38.375 -24.641 1 43.59 258 VAL B C 1
ATOM 6690 O O . VAL B 1 258 ? 25.359 -38.281 -23.562 1 43.59 258 VAL B O 1
ATOM 6693 N N . GLU B 1 259 ? 23.906 -37.594 -24.953 1 40.5 259 GLU B N 1
ATOM 6694 C CA . GLU B 1 259 ? 23.562 -36.438 -24.141 1 40.5 259 GLU B CA 1
ATOM 6695 C C . GLU B 1 259 ? 22.781 -36.875 -22.891 1 40.5 259 GLU B C 1
ATOM 6697 O O . GLU B 1 259 ? 22.891 -36.219 -21.844 1 40.5 259 GLU B O 1
ATOM 6702 N N . VAL B 1 260 ? 22 -37.875 -23.047 1 41.22 260 VAL B N 1
ATOM 6703 C CA . VAL B 1 260 ? 21.359 -38.375 -21.844 1 41.22 260 VAL B CA 1
ATOM 6704 C C . VAL B 1 260 ? 22.438 -38.875 -20.875 1 41.22 260 VAL B C 1
ATOM 6706 O O . VAL B 1 260 ? 22.344 -38.656 -19.656 1 41.22 260 VAL B O 1
ATOM 6709 N N . VAL B 1 261 ? 23.375 -39.688 -21.469 1 39.28 261 VAL B N 1
ATOM 6710 C CA . VAL B 1 261 ? 24.453 -40.188 -20.609 1 39.28 261 VAL B CA 1
ATOM 6711 C C . VAL B 1 261 ? 25.312 -39.031 -20.109 1 39.28 261 VAL B C 1
ATOM 6713 O O . VAL B 1 261 ? 25.656 -38.969 -18.938 1 39.28 261 VAL B O 1
ATOM 6716 N N . THR B 1 262 ? 25.734 -38.156 -21.016 1 37.88 262 THR B N 1
ATOM 6717 C CA . THR B 1 262 ? 26.547 -37.031 -20.578 1 37.88 262 THR B CA 1
ATOM 6718 C C . THR B 1 262 ? 25.703 -36.062 -19.766 1 37.88 262 THR B C 1
ATOM 6720 O O . THR B 1 262 ? 26.203 -35.438 -18.812 1 37.88 262 THR B O 1
ATOM 6723 N N . THR B 1 263 ? 24.516 -35.906 -20.156 1 37.56 263 THR B N 1
ATOM 6724 C CA . THR B 1 263 ? 23.641 -35.031 -19.375 1 37.56 263 THR B CA 1
ATOM 6725 C C . THR B 1 263 ? 23.281 -35.688 -18.031 1 37.56 263 THR B C 1
ATOM 6727 O O . THR B 1 263 ? 23.109 -35 -17.031 1 37.56 263 THR B O 1
ATOM 6730 N N . THR B 1 264 ? 23.031 -37.031 -18.016 1 35.75 264 THR B N 1
ATOM 6731 C CA . THR B 1 264 ? 22.891 -37.688 -16.734 1 35.75 264 THR B CA 1
ATOM 6732 C C . THR B 1 264 ? 24.188 -37.562 -15.93 1 35.75 264 THR B C 1
ATOM 6734 O O . THR B 1 264 ? 24.141 -37.312 -14.719 1 35.75 264 THR B O 1
ATOM 6737 N N . VAL B 1 265 ? 25.375 -37.969 -16.547 1 33.16 265 VAL B N 1
ATOM 6738 C CA . VAL B 1 265 ? 26.641 -37.781 -15.82 1 33.16 265 VAL B CA 1
ATOM 6739 C C . VAL B 1 265 ? 26.859 -36.281 -15.562 1 33.16 265 VAL B C 1
ATOM 6741 O O . VAL B 1 265 ? 27.312 -35.906 -14.484 1 33.16 265 VAL B O 1
ATOM 6744 N N . ALA B 1 266 ? 26.719 -35.438 -16.594 1 32.16 266 ALA B N 1
ATOM 6745 C CA . ALA B 1 266 ? 26.797 -34 -16.359 1 32.16 266 ALA B CA 1
ATOM 6746 C C . ALA B 1 266 ? 25.625 -33.531 -15.5 1 32.16 266 ALA B C 1
ATOM 6748 O O . ALA B 1 266 ? 25.766 -32.531 -14.75 1 32.16 266 ALA B O 1
ATOM 6749 N N . TYR B 1 267 ? 24.469 -34 -15.539 1 32.47 267 TYR B N 1
ATOM 6750 C CA . TYR B 1 267 ? 23.453 -33.812 -14.508 1 32.47 267 TYR B CA 1
ATOM 6751 C C . TYR B 1 267 ? 23.984 -34.156 -13.133 1 32.47 267 TYR B C 1
ATOM 6753 O O . TYR B 1 267 ? 23.703 -33.5 -12.141 1 32.47 267 TYR B O 1
ATOM 6761 N N . ILE B 1 268 ? 24.609 -35.406 -12.922 1 32.41 268 ILE B N 1
ATOM 6762 C CA . ILE B 1 268 ? 25.25 -35.781 -11.672 1 32.41 268 ILE B CA 1
ATOM 6763 C C . ILE B 1 268 ? 26.391 -34.812 -11.375 1 32.41 268 ILE B C 1
ATOM 6765 O O . ILE B 1 268 ? 26.578 -34.406 -10.227 1 32.41 268 ILE B O 1
ATOM 6769 N N . VAL B 1 269 ? 27.422 -34.719 -12.281 1 30.86 269 VAL B N 1
ATOM 6770 C CA . VAL B 1 269 ? 28.562 -33.844 -12.016 1 30.86 269 VAL B CA 1
ATOM 6771 C C . VAL B 1 269 ? 28.109 -32.375 -12.07 1 30.86 269 VAL B C 1
ATOM 6773 O O . VAL B 1 269 ? 28.562 -31.547 -11.281 1 30.86 269 VAL B O 1
ATOM 6776 N N . THR B 1 270 ? 27.484 -31.844 -13.172 1 31.12 270 THR B N 1
ATOM 6777 C CA . THR B 1 270 ? 26.984 -30.484 -13.219 1 31.12 270 THR B CA 1
ATOM 6778 C C . THR B 1 270 ? 25.688 -30.359 -12.43 1 31.12 270 THR B C 1
ATOM 6780 O O . THR B 1 270 ? 25.047 -29.297 -12.43 1 31.12 270 THR B O 1
ATOM 6783 N N . GLU B 1 271 ? 24.906 -31.25 -12.227 1 34.12 271 GLU B N 1
ATOM 6784 C CA . GLU B 1 271 ? 24.016 -31.109 -11.086 1 34.12 271 GLU B CA 1
ATOM 6785 C C . GLU B 1 271 ? 24.656 -30.266 -9.984 1 34.12 271 GLU B C 1
ATOM 6787 O O . GLU B 1 271 ? 24.094 -30.125 -8.891 1 34.12 271 GLU B O 1
ATOM 6792 N N . GLY B 1 272 ? 25.938 -30.219 -10 1 31 272 GLY B N 1
ATOM 6793 C CA . GLY B 1 272 ? 26.562 -29.172 -9.219 1 31 272 GLY B CA 1
ATOM 6794 C C . GLY B 1 272 ? 25.812 -27.844 -9.289 1 31 272 GLY B C 1
ATOM 6795 O O . GLY B 1 272 ? 25 -27.625 -10.188 1 31 272 GLY B O 1
ATOM 6796 N N . GLU B 1 273 ? 25.984 -27.078 -8.242 1 34.12 273 GLU B N 1
ATOM 6797 C CA . GLU B 1 273 ? 25.484 -25.75 -7.926 1 34.12 273 GLU B CA 1
ATOM 6798 C C . GLU B 1 273 ? 25.719 -24.781 -9.078 1 34.12 273 GLU B C 1
ATOM 6800 O O . GLU B 1 273 ? 26.719 -24.062 -9.094 1 34.12 273 GLU B O 1
ATOM 6805 N N . GLY B 1 274 ? 26.109 -25.031 -10.172 1 39.06 274 GLY B N 1
ATOM 6806 C CA . GLY B 1 274 ? 26.141 -23.859 -11.016 1 39.06 274 GLY B CA 1
ATOM 6807 C C . GLY B 1 274 ? 25.062 -22.844 -10.664 1 39.06 274 GLY B C 1
ATOM 6808 O O . GLY B 1 274 ? 24.078 -22.703 -11.391 1 39.06 274 GLY B O 1
ATOM 6809 N N . ASP B 1 275 ? 24.672 -22.781 -9.43 1 44.47 275 ASP B N 1
ATOM 6810 C CA . ASP B 1 275 ? 23.828 -22.172 -8.398 1 44.47 275 ASP B CA 1
ATOM 6811 C C . ASP B 1 275 ? 23.75 -20.656 -8.586 1 44.47 275 ASP B C 1
ATOM 6813 O O . ASP B 1 275 ? 24.766 -19.984 -8.625 1 44.47 275 ASP B O 1
ATOM 6817 N N . PHE B 1 276 ? 23 -20.328 -9.602 1 55.25 276 PHE B N 1
ATOM 6818 C CA . PHE B 1 276 ? 22.594 -18.953 -9.398 1 55.25 276 PHE B CA 1
ATOM 6819 C C . PHE B 1 276 ? 22.734 -18.562 -7.93 1 55.25 276 PHE B C 1
ATOM 6821 O O . PHE B 1 276 ? 21.75 -18.562 -7.184 1 55.25 276 PHE B O 1
ATOM 6828 N N . SER B 1 277 ? 24.078 -18.859 -7.406 1 61.06 277 SER B N 1
ATOM 6829 C CA . SER B 1 277 ? 24.375 -18.516 -6.023 1 61.06 277 SER B CA 1
ATOM 6830 C C . SER B 1 277 ? 25.188 -17.219 -5.945 1 61.06 277 SER B C 1
ATOM 6832 O O . SER B 1 277 ? 26 -16.938 -6.824 1 61.06 277 SER B O 1
ATOM 6834 N N . ALA B 1 278 ? 24.75 -16.438 -5.18 1 66.56 278 ALA B N 1
ATOM 6835 C CA . ALA B 1 278 ? 25.391 -15.156 -4.902 1 66.56 278 ALA B CA 1
ATOM 6836 C C . ALA B 1 278 ? 26.797 -15.367 -4.328 1 66.56 278 ALA B C 1
ATOM 6838 O O . ALA B 1 278 ? 27.016 -16.297 -3.557 1 66.56 278 ALA B O 1
ATOM 6839 N N . SER B 1 279 ? 27.797 -14.695 -5.051 1 69.19 279 SER B N 1
ATOM 6840 C CA . SER B 1 279 ? 29.078 -14.609 -4.363 1 69.19 279 SER B CA 1
ATOM 6841 C C . SER B 1 279 ? 28.906 -14.039 -2.959 1 69.19 279 SER B C 1
ATOM 6843 O O . SER B 1 279 ? 27.859 -13.492 -2.625 1 69.19 279 SER B O 1
ATOM 6845 N N . GLU B 1 280 ? 29.781 -14.25 -2.1 1 68.69 280 GLU B N 1
ATOM 6846 C CA . GLU B 1 280 ? 29.703 -13.867 -0.693 1 68.69 280 GLU B CA 1
ATOM 6847 C C . GLU B 1 280 ? 29.516 -12.359 -0.542 1 68.69 280 GLU B C 1
ATOM 6849 O O . GLU B 1 280 ? 28.922 -11.898 0.434 1 68.69 280 GLU B O 1
ATOM 6854 N N . LYS B 1 281 ? 29.984 -11.664 -1.586 1 71.56 281 LYS B N 1
ATOM 6855 C CA . LYS B 1 281 ? 29.891 -10.211 -1.469 1 71.56 281 LYS B CA 1
ATOM 6856 C C . LYS B 1 281 ? 28.609 -9.688 -2.09 1 71.56 281 LYS B C 1
ATOM 6858 O O . LYS B 1 281 ? 28.188 -8.562 -1.81 1 71.56 281 LYS B O 1
ATOM 6863 N N . GLN B 1 282 ? 27.969 -10.547 -2.732 1 81.31 282 GLN B N 1
ATOM 6864 C CA . GLN B 1 282 ? 26.734 -10.141 -3.383 1 81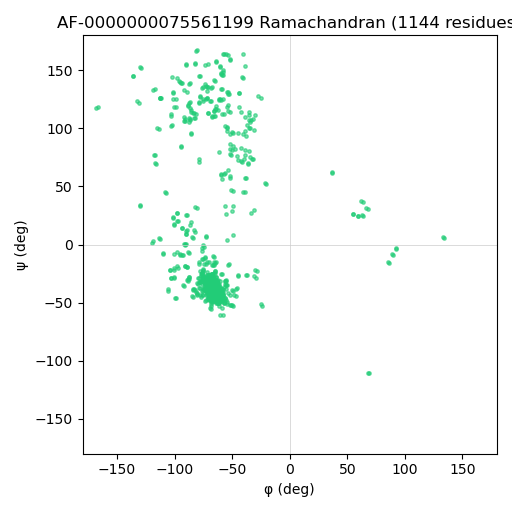.31 282 GLN B CA 1
ATOM 6865 C C . GLN B 1 282 ? 25.531 -10.328 -2.451 1 81.31 282 GLN B C 1
ATOM 6867 O O . GLN B 1 282 ? 25.625 -11.055 -1.459 1 81.31 282 GLN B O 1
ATOM 6872 N N . LEU B 1 283 ? 24.562 -9.57 -2.732 1 88.69 283 LEU B N 1
ATOM 6873 C CA . LEU B 1 283 ? 23.328 -9.695 -1.95 1 88.69 283 LEU B CA 1
ATOM 6874 C C . LEU B 1 283 ? 22.656 -11.031 -2.215 1 88.69 283 LEU B C 1
ATOM 6876 O O . LEU B 1 283 ? 22.125 -11.266 -3.309 1 88.69 283 LEU B O 1
ATOM 6880 N N . ARG B 1 284 ? 22.672 -11.828 -1.272 1 89.31 284 ARG B N 1
ATOM 6881 C CA . ARG B 1 284 ? 22.141 -13.18 -1.394 1 89.31 284 ARG B CA 1
ATOM 6882 C C . ARG B 1 284 ? 20.625 -13.164 -1.535 1 89.31 284 ARG B C 1
ATOM 6884 O O . ARG B 1 284 ? 20.031 -14.078 -2.113 1 89.31 284 ARG B O 1
ATOM 6891 N N . SER B 1 285 ? 20.016 -12.125 -1.001 1 90.25 285 SER B N 1
ATOM 6892 C CA . SER B 1 285 ? 18.562 -12 -1.058 1 90.25 285 SER B CA 1
ATOM 6893 C C . SER B 1 285 ? 18.078 -11.891 -2.498 1 90.25 285 SER B C 1
ATOM 6895 O O . SER B 1 285 ? 16.984 -12.367 -2.828 1 90.25 285 SER B O 1
ATOM 6897 N N . LEU B 1 286 ? 18.844 -11.32 -3.354 1 89.25 286 LEU B N 1
ATOM 6898 C CA . LEU B 1 286 ? 18.469 -11.164 -4.75 1 89.25 286 LEU B CA 1
ATOM 6899 C C . LEU B 1 286 ? 18.375 -12.523 -5.445 1 89.25 286 LEU B C 1
ATOM 6901 O O . LEU B 1 286 ? 17.5 -12.734 -6.289 1 89.25 286 LEU B O 1
ATOM 6905 N N . TYR B 1 287 ? 19.172 -13.422 -5.035 1 86.81 287 TYR B N 1
ATOM 6906 C CA . TYR B 1 287 ? 19.219 -14.734 -5.684 1 86.81 287 TYR B CA 1
ATOM 6907 C C . TYR B 1 287 ? 18.203 -15.688 -5.07 1 86.81 287 TYR B C 1
ATOM 6909 O O . TYR B 1 287 ? 17.703 -16.594 -5.75 1 86.81 287 TYR B O 1
ATOM 6917 N N . LYS B 1 288 ? 17.938 -15.484 -3.844 1 87.88 288 LYS B N 1
ATOM 6918 C CA . LYS B 1 288 ? 17.031 -16.406 -3.17 1 87.88 288 LYS B CA 1
ATOM 6919 C C . LYS B 1 288 ? 15.586 -15.922 -3.242 1 87.88 288 LYS B C 1
ATOM 6921 O O . LYS B 1 288 ? 14.656 -16.719 -3.377 1 87.88 288 LYS B O 1
ATOM 6926 N N . LEU B 1 289 ? 15.359 -14.68 -3.182 1 88.94 289 LEU B N 1
ATOM 6927 C CA . LEU B 1 289 ? 14.008 -14.117 -3.176 1 88.94 289 LEU B CA 1
ATOM 6928 C C . LEU B 1 289 ? 13.633 -13.586 -4.559 1 88.94 289 LEU B C 1
ATOM 6930 O O . LEU B 1 289 ? 12.453 -13.383 -4.848 1 88.94 289 LEU B O 1
ATOM 6934 N N . GLY B 1 290 ? 14.523 -13.297 -5.422 1 86.75 290 GLY B N 1
ATOM 6935 C CA . GLY B 1 290 ? 14.297 -12.914 -6.805 1 86.75 290 GLY B CA 1
ATOM 6936 C C . GLY B 1 290 ? 13.633 -11.562 -6.945 1 86.75 290 GLY B C 1
ATOM 6937 O O . GLY B 1 290 ? 14.195 -10.539 -6.531 1 86.75 290 GLY B O 1
ATOM 6938 N N . SER B 1 291 ? 12.391 -11.508 -7.387 1 82.38 291 SER B N 1
ATOM 6939 C CA . SER B 1 291 ? 11.672 -10.281 -7.699 1 82.38 291 SER B CA 1
ATOM 6940 C C . SER B 1 291 ? 11.312 -9.516 -6.434 1 82.38 291 SER B C 1
ATOM 6942 O O . SER B 1 291 ? 11.336 -8.281 -6.418 1 82.38 291 SER B O 1
ATOM 6944 N N . ALA B 1 292 ? 11.016 -10.203 -5.375 1 87.31 292 ALA B N 1
ATOM 6945 C CA . ALA B 1 292 ? 10.68 -9.539 -4.121 1 87.31 292 ALA B CA 1
ATOM 6946 C C . ALA B 1 292 ? 11.867 -8.766 -3.574 1 87.31 292 ALA B C 1
ATOM 6948 O O . ALA B 1 292 ? 11.719 -7.625 -3.121 1 87.31 292 ALA B O 1
ATOM 6949 N N . ALA B 1 293 ? 13.039 -9.328 -3.615 1 91.06 293 ALA B N 1
ATOM 6950 C CA . ALA B 1 293 ? 14.242 -8.648 -3.141 1 91.06 293 ALA B CA 1
ATOM 6951 C C . ALA B 1 293 ? 14.594 -7.457 -4.035 1 91.06 293 ALA B C 1
ATOM 6953 O O . ALA B 1 293 ? 15.078 -6.434 -3.553 1 91.06 293 ALA B O 1
ATOM 6954 N N . ASN B 1 294 ? 14.367 -7.598 -5.328 1 87.94 294 ASN B N 1
ATOM 6955 C CA . ASN B 1 294 ? 14.602 -6.488 -6.246 1 87.94 294 ASN B CA 1
ATOM 6956 C C . ASN B 1 294 ? 13.688 -5.305 -5.934 1 87.94 294 ASN B C 1
ATOM 6958 O O . ASN B 1 294 ? 14.102 -4.148 -6.047 1 87.94 294 ASN B O 1
ATOM 6962 N N . PHE B 1 295 ? 12.523 -5.617 -5.586 1 88.25 295 PHE B N 1
ATOM 6963 C CA . PHE B 1 295 ? 11.586 -4.578 -5.18 1 88.25 295 PHE B CA 1
ATOM 6964 C C . PHE B 1 295 ? 12.07 -3.877 -3.916 1 88.25 295 PHE B C 1
ATOM 6966 O O . PHE B 1 295 ? 12.062 -2.646 -3.842 1 88.25 295 PHE B O 1
ATOM 6973 N N . LEU B 1 296 ? 12.422 -4.652 -2.889 1 92.62 296 LEU B N 1
ATOM 6974 C CA . LEU B 1 296 ? 12.922 -4.094 -1.634 1 92.62 296 LEU B CA 1
ATOM 6975 C C . LEU B 1 296 ? 14.164 -3.246 -1.87 1 92.62 296 LEU B C 1
ATOM 6977 O O . LEU B 1 296 ? 14.32 -2.186 -1.262 1 92.62 296 LEU B O 1
ATOM 6981 N N . LEU B 1 297 ? 15.023 -3.686 -2.777 1 92.5 297 LEU B N 1
ATOM 6982 C CA . LEU B 1 297 ? 16.25 -2.967 -3.121 1 92.5 297 LEU B CA 1
ATOM 6983 C C . LEU B 1 297 ? 15.922 -1.619 -3.758 1 92.5 297 LEU B C 1
ATOM 6985 O O . LEU B 1 297 ? 16.562 -0.61 -3.439 1 92.5 297 LEU B O 1
ATOM 6989 N N . THR B 1 298 ? 14.977 -1.551 -4.566 1 88.12 298 THR B N 1
ATOM 6990 C CA . THR B 1 298 ? 14.57 -0.314 -5.227 1 88.12 298 THR B CA 1
ATOM 6991 C C . THR B 1 298 ? 14.039 0.694 -4.211 1 88.12 298 THR B C 1
ATOM 6993 O O . THR B 1 298 ? 14.32 1.891 -4.312 1 88.12 298 THR B O 1
ATOM 6996 N N . THR B 1 299 ? 13.273 0.211 -3.299 1 91.44 299 THR B N 1
ATOM 6997 C CA . THR B 1 299 ? 12.742 1.097 -2.268 1 91.44 299 THR B CA 1
ATOM 6998 C C . THR B 1 299 ? 13.875 1.662 -1.41 1 91.44 299 THR B C 1
ATOM 7000 O O . THR B 1 299 ? 13.82 2.822 -0.997 1 91.44 299 THR B O 1
ATOM 7003 N N . LEU B 1 300 ? 14.875 0.85 -1.143 1 94.62 300 LEU B N 1
ATOM 7004 C CA . LEU B 1 300 ? 16 1.311 -0.344 1 94.62 300 LEU B CA 1
ATOM 7005 C C . LEU B 1 300 ? 16.812 2.354 -1.104 1 94.62 300 LEU B C 1
ATOM 7007 O O . LEU B 1 300 ? 17.344 3.295 -0.506 1 94.62 300 LEU B O 1
ATOM 7011 N N . VAL B 1 301 ? 16.906 2.193 -2.367 1 91.94 301 VAL B N 1
ATOM 7012 C CA . VAL B 1 301 ? 17.578 3.174 -3.209 1 91.94 301 VAL B CA 1
ATOM 7013 C C . VAL B 1 301 ? 16.844 4.512 -3.135 1 91.94 301 VAL B C 1
ATOM 7015 O O . VAL B 1 301 ? 17.484 5.562 -2.971 1 91.94 301 VAL B O 1
ATOM 7018 N N . GLU B 1 302 ? 15.586 4.473 -3.197 1 89.94 302 GLU B N 1
ATOM 7019 C CA . GLU B 1 302 ? 14.781 5.688 -3.1 1 89.94 302 GLU B CA 1
ATOM 7020 C C . GLU B 1 302 ? 14.922 6.332 -1.724 1 89.94 302 GLU B C 1
ATOM 7022 O O . GLU B 1 302 ? 15.008 7.555 -1.611 1 89.94 302 GLU B O 1
ATOM 7027 N N . PHE B 1 303 ? 14.922 5.492 -0.759 1 94.38 303 PHE B N 1
ATOM 7028 C CA . PHE B 1 303 ? 15.078 5.984 0.604 1 94.38 303 PHE B CA 1
ATOM 7029 C C . PHE B 1 303 ? 16.391 6.75 0.759 1 94.38 303 PHE B C 1
ATOM 7031 O O . PHE B 1 303 ? 16.406 7.836 1.338 1 94.38 303 PHE B O 1
ATOM 7038 N N . SER B 1 304 ? 17.453 6.191 0.259 1 94.12 304 SER B N 1
ATOM 7039 C CA . SER B 1 304 ? 18.781 6.801 0.396 1 94.12 304 SER B CA 1
ATOM 7040 C C . SER B 1 304 ? 18.859 8.109 -0.38 1 94.12 304 SER B C 1
ATOM 7042 O O . SER B 1 304 ? 19.516 9.062 0.059 1 94.12 304 SER B O 1
ATOM 7044 N N . LEU B 1 305 ? 18.203 8.203 -1.441 1 88.62 305 LEU B N 1
ATOM 7045 C CA . LEU B 1 305 ? 18.203 9.43 -2.23 1 88.62 305 LEU B CA 1
ATOM 7046 C C . LEU B 1 305 ? 17.453 10.539 -1.514 1 88.62 305 LEU B C 1
ATOM 7048 O O . LEU B 1 305 ? 17.906 11.68 -1.477 1 88.62 305 LEU B O 1
ATOM 7052 N N . ILE B 1 306 ? 16.328 10.156 -1.006 1 88.81 306 ILE B N 1
ATOM 7053 C CA . ILE B 1 306 ? 15.539 11.141 -0.261 1 88.81 306 ILE B CA 1
ATOM 7054 C C . ILE B 1 306 ? 16.328 11.617 0.953 1 88.81 306 ILE B C 1
ATOM 7056 O O . ILE B 1 306 ? 16.375 12.82 1.238 1 88.81 306 ILE B O 1
ATOM 7060 N N . ALA B 1 307 ? 16.938 10.695 1.618 1 92.88 307 ALA B N 1
ATOM 7061 C CA . ALA B 1 307 ? 17.703 11.039 2.809 1 92.88 307 ALA B CA 1
ATOM 7062 C C . ALA B 1 307 ? 18.859 11.969 2.463 1 92.88 307 ALA B C 1
ATOM 7064 O O . ALA B 1 307 ? 19.094 12.961 3.156 1 92.88 307 ALA B O 1
ATOM 7065 N N . ALA B 1 308 ? 19.594 11.695 1.421 1 91.75 308 ALA B N 1
ATOM 7066 C CA . ALA B 1 308 ? 20.719 12.531 1.008 1 91.75 308 ALA B CA 1
ATOM 7067 C C . ALA B 1 308 ? 20.25 13.953 0.684 1 91.75 308 ALA B C 1
ATOM 7069 O O . ALA B 1 308 ? 20.906 14.93 1.053 1 91.75 308 ALA B O 1
ATOM 7070 N N . ALA B 1 309 ? 19.125 14.078 0.083 1 87.25 309 ALA B N 1
ATOM 7071 C CA . ALA B 1 309 ? 18.609 15.391 -0.279 1 87.25 309 ALA B CA 1
ATOM 7072 C C . ALA B 1 309 ? 18.203 16.172 0.962 1 87.25 309 ALA B C 1
ATOM 7074 O O . ALA B 1 309 ? 18.469 17.375 1.062 1 87.25 309 ALA B O 1
ATOM 7075 N N . VAL B 1 310 ? 17.547 15.523 1.841 1 88.12 310 VAL B N 1
ATOM 7076 C CA . VAL B 1 310 ? 17.094 16.203 3.055 1 88.12 310 VAL B CA 1
ATOM 7077 C C . VAL B 1 310 ? 18.297 16.672 3.865 1 88.12 310 VAL B C 1
ATOM 7079 O O . VAL B 1 310 ? 18.297 17.781 4.383 1 88.12 310 VAL B O 1
ATOM 7082 N N . TYR B 1 311 ? 19.312 15.812 3.977 1 91.12 311 TYR B N 1
ATOM 7083 C CA . TYR B 1 311 ? 20.516 16.203 4.715 1 91.12 311 TYR B CA 1
ATOM 7084 C C . TYR B 1 311 ? 21.203 17.391 4.055 1 91.12 311 TYR B C 1
ATOM 7086 O O . TYR B 1 311 ? 21.719 18.266 4.738 1 91.12 311 TYR B O 1
ATOM 7094 N N . PHE B 1 312 ? 21.234 17.406 2.846 1 87.75 312 PHE B N 1
ATOM 7095 C CA . PHE B 1 312 ? 21.844 18.5 2.121 1 87.75 312 PHE B CA 1
ATOM 7096 C C . PHE B 1 312 ? 21.141 19.812 2.416 1 87.75 312 PHE B C 1
ATOM 7098 O O . PHE B 1 312 ? 21.781 20.844 2.598 1 87.75 312 PHE B O 1
ATOM 7105 N N . ILE B 1 313 ? 19.812 19.766 2.533 1 83.81 313 ILE B N 1
ATOM 7106 C CA . ILE B 1 313 ? 19.047 20.969 2.793 1 83.81 313 ILE B CA 1
ATOM 7107 C C . ILE B 1 313 ? 19.266 21.438 4.23 1 83.81 313 ILE B C 1
ATOM 7109 O O . ILE B 1 313 ? 19.406 22.625 4.492 1 83.81 313 ILE B O 1
ATOM 7113 N N . ILE B 1 314 ? 19.25 20.484 5.082 1 84.5 314 ILE B N 1
ATOM 7114 C CA . ILE B 1 314 ? 19.484 20.828 6.477 1 84.5 314 ILE B CA 1
ATOM 7115 C C . ILE B 1 314 ? 20.875 21.453 6.621 1 84.5 314 ILE B C 1
ATOM 7117 O O . ILE B 1 314 ? 21.031 22.438 7.355 1 84.5 314 ILE B O 1
ATOM 7121 N N . TRP B 1 315 ? 21.844 20.906 5.922 1 86.38 315 TRP B N 1
ATOM 7122 C CA . TRP B 1 315 ? 23.203 21.422 5.957 1 86.38 315 TRP B CA 1
ATOM 7123 C C . TRP B 1 315 ? 23.281 22.797 5.332 1 86.38 315 TRP B C 1
ATOM 7125 O O . TRP B 1 315 ? 23.984 23.688 5.844 1 86.38 315 TRP B O 1
ATOM 7135 N N . LYS B 1 316 ? 22.531 23.062 4.312 1 81 316 LYS B N 1
ATOM 7136 C CA . LYS B 1 316 ? 22.578 24.344 3.602 1 81 316 LYS B CA 1
ATOM 7137 C C . LYS B 1 316 ? 21.938 25.453 4.438 1 81 316 LYS B C 1
ATOM 7139 O O . LYS B 1 316 ? 22.375 26.609 4.371 1 81 316 LYS B O 1
ATOM 7144 N N . HIS B 1 317 ? 20.953 25.109 5.227 1 78.75 317 HIS B N 1
ATOM 7145 C CA . HIS B 1 317 ? 20.234 26.125 5.992 1 78.75 317 HIS B CA 1
ATOM 7146 C C . HIS B 1 317 ? 20.719 26.172 7.438 1 78.75 317 HIS B C 1
ATOM 7148 O O . HIS B 1 317 ? 20.062 26.75 8.305 1 78.75 317 HIS B O 1
ATOM 7154 N N . GLU B 1 318 ? 21.781 25.625 7.582 1 77.25 318 GLU B N 1
ATOM 7155 C CA . GLU B 1 318 ? 22.359 25.641 8.922 1 77.25 318 GLU B CA 1
ATOM 7156 C C . GLU B 1 318 ? 22.594 27.062 9.414 1 77.25 318 GLU B C 1
ATOM 7158 O O . GLU B 1 318 ? 23.188 27.875 8.703 1 77.25 318 GLU B O 1
ATOM 7163 N N . GLY B 1 319 ? 22.047 27.438 10.578 1 67.12 319 GLY B N 1
ATOM 7164 C CA . GLY B 1 319 ? 22.312 28.703 11.234 1 67.12 319 GLY B CA 1
ATOM 7165 C C . GLY B 1 319 ? 21.328 29.797 10.852 1 67.12 319 GLY B C 1
ATOM 7166 O O . GLY B 1 319 ? 21.484 30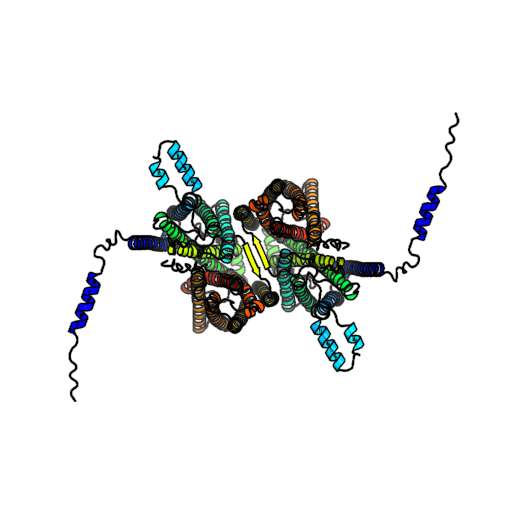.953 11.25 1 67.12 319 GLY B O 1
ATOM 7167 N N . GLU B 1 320 ? 20.406 29.5 9.93 1 66.56 320 GLU B N 1
ATOM 7168 C CA . GLU B 1 320 ? 19.422 30.516 9.57 1 66.56 320 GLU B CA 1
ATOM 7169 C C . GLU B 1 320 ? 18.312 30.609 10.625 1 66.56 320 GLU B C 1
ATOM 7171 O O . GLU B 1 320 ? 17.672 29.609 10.945 1 66.56 320 GLU B O 1
ATOM 7176 N N . GLU B 1 321 ? 18.578 31.141 11.844 1 59.84 321 GLU B N 1
ATOM 7177 C CA . GLU B 1 321 ? 17.703 31.297 12.992 1 59.84 321 GLU B CA 1
ATOM 7178 C C . GLU B 1 321 ? 16.375 31.938 12.586 1 59.84 321 GLU B C 1
ATOM 7180 O O . GLU B 1 321 ? 16.109 33.094 12.914 1 59.84 321 GLU B O 1
ATOM 7185 N N . LYS B 1 322 ? 15.719 31.562 11.586 1 56.53 322 LYS B N 1
ATOM 7186 C CA . LYS B 1 322 ? 14.391 32.156 11.398 1 56.53 322 LYS B CA 1
ATOM 7187 C C . LYS B 1 322 ? 13.336 31.375 12.188 1 56.53 322 LYS B C 1
ATOM 7189 O O . LYS B 1 322 ? 13.086 30.203 11.922 1 56.53 322 LYS B O 1
ATOM 7194 N N . PRO B 1 323 ? 13.016 31.859 13.43 1 51.53 323 PRO B N 1
ATOM 7195 C CA . PRO B 1 323 ? 12.047 31.156 14.281 1 51.53 323 PRO B CA 1
ATOM 7196 C C . PRO B 1 323 ? 10.742 30.844 13.555 1 51.53 323 PRO B C 1
ATOM 7198 O O . PRO B 1 323 ? 10.164 31.719 12.906 1 51.53 323 PRO B O 1
ATOM 7201 N N . GLN B 1 324 ? 10.656 29.938 12.773 1 50.81 324 GLN B N 1
ATOM 7202 C CA . GLN B 1 324 ? 9.336 29.766 12.18 1 50.81 324 GLN B CA 1
ATOM 7203 C C . GLN B 1 324 ? 8.406 29 13.117 1 50.81 324 GLN B C 1
ATOM 7205 O O . GLN B 1 324 ? 8.867 28.312 14.031 1 50.81 324 GLN B O 1
ATOM 7210 N N . GLU B 1 325 ? 7.055 29.031 12.773 1 51.25 325 GLU B N 1
ATOM 7211 C CA . GLU B 1 325 ? 5.836 28.562 13.438 1 51.25 325 GLU B CA 1
ATOM 7212 C C . GLU B 1 325 ? 5.934 27.094 13.812 1 51.25 325 GLU B C 1
ATOM 7214 O O . GLU B 1 325 ? 6.523 26.297 13.078 1 51.25 325 GLU B O 1
ATOM 7219 N N . GLN B 1 326 ? 5.828 26.844 15.062 1 52.81 326 GLN B N 1
ATOM 7220 C CA . GLN B 1 326 ? 5.656 25.531 15.703 1 52.81 326 GLN B CA 1
ATOM 7221 C C . GLN B 1 326 ? 4.965 24.547 14.766 1 52.81 326 GLN B C 1
ATOM 7223 O O . GLN B 1 326 ? 4.164 24.953 13.914 1 52.81 326 GLN B O 1
ATOM 7228 N N . ARG B 1 327 ? 5.625 23.391 14.633 1 55.12 327 ARG B N 1
ATOM 7229 C CA . ARG B 1 327 ? 5.02 22.281 13.922 1 55.12 327 ARG B CA 1
ATOM 7230 C C . ARG B 1 327 ? 3.502 22.281 14.086 1 55.12 327 ARG B C 1
ATOM 7232 O O . ARG B 1 327 ? 2.994 22.344 15.203 1 55.12 327 ARG B O 1
ATOM 7239 N N . LYS B 1 328 ? 2.824 22.625 12.992 1 58.41 328 LYS B N 1
ATOM 7240 C CA . LYS B 1 328 ? 1.368 22.547 13.062 1 58.41 328 LYS B CA 1
ATOM 7241 C C . LYS B 1 328 ? 0.915 21.141 13.445 1 58.41 328 LYS B C 1
ATOM 7243 O O . LYS B 1 328 ? 1.327 20.156 12.828 1 58.41 328 LYS B O 1
ATOM 7248 N N . LYS B 1 329 ? 0.346 20.922 14.609 1 63.53 329 LYS B N 1
ATOM 7249 C CA . LYS B 1 329 ? -0.12 19.672 15.203 1 63.53 329 LYS B CA 1
ATOM 7250 C C . LYS B 1 329 ? -1.423 19.203 14.562 1 63.53 329 LYS B C 1
ATOM 7252 O O . LYS B 1 329 ? -1.854 18.062 14.758 1 63.53 329 LYS B O 1
ATOM 7257 N N . HIS B 1 330 ? -1.962 20 13.555 1 68.12 330 HIS B N 1
ATOM 7258 C CA . HIS B 1 330 ? -3.217 19.609 12.914 1 68.12 330 HIS B CA 1
ATOM 7259 C C . HIS B 1 330 ? -3.109 19.703 11.398 1 68.12 330 HIS B C 1
ATOM 7261 O O . HIS B 1 330 ? -2.488 20.625 10.859 1 68.12 330 HIS B O 1
ATOM 7267 N N . VAL B 1 331 ? -3.385 18.609 10.789 1 71 331 VAL B N 1
ATOM 7268 C CA . VAL B 1 331 ? -3.443 18.578 9.328 1 71 331 VAL B CA 1
ATOM 7269 C C . VAL B 1 331 ? -4.898 18.609 8.875 1 71 331 VAL B C 1
ATOM 7271 O O . VAL B 1 331 ? -5.73 17.844 9.367 1 71 331 VAL B O 1
ATOM 7274 N N . ARG B 1 332 ? -5.289 19.547 8.031 1 72.62 332 ARG B N 1
ATOM 7275 C CA . ARG B 1 332 ? -6.645 19.672 7.512 1 72.62 332 ARG B CA 1
ATOM 7276 C C . ARG B 1 332 ? -6.691 19.375 6.016 1 72.62 332 ARG B C 1
ATOM 7278 O O . ARG B 1 332 ? -5.832 19.828 5.262 1 72.62 332 ARG B O 1
ATOM 7285 N N . PHE B 1 333 ? -7.535 18.469 5.617 1 73.81 333 PHE B N 1
ATOM 7286 C CA . PHE B 1 333 ? -7.738 18.141 4.211 1 73.81 333 PHE B CA 1
ATOM 7287 C C . PHE B 1 333 ? -9.133 18.562 3.754 1 73.81 333 PHE B C 1
ATOM 7289 O O . PHE B 1 333 ? -10.117 18.328 4.465 1 73.81 333 PHE B O 1
ATOM 7296 N N . ASP B 1 334 ? -9.188 19.375 2.654 1 73.62 334 ASP B N 1
ATOM 7297 C CA . ASP B 1 334 ? -10.461 19.688 2.016 1 73.62 334 ASP B CA 1
ATOM 7298 C C . ASP B 1 334 ? -10.781 18.688 0.906 1 73.62 334 ASP B C 1
ATOM 7300 O O . ASP B 1 334 ? -10.125 18.688 -0.137 1 73.62 334 ASP B O 1
ATOM 7304 N N . CYS B 1 335 ? -11.664 17.859 1.141 1 72.31 335 CYS B N 1
ATOM 7305 C CA . CYS B 1 335 ? -11.977 16.797 0.176 1 72.31 335 CYS B CA 1
ATOM 7306 C C . CYS B 1 335 ? -13.18 17.188 -0.678 1 72.31 335 CYS B C 1
ATOM 7308 O O . CYS B 1 335 ? -13.82 16.328 -1.273 1 72.31 335 CYS B O 1
ATOM 7310 N N . LYS B 1 336 ? -13.375 18.484 -0.843 1 74.31 336 LYS B N 1
ATOM 7311 C CA . LYS B 1 336 ? -14.477 18.922 -1.694 1 74.31 336 LYS B CA 1
ATOM 7312 C C . LYS B 1 336 ? -14.133 18.75 -3.17 1 74.31 336 LYS B C 1
ATOM 7314 O O . LYS B 1 336 ? -13.016 19.031 -3.596 1 74.31 336 LYS B O 1
ATOM 7319 N N . SER B 1 337 ? -15 18.203 -4.062 1 75.56 337 SER B N 1
ATOM 7320 C CA . SER B 1 337 ? -14.914 18.141 -5.52 1 75.56 337 SER B CA 1
ATOM 7321 C C . SER B 1 337 ? -13.711 17.312 -5.957 1 75.56 337 SER B C 1
ATOM 7323 O O . SER B 1 337 ? -12.922 17.75 -6.797 1 75.56 337 SER B O 1
ATOM 7325 N N . THR B 1 338 ? -13.422 16.375 -5.34 1 83.31 338 THR B N 1
ATOM 7326 C CA . THR B 1 338 ? -12.266 15.539 -5.668 1 83.31 338 THR B CA 1
ATOM 7327 C C . THR B 1 338 ? -12.719 14.18 -6.191 1 83.31 338 THR B C 1
ATOM 7329 O O . THR B 1 338 ? -11.953 13.484 -6.863 1 83.31 338 THR B O 1
ATOM 7332 N N . SER B 1 339 ? -13.969 13.867 -6.16 1 83.81 339 SER B N 1
ATOM 7333 C CA . SER B 1 339 ? -14.438 12.508 -6.426 1 83.81 339 SER B CA 1
ATOM 7334 C C . SER B 1 339 ? -14.359 12.18 -7.91 1 83.81 339 SER B C 1
ATOM 7336 O O . SER B 1 339 ? -13.945 11.078 -8.281 1 83.81 339 SER B O 1
ATOM 7338 N N . VAL B 1 340 ? -14.617 13.117 -8.789 1 87.81 340 VAL B N 1
ATOM 7339 C CA . VAL B 1 340 ? -14.625 12.852 -10.219 1 87.81 340 VAL B CA 1
ATOM 7340 C C . VAL B 1 340 ? -13.203 12.57 -10.703 1 87.81 340 VAL B C 1
ATOM 7342 O O . VAL B 1 340 ? -12.977 11.664 -11.516 1 87.81 340 VAL B O 1
ATOM 7345 N N . GLY B 1 341 ? -12.266 13.336 -10.234 1 91.12 341 GLY B N 1
ATOM 7346 C CA . GLY B 1 341 ? -10.875 13.125 -10.609 1 91.12 341 GLY B CA 1
ATOM 7347 C C . GLY B 1 341 ? -10.336 11.781 -10.156 1 91.12 341 GLY B C 1
ATOM 7348 O O . GLY B 1 341 ? -9.633 11.102 -10.906 1 91.12 341 GLY B O 1
ATOM 7349 N N . ILE B 1 342 ? -10.672 11.367 -8.984 1 91.31 342 ILE B N 1
ATOM 7350 C CA . ILE B 1 342 ? -10.188 10.102 -8.438 1 91.31 342 ILE B CA 1
ATOM 7351 C C . ILE B 1 342 ? -10.758 8.938 -9.242 1 91.31 342 ILE B C 1
ATOM 7353 O O . ILE B 1 342 ? -10.023 8.031 -9.641 1 91.31 342 ILE B O 1
ATOM 7357 N N . PHE B 1 343 ? -12.016 8.938 -9.547 1 91.56 343 PHE B N 1
ATOM 7358 C CA . PHE B 1 343 ? -12.656 7.805 -10.195 1 91.56 343 PHE B CA 1
ATOM 7359 C C . PHE B 1 343 ? -12.25 7.715 -11.664 1 91.56 343 PHE B C 1
ATOM 7361 O O . PHE B 1 343 ? -12.148 6.617 -12.219 1 91.56 343 PHE B O 1
ATOM 7368 N N . ALA B 1 344 ? -11.984 8.844 -12.273 1 92.81 344 ALA B N 1
ATOM 7369 C CA . ALA B 1 344 ? -11.453 8.812 -13.633 1 92.81 344 ALA B CA 1
ATOM 7370 C C . ALA B 1 344 ? -10.062 8.18 -13.656 1 92.81 344 ALA B C 1
ATOM 7372 O O . ALA B 1 344 ? -9.742 7.398 -14.562 1 92.81 344 ALA B O 1
ATOM 7373 N N . ALA B 1 345 ? -9.305 8.539 -12.727 1 95 345 ALA B N 1
ATOM 7374 C CA . ALA B 1 345 ? -7.949 8.008 -12.648 1 95 345 ALA B CA 1
ATOM 7375 C C . ALA B 1 345 ? -7.961 6.523 -12.289 1 95 345 ALA B C 1
ATOM 7377 O O . ALA B 1 345 ? -7.086 5.766 -12.719 1 95 345 ALA B O 1
ATOM 7378 N N . LEU B 1 346 ? -8.945 6.074 -11.531 1 94.62 346 LEU B N 1
ATOM 7379 C CA . LEU B 1 346 ? -9.039 4.68 -11.109 1 94.62 346 LEU B CA 1
ATOM 7380 C C . LEU B 1 346 ? -9.281 3.766 -12.305 1 94.62 346 LEU B C 1
ATOM 7382 O O . LEU B 1 346 ? -8.805 2.629 -12.328 1 94.62 346 LEU B O 1
ATOM 7386 N N . VAL B 1 347 ? -9.945 4.227 -13.258 1 94.25 347 VAL B N 1
ATOM 7387 C CA . VAL B 1 347 ? -10.172 3.436 -14.461 1 94.25 347 VAL B CA 1
ATOM 7388 C C . VAL B 1 347 ? -8.836 3.143 -15.148 1 94.25 347 VAL B C 1
ATOM 7390 O O . VAL B 1 347 ? -8.594 2.016 -15.586 1 94.25 347 VAL B O 1
ATOM 7393 N N . LEU B 1 348 ? -8 4.129 -15.188 1 95.38 348 LEU B N 1
ATOM 7394 C CA . LEU B 1 348 ? -6.684 3.945 -15.789 1 95.38 348 LEU B CA 1
ATOM 7395 C C . LEU B 1 348 ? -5.82 3.029 -14.93 1 95.38 348 LEU B C 1
ATOM 7397 O O . LEU B 1 348 ? -5.031 2.24 -15.453 1 95.38 348 LEU B O 1
ATOM 7401 N N . LEU B 1 349 ? -6.031 3.172 -13.68 1 95.62 349 LEU B N 1
ATOM 7402 C CA . LEU B 1 349 ? -5.289 2.312 -12.766 1 95.62 349 LEU B CA 1
ATOM 7403 C C . LEU B 1 349 ? -5.684 0.851 -12.953 1 95.62 349 LEU B C 1
ATOM 7405 O O . LEU B 1 349 ? -4.824 -0.028 -13.023 1 95.62 349 LEU B O 1
ATOM 7409 N N . ILE B 1 350 ? -6.973 0.598 -13.07 1 95.38 350 ILE B N 1
ATOM 7410 C CA . ILE B 1 350 ? -7.469 -0.75 -13.328 1 95.38 350 ILE B CA 1
ATOM 7411 C C . ILE B 1 350 ? -6.926 -1.258 -14.656 1 95.38 350 ILE B C 1
ATOM 7413 O O . ILE B 1 350 ? -6.461 -2.396 -14.75 1 95.38 350 ILE B O 1
ATOM 7417 N N . GLY B 1 351 ? -6.957 -0.394 -15.594 1 94.31 351 GLY B N 1
ATOM 7418 C CA . GLY B 1 351 ? -6.414 -0.759 -16.891 1 94.31 351 GLY B CA 1
ATOM 7419 C C . GLY B 1 351 ? -4.945 -1.138 -16.828 1 94.31 351 GLY B C 1
ATOM 7420 O O . GLY B 1 351 ? -4.516 -2.08 -17.5 1 94.31 351 GLY B O 1
ATOM 7421 N N . SER B 1 352 ? -4.168 -0.443 -16.047 1 94.31 352 SER B N 1
ATOM 7422 C CA . SER B 1 352 ? -2.744 -0.734 -15.914 1 94.31 352 SER B CA 1
ATOM 7423 C C . SER B 1 352 ? -2.52 -2.086 -15.242 1 94.31 352 SER B C 1
ATOM 7425 O O . SER B 1 352 ? -1.672 -2.867 -15.68 1 94.31 352 SER B O 1
ATOM 7427 N N . PHE B 1 353 ? -3.27 -2.379 -14.266 1 93.81 353 PHE B N 1
ATOM 7428 C CA . PHE B 1 353 ? -3.127 -3.658 -13.578 1 93.81 353 PHE B CA 1
ATOM 7429 C C . PHE B 1 353 ? -3.543 -4.809 -14.484 1 93.81 353 PHE B C 1
ATOM 7431 O O . PHE B 1 353 ? -2.928 -5.879 -14.469 1 93.81 353 PHE B O 1
ATOM 7438 N N . VAL B 1 354 ? -4.551 -4.578 -15.219 1 94.69 354 VAL B N 1
ATOM 7439 C CA . VAL B 1 354 ? -4.984 -5.605 -16.172 1 94.69 354 VAL B CA 1
ATOM 7440 C C . VAL B 1 354 ? -3.902 -5.832 -17.219 1 94.69 354 VAL B C 1
ATOM 7442 O O . VAL B 1 354 ? -3.627 -6.977 -17.594 1 94.69 354 VAL B O 1
ATOM 7445 N N . SER B 1 355 ? -3.27 -4.789 -17.656 1 93.88 355 SER B N 1
ATOM 7446 C CA . SER B 1 355 ? -2.193 -4.93 -18.625 1 93.88 355 SER B CA 1
ATOM 7447 C C . SER B 1 355 ? -1.009 -5.688 -18.047 1 93.88 355 SER B C 1
ATOM 7449 O O . SER B 1 355 ? -0.351 -6.461 -18.734 1 93.88 355 SER B O 1
ATOM 7451 N N . ILE B 1 356 ? -0.731 -5.477 -16.797 1 91.69 356 ILE B N 1
ATOM 7452 C CA . ILE B 1 356 ? 0.328 -6.223 -16.125 1 91.69 356 ILE B CA 1
ATOM 7453 C C . ILE B 1 356 ? -0.044 -7.699 -16.062 1 91.69 356 ILE B C 1
ATOM 7455 O O . ILE B 1 356 ? 0.798 -8.57 -16.297 1 91.69 356 ILE B O 1
ATOM 7459 N N . SER B 1 357 ? -1.299 -7.953 -15.789 1 92.31 357 SER B N 1
ATOM 7460 C CA . SER B 1 357 ? -1.776 -9.336 -15.766 1 92.31 357 SER B CA 1
ATOM 7461 C C . SER B 1 357 ? -1.646 -9.984 -17.141 1 92.31 357 SER B C 1
ATOM 7463 O O . SER B 1 357 ? -1.209 -11.133 -17.25 1 92.31 357 SER B O 1
ATOM 7465 N N . MET B 1 358 ? -1.979 -9.242 -18.141 1 92.94 358 MET B N 1
ATOM 7466 C CA . MET B 1 358 ? -1.852 -9.742 -19.516 1 92.94 358 MET B CA 1
ATOM 7467 C C . MET B 1 358 ? -0.395 -10.047 -19.844 1 92.94 358 MET B C 1
ATOM 7469 O O . MET B 1 358 ? -0.098 -11.062 -20.469 1 92.94 358 MET B O 1
ATOM 7473 N N . HIS B 1 359 ? 0.448 -9.156 -19.438 1 90.25 359 HIS B N 1
ATOM 7474 C CA . HIS B 1 359 ? 1.873 -9.359 -19.672 1 90.25 359 HIS B CA 1
ATOM 7475 C C . HIS B 1 359 ? 2.363 -10.656 -19.031 1 90.25 359 HIS B C 1
ATOM 7477 O O . HIS B 1 359 ? 3.115 -11.414 -19.656 1 90.25 359 HIS B O 1
ATOM 7483 N N . TYR B 1 360 ? 1.945 -10.883 -17.844 1 87.31 360 TYR B N 1
ATOM 7484 C CA . TYR B 1 360 ? 2.338 -12.086 -17.125 1 87.31 360 TYR B CA 1
ATOM 7485 C C . TYR B 1 360 ? 1.826 -13.336 -17.828 1 87.31 360 TYR B C 1
ATOM 7487 O O . TYR B 1 360 ? 2.555 -14.32 -17.969 1 87.31 360 TYR B O 1
ATOM 7495 N N . ILE B 1 361 ? 0.639 -13.328 -18.344 1 89.62 361 ILE B N 1
ATOM 7496 C CA . ILE B 1 361 ? 0.021 -14.477 -19 1 89.62 361 ILE B CA 1
ATOM 7497 C C . ILE B 1 361 ? 0.71 -14.734 -20.344 1 89.62 361 ILE B C 1
ATOM 7499 O O . ILE B 1 361 ? 1.017 -15.883 -20.672 1 89.62 361 ILE B O 1
ATOM 7503 N N . TYR B 1 362 ? 0.979 -13.672 -21.062 1 89.56 362 TYR B N 1
ATOM 7504 C CA . TYR B 1 362 ? 1.639 -13.805 -22.344 1 89.56 362 TYR B CA 1
ATOM 7505 C C . TYR B 1 362 ? 3.064 -14.32 -22.188 1 89.56 362 TYR B C 1
ATOM 7507 O O . TYR B 1 362 ? 3.533 -15.133 -22.984 1 89.56 362 TYR B O 1
ATOM 7515 N N . ASN B 1 363 ? 3.766 -13.906 -21.172 1 83.56 363 ASN B N 1
ATOM 7516 C CA . ASN B 1 363 ? 5.129 -14.352 -20.922 1 83.56 363 ASN B CA 1
ATOM 7517 C C . ASN B 1 363 ? 5.176 -15.828 -20.547 1 83.56 363 ASN B C 1
ATOM 7519 O O . ASN B 1 363 ? 6.086 -16.547 -20.953 1 83.56 363 ASN B O 1
ATOM 7523 N N . ASN B 1 364 ? 4.195 -16.234 -19.812 1 82.12 364 ASN B N 1
ATOM 7524 C CA . ASN B 1 364 ? 4.137 -17.625 -19.406 1 82.12 364 ASN B CA 1
ATOM 7525 C C . ASN B 1 364 ? 3.695 -18.531 -20.562 1 82.12 364 ASN B C 1
ATOM 7527 O O . ASN B 1 364 ? 3.936 -19.734 -20.531 1 82.12 364 ASN B O 1
ATOM 7531 N N . SER B 1 365 ? 3.018 -17.922 -21.547 1 84.5 365 SER B N 1
ATOM 7532 C CA . SER B 1 365 ? 2.582 -18.688 -22.719 1 84.5 365 SER B CA 1
ATOM 7533 C C . SER B 1 365 ? 3.605 -18.594 -23.844 1 84.5 365 SER B C 1
ATOM 7535 O O . SER B 1 365 ? 3.275 -18.844 -25 1 84.5 365 SER B O 1
ATOM 7537 N N . ASP B 1 366 ? 4.809 -18.141 -23.594 1 81.94 366 ASP B N 1
ATOM 7538 C CA . ASP B 1 366 ? 5.957 -18.094 -24.5 1 81.94 366 ASP B CA 1
ATOM 7539 C C . ASP B 1 366 ? 5.715 -17.125 -25.656 1 81.94 366 ASP B C 1
ATOM 7541 O O . ASP B 1 366 ? 5.996 -17.453 -26.812 1 81.94 366 ASP B O 1
ATOM 7545 N N . LYS B 1 367 ? 4.973 -16.125 -25.391 1 86.56 367 LYS B N 1
ATOM 7546 C CA . LYS B 1 367 ? 4.805 -15.031 -26.344 1 86.56 367 LYS B CA 1
ATOM 7547 C C . LYS B 1 367 ? 5.34 -13.719 -25.766 1 86.56 367 LYS B C 1
ATOM 7549 O O . LYS B 1 367 ? 4.574 -12.789 -25.531 1 86.56 367 LYS B O 1
ATOM 7554 N N . PRO B 1 368 ? 6.629 -13.609 -25.625 1 82.44 368 PRO B N 1
ATOM 7555 C CA . PRO B 1 368 ? 7.215 -12.445 -24.969 1 82.44 368 PRO B CA 1
ATOM 7556 C C . PRO B 1 368 ? 7.074 -11.164 -25.797 1 82.44 368 PRO B C 1
ATOM 7558 O O . PRO B 1 368 ? 6.969 -10.07 -25.234 1 82.44 368 PRO B O 1
ATOM 7561 N N . ARG B 1 369 ? 7.062 -11.18 -27.109 1 82.12 369 ARG B N 1
ATOM 7562 C CA . ARG B 1 369 ? 6.918 -9.992 -27.938 1 82.12 369 ARG B CA 1
ATOM 7563 C C . ARG B 1 369 ? 5.559 -9.336 -27.734 1 82.12 369 ARG B C 1
ATOM 7565 O O . ARG B 1 369 ? 5.473 -8.109 -27.594 1 82.12 369 ARG B O 1
ATOM 7572 N N . VAL B 1 370 ? 4.551 -10.18 -27.688 1 88.25 370 VAL B N 1
ATOM 7573 C CA . VAL B 1 370 ? 3.205 -9.656 -27.484 1 88.25 370 VAL B CA 1
ATOM 7574 C C . VAL B 1 370 ? 3.082 -9.094 -26.078 1 88.25 370 VAL B C 1
ATOM 7576 O O . VAL B 1 370 ? 2.398 -8.086 -25.859 1 88.25 370 VAL B O 1
ATOM 7579 N N . ALA B 1 371 ? 3.744 -9.773 -25.125 1 88.31 371 ALA B N 1
ATOM 7580 C CA . ALA B 1 371 ? 3.744 -9.289 -23.75 1 88.31 371 ALA B CA 1
ATOM 7581 C C . ALA B 1 371 ? 4.328 -7.883 -23.656 1 88.31 371 ALA B C 1
ATOM 7583 O O . ALA B 1 371 ? 3.752 -7.008 -23.016 1 88.31 371 ALA B O 1
ATOM 7584 N N . ASP B 1 372 ? 5.379 -7.59 -24.375 1 82.75 372 ASP B N 1
ATOM 7585 C CA . ASP B 1 372 ? 6.027 -6.281 -24.344 1 82.75 372 ASP B CA 1
ATOM 7586 C C . ASP B 1 372 ? 5.184 -5.238 -25.078 1 82.75 372 ASP B C 1
ATOM 7588 O O . ASP B 1 372 ? 5.172 -4.066 -24.703 1 82.75 372 ASP B O 1
ATOM 7592 N N . GLU B 1 373 ? 4.508 -5.66 -26.078 1 87.69 373 GLU B N 1
ATOM 7593 C CA . GLU B 1 373 ? 3.658 -4.738 -26.828 1 87.69 373 GLU B CA 1
ATOM 7594 C C . GLU B 1 373 ? 2.473 -4.273 -25.984 1 87.69 373 GLU B C 1
ATOM 7596 O O . GLU B 1 373 ? 2.061 -3.113 -26.078 1 87.69 373 GLU B O 1
ATOM 7601 N N . VAL B 1 374 ? 1.944 -5.168 -25.203 1 90.31 374 VAL B N 1
ATOM 7602 C CA . VAL B 1 374 ? 0.8 -4.824 -24.375 1 90.31 374 VAL B CA 1
ATOM 7603 C C . VAL B 1 374 ? 1.202 -3.756 -23.359 1 90.31 374 VAL B C 1
ATOM 7605 O O . VAL B 1 374 ? 0.487 -2.77 -23.172 1 90.31 374 VAL B O 1
ATOM 7608 N N . ILE B 1 375 ? 2.352 -3.916 -22.734 1 86.56 375 ILE B N 1
ATOM 7609 C CA . ILE B 1 375 ? 2.826 -2.947 -21.75 1 86.56 375 ILE B CA 1
ATOM 7610 C C . ILE B 1 375 ? 3.193 -1.64 -22.453 1 86.56 375 ILE B C 1
ATOM 7612 O O . ILE B 1 375 ? 2.955 -0.554 -21.906 1 86.56 375 ILE B O 1
ATOM 7616 N N . GLY B 1 376 ? 3.77 -1.757 -23.688 1 86.5 376 GLY B N 1
ATOM 7617 C CA . GLY B 1 376 ? 4.105 -0.566 -24.453 1 86.5 376 GLY B CA 1
ATOM 7618 C C . GLY B 1 376 ? 2.895 0.266 -24.828 1 86.5 376 GLY B C 1
ATOM 7619 O O . GLY B 1 376 ? 2.924 1.494 -24.719 1 86.5 376 GLY B O 1
ATOM 7620 N N . ILE B 1 377 ? 1.865 -0.387 -25.141 1 90.75 377 ILE B N 1
ATOM 7621 C CA . ILE B 1 377 ? 0.638 0.301 -25.531 1 90.75 377 ILE B CA 1
ATOM 7622 C C . ILE B 1 377 ? 0.014 0.965 -24.312 1 90.75 377 ILE B C 1
ATOM 7624 O O . ILE B 1 377 ? -0.401 2.125 -24.359 1 90.75 377 ILE B O 1
ATOM 7628 N N . ALA B 1 378 ? -0.071 0.208 -23.234 1 91.12 378 ALA B N 1
ATOM 7629 C CA . ALA B 1 378 ? -0.654 0.748 -22.016 1 91.12 378 ALA B CA 1
ATOM 7630 C C . ALA B 1 378 ? 0.125 1.966 -21.516 1 91.12 378 ALA B C 1
ATOM 7632 O O . ALA B 1 378 ? -0.467 2.957 -21.094 1 91.12 378 ALA B O 1
ATOM 7633 N N . GLU B 1 379 ? 1.391 1.95 -21.594 1 90.12 379 GLU B N 1
ATOM 7634 C CA . GLU B 1 379 ? 2.229 3.064 -21.156 1 90.12 379 GLU B CA 1
ATOM 7635 C C . GLU B 1 379 ? 2.037 4.281 -22.062 1 90.12 379 GLU B C 1
ATOM 7637 O O . GLU B 1 379 ? 1.986 5.414 -21.578 1 90.12 379 GLU B O 1
ATOM 7642 N N . THR B 1 380 ? 1.973 4.039 -23.328 1 92.38 380 THR B N 1
ATOM 7643 C CA . THR B 1 380 ? 1.784 5.141 -24.266 1 92.38 380 THR B CA 1
ATOM 7644 C C . THR B 1 380 ? 0.437 5.82 -24.031 1 92.38 380 THR B C 1
ATOM 7646 O O . THR B 1 380 ? 0.344 7.047 -24.062 1 92.38 380 THR B O 1
ATOM 7649 N N . VAL B 1 381 ? -0.537 5.035 -23.781 1 94.19 381 VAL B N 1
ATOM 7650 C CA . VAL B 1 381 ? -1.858 5.586 -23.5 1 94.19 381 VAL B CA 1
ATOM 7651 C C . VAL B 1 381 ? -1.81 6.422 -22.219 1 94.19 381 VAL B C 1
ATOM 7653 O O . VAL B 1 381 ? -2.369 7.52 -22.172 1 94.19 381 VAL B O 1
ATOM 7656 N N . LEU B 1 382 ? -1.132 5.945 -21.219 1 94.88 382 LEU B N 1
ATOM 7657 C CA . LEU B 1 382 ? -1.016 6.664 -19.953 1 94.88 382 LEU B CA 1
ATOM 7658 C C . LEU B 1 382 ? -0.285 7.988 -20.141 1 94.88 382 LEU B C 1
ATOM 7660 O O . LEU B 1 382 ? -0.696 9.016 -19.594 1 94.88 382 LEU B O 1
ATOM 7664 N N . PHE B 1 383 ? 0.779 8 -20.969 1 95.88 383 PHE B N 1
ATOM 7665 C CA . PHE B 1 383 ? 1.529 9.227 -21.203 1 95.88 383 PHE B CA 1
ATOM 7666 C C . PHE B 1 383 ? 0.693 10.234 -21.984 1 95.88 383 PHE B C 1
ATOM 7668 O O . PHE B 1 383 ? 0.733 11.43 -21.703 1 95.88 383 PHE B O 1
ATOM 7675 N N . CYS B 1 384 ? -0.097 9.75 -22.875 1 95.25 384 CYS B N 1
ATOM 7676 C CA . CYS B 1 384 ? -0.944 10.633 -23.672 1 95.25 384 CYS B CA 1
ATOM 7677 C C . CYS B 1 384 ? -2.031 11.266 -22.812 1 95.25 384 CYS B C 1
ATOM 7679 O O . CYS B 1 384 ? -2.234 12.477 -22.859 1 95.25 384 CYS B O 1
ATOM 7681 N N . VAL B 1 385 ? -2.641 10.445 -22.031 1 96.69 385 VAL B N 1
ATOM 7682 C CA . VAL B 1 385 ? -3.74 10.93 -21.203 1 96.69 385 VAL B CA 1
ATOM 7683 C C . VAL B 1 385 ? -3.203 11.883 -20.141 1 96.69 385 VAL B C 1
ATOM 7685 O O . VAL B 1 385 ? -3.811 12.922 -19.859 1 96.69 385 VAL B O 1
ATOM 7688 N N . THR B 1 386 ? -2.1 11.547 -19.516 1 96.94 386 THR B N 1
ATOM 7689 C CA . THR B 1 386 ? -1.536 12.422 -18.484 1 96.94 386 THR B CA 1
ATOM 7690 C C . THR B 1 386 ? -1.043 13.727 -19.109 1 96.94 386 THR B C 1
ATOM 7692 O O . THR B 1 386 ? -1.13 14.789 -18.484 1 96.94 386 THR B O 1
ATOM 7695 N N . LEU B 1 387 ? -0.519 13.695 -20.312 1 96.62 387 LEU B N 1
ATOM 7696 C CA . LEU B 1 387 ? -0.086 14.906 -21 1 96.62 387 LEU B CA 1
ATOM 7697 C C . LEU B 1 387 ? -1.268 15.836 -21.266 1 96.62 387 LEU B C 1
ATOM 7699 O O . LEU B 1 387 ? -1.184 17.031 -21 1 96.62 387 LEU B O 1
ATOM 7703 N N . LEU B 1 388 ? -2.346 15.258 -21.719 1 97.06 388 LEU B N 1
ATOM 7704 C CA . LEU B 1 388 ? -3.549 16.047 -21.938 1 97.06 388 LEU B CA 1
ATOM 7705 C C . LEU B 1 388 ? -4.074 16.641 -20.641 1 97.06 388 LEU B C 1
ATOM 7707 O O . LEU B 1 388 ? -4.527 17.781 -20.609 1 97.06 388 LEU B O 1
ATOM 7711 N N . ALA B 1 389 ? -3.979 15.836 -19.609 1 97 389 ALA B N 1
ATOM 7712 C CA . ALA B 1 389 ? -4.445 16.297 -18.312 1 97 389 ALA B CA 1
ATOM 7713 C C . ALA B 1 389 ? -3.59 17.453 -17.797 1 97 389 ALA B C 1
ATOM 7715 O O . ALA B 1 389 ? -4.105 18.406 -17.188 1 97 389 ALA B O 1
ATOM 7716 N N . VAL B 1 390 ? -2.289 17.422 -17.984 1 96.5 390 VAL B N 1
ATOM 7717 C CA . VAL B 1 390 ? -1.411 18.5 -17.547 1 96.5 390 VAL B CA 1
ATOM 7718 C C . VAL B 1 390 ? -1.742 19.781 -18.312 1 96.5 390 VAL B C 1
ATOM 7720 O O . VAL B 1 390 ? -1.781 20.875 -17.734 1 96.5 390 VAL B O 1
ATOM 7723 N N . PHE B 1 391 ? -2.029 19.688 -19.578 1 94.62 391 PHE B N 1
ATOM 7724 C CA . PHE B 1 391 ? -2.408 20.859 -20.359 1 94.62 391 PHE B CA 1
ATOM 7725 C C . PHE B 1 391 ? -3.736 21.422 -19.875 1 94.62 391 PHE B C 1
ATOM 7727 O O . PHE B 1 391 ? -3.891 22.641 -19.766 1 94.62 391 PHE B O 1
ATOM 7734 N N . ALA B 1 392 ? -4.641 20.562 -19.609 1 94.69 392 ALA B N 1
ATOM 7735 C CA . ALA B 1 392 ? -5.934 21 -19.094 1 94.69 392 ALA B CA 1
ATOM 7736 C C . ALA B 1 392 ? -5.77 21.703 -17.75 1 94.69 392 ALA B C 1
ATOM 7738 O O . ALA B 1 392 ? -6.449 22.688 -17.469 1 94.69 392 ALA B O 1
ATOM 7739 N N . ALA B 1 393 ? -4.902 21.156 -16.938 1 93.56 393 ALA B N 1
ATOM 7740 C CA . ALA B 1 393 ? -4.645 21.781 -15.641 1 93.56 393 ALA B CA 1
ATOM 7741 C C . ALA B 1 393 ? -4.047 23.172 -15.805 1 93.56 393 ALA B C 1
ATOM 7743 O O . ALA B 1 393 ? -4.414 24.094 -15.086 1 93.56 393 ALA B O 1
ATOM 7744 N N . PHE B 1 394 ? -3.184 23.375 -16.766 1 90.44 394 PHE B N 1
ATOM 7745 C CA . PHE B 1 394 ? -2.578 24.672 -17.047 1 90.44 394 PHE B CA 1
ATOM 7746 C C . PHE B 1 394 ? -3.641 25.703 -17.422 1 90.44 394 PHE B C 1
ATOM 7748 O O . PHE B 1 394 ? -3.588 26.844 -16.969 1 90.44 394 PHE B O 1
ATOM 7755 N N . VAL B 1 395 ? -4.543 25.25 -18.141 1 90.44 395 VAL B N 1
ATOM 7756 C CA . VAL B 1 395 ? -5.57 26.172 -18.625 1 90.44 395 VAL B CA 1
ATOM 7757 C C . VAL B 1 395 ? -6.535 26.516 -17.5 1 90.44 395 VAL B C 1
ATOM 7759 O O . VAL B 1 395 ? -6.922 27.688 -17.344 1 90.44 395 VAL B O 1
ATOM 7762 N N . ARG B 1 396 ? -6.863 25.609 -16.688 1 89.56 396 ARG B N 1
ATOM 7763 C CA . ARG B 1 396 ? -7.84 25.844 -15.633 1 89.56 396 ARG B CA 1
ATOM 7764 C C . ARG B 1 396 ? -7.223 26.641 -14.492 1 89.56 396 ARG B C 1
ATOM 7766 O O . ARG B 1 396 ? -7.914 27.438 -13.836 1 89.56 396 ARG B O 1
ATOM 7773 N N . MET B 1 397 ? -5.965 26.469 -14.266 1 87.75 397 MET B N 1
ATOM 7774 C CA . MET B 1 397 ? -5.316 27.141 -13.141 1 87.75 397 MET B CA 1
ATOM 7775 C C . MET B 1 397 ? -4.758 28.5 -13.562 1 87.75 397 MET B C 1
ATOM 7777 O O . MET B 1 397 ? -4.09 29.172 -12.781 1 87.75 397 MET B O 1
ATOM 7781 N N . ARG B 1 398 ? -5.027 28.984 -14.703 1 82.44 398 ARG B N 1
ATOM 7782 C CA . ARG B 1 398 ? -4.547 30.266 -15.195 1 82.44 398 ARG B CA 1
ATOM 7783 C C . ARG B 1 398 ? -5.137 31.422 -14.383 1 82.44 398 ARG B C 1
ATOM 7785 O O . ARG B 1 398 ? -4.543 32.5 -14.305 1 82.44 398 ARG B O 1
ATOM 7792 N N . LYS B 1 399 ? -6.195 31.094 -13.695 1 79.12 399 LYS B N 1
ATOM 7793 C CA . LYS B 1 399 ? -6.898 32.156 -12.977 1 79.12 399 LYS B CA 1
ATOM 7794 C C . LYS B 1 399 ? -6.316 32.344 -11.578 1 79.12 399 LYS B C 1
ATOM 7796 O O . LYS B 1 399 ? -6.668 33.281 -10.883 1 79.12 399 LYS B O 1
ATOM 7801 N N . LEU B 1 400 ? -5.422 31.469 -11.258 1 82.25 400 LEU B N 1
ATOM 7802 C CA . LEU B 1 400 ? -4.855 31.578 -9.922 1 82.25 400 LEU B CA 1
ATOM 7803 C C . LEU B 1 400 ? -3.74 32.625 -9.883 1 82.25 400 LEU B C 1
ATOM 7805 O O . LEU B 1 400 ? -3.195 33 -10.922 1 82.25 400 LEU B O 1
ATOM 7809 N N . GLN B 1 401 ? -3.498 33.156 -8.742 1 78 401 GLN B N 1
ATOM 7810 C CA . GLN B 1 401 ? -2.523 34.219 -8.562 1 78 401 GLN B CA 1
ATOM 7811 C C . GLN B 1 401 ? -1.169 33.688 -8.133 1 78 401 GLN B C 1
ATOM 7813 O O . GLN B 1 401 ? -1.101 32.656 -7.438 1 78 401 GLN B O 1
ATOM 7818 N N . TYR B 1 402 ? -0.19 34.25 -8.672 1 74.75 402 TYR B N 1
ATOM 7819 C CA . TYR B 1 402 ? 1.193 33.875 -8.414 1 74.75 402 TYR B CA 1
ATOM 7820 C C . TYR B 1 402 ? 1.726 34.562 -7.16 1 74.75 402 TYR B C 1
ATOM 7822 O O . TYR B 1 402 ? 1.645 35.781 -7.039 1 74.75 402 TYR B O 1
ATOM 7830 N N . ARG B 1 403 ? 2.008 33.844 -6.121 1 65.69 403 ARG B N 1
ATOM 7831 C CA . ARG B 1 403 ? 2.658 34.406 -4.945 1 65.69 403 ARG B CA 1
ATOM 7832 C C . ARG B 1 403 ? 4.129 34.031 -4.891 1 65.69 403 ARG B C 1
ATOM 7834 O O . ARG B 1 403 ? 4.461 32.844 -4.898 1 65.69 403 ARG B O 1
ATOM 7841 N N . LEU B 1 404 ? 5.039 35 -5.09 1 55.06 404 LEU B N 1
ATOM 7842 C CA . LEU B 1 404 ? 6.484 34.812 -5.152 1 55.06 404 LEU B CA 1
ATOM 7843 C C . LEU B 1 404 ? 6.992 34.094 -3.912 1 55.06 404 LEU B C 1
ATOM 7845 O O . LEU B 1 404 ? 7.898 33.25 -4 1 55.06 404 LEU B O 1
ATOM 7849 N N . HIS B 1 405 ? 6.613 34.531 -2.66 1 49.06 405 HIS B N 1
ATOM 7850 C CA . HIS B 1 405 ? 7.277 34.031 -1.471 1 49.06 405 HIS B CA 1
ATOM 7851 C C . HIS B 1 405 ? 6.582 32.75 -0.955 1 49.06 405 HIS B C 1
ATOM 7853 O O . HIS B 1 405 ? 6.668 32.438 0.233 1 49.06 405 HIS B O 1
ATOM 7859 N N . ALA B 1 406 ? 5.992 32.188 -1.936 1 52.56 406 ALA B N 1
ATOM 7860 C CA . ALA B 1 406 ? 5.262 31.016 -1.458 1 52.56 406 ALA B CA 1
ATOM 7861 C C . ALA B 1 406 ? 6.223 29.891 -1.079 1 52.56 406 ALA B C 1
ATOM 7863 O O . ALA B 1 406 ? 7.32 29.781 -1.635 1 52.56 406 ALA B O 1
ATOM 7864 N N . HIS B 1 407 ? 6.16 29.203 0.062 1 49.5 407 HIS B N 1
ATOM 7865 C CA . HIS B 1 407 ? 6.898 28.203 0.815 1 49.5 407 HIS B CA 1
ATOM 7866 C C . HIS B 1 407 ? 7.25 27 -0.065 1 49.5 407 HIS B C 1
ATOM 7868 O O . HIS B 1 407 ? 7.461 25.891 0.437 1 49.5 407 HIS B O 1
ATOM 7874 N N . GLY B 1 408 ? 7.398 27.25 -1.388 1 53.59 408 GLY B N 1
ATOM 7875 C CA . GLY B 1 408 ? 7.836 26.016 -2.02 1 53.59 408 GLY B CA 1
ATOM 7876 C C . GLY B 1 408 ? 9.188 25.531 -1.521 1 53.59 408 GLY B C 1
ATOM 7877 O O . GLY B 1 408 ? 10.125 26.312 -1.403 1 53.59 408 GLY B O 1
ATOM 7878 N N . GLN B 1 409 ? 9.281 24.281 -0.816 1 64.56 409 GLN B N 1
ATOM 7879 C CA . GLN B 1 409 ? 10.5 23.766 -0.201 1 64.56 409 GLN B CA 1
ATOM 7880 C C . GLN B 1 409 ? 11.562 23.453 -1.254 1 64.56 409 GLN B C 1
ATOM 7882 O O . GLN B 1 409 ? 11.289 22.766 -2.24 1 64.56 409 GLN B O 1
ATOM 7887 N N . VAL B 1 410 ? 12.664 24.172 -1.357 1 74.88 410 VAL B N 1
ATOM 7888 C CA . VAL B 1 410 ? 13.82 23.984 -2.229 1 74.88 410 VAL B CA 1
ATOM 7889 C C . VAL B 1 410 ? 14.133 22.5 -2.357 1 74.88 410 VAL B C 1
ATOM 7891 O O . VAL B 1 410 ? 14.57 22.031 -3.416 1 74.88 410 VAL B O 1
ATOM 7894 N N . VAL B 1 411 ? 13.766 21.797 -1.382 1 75.25 411 VAL B N 1
ATOM 7895 C CA . VAL B 1 411 ? 14.047 20.359 -1.398 1 75.25 411 VAL B CA 1
ATOM 7896 C C . VAL B 1 411 ? 13.188 19.688 -2.467 1 75.25 411 VAL B C 1
ATOM 7898 O O . VAL B 1 411 ? 13.672 18.828 -3.211 1 75.25 411 VAL B O 1
ATOM 7901 N N . ASP B 1 412 ? 12.031 20.094 -2.592 1 82.94 412 ASP B N 1
ATOM 7902 C CA . ASP B 1 412 ? 11.125 19.469 -3.555 1 82.94 412 ASP B CA 1
ATOM 7903 C C . ASP B 1 412 ? 11.547 19.781 -4.988 1 82.94 412 ASP B C 1
ATOM 7905 O O . ASP B 1 412 ? 11.453 18.938 -5.871 1 82.94 412 ASP B O 1
ATOM 7909 N N . GLU B 1 413 ? 12.078 20.953 -5.133 1 83.88 413 GLU B N 1
ATOM 7910 C CA . GLU B 1 413 ? 12.523 21.328 -6.469 1 83.88 413 GLU B CA 1
ATOM 7911 C C . GLU B 1 413 ? 13.781 20.562 -6.871 1 83.88 413 GLU B C 1
ATOM 7913 O O . GLU B 1 413 ? 13.898 20.109 -8.008 1 83.88 413 GLU B O 1
ATOM 7918 N N . ILE B 1 414 ? 14.617 20.422 -6.02 1 81.19 414 ILE B N 1
ATOM 7919 C CA . ILE B 1 414 ? 15.852 19.703 -6.285 1 81.19 414 ILE B CA 1
ATOM 7920 C C . ILE B 1 414 ? 15.539 18.234 -6.578 1 81.19 414 ILE B C 1
ATOM 7922 O O . ILE B 1 414 ? 16.062 17.672 -7.543 1 81.19 414 ILE B O 1
ATOM 7926 N N . LEU B 1 415 ? 14.742 17.672 -5.707 1 85.44 415 LEU B N 1
ATOM 7927 C CA . LEU B 1 415 ? 14.391 16.266 -5.891 1 85.44 415 LEU B CA 1
ATOM 7928 C C . LEU B 1 415 ? 13.672 16.062 -7.219 1 85.44 415 LEU B C 1
ATOM 7930 O O . LEU B 1 415 ? 13.875 15.031 -7.879 1 85.44 415 LEU B O 1
ATOM 7934 N N . LEU B 1 416 ? 12.875 17.016 -7.582 1 90 416 LEU B N 1
ATOM 7935 C CA . LEU B 1 416 ? 12.172 16.938 -8.859 1 90 416 LEU B CA 1
ATOM 7936 C C . LEU B 1 416 ? 13.148 16.984 -10.023 1 90 416 LEU B C 1
ATOM 7938 O O . LEU B 1 416 ? 13.023 16.219 -10.977 1 90 416 LEU B O 1
ATOM 7942 N N . ILE B 1 417 ? 14.133 17.797 -9.922 1 88.81 417 ILE B N 1
ATOM 7943 C CA . ILE B 1 417 ? 15.102 17.984 -10.992 1 88.81 417 ILE B CA 1
ATOM 7944 C C . ILE B 1 417 ? 15.992 16.75 -11.102 1 88.81 417 ILE B C 1
ATOM 7946 O O . ILE B 1 417 ? 16.328 16.312 -12.203 1 88.81 417 ILE B O 1
ATOM 7950 N N . VAL B 1 418 ? 16.328 16.234 -9.969 1 85.81 418 VAL B N 1
ATOM 7951 C CA . VAL B 1 418 ? 17.141 15.008 -9.969 1 85.81 418 VAL B CA 1
ATOM 7952 C C . VAL B 1 418 ? 16.359 13.875 -10.625 1 85.81 418 VAL B C 1
ATOM 7954 O O . VAL B 1 418 ? 16.906 13.125 -11.438 1 85.81 418 VAL B O 1
ATOM 7957 N N . GLY B 1 419 ? 15.125 13.734 -10.281 1 92.31 419 GLY B N 1
ATOM 7958 C CA . GLY B 1 419 ? 14.281 12.734 -10.922 1 92.31 419 GLY B CA 1
ATOM 7959 C C . GLY B 1 419 ? 14.117 12.961 -12.414 1 92.31 419 GLY B C 1
ATOM 7960 O O . GLY B 1 419 ? 14.148 12.008 -13.195 1 92.31 419 GLY B O 1
ATOM 7961 N N . LEU B 1 420 ? 13.984 14.211 -12.773 1 93.31 420 LEU B N 1
ATOM 7962 C CA . LEU B 1 420 ? 13.828 14.57 -14.18 1 93.31 420 LEU B CA 1
ATOM 7963 C C . LEU B 1 420 ? 15.078 14.203 -14.977 1 93.31 420 LEU B C 1
ATOM 7965 O O . LEU B 1 420 ? 14.977 13.68 -16.094 1 93.31 420 LEU B O 1
ATOM 7969 N N . ALA B 1 421 ? 16.203 14.453 -14.422 1 90.62 421 ALA B N 1
ATOM 7970 C CA . ALA B 1 421 ? 17.453 14.102 -15.086 1 90.62 421 ALA B CA 1
ATOM 7971 C C . ALA B 1 421 ? 17.547 12.594 -15.312 1 90.62 421 ALA B C 1
ATOM 7973 O O . ALA B 1 421 ? 17.969 12.148 -16.375 1 90.62 421 ALA B O 1
ATOM 7974 N N . GLY B 1 422 ? 17.125 11.859 -14.297 1 90.94 422 GLY B N 1
ATOM 7975 C CA . GLY B 1 422 ? 17.109 10.414 -14.461 1 90.94 422 GLY B CA 1
ATOM 7976 C C . GLY B 1 422 ? 16.188 9.953 -15.562 1 90.94 422 GLY B C 1
ATOM 7977 O O . GLY B 1 422 ? 16.516 9.039 -16.328 1 90.94 422 GLY B O 1
ATOM 7978 N N . GLU B 1 423 ? 15.07 10.578 -15.688 1 93.94 423 GLU B N 1
ATOM 7979 C CA . GLU B 1 423 ? 14.094 10.242 -16.719 1 93.94 423 GLU B CA 1
ATOM 7980 C C . GLU B 1 423 ? 14.648 10.555 -18.109 1 93.94 423 GLU B C 1
ATOM 7982 O O . GLU B 1 423 ? 14.477 9.766 -19.047 1 93.94 423 GLU B O 1
ATOM 7987 N N . ILE B 1 424 ? 15.289 11.617 -18.234 1 91.44 424 ILE B N 1
ATOM 7988 C CA . ILE B 1 424 ? 15.82 12.031 -19.531 1 91.44 424 ILE B CA 1
ATOM 7989 C C . ILE B 1 424 ? 16.953 11.109 -19.953 1 91.44 424 ILE B C 1
ATOM 7991 O O . ILE B 1 424 ? 17.047 10.711 -21.125 1 91.44 424 ILE B O 1
ATOM 7995 N N . VAL B 1 425 ? 17.766 10.734 -19.031 1 89.69 425 VAL B N 1
ATOM 7996 C CA . VAL B 1 425 ? 18.859 9.812 -19.312 1 89.69 425 VAL B CA 1
ATOM 7997 C C . VAL B 1 425 ? 18.297 8.453 -19.719 1 89.69 425 VAL B C 1
ATOM 7999 O O . VAL B 1 425 ? 18.734 7.852 -20.703 1 89.69 425 VAL B O 1
ATOM 8002 N N . TYR B 1 426 ? 17.344 7.992 -18.984 1 90.88 426 TYR B N 1
ATOM 8003 C CA . TYR B 1 426 ? 16.734 6.695 -19.25 1 90.88 426 TYR B CA 1
ATOM 8004 C C . TYR B 1 426 ? 16.109 6.668 -20.641 1 90.88 426 TYR B C 1
ATOM 8006 O O . TYR B 1 426 ? 16.344 5.75 -21.422 1 90.88 426 TYR B O 1
ATOM 8014 N N . CYS B 1 427 ? 15.344 7.691 -21.016 1 90.5 427 CYS B N 1
ATOM 8015 C CA . CYS B 1 427 ? 14.656 7.746 -22.297 1 90.5 427 CYS B CA 1
ATOM 8016 C C . CYS B 1 427 ? 15.648 7.941 -23.438 1 90.5 427 CYS B C 1
ATOM 8018 O O . CYS B 1 427 ? 15.5 7.336 -24.5 1 90.5 427 CYS B O 1
ATOM 8020 N N . SER B 1 428 ? 16.688 8.773 -23.266 1 90 428 SER B N 1
ATOM 8021 C CA . SER B 1 428 ? 17.688 9 -24.297 1 90 428 SER B CA 1
ATOM 8022 C C . SER B 1 428 ? 18.484 7.738 -24.562 1 90 428 SER B C 1
ATOM 8024 O O . SER B 1 428 ? 18.812 7.434 -25.719 1 90 428 SER B O 1
ATOM 8026 N N . THR B 1 429 ? 18.781 7.039 -23.453 1 87.25 429 THR B N 1
ATOM 8027 C CA . THR B 1 429 ? 19.5 5.777 -23.625 1 87.25 429 THR B CA 1
ATOM 8028 C C . THR B 1 429 ? 18.625 4.758 -24.344 1 87.25 429 THR B C 1
ATOM 8030 O O . THR B 1 429 ? 19.094 4.02 -25.203 1 87.25 429 THR B O 1
ATOM 8033 N N . GLY B 1 430 ? 17.391 4.73 -24 1 85.44 430 GLY B N 1
ATOM 8034 C CA . GLY B 1 430 ? 16.469 3.838 -24.688 1 85.44 430 GLY B CA 1
ATOM 8035 C C . GLY B 1 430 ? 16.312 4.152 -26.156 1 85.44 430 GLY B C 1
ATOM 8036 O O . GLY B 1 430 ? 16.266 3.24 -26.984 1 85.44 430 GLY B O 1
ATOM 8037 N N . LEU B 1 431 ? 16.25 5.383 -26.516 1 86 431 LEU B N 1
ATOM 8038 C CA . LEU B 1 431 ? 16.125 5.809 -27.906 1 86 431 LEU B CA 1
ATOM 8039 C C . LEU B 1 431 ? 17.406 5.477 -28.688 1 86 431 LEU B C 1
ATOM 8041 O O . LEU B 1 431 ? 17.328 5.031 -29.828 1 86 431 LEU B O 1
ATOM 8045 N N . ASP B 1 432 ? 18.516 5.633 -28.016 1 86.19 432 ASP B N 1
ATOM 8046 C CA . ASP B 1 432 ? 19.781 5.316 -28.656 1 86.19 432 ASP B CA 1
ATOM 8047 C C . ASP B 1 432 ? 19.922 3.816 -28.906 1 86.19 432 ASP B C 1
ATOM 8049 O O . ASP B 1 432 ? 20.469 3.395 -29.922 1 86.19 432 ASP B O 1
ATOM 8053 N N . LEU B 1 433 ? 19.516 3.098 -27.984 1 83.06 433 LEU B N 1
ATOM 8054 C CA . LEU B 1 433 ? 19.547 1.646 -28.141 1 83.06 433 LEU B CA 1
ATOM 8055 C C . LEU B 1 433 ? 18.656 1.201 -29.297 1 83.06 433 LEU B C 1
ATOM 8057 O O . LEU B 1 433 ? 19.031 0.303 -30.062 1 83.06 433 LEU B O 1
ATOM 8061 N N . TYR B 1 434 ? 17.516 1.791 -29.422 1 81 434 TYR B N 1
ATOM 8062 C CA . TYR B 1 434 ? 16.609 1.486 -30.531 1 81 434 TYR B CA 1
ATOM 8063 C C . TYR B 1 434 ? 17.25 1.846 -31.859 1 81 434 TYR B C 1
ATOM 8065 O O . TYR B 1 434 ? 17.156 1.085 -32.812 1 81 434 TYR B O 1
ATOM 8073 N N . LEU B 1 435 ? 17.891 3.004 -31.906 1 80.44 435 LEU B N 1
ATOM 8074 C CA . LEU B 1 435 ? 18.547 3.441 -33.125 1 80.44 435 LEU B CA 1
ATOM 8075 C C . LEU B 1 435 ? 19.688 2.492 -33.5 1 80.44 435 LEU B C 1
ATOM 8077 O O . LEU B 1 435 ? 19.875 2.182 -34.688 1 80.44 435 LEU B O 1
ATOM 8081 N N . ASN B 1 436 ? 20.328 2.088 -32.469 1 80.12 436 ASN B N 1
ATOM 8082 C CA . ASN B 1 436 ? 21.422 1.146 -32.719 1 80.12 436 ASN B CA 1
ATOM 8083 C C . ASN B 1 436 ? 20.891 -0.188 -33.25 1 80.12 436 ASN B C 1
ATOM 8085 O O . ASN B 1 436 ? 21.516 -0.803 -34.125 1 80.12 436 ASN B O 1
ATOM 8089 N N . GLU B 1 437 ? 19.828 -0.584 -32.688 1 78.94 437 GLU B N 1
ATOM 8090 C CA . GLU B 1 437 ? 19.234 -1.84 -33.125 1 78.94 437 GLU B CA 1
ATOM 8091 C C . GLU B 1 437 ? 18.703 -1.718 -34.562 1 78.94 437 GLU B C 1
ATOM 8093 O O . GLU B 1 437 ? 18.75 -2.678 -35.312 1 78.94 437 GLU B O 1
ATOM 8098 N N . ARG B 1 438 ? 18.172 -0.645 -34.906 1 77.69 438 ARG B N 1
ATOM 8099 C CA . ARG B 1 438 ? 17.656 -0.418 -36.25 1 77.69 438 ARG B CA 1
ATOM 8100 C C . ARG B 1 438 ? 18.797 -0.388 -37.281 1 77.69 438 ARG B C 1
ATOM 8102 O O . ARG B 1 438 ? 18.656 -0.914 -38.375 1 77.69 438 ARG B O 1
ATOM 8109 N N . LEU B 1 439 ? 19.844 0.177 -36.812 1 78.19 439 LEU B N 1
ATOM 8110 C CA . LEU B 1 439 ? 20.984 0.282 -37.719 1 78.19 439 LEU B CA 1
ATOM 8111 C C . LEU B 1 439 ? 21.641 -1.077 -37.906 1 78.19 439 LEU B C 1
ATOM 8113 O O . LEU B 1 439 ? 22.188 -1.36 -39 1 78.19 439 LEU B O 1
ATOM 8117 N N . THR B 1 440 ? 21.578 -1.869 -36.875 1 74 440 THR B N 1
ATOM 8118 C CA . THR B 1 440 ? 22.203 -3.184 -36.969 1 74 440 THR B CA 1
ATOM 8119 C C . THR B 1 440 ? 21.219 -4.215 -37.5 1 74 440 THR B C 1
ATOM 8121 O O . THR B 1 440 ? 21.547 -5.395 -37.625 1 74 440 THR B O 1
ATOM 8124 N N . ASN B 1 441 ? 20.062 -3.846 -38.031 1 65.31 441 ASN B N 1
ATOM 8125 C CA . ASN B 1 441 ? 19.031 -4.656 -38.688 1 65.31 441 ASN B CA 1
ATOM 8126 C C . ASN B 1 441 ? 18.578 -5.801 -37.781 1 65.31 441 ASN B C 1
ATOM 8128 O O . ASN B 1 441 ? 18.422 -6.93 -38.219 1 65.31 441 ASN B O 1
ATOM 8132 N N . MET B 1 442 ? 18.734 -5.574 -36.469 1 61.38 442 MET B N 1
ATOM 8133 C CA . MET B 1 442 ? 18.234 -6.629 -35.594 1 61.38 442 MET B CA 1
ATOM 8134 C C . MET B 1 442 ? 16.719 -6.703 -35.656 1 61.38 442 MET B C 1
ATOM 8136 O O . MET B 1 442 ? 16.031 -5.676 -35.719 1 61.38 442 MET B O 1
ATOM 8140 N N . GLN B 1 443 ? 16.094 -7.863 -36 1 57.44 443 GLN B N 1
ATOM 8141 C CA . GLN B 1 443 ? 14.672 -8.164 -36.156 1 57.44 443 GLN B CA 1
ATOM 8142 C C . GLN B 1 443 ? 13.93 -8.023 -34.844 1 57.44 443 GLN B C 1
ATOM 8144 O O . GLN B 1 443 ? 14.445 -8.422 -33.781 1 57.44 443 GLN B O 1
ATOM 8149 N N . GLY B 1 444 ? 12.914 -7.086 -34.625 1 59.12 444 GLY B N 1
ATOM 8150 C CA . GLY B 1 444 ? 11.984 -7.129 -33.5 1 59.12 444 GLY B CA 1
ATOM 8151 C C . GLY B 1 444 ? 11.812 -5.785 -32.812 1 59.12 444 GLY B C 1
ATOM 8152 O O . GLY B 1 444 ? 11.219 -5.703 -31.75 1 59.12 444 GLY B O 1
ATOM 8153 N N . THR B 1 445 ? 12.492 -4.793 -33.531 1 62.38 445 THR B N 1
ATOM 8154 C CA . THR B 1 445 ? 12.336 -3.516 -32.844 1 62.38 445 THR B CA 1
ATOM 8155 C C . THR B 1 445 ? 11 -2.867 -33.219 1 62.38 445 THR B C 1
ATOM 8157 O O . THR B 1 445 ? 10.664 -2.73 -34.375 1 62.38 445 THR B O 1
ATOM 8160 N N . SER B 1 446 ? 10.062 -2.846 -32.281 1 73.5 446 SER B N 1
ATOM 8161 C CA . SER B 1 446 ? 8.75 -2.236 -32.469 1 73.5 446 SER B CA 1
ATOM 8162 C C . SER B 1 446 ? 8.828 -0.716 -32.406 1 73.5 446 SER B C 1
ATOM 8164 O O . SER B 1 446 ? 9.523 -0.163 -31.562 1 73.5 446 SER B O 1
ATOM 8166 N N . CYS B 1 447 ? 8.352 0.039 -33.5 1 79.44 447 CYS B N 1
ATOM 8167 C CA . CYS B 1 447 ? 8.234 1.492 -33.531 1 79.44 447 CYS B CA 1
ATOM 8168 C C . CYS B 1 447 ? 7.441 2.021 -32.344 1 79.44 447 CYS B C 1
ATOM 8170 O O . CYS B 1 447 ? 7.586 3.186 -31.969 1 79.44 447 CYS B O 1
ATOM 8172 N N . LEU B 1 448 ? 6.75 1.176 -31.719 1 83.31 448 LEU B N 1
ATOM 8173 C CA . LEU B 1 448 ? 5.93 1.566 -30.578 1 83.31 448 LEU B CA 1
ATOM 8174 C C . LEU B 1 448 ? 6.805 2.021 -29.406 1 83.31 448 LEU B C 1
ATOM 8176 O O . LEU B 1 448 ? 6.445 2.951 -28.688 1 83.31 448 LEU B O 1
ATOM 8180 N N . THR B 1 449 ? 7.945 1.476 -29.344 1 81.06 449 THR B N 1
ATOM 8181 C CA . THR B 1 449 ? 8.844 1.819 -28.25 1 81.06 449 THR B CA 1
ATOM 8182 C C . THR B 1 449 ? 9.391 3.234 -28.422 1 81.06 449 THR B C 1
ATOM 8184 O O . THR B 1 449 ? 9.531 3.975 -27.453 1 81.06 449 THR B O 1
ATOM 8187 N N . VAL B 1 450 ? 9.625 3.643 -29.641 1 84.06 450 VAL B N 1
ATOM 8188 C CA . VAL B 1 450 ? 10.133 4.984 -29.922 1 84.06 450 VAL B CA 1
ATOM 8189 C C . VAL B 1 450 ? 9.047 6.016 -29.625 1 84.06 450 VAL B C 1
ATOM 8191 O O . VAL B 1 450 ? 9.312 7.055 -29.031 1 84.06 450 VAL B O 1
ATOM 8194 N N . VAL B 1 451 ? 7.867 5.695 -30 1 87.88 451 VAL B N 1
ATOM 8195 C CA . VAL B 1 451 ? 6.75 6.602 -29.766 1 87.88 451 VAL B CA 1
ATOM 8196 C C . VAL B 1 451 ? 6.512 6.758 -28.266 1 87.88 451 VAL B C 1
ATOM 8198 O O . VAL B 1 451 ? 6.266 7.867 -27.781 1 87.88 451 VAL B O 1
ATOM 8201 N N . ALA B 1 452 ? 6.637 5.719 -27.594 1 88.44 452 ALA B N 1
ATOM 8202 C CA . ALA B 1 452 ? 6.438 5.75 -26.141 1 88.44 452 ALA B CA 1
ATOM 8203 C C . ALA B 1 452 ? 7.496 6.617 -25.469 1 88.44 452 ALA B C 1
ATOM 8205 O O . ALA B 1 452 ? 7.18 7.406 -24.578 1 88.44 452 ALA B O 1
ATOM 8206 N N . PHE B 1 453 ? 8.766 6.504 -25.938 1 90.31 453 PHE B N 1
ATOM 8207 C CA . PHE B 1 453 ? 9.844 7.27 -25.312 1 90.31 453 PHE B CA 1
ATOM 8208 C C . PHE B 1 453 ? 9.695 8.758 -25.641 1 90.31 453 PHE B C 1
ATOM 8210 O O . PHE B 1 453 ? 9.969 9.602 -24.781 1 90.31 453 PHE B O 1
ATOM 8217 N N . VAL B 1 454 ? 9.258 9.078 -26.781 1 89.81 454 VAL B N 1
ATOM 8218 C CA . VAL B 1 454 ? 9.102 10.477 -27.156 1 89.81 454 VAL B CA 1
ATOM 8219 C C . VAL B 1 454 ? 7.969 11.109 -26.359 1 89.81 454 VAL B C 1
ATOM 8221 O O . VAL B 1 454 ? 8.133 12.195 -25.797 1 89.81 454 VAL B O 1
ATOM 8224 N N . PHE B 1 455 ? 6.867 10.43 -26.25 1 93.38 455 PHE B N 1
ATOM 8225 C CA . PHE B 1 455 ? 5.754 10.938 -25.453 1 93.38 455 PHE B CA 1
ATOM 8226 C C . PHE B 1 455 ? 6.137 11.039 -23.984 1 93.38 455 PHE B C 1
ATOM 8228 O O . PHE B 1 455 ? 5.695 11.953 -23.281 1 93.38 455 PHE B O 1
ATOM 8235 N N . ARG B 1 456 ? 6.875 10.156 -23.562 1 94.38 456 ARG B N 1
ATOM 8236 C CA . ARG B 1 456 ? 7.328 10.156 -22.172 1 94.38 456 ARG B CA 1
ATOM 8237 C C . ARG B 1 456 ? 8.203 11.375 -21.891 1 94.38 456 ARG B C 1
ATOM 8239 O O . ARG B 1 456 ? 8 12.062 -20.875 1 94.38 456 ARG B O 1
ATOM 8246 N N . ILE B 1 457 ? 9.102 11.703 -22.781 1 93.81 457 ILE B N 1
ATOM 8247 C CA . ILE B 1 457 ? 9.992 12.852 -22.594 1 93.81 457 ILE B CA 1
ATOM 8248 C C . ILE B 1 457 ? 9.172 14.141 -22.578 1 93.81 457 ILE B C 1
ATOM 8250 O O . ILE B 1 457 ? 9.352 14.984 -21.703 1 93.81 457 ILE B O 1
ATOM 8254 N N . VAL B 1 458 ? 8.273 14.188 -23.438 1 93.94 458 VAL B N 1
ATOM 8255 C CA . VAL B 1 458 ? 7.453 15.391 -23.516 1 93.94 458 VAL B CA 1
ATOM 8256 C C . VAL B 1 458 ? 6.59 15.508 -22.25 1 93.94 458 VAL B C 1
ATOM 8258 O O . VAL B 1 458 ? 6.492 16.578 -21.656 1 93.94 458 VAL B O 1
ATOM 8261 N N . GLN B 1 459 ? 6.043 14.43 -21.859 1 96.38 459 GLN B N 1
ATOM 8262 C CA . GLN B 1 459 ? 5.152 14.43 -20.703 1 96.38 459 GLN B CA 1
ATOM 8263 C C . GLN B 1 459 ? 5.91 14.805 -19.422 1 96.38 459 GLN B C 1
ATOM 8265 O O . GLN B 1 459 ? 5.418 15.602 -18.625 1 96.38 459 GLN B O 1
ATOM 8270 N N . VAL B 1 460 ? 7.062 14.273 -19.25 1 96.06 460 VAL B N 1
ATOM 8271 C CA . VAL B 1 460 ? 7.809 14.516 -18.016 1 96.06 460 VAL B CA 1
ATOM 8272 C C . VAL B 1 460 ? 8.289 15.961 -17.969 1 96.06 460 VAL B C 1
ATOM 8274 O O . VAL B 1 460 ? 8.273 16.594 -16.922 1 96.06 460 VAL B O 1
ATOM 8277 N N . VAL B 1 461 ? 8.695 16.5 -19.062 1 93.62 461 VAL B N 1
ATOM 8278 C CA . VAL B 1 461 ? 9.18 17.875 -19.109 1 93.62 461 VAL B CA 1
ATOM 8279 C C . VAL B 1 461 ? 8.023 18.844 -18.859 1 93.62 461 VAL B C 1
ATOM 8281 O O . VAL B 1 461 ? 8.133 19.734 -18.016 1 93.62 461 VAL B O 1
ATOM 8284 N N . VAL B 1 462 ? 6.969 18.625 -19.531 1 94.56 462 VAL B N 1
ATOM 8285 C CA . VAL B 1 462 ? 5.812 19.516 -19.391 1 94.56 462 VAL B CA 1
ATOM 8286 C C . VAL B 1 462 ? 5.258 19.422 -17.969 1 94.56 462 VAL B C 1
ATOM 8288 O O . VAL B 1 462 ? 4.918 20.422 -17.359 1 94.56 462 VAL B O 1
ATOM 8291 N N . GLN B 1 463 ? 5.176 18.25 -17.469 1 96.38 463 GLN B N 1
ATOM 8292 C CA . GLN B 1 463 ? 4.656 18.062 -16.125 1 96.38 463 GLN B CA 1
ATOM 8293 C C . GLN B 1 463 ? 5.574 18.719 -15.086 1 96.38 463 GLN B C 1
ATOM 8295 O O . GLN B 1 463 ? 5.102 19.297 -14.102 1 96.38 463 GLN B O 1
ATOM 8300 N N . SER B 1 464 ? 6.867 18.578 -15.281 1 95.25 464 SER B N 1
ATOM 8301 C CA . SER B 1 464 ? 7.805 19.188 -14.352 1 95.25 464 SER B CA 1
ATOM 8302 C C . SER B 1 464 ? 7.668 20.719 -14.336 1 95.25 464 SER B C 1
ATOM 8304 O O . SER B 1 464 ? 7.691 21.344 -13.273 1 95.25 464 SER B O 1
ATOM 8306 N N . VAL B 1 465 ? 7.492 21.266 -15.461 1 92.25 465 VAL B N 1
ATOM 8307 C CA . VAL B 1 465 ? 7.289 22.719 -15.539 1 92.25 465 VAL B CA 1
ATOM 8308 C C . VAL B 1 465 ? 5.984 23.094 -14.844 1 92.25 465 VAL B C 1
ATOM 8310 O O . VAL B 1 465 ? 5.93 24.078 -14.109 1 92.25 465 VAL B O 1
ATOM 8313 N N . PHE B 1 466 ? 5.051 22.328 -15.047 1 93.5 466 PHE B N 1
ATOM 8314 C CA . PHE B 1 466 ? 3.76 22.578 -14.414 1 93.5 466 PHE B CA 1
ATOM 8315 C C . PHE B 1 466 ? 3.887 22.531 -12.898 1 93.5 466 PHE B C 1
ATOM 8317 O O . PHE B 1 466 ? 3.357 23.406 -12.195 1 93.5 466 PHE B O 1
ATOM 8324 N N . ILE B 1 467 ? 4.512 21.531 -12.43 1 93.12 467 ILE B N 1
ATOM 8325 C CA . ILE B 1 467 ? 4.656 21.359 -10.984 1 93.12 467 ILE B CA 1
ATOM 8326 C C . ILE B 1 467 ? 5.422 22.547 -10.406 1 93.12 467 ILE B C 1
ATOM 8328 O O . ILE B 1 467 ? 5.047 23.078 -9.359 1 93.12 467 ILE B O 1
ATOM 8332 N N . LEU B 1 468 ? 6.457 23.031 -11.062 1 87.5 468 LEU B N 1
ATOM 8333 C CA . LEU B 1 468 ? 7.262 24.141 -10.578 1 87.5 468 LEU B CA 1
ATOM 8334 C C . LEU B 1 468 ? 6.449 25.438 -10.57 1 87.5 468 LEU B C 1
ATOM 8336 O O . LEU B 1 468 ? 6.547 26.219 -9.633 1 87.5 468 LEU B O 1
ATOM 8340 N N . VAL B 1 469 ? 5.582 25.594 -11.508 1 86.62 469 VAL B N 1
ATOM 8341 C CA . VAL B 1 469 ? 4.781 26.797 -11.617 1 86.62 469 VAL B CA 1
ATOM 8342 C C . VAL B 1 469 ? 3.607 26.734 -10.641 1 86.62 469 VAL B C 1
ATOM 8344 O O . VAL B 1 469 ? 3.318 27.703 -9.938 1 86.62 469 VAL B O 1
ATOM 8347 N N . ALA B 1 470 ? 3.012 25.609 -10.586 1 87.94 470 ALA B N 1
ATOM 8348 C CA . ALA B 1 470 ? 1.806 25.453 -9.781 1 87.94 470 ALA B CA 1
ATOM 8349 C C . ALA B 1 470 ? 2.133 25.5 -8.289 1 87.94 470 ALA B C 1
ATOM 8351 O O . ALA B 1 470 ? 1.271 25.828 -7.469 1 87.94 470 ALA B O 1
ATOM 8352 N N . SER B 1 471 ? 3.311 25.156 -7.918 1 85.31 471 SER B N 1
ATOM 8353 C CA . SER B 1 471 ? 3.709 25.188 -6.512 1 85.31 471 SER B CA 1
ATOM 8354 C C . SER B 1 471 ? 3.742 26.609 -5.977 1 85.31 471 SER B C 1
ATOM 8356 O O . SER B 1 471 ? 3.707 26.828 -4.766 1 85.31 471 SER B O 1
ATOM 8358 N N . ARG B 1 472 ? 3.639 27.594 -6.82 1 82.69 472 ARG B N 1
ATOM 8359 C CA . ARG B 1 472 ? 3.709 29 -6.41 1 82.69 472 ARG B CA 1
ATOM 8360 C C . ARG B 1 472 ? 2.365 29.688 -6.605 1 82.69 472 ARG B C 1
ATOM 8362 O O . ARG B 1 472 ? 2.256 30.906 -6.422 1 82.69 472 ARG B O 1
ATOM 8369 N N . LEU B 1 473 ? 1.408 28.906 -6.988 1 82.25 473 LEU B N 1
ATOM 8370 C CA . LEU B 1 473 ? 0.089 29.484 -7.223 1 82.25 473 LEU B CA 1
ATOM 8371 C C . LEU B 1 473 ? -0.781 29.375 -5.973 1 82.25 473 LEU B C 1
ATOM 8373 O O . LEU B 1 473 ? -0.702 28.391 -5.242 1 82.25 473 LEU B O 1
ATOM 8377 N N . ARG B 1 474 ? -1.518 30.438 -5.699 1 81.69 474 ARG B N 1
ATOM 8378 C CA . ARG B 1 474 ? -2.453 30.469 -4.582 1 81.69 474 ARG B CA 1
ATOM 8379 C C . ARG B 1 474 ? -3.783 31.094 -4.992 1 81.69 474 ARG B C 1
ATOM 8381 O O . ARG B 1 474 ? -3.832 31.906 -5.922 1 81.69 474 ARG B O 1
ATOM 8388 N N . SER B 1 475 ? -4.789 30.484 -4.344 1 78.69 475 SER B N 1
ATOM 8389 C CA . SER B 1 475 ? -6.109 31.047 -4.574 1 78.69 475 SER B CA 1
ATOM 8390 C C . SER B 1 475 ? -6.391 32.188 -3.615 1 78.69 475 SER B C 1
ATOM 8392 O O . SER B 1 475 ? -6.547 31.984 -2.412 1 78.69 475 SER B O 1
ATOM 8394 N N . LEU B 1 476 ? -6.375 33.438 -4.098 1 74.19 476 LEU B N 1
ATOM 8395 C CA . LEU B 1 476 ? -6.586 34.594 -3.229 1 74.19 476 LEU B CA 1
ATOM 8396 C C . LEU B 1 476 ? -7.984 35.156 -3.41 1 74.19 476 LEU B C 1
ATOM 8398 O O . LEU B 1 476 ? -8.539 35.781 -2.492 1 74.19 476 LEU B O 1
ATOM 8402 N N . SER B 1 477 ? -8.562 34.875 -4.512 1 75.62 477 SER B N 1
ATOM 8403 C CA . SER B 1 477 ? -9.891 35.406 -4.75 1 75.62 477 SER B CA 1
ATOM 8404 C C . SER B 1 477 ? -10.977 34.5 -4.176 1 75.62 477 SER B C 1
ATOM 8406 O O . SER B 1 477 ? -10.836 33.281 -4.191 1 75.62 477 SER B O 1
ATOM 8408 N N . ALA B 1 478 ? -11.961 35.062 -3.59 1 75.62 478 ALA B N 1
ATOM 8409 C CA . ALA B 1 478 ? -13.078 34.344 -2.969 1 75.62 478 ALA B CA 1
ATOM 8410 C C . ALA B 1 478 ? -13.773 33.438 -3.973 1 75.62 478 ALA B C 1
ATOM 8412 O O . ALA B 1 478 ? -14.195 32.344 -3.623 1 75.62 478 ALA B O 1
ATOM 8413 N N . SER B 1 479 ? -13.867 33.875 -5.18 1 74.94 479 SER B N 1
ATOM 8414 C CA . SER B 1 479 ? -14.523 33.062 -6.199 1 74.94 479 SER B CA 1
ATOM 8415 C C . SER B 1 479 ? -13.711 31.812 -6.504 1 74.94 479 SER B C 1
ATOM 8417 O O . SER B 1 479 ? -14.281 30.734 -6.703 1 74.94 479 SER B O 1
ATOM 8419 N N . ASN B 1 480 ? -12.461 32.031 -6.441 1 76.88 480 ASN B N 1
ATOM 8420 C CA . ASN B 1 480 ? -11.586 30.891 -6.727 1 76.88 480 ASN B CA 1
ATOM 8421 C C . ASN B 1 480 ? -11.555 29.906 -5.562 1 76.88 480 ASN B C 1
ATOM 8423 O O . ASN B 1 480 ? -11.359 28.703 -5.77 1 76.88 480 ASN B O 1
ATOM 8427 N N . VAL B 1 481 ? -11.766 30.391 -4.461 1 76 481 VAL B N 1
ATOM 8428 C CA . VAL B 1 481 ? -11.789 29.516 -3.293 1 76 481 VAL B CA 1
ATOM 8429 C C . VAL B 1 481 ? -13.062 28.688 -3.299 1 76 481 VAL B C 1
ATOM 8431 O O . VAL B 1 481 ? -13.055 27.516 -2.891 1 76 481 VAL B O 1
ATOM 8434 N N . LEU B 1 482 ? -14.055 29.25 -3.844 1 77 482 LEU B N 1
ATOM 8435 C CA . LEU B 1 482 ? -15.336 28.547 -3.873 1 77 482 LEU B CA 1
ATOM 8436 C C . LEU B 1 482 ? -15.375 27.531 -5.02 1 77 482 LEU B C 1
ATOM 8438 O O . LEU B 1 482 ? -15.82 26.406 -4.84 1 77 482 LEU B O 1
ATOM 8442 N N . ASN B 1 483 ? -14.859 27.906 -6.16 1 78.62 483 ASN B N 1
ATOM 8443 C CA . ASN B 1 483 ? -14.945 27.031 -7.332 1 78.62 483 ASN B CA 1
ATOM 8444 C C . ASN B 1 483 ? -13.75 26.078 -7.406 1 78.62 483 ASN B C 1
ATOM 8446 O O . ASN B 1 483 ? -13.852 25 -7.973 1 78.62 483 ASN B O 1
ATOM 8450 N N . GLN B 1 484 ? -12.727 26.422 -6.719 1 83.44 484 GLN B N 1
ATOM 8451 C CA . GLN B 1 484 ? -11.484 25.672 -6.719 1 83.44 484 GLN B CA 1
ATOM 8452 C C . GLN B 1 484 ? -11.188 25.094 -8.102 1 83.44 484 GLN B C 1
ATOM 8454 O O . GLN B 1 484 ? -11.148 23.875 -8.273 1 83.44 484 GLN B O 1
ATOM 8459 N N . PRO B 1 485 ? -11.016 25.891 -9.078 1 81.75 485 PRO B N 1
ATOM 8460 C CA . PRO B 1 485 ? -10.789 25.406 -10.445 1 81.75 485 PRO B CA 1
ATOM 8461 C C . PRO B 1 485 ? -9.531 24.531 -10.562 1 81.75 485 PRO B C 1
ATOM 8463 O O . PRO B 1 485 ? -8.469 24.906 -10.055 1 81.75 485 PRO B O 1
ATOM 8466 N N . GLY B 1 486 ? -9.602 23.438 -11.203 1 87.88 486 GLY B N 1
ATOM 8467 C CA . GLY B 1 486 ? -8.469 22.578 -11.492 1 87.88 486 GLY B CA 1
ATOM 8468 C C . GLY B 1 486 ? -8.195 21.547 -10.406 1 87.88 486 GLY B C 1
ATOM 8469 O O . GLY B 1 486 ? -7.332 20.688 -10.562 1 87.88 486 GLY B O 1
ATOM 8470 N N . LYS B 1 487 ? -8.844 21.672 -9.367 1 88.75 487 LYS B N 1
ATOM 8471 C CA . LYS B 1 487 ? -8.609 20.75 -8.258 1 88.75 487 LYS B CA 1
ATOM 8472 C C . LYS B 1 487 ? -8.883 19.312 -8.664 1 88.75 487 LYS B C 1
ATOM 8474 O O . LYS B 1 487 ? -8.141 18.406 -8.297 1 88.75 487 LYS B O 1
ATOM 8479 N N . GLN B 1 488 ? -9.906 19.047 -9.477 1 91.25 488 GLN B N 1
ATOM 8480 C CA . GLN B 1 488 ? -10.242 17.719 -9.969 1 91.25 488 GLN B CA 1
ATOM 8481 C C . GLN B 1 488 ? -9.148 17.156 -10.875 1 91.25 488 GLN B C 1
ATOM 8483 O O . GLN B 1 488 ? -8.828 15.969 -10.82 1 91.25 488 GLN B O 1
ATOM 8488 N N . ILE B 1 489 ? -8.617 18 -11.586 1 93.56 489 ILE B N 1
ATOM 8489 C CA . ILE B 1 489 ? -7.594 17.578 -12.531 1 93.56 489 ILE B CA 1
ATOM 8490 C C . ILE B 1 489 ? -6.301 17.25 -11.781 1 93.56 489 ILE B C 1
ATOM 8492 O O . ILE B 1 489 ? -5.586 16.312 -12.133 1 93.56 489 ILE B O 1
ATOM 8496 N N . ILE B 1 490 ? -6.012 18.062 -10.773 1 93.62 490 ILE B N 1
ATOM 8497 C CA . ILE B 1 490 ? -4.82 17.797 -9.977 1 93.62 490 ILE B CA 1
ATOM 8498 C C . ILE B 1 490 ? -4.969 16.469 -9.242 1 93.62 490 ILE B C 1
ATOM 8500 O O . ILE B 1 490 ? -4.016 15.688 -9.156 1 93.62 490 ILE B O 1
ATOM 8504 N N . THR B 1 491 ? -6.148 16.25 -8.75 1 93.69 491 THR B N 1
ATOM 8505 C CA . THR B 1 491 ? -6.402 14.969 -8.109 1 93.69 491 THR B CA 1
ATOM 8506 C C . THR B 1 491 ? -6.207 13.82 -9.094 1 93.69 491 THR B C 1
ATOM 8508 O O . THR B 1 491 ? -5.613 12.797 -8.758 1 93.69 491 THR B O 1
ATOM 8511 N N . PHE B 1 492 ? -6.715 14.039 -10.289 1 96.12 492 PHE B N 1
ATOM 8512 C CA . PHE B 1 492 ? -6.543 13.062 -11.359 1 96.12 492 PHE B CA 1
ATOM 8513 C C . PHE B 1 492 ? -5.066 12.812 -11.625 1 96.12 492 PHE B C 1
ATOM 8515 O O . PHE B 1 492 ? -4.641 11.664 -11.766 1 96.12 492 PHE B O 1
ATOM 8522 N N . LEU B 1 493 ? -4.305 13.797 -11.648 1 96.75 493 LEU B N 1
ATOM 8523 C CA . LEU B 1 493 ? -2.879 13.695 -11.945 1 96.75 493 LEU B CA 1
ATOM 8524 C C . LEU B 1 493 ? -2.125 13.031 -10.797 1 96.75 493 LEU B C 1
ATOM 8526 O O . LEU B 1 493 ? -1.147 12.312 -11.023 1 96.75 493 LEU B O 1
ATOM 8530 N N . VAL B 1 494 ? -2.494 13.289 -9.562 1 95.44 494 VAL B N 1
ATOM 8531 C CA . VAL B 1 494 ? -1.867 12.641 -8.414 1 95.44 494 VAL B CA 1
ATOM 8532 C C . VAL B 1 494 ? -2.018 11.125 -8.523 1 95.44 494 VAL B C 1
ATOM 8534 O O . VAL B 1 494 ? -1.031 10.391 -8.445 1 95.44 494 VAL B O 1
ATOM 8537 N N . VAL B 1 495 ? -3.205 10.672 -8.836 1 95.25 495 VAL B N 1
ATOM 8538 C CA . VAL B 1 495 ? -3.482 9.242 -8.906 1 95.25 495 VAL B CA 1
ATOM 8539 C C . VAL B 1 495 ? -2.803 8.648 -10.133 1 95.25 495 VAL B C 1
ATOM 8541 O O . VAL B 1 495 ? -2.297 7.523 -10.086 1 95.25 495 VAL B O 1
ATOM 8544 N N . CYS B 1 496 ? -2.756 9.375 -11.148 1 96.5 496 CYS B N 1
ATOM 8545 C CA . CYS B 1 496 ? -2.1 8.898 -12.359 1 96.5 496 CYS B CA 1
ATOM 8546 C C . CYS B 1 496 ? -0.6 8.734 -12.141 1 96.5 496 CYS B C 1
ATOM 8548 O O . CYS B 1 496 ? 0.014 7.805 -12.664 1 96.5 496 CYS B O 1
ATOM 8550 N N . ASN B 1 497 ? -0.018 9.641 -11.438 1 96.44 497 ASN B N 1
ATOM 8551 C CA . ASN B 1 497 ? 1.409 9.516 -11.156 1 96.44 497 ASN B CA 1
ATOM 8552 C C . ASN B 1 497 ? 1.693 8.352 -10.211 1 96.44 497 ASN B C 1
ATOM 8554 O O . ASN B 1 497 ? 2.732 7.699 -10.32 1 96.44 497 ASN B O 1
ATOM 8558 N N . ILE B 1 498 ? 0.838 8.102 -9.32 1 93.44 498 ILE B N 1
ATOM 8559 C CA . ILE B 1 498 ? 0.96 6.906 -8.5 1 93.44 498 ILE B CA 1
ATOM 8560 C C . ILE B 1 498 ? 0.871 5.66 -9.383 1 93.44 498 ILE B C 1
ATOM 8562 O O . ILE B 1 498 ? 1.625 4.703 -9.195 1 93.44 498 ILE B O 1
ATOM 8566 N N . ASN B 1 499 ? -0.059 5.727 -10.312 1 95.38 499 ASN B N 1
ATOM 8567 C CA . ASN B 1 499 ? -0.195 4.637 -11.273 1 95.38 499 ASN B CA 1
ATOM 8568 C C . ASN B 1 499 ? 1.096 4.418 -12.055 1 95.38 499 ASN B C 1
ATOM 8570 O O . ASN B 1 499 ? 1.573 3.287 -12.164 1 95.38 499 ASN B O 1
ATOM 8574 N N . LEU B 1 500 ? 1.628 5.449 -12.547 1 94.94 500 LEU B N 1
ATOM 8575 C CA . LEU B 1 500 ? 2.869 5.359 -13.312 1 94.94 500 LEU B CA 1
ATOM 8576 C C . LEU B 1 500 ? 4.02 4.902 -12.422 1 94.94 500 LEU B C 1
ATOM 8578 O O . LEU B 1 500 ? 4.922 4.199 -12.875 1 94.94 500 LEU B O 1
ATOM 8582 N N . PHE B 1 501 ? 4.016 5.344 -11.172 1 92.56 501 PHE B N 1
ATOM 8583 C CA . PHE B 1 501 ? 4.988 4.879 -10.195 1 92.56 501 PHE B CA 1
ATOM 8584 C C . PHE B 1 501 ? 4.934 3.365 -10.047 1 92.56 501 PHE B C 1
ATOM 8586 O O . PHE B 1 501 ? 5.965 2.693 -10.078 1 92.56 501 PHE B O 1
ATOM 8593 N N . ILE B 1 502 ? 3.758 2.832 -9.867 1 88.62 502 ILE B N 1
ATOM 8594 C CA . ILE B 1 502 ? 3.568 1.393 -9.727 1 88.62 502 ILE B CA 1
ATOM 8595 C C . ILE B 1 502 ? 3.994 0.689 -11.016 1 88.62 502 ILE B C 1
ATOM 8597 O O . ILE B 1 502 ? 4.699 -0.322 -10.977 1 88.62 502 ILE B O 1
ATOM 8601 N N . TYR B 1 503 ? 3.578 1.257 -12.047 1 89 503 TYR B N 1
ATOM 8602 C CA . TYR B 1 503 ? 3.854 0.68 -13.359 1 89 503 TYR B CA 1
ATOM 8603 C C . TYR B 1 503 ? 5.352 0.627 -13.625 1 89 503 TYR B C 1
ATOM 8605 O O . TYR B 1 503 ? 5.875 -0.398 -14.07 1 89 503 TYR B O 1
ATOM 8613 N N . HIS B 1 504 ? 6.102 1.704 -13.328 1 89.38 504 HIS B N 1
ATOM 8614 C CA . HIS B 1 504 ? 7.543 1.757 -13.547 1 89.38 504 HIS B CA 1
ATOM 8615 C C . HIS B 1 504 ? 8.281 0.876 -12.539 1 89.38 504 HIS B C 1
ATOM 8617 O O . HIS B 1 504 ? 9.336 0.318 -12.859 1 89.38 504 HIS B O 1
ATOM 8623 N N . THR B 1 505 ? 7.785 0.77 -11.391 1 86.5 505 THR B N 1
ATOM 8624 C CA . THR B 1 505 ? 8.359 -0.161 -10.43 1 86.5 505 THR B CA 1
ATOM 8625 C C . THR B 1 505 ? 8.281 -1.594 -10.945 1 86.5 505 THR B C 1
ATOM 8627 O O . THR B 1 505 ? 9.258 -2.346 -10.859 1 86.5 505 THR B O 1
ATOM 8630 N N . PHE B 1 506 ? 7.145 -1.934 -11.586 1 84.75 506 PHE B N 1
ATOM 8631 C CA . PHE B 1 506 ? 6.98 -3.26 -12.172 1 84.75 506 PHE B CA 1
ATOM 8632 C C . PHE B 1 506 ? 7.969 -3.48 -13.305 1 84.75 506 PHE B C 1
ATOM 8634 O O . PHE B 1 506 ? 8.57 -4.551 -13.414 1 84.75 506 PHE B O 1
ATOM 8641 N N . GLU B 1 507 ? 8.102 -2.475 -14.047 1 80.81 507 GLU B N 1
ATOM 8642 C CA . GLU B 1 507 ? 9.008 -2.576 -15.188 1 80.81 507 GLU B CA 1
ATOM 8643 C C . GLU B 1 507 ? 10.453 -2.771 -14.734 1 80.81 507 GLU B C 1
ATOM 8645 O O . GLU B 1 507 ? 11.219 -3.492 -15.375 1 80.81 507 GLU B O 1
ATOM 8650 N N . THR B 1 508 ? 10.789 -2.139 -13.664 1 79.94 508 THR B N 1
ATOM 8651 C CA . THR B 1 508 ? 12.164 -2.234 -13.172 1 79.94 508 THR B CA 1
ATOM 8652 C C . THR B 1 508 ? 12.414 -3.604 -12.547 1 79.94 508 THR B C 1
ATOM 8654 O O . THR B 1 508 ? 13.531 -4.113 -12.586 1 79.94 508 THR B O 1
ATOM 8657 N N . ILE B 1 509 ? 11.391 -4.207 -12.008 1 76.88 509 ILE B N 1
ATOM 8658 C CA . ILE B 1 509 ? 11.523 -5.516 -11.367 1 76.88 509 ILE B CA 1
ATOM 8659 C C . ILE B 1 509 ? 11.641 -6.598 -12.438 1 76.88 509 ILE B C 1
ATOM 8661 O O . ILE B 1 509 ? 12.438 -7.535 -12.297 1 76.88 509 ILE B O 1
ATOM 8665 N N . GLU B 1 510 ? 10.82 -6.41 -13.516 1 69.88 510 GLU B N 1
ATOM 8666 C CA . GLU B 1 510 ? 10.789 -7.449 -14.547 1 69.88 510 GLU B CA 1
ATOM 8667 C C . GLU B 1 510 ? 11.75 -7.125 -15.68 1 69.88 510 GLU B C 1
ATOM 8669 O O . GLU B 1 510 ? 11.711 -6.027 -16.25 1 69.88 510 GLU B O 1
ATOM 8674 N N . SER B 1 511 ? 13.164 -7.434 -15.641 1 57.5 511 SER B N 1
ATOM 8675 C CA . SER B 1 511 ? 14.328 -7.172 -16.484 1 57.5 511 SER B CA 1
ATOM 8676 C C . SER B 1 511 ? 13.938 -7.055 -17.953 1 57.5 511 SER B C 1
ATOM 8678 O O . SER B 1 511 ? 14.586 -6.336 -18.719 1 57.5 511 SER B O 1
ATOM 8680 N N . ASN B 1 512 ? 13 -7.613 -18.453 1 53.81 512 ASN B N 1
ATOM 8681 C CA . ASN B 1 512 ? 12.93 -7.863 -19.891 1 53.81 512 ASN B CA 1
ATOM 8682 C C . ASN B 1 512 ? 12.094 -6.805 -20.594 1 53.81 512 ASN B C 1
ATOM 8684 O O . ASN B 1 512 ? 11.734 -6.973 -21.766 1 53.81 512 ASN B O 1
ATOM 8688 N N . PHE B 1 513 ? 11.953 -5.73 -19.938 1 57.12 513 PHE B N 1
ATOM 8689 C CA . PHE B 1 513 ? 10.938 -5.008 -20.688 1 57.12 513 PHE B CA 1
ATOM 8690 C C . PHE B 1 513 ? 11.57 -4.176 -21.797 1 57.12 513 PHE B C 1
ATOM 8692 O O . PHE B 1 513 ? 12.328 -3.24 -21.516 1 57.12 513 PHE B O 1
ATOM 8699 N N . GLY B 1 514 ? 11.43 -4.496 -23.031 1 57.56 514 GLY B N 1
ATOM 8700 C CA . GLY B 1 514 ? 11.594 -3.725 -24.25 1 57.56 514 GLY B CA 1
ATOM 8701 C C . GLY B 1 514 ? 13.023 -3.693 -24.75 1 57.56 514 GLY B C 1
ATOM 8702 O O . GLY B 1 514 ? 13.297 -3.209 -25.844 1 57.56 514 GLY B O 1
ATOM 8703 N N . PHE B 1 515 ? 13.898 -4.121 -23.766 1 67.44 515 PHE B N 1
ATOM 8704 C CA . PHE B 1 515 ? 15.266 -3.949 -24.25 1 67.44 515 PHE B CA 1
ATOM 8705 C C . PHE B 1 515 ? 15.852 -5.281 -24.703 1 67.44 515 PHE B C 1
ATOM 8707 O O . PHE B 1 515 ? 15.469 -6.34 -24.203 1 67.44 515 PHE B O 1
ATOM 8714 N N . PRO B 1 516 ? 16.578 -5.113 -25.672 1 64.69 516 PRO B N 1
ATOM 8715 C CA . PRO B 1 516 ? 17.156 -6.344 -26.219 1 64.69 516 PRO B CA 1
ATOM 8716 C C . PRO B 1 516 ? 18.016 -7.09 -25.203 1 64.69 516 PRO B C 1
ATOM 8718 O O . PRO B 1 516 ? 18.562 -6.477 -24.266 1 64.69 516 PRO B O 1
ATOM 8721 N N . HIS B 1 517 ? 18 -8.344 -25.328 1 63 517 HIS B N 1
ATOM 8722 C CA . HIS B 1 517 ? 18.766 -9.219 -24.438 1 63 517 HIS B CA 1
ATOM 8723 C C . HIS B 1 517 ? 20.266 -8.961 -24.562 1 63 517 HIS B C 1
ATOM 8725 O O . HIS B 1 517 ? 20.984 -9.039 -23.562 1 63 517 HIS B O 1
ATOM 8731 N N . LYS B 1 518 ? 20.625 -8.727 -25.766 1 63.31 518 LYS B N 1
ATOM 8732 C CA . LYS B 1 518 ? 22.047 -8.469 -25.953 1 63.31 518 LYS B CA 1
ATOM 8733 C C . LYS B 1 518 ? 22.328 -6.98 -26.141 1 63.31 518 LYS B C 1
ATOM 8735 O O . LYS B 1 518 ? 21.812 -6.355 -27.062 1 63.31 518 LYS B O 1
ATOM 8740 N N . MET B 1 519 ? 22.781 -6.391 -25.125 1 72.06 519 MET B N 1
ATOM 8741 C CA . MET B 1 519 ? 23.156 -4.98 -25.203 1 72.06 519 MET B CA 1
ATOM 8742 C C . MET B 1 519 ? 24.547 -4.762 -24.641 1 72.06 519 MET B C 1
ATOM 8744 O O . MET B 1 519 ? 25.047 -5.562 -23.828 1 72.06 519 MET B O 1
ATOM 8748 N N . ALA B 1 520 ? 25.141 -3.678 -25.219 1 72.19 520 ALA B N 1
ATOM 8749 C CA . ALA B 1 520 ? 26.453 -3.297 -24.719 1 72.19 520 ALA B CA 1
ATOM 8750 C C . ALA B 1 520 ? 26.391 -2.984 -23.219 1 72.19 520 ALA B C 1
ATOM 8752 O O . ALA B 1 520 ? 25.359 -2.531 -22.719 1 72.19 520 ALA B O 1
ATOM 8753 N N . SER B 1 521 ? 27.453 -3.299 -22.531 1 75.5 521 SER B N 1
ATOM 8754 C CA . SER B 1 521 ? 27.562 -3.129 -21.094 1 75.5 521 SER B CA 1
ATOM 8755 C C . SER B 1 521 ? 27.297 -1.683 -20.688 1 75.5 521 SER B C 1
ATOM 8757 O O . SER B 1 521 ? 26.734 -1.424 -19.609 1 75.5 521 SER B O 1
ATOM 8759 N N . VAL B 1 522 ? 27.656 -0.781 -21.578 1 75.12 522 VAL B N 1
ATOM 8760 C CA . VAL B 1 522 ? 27.484 0.632 -21.266 1 75.12 522 VAL B CA 1
ATOM 8761 C C . VAL B 1 522 ? 25.984 0.969 -21.203 1 75.12 522 VAL B C 1
ATOM 8763 O O . VAL B 1 522 ? 25.547 1.716 -20.328 1 75.12 522 VAL B O 1
ATOM 8766 N N . TYR B 1 523 ? 25.203 0.463 -22.094 1 78.94 523 TYR B N 1
ATOM 8767 C CA . TYR B 1 523 ? 23.766 0.697 -22.094 1 78.94 523 TYR B CA 1
ATOM 8768 C C . TYR B 1 523 ? 23.125 0.082 -20.859 1 78.94 523 TYR B C 1
ATOM 8770 O O . TYR B 1 523 ? 22.25 0.694 -20.234 1 78.94 523 TYR B O 1
ATOM 8778 N N . SER B 1 524 ? 23.609 -1.036 -20.5 1 77.75 524 SER B N 1
ATOM 8779 C CA . SER B 1 524 ? 23.062 -1.713 -19.328 1 77.75 524 SER B CA 1
ATOM 8780 C C . SER B 1 524 ? 23.375 -0.938 -18.047 1 77.75 524 SER B C 1
ATOM 8782 O O . SER B 1 524 ? 22.531 -0.837 -17.156 1 77.75 524 SER B O 1
ATOM 8784 N N . ALA B 1 525 ? 24.531 -0.402 -18.047 1 75 525 ALA B N 1
ATOM 8785 C CA . ALA B 1 525 ? 24.922 0.384 -16.875 1 75 525 ALA B CA 1
ATOM 8786 C C . ALA B 1 525 ? 24.094 1.656 -16.766 1 75 525 ALA B C 1
ATOM 8788 O O . ALA B 1 525 ? 23.625 2.006 -15.68 1 75 525 ALA B O 1
ATOM 8789 N N . LEU B 1 526 ? 23.891 2.293 -17.828 1 78.19 526 LEU B N 1
ATOM 8790 C CA . LEU B 1 526 ? 23.125 3.535 -17.844 1 78.19 526 LEU B CA 1
ATOM 8791 C C . LEU B 1 526 ? 21.672 3.277 -17.469 1 78.19 526 LEU B C 1
ATOM 8793 O O . LEU B 1 526 ? 21.062 4.035 -16.703 1 78.19 526 LEU B O 1
ATOM 8797 N N . LEU B 1 527 ? 21.141 2.268 -17.953 1 82.75 527 LEU B N 1
ATOM 8798 C CA . LEU B 1 527 ? 19.734 1.941 -17.688 1 82.75 527 LEU B CA 1
ATOM 8799 C C . LEU B 1 527 ? 19.547 1.539 -16.234 1 82.75 527 LEU B C 1
ATOM 8801 O O . LEU B 1 527 ? 18.562 1.95 -15.594 1 82.75 527 LEU B O 1
ATOM 8805 N N . ASN B 1 528 ? 20.438 0.868 -15.695 1 77.06 528 ASN B N 1
ATOM 8806 C CA . ASN B 1 528 ? 20.312 0.418 -14.312 1 77.06 528 ASN B CA 1
ATOM 8807 C C . ASN B 1 528 ? 20.516 1.568 -13.328 1 77.06 528 ASN B C 1
ATOM 8809 O O . ASN B 1 528 ? 19.891 1.589 -12.258 1 77.06 528 ASN B O 1
ATOM 8813 N N . MET B 1 529 ? 21.281 2.488 -13.719 1 75.31 529 MET B N 1
ATOM 8814 C CA . MET B 1 529 ? 21.516 3.641 -12.859 1 75.31 529 MET B CA 1
ATOM 8815 C C . MET B 1 529 ? 20.344 4.617 -12.922 1 75.31 529 MET B C 1
ATOM 8817 O O . MET B 1 529 ? 20.031 5.289 -11.93 1 75.31 529 MET B O 1
ATOM 8821 N N . SER B 1 530 ? 19.766 4.652 -14.031 1 85.19 530 SER B N 1
ATOM 8822 C CA . SER B 1 530 ? 18.703 5.641 -14.219 1 85.19 530 SER B CA 1
ATOM 8823 C C . SER B 1 530 ? 17.344 5.066 -13.852 1 85.19 530 SER B C 1
ATOM 8825 O O . SER B 1 530 ? 16.406 5.812 -13.539 1 85.19 530 SER B O 1
ATOM 8827 N N . SER B 1 531 ? 17.188 3.803 -13.789 1 85.94 531 SER B N 1
ATOM 8828 C CA . SER B 1 531 ? 15.891 3.16 -13.562 1 85.94 531 SER B CA 1
ATOM 8829 C C . SER B 1 531 ? 15.32 3.529 -12.203 1 85.94 531 SER B C 1
ATOM 8831 O O . SER B 1 531 ? 14.133 3.859 -12.094 1 85.94 531 SER B O 1
ATOM 8833 N N . PRO B 1 532 ? 16.078 3.574 -11.148 1 82.81 532 PRO B N 1
ATOM 8834 C CA . PRO B 1 532 ? 15.516 3.973 -9.859 1 82.81 532 PRO B CA 1
ATOM 8835 C C . PRO B 1 532 ? 15.086 5.438 -9.828 1 82.81 532 PRO B C 1
ATOM 8837 O O . PRO B 1 532 ? 14.164 5.801 -9.094 1 82.81 532 PRO B O 1
ATOM 8840 N N . LEU B 1 533 ? 15.773 6.172 -10.594 1 87.75 533 LEU B N 1
ATOM 8841 C CA . LEU B 1 533 ? 15.445 7.594 -10.633 1 87.75 533 LEU B CA 1
ATOM 8842 C C . LEU B 1 533 ? 14.125 7.824 -11.367 1 87.75 533 LEU B C 1
ATOM 8844 O O . LEU B 1 533 ? 13.398 8.773 -11.055 1 87.75 533 LEU B O 1
ATOM 8848 N N . VAL B 1 534 ? 13.906 6.969 -12.305 1 91.62 534 VAL B N 1
ATOM 8849 C CA . VAL B 1 534 ? 12.633 7.039 -13.016 1 91.62 534 VAL B CA 1
ATOM 8850 C C . VAL B 1 534 ? 11.484 6.773 -12.047 1 91.62 534 VAL B C 1
ATOM 8852 O O . VAL B 1 534 ? 10.484 7.5 -12.039 1 91.62 534 VAL B O 1
ATOM 8855 N N . VAL B 1 535 ? 11.641 5.777 -11.234 1 90.12 535 VAL B N 1
ATOM 8856 C CA . VAL B 1 535 ? 10.641 5.43 -10.227 1 90.12 535 VAL B CA 1
ATOM 8857 C C . VAL B 1 535 ? 10.516 6.555 -9.203 1 90.12 535 VAL B C 1
ATOM 8859 O O . VAL B 1 535 ? 9.414 6.93 -8.805 1 90.12 535 VAL B O 1
ATOM 8862 N N . PHE B 1 536 ? 11.586 7.09 -8.914 1 89.62 536 PHE B N 1
ATOM 8863 C CA . PHE B 1 536 ? 11.609 8.164 -7.926 1 89.62 536 PHE B CA 1
ATOM 8864 C C . PHE B 1 536 ? 10.898 9.398 -8.445 1 89.62 536 PHE B C 1
ATOM 8866 O O . PHE B 1 536 ? 10.195 10.078 -7.695 1 89.62 536 PHE B O 1
ATOM 8873 N N . TYR B 1 537 ? 11.102 9.703 -9.68 1 93.81 537 TYR B N 1
ATOM 8874 C CA . TYR B 1 537 ? 10.469 10.883 -10.273 1 93.81 537 TYR B CA 1
ATOM 8875 C C . TYR B 1 537 ? 8.953 10.82 -10.117 1 93.81 537 TYR B C 1
ATOM 8877 O O . TYR B 1 537 ? 8.32 11.82 -9.758 1 93.81 537 TYR B O 1
ATOM 8885 N N . ARG B 1 538 ? 8.43 9.766 -10.383 1 94.38 538 ARG B N 1
ATOM 8886 C CA . ARG B 1 538 ? 6.973 9.633 -10.352 1 94.38 538 ARG B CA 1
ATOM 8887 C C . ARG B 1 538 ? 6.449 9.664 -8.922 1 94.38 538 ARG B C 1
ATOM 8889 O O . ARG B 1 538 ? 5.387 10.234 -8.656 1 94.38 538 ARG B O 1
ATOM 8896 N N . PHE B 1 539 ? 7.129 9.07 -8.062 1 91.5 539 PHE B N 1
ATOM 8897 C CA . PHE B 1 539 ? 6.742 9.148 -6.66 1 91.5 539 PHE B CA 1
ATOM 8898 C C . PHE B 1 539 ? 6.781 10.594 -6.168 1 91.5 539 PHE B C 1
ATOM 8900 O O . PHE B 1 539 ? 5.832 11.07 -5.543 1 91.5 539 PHE B O 1
ATOM 8907 N N . HIS B 1 540 ? 7.863 11.18 -6.43 1 91 540 HIS B N 1
ATOM 8908 C CA . HIS B 1 540 ? 8.039 12.547 -5.945 1 91 540 HIS B CA 1
ATOM 8909 C C . HIS B 1 540 ? 7.066 13.5 -6.629 1 91 540 HIS B C 1
ATOM 8911 O O . HIS B 1 540 ? 6.586 14.453 -6.008 1 91 540 HIS B O 1
ATOM 8917 N N . SER B 1 541 ? 6.832 13.266 -7.91 1 94.12 541 SER B N 1
ATOM 8918 C CA . SER B 1 541 ? 5.84 14.07 -8.609 1 94.12 541 SER B CA 1
ATOM 8919 C C . SER B 1 541 ? 4.465 13.938 -7.965 1 94.12 541 SER B C 1
ATOM 8921 O O . SER B 1 541 ? 3.736 14.922 -7.832 1 94.12 541 SER B O 1
ATOM 8923 N N . SER B 1 542 ? 4.117 12.758 -7.613 1 93.31 542 SER B N 1
ATOM 8924 C CA . SER B 1 542 ? 2.838 12.57 -6.941 1 93.31 542 SER B CA 1
ATOM 8925 C C . SER B 1 542 ? 2.795 13.32 -5.613 1 93.31 542 SER B C 1
ATOM 8927 O O . SER B 1 542 ? 1.761 13.875 -5.246 1 93.31 542 SER B O 1
ATOM 8929 N N . ALA B 1 543 ? 3.881 13.336 -4.895 1 90.69 543 ALA B N 1
ATOM 8930 C CA . ALA B 1 543 ? 3.959 14.047 -3.621 1 90.69 543 ALA B CA 1
ATOM 8931 C C . ALA B 1 543 ? 3.83 15.555 -3.83 1 90.69 543 ALA B C 1
ATOM 8933 O O . ALA B 1 543 ? 3.129 16.234 -3.076 1 90.69 543 ALA B O 1
ATOM 8934 N N . CYS B 1 544 ? 4.477 16.016 -4.801 1 91.19 544 CYS B N 1
ATOM 8935 C CA . CYS B 1 544 ? 4.418 17.453 -5.086 1 91.19 544 CYS B CA 1
ATOM 8936 C C . CYS B 1 544 ? 3.014 17.859 -5.516 1 91.19 544 CYS B C 1
ATOM 8938 O O . CYS B 1 544 ? 2.521 18.922 -5.109 1 91.19 544 CYS B O 1
ATOM 8940 N N . LEU B 1 545 ? 2.428 17.078 -6.336 1 93.19 545 LEU B N 1
ATOM 8941 C CA . LEU B 1 545 ? 1.07 17.375 -6.785 1 93.19 545 LEU B CA 1
ATOM 8942 C C . LEU B 1 545 ? 0.09 17.328 -5.621 1 93.19 545 LEU B C 1
ATOM 8944 O O . LEU B 1 545 ? -0.862 18.109 -5.574 1 93.19 545 LEU B O 1
ATOM 8948 N N . ALA B 1 546 ? 0.326 16.453 -4.73 1 89.75 546 ALA B N 1
ATOM 8949 C CA . ALA B 1 546 ? -0.516 16.391 -3.539 1 89.75 546 ALA B CA 1
ATOM 8950 C C . ALA B 1 546 ? -0.357 17.641 -2.688 1 89.75 546 ALA B C 1
ATOM 8952 O O . ALA B 1 546 ? -1.322 18.125 -2.086 1 89.75 546 ALA B O 1
ATOM 8953 N N . GLU B 1 547 ? 0.833 18.109 -2.645 1 87.31 547 GLU B N 1
ATOM 8954 C CA . GLU B 1 547 ? 1.064 19.359 -1.906 1 87.31 547 GLU B CA 1
ATOM 8955 C C . GLU B 1 547 ? 0.366 20.531 -2.574 1 87.31 547 GLU B C 1
ATOM 8957 O O . GLU B 1 547 ? -0.174 21.406 -1.893 1 87.31 547 GLU B O 1
ATOM 8962 N N . ILE B 1 548 ? 0.433 20.531 -3.818 1 87.88 548 ILE B N 1
ATOM 8963 C CA . ILE B 1 548 ? -0.26 21.578 -4.562 1 87.88 548 ILE B CA 1
ATOM 8964 C C . ILE B 1 548 ? -1.764 21.484 -4.309 1 87.88 548 ILE B C 1
ATOM 8966 O O . ILE B 1 548 ? -2.434 22.5 -4.117 1 87.88 548 ILE B O 1
ATOM 8970 N N . TRP B 1 549 ? -2.27 20.281 -4.352 1 88.19 549 TRP B N 1
ATOM 8971 C CA . TRP B 1 549 ? -3.682 20.016 -4.098 1 88.19 549 TRP B CA 1
ATOM 8972 C C . TRP B 1 549 ? -4.102 20.562 -2.734 1 88.19 549 TRP B C 1
ATOM 8974 O O . TRP B 1 549 ? -5.203 21.094 -2.582 1 88.19 549 TRP B O 1
ATOM 8984 N N . LYS B 1 550 ? -3.268 20.531 -1.761 1 83.06 550 LYS B N 1
ATOM 8985 C CA . LYS B 1 550 ? -3.58 20.938 -0.397 1 83.06 550 LYS B CA 1
ATOM 8986 C C . LYS B 1 550 ? -3.424 22.453 -0.234 1 83.06 550 LYS B C 1
ATOM 8988 O O . LYS B 1 550 ? -4.262 23.109 0.394 1 83.06 550 LYS B O 1
ATOM 8993 N N . HIS B 1 551 ? -2.453 23.047 -0.822 1 81.44 551 HIS B N 1
ATOM 8994 C CA . HIS B 1 551 ? -2.082 24.406 -0.47 1 81.44 551 HIS B CA 1
ATOM 8995 C C . HIS B 1 551 ? -2.637 25.406 -1.479 1 81.44 551 HIS B C 1
ATOM 8997 O O . HIS B 1 551 ? -2.863 26.578 -1.146 1 81.44 551 HIS B O 1
ATOM 9003 N N . ALA B 1 552 ? -2.803 25.016 -2.59 1 80.69 552 ALA B N 1
ATOM 9004 C CA . ALA B 1 552 ? -3.209 25.953 -3.623 1 80.69 552 ALA B CA 1
ATOM 9005 C C . ALA B 1 552 ? -4.602 26.516 -3.338 1 80.69 552 ALA B C 1
ATOM 9007 O O . ALA B 1 552 ? -4.91 27.656 -3.717 1 80.69 552 ALA B O 1
ATOM 9008 N N . TYR B 1 553 ? -5.395 25.859 -2.582 1 79.5 553 TYR B N 1
ATOM 9009 C CA . TYR B 1 553 ? -6.777 26.281 -2.398 1 79.5 553 TYR B CA 1
ATOM 9010 C C . TYR B 1 553 ? -7.062 26.594 -0.934 1 79.5 553 TYR B C 1
ATOM 9012 O O . TYR B 1 553 ? -8.211 26.828 -0.555 1 79.5 553 TYR B O 1
ATOM 9020 N N . SER B 1 554 ? -6.078 26.469 -0.085 1 74.75 554 SER B N 1
ATOM 9021 C CA . SER B 1 554 ? -6.254 26.781 1.328 1 74.75 554 SER B CA 1
ATOM 9022 C C . SER B 1 554 ? -6.211 28.297 1.565 1 74.75 554 SER B C 1
ATOM 9024 O O . SER B 1 554 ? -5.395 29 0.966 1 74.75 554 SER B O 1
ATOM 9026 N N . THR B 1 555 ? -7.387 28.875 2.197 1 63.41 555 THR B N 1
ATOM 9027 C CA . THR B 1 555 ? -7.523 30.312 2.471 1 63.41 555 THR B CA 1
ATOM 9028 C C . THR B 1 555 ? -6.629 30.719 3.635 1 63.41 555 THR B C 1
ATOM 9030 O O . THR B 1 555 ? -6.633 31.891 4.039 1 63.41 555 THR B O 1
ATOM 9033 N N . LYS B 1 556 ? -6.074 29.938 4.344 1 56.56 556 LYS B N 1
ATOM 9034 C CA . LYS B 1 556 ? -5.34 30.422 5.508 1 56.56 556 LYS B CA 1
ATOM 9035 C C . LYS B 1 556 ? -4.316 31.484 5.113 1 56.56 556 LYS B C 1
ATOM 9037 O O . LYS B 1 556 ? -3.463 31.234 4.254 1 56.56 556 LYS B O 1
ATOM 9042 N N . TYR B 1 557 ? -4.754 32.688 5.309 1 48.47 557 TYR B N 1
ATOM 9043 C CA . TYR B 1 557 ? -3.904 33.875 5.23 1 48.47 557 TYR B CA 1
ATOM 9044 C C . TYR B 1 557 ? -2.639 33.719 6.062 1 48.47 557 TYR B C 1
ATOM 9046 O O . TYR B 1 557 ? -2.709 33.375 7.25 1 48.47 557 TYR B O 1
ATOM 9054 N N . ASN B 1 558 ? -1.744 33.125 5.617 1 42.22 558 ASN B N 1
ATOM 9055 C CA . ASN B 1 558 ? -0.558 33.375 6.43 1 42.22 558 ASN B CA 1
ATOM 9056 C C . ASN B 1 558 ? -0.451 34.844 6.844 1 42.22 558 ASN B C 1
ATOM 9058 O O . ASN B 1 558 ? -0.198 35.719 6.008 1 42.22 558 ASN B O 1
ATOM 9062 N N . HIS B 1 559 ? -1.286 35.375 7.742 1 35.38 559 HIS B N 1
ATOM 9063 C CA . HIS B 1 559 ? -1.042 36.688 8.273 1 35.38 559 HIS B CA 1
ATOM 9064 C C . HIS B 1 559 ? 0.424 36.875 8.648 1 35.38 559 HIS B C 1
ATOM 9066 O O . HIS B 1 559 ? 0.927 36.219 9.555 1 35.38 559 HIS B O 1
ATOM 9072 N N . SER B 1 560 ? 1.24 37 7.793 1 36.56 560 SER B N 1
ATOM 9073 C CA . SER B 1 560 ? 2.43 37.719 8.281 1 36.56 560 SER B CA 1
ATOM 9074 C C . SER B 1 560 ? 2.057 38.844 9.211 1 36.56 560 SER B C 1
ATOM 9076 O O . SER B 1 560 ? 1.361 39.781 8.797 1 36.56 560 SER B O 1
ATOM 9078 N N . HIS B 1 561 ? 1.776 38.656 10.477 1 34.28 561 HIS B N 1
ATOM 9079 C CA . HIS B 1 561 ? 1.74 39.781 11.422 1 34.28 561 HIS B CA 1
ATOM 9080 C C . HIS B 1 561 ? 2.842 40.781 11.117 1 34.28 561 HIS B C 1
ATOM 9082 O O . HIS B 1 561 ? 3.994 40.594 11.516 1 34.28 561 HIS B O 1
ATOM 9088 N N . HIS B 1 562 ? 2.979 41.344 10.016 1 32.72 562 HIS B N 1
ATOM 9089 C CA . HIS B 1 562 ? 3.693 42.625 10.047 1 32.72 562 HIS B CA 1
ATOM 9090 C C . HIS B 1 562 ? 3.148 43.531 11.148 1 32.72 562 HIS B C 1
ATOM 9092 O O . HIS B 1 562 ? 1.983 43.906 11.102 1 32.72 562 HIS B O 1
ATOM 9098 N N . HIS B 1 563 ? 3.562 43.375 12.438 1 33.03 563 HIS B N 1
ATOM 9099 C CA . HIS B 1 563 ? 3.465 44.438 13.398 1 33.03 563 HIS B CA 1
ATOM 9100 C C . HIS B 1 563 ? 3.748 45.781 12.742 1 33.03 563 HIS B C 1
ATOM 9102 O O . HIS B 1 563 ? 4.895 46.094 12.406 1 33.03 563 HIS B O 1
ATOM 9108 N N . VAL B 1 564 ? 2.936 46.281 11.906 1 34.47 564 VAL B N 1
ATOM 9109 C CA . VAL B 1 564 ? 2.957 47.719 11.586 1 34.47 564 VAL B CA 1
ATOM 9110 C C . VAL B 1 564 ? 3.186 48.531 12.867 1 34.47 564 VAL B C 1
ATOM 9112 O O . VAL B 1 564 ? 2.428 48.406 13.828 1 34.47 564 VAL B O 1
ATOM 9115 N N . HIS B 1 565 ? 4.461 48.906 13.164 1 32.12 565 HIS B N 1
ATOM 9116 C CA . HIS B 1 565 ? 4.789 49.969 14.102 1 32.12 565 HIS B CA 1
ATOM 9117 C C . HIS B 1 565 ? 3.789 51.125 13.992 1 32.12 565 HIS B C 1
ATOM 9119 O O . HIS B 1 565 ? 3.545 51.625 12.898 1 32.12 565 HIS B O 1
ATOM 9125 N N . LYS B 1 566 ? 2.77 51.062 14.844 1 37.53 566 LYS B N 1
ATOM 9126 C CA . LYS B 1 566 ? 1.908 52.25 15.055 1 37.53 566 LYS B CA 1
ATOM 9127 C C . LYS B 1 566 ? 2.703 53.531 14.969 1 37.53 566 LYS B C 1
ATOM 9129 O O . LYS B 1 566 ? 3.754 53.656 15.602 1 37.53 566 LYS B O 1
ATOM 9134 N N . PRO B 1 567 ? 2.557 54.25 13.898 1 32.91 567 PRO B N 1
ATOM 9135 C CA . PRO B 1 567 ? 3.178 55.594 13.938 1 32.91 567 PRO B CA 1
ATOM 9136 C C . PRO B 1 567 ? 2.965 56.312 15.273 1 32.91 567 PRO B C 1
ATOM 9138 O O . PRO B 1 567 ? 1.956 56.062 15.945 1 32.91 567 PRO B O 1
ATOM 9141 N N . LEU B 1 568 ? 4.105 56.531 16.031 1 30.84 568 LEU B N 1
ATOM 9142 C CA . LEU B 1 568 ? 4.148 57.438 17.172 1 30.84 568 LEU B CA 1
ATOM 9143 C C . LEU B 1 568 ? 3.189 58.625 16.953 1 30.84 568 LEU B C 1
ATOM 9145 O O . LEU B 1 568 ? 3.354 59.406 16.016 1 30.84 568 LEU B O 1
ATOM 9149 N N . GLU B 1 569 ? 1.894 58.344 17.078 1 28.36 569 GLU B N 1
ATOM 9150 C CA . GLU B 1 569 ? 0.986 59.5 17.156 1 28.36 569 GLU B CA 1
ATOM 9151 C C . GLU B 1 569 ? 1.627 60.656 17.906 1 28.36 569 GLU B C 1
ATOM 9153 O O . GLU B 1 569 ? 2.264 60.469 18.953 1 28.36 569 GLU B O 1
ATOM 9158 N N . ASP B 1 570 ? 1.951 61.75 17.234 1 28.92 570 ASP B N 1
ATOM 9159 C CA . ASP B 1 570 ? 2.371 63.094 17.656 1 28.92 570 ASP B CA 1
ATOM 9160 C C . ASP B 1 570 ? 1.665 63.5 18.938 1 28.92 570 ASP B C 1
ATOM 9162 O O . ASP B 1 570 ? 0.434 63.5 19 1 28.92 570 ASP B O 1
ATOM 9166 N N . HIS B 1 571 ? 2.17 63 20.109 1 28 571 HIS B N 1
ATOM 9167 C CA . HIS B 1 571 ? 1.855 63.719 21.328 1 28 571 HIS B CA 1
ATOM 9168 C C . HIS B 1 571 ? 1.688 65.25 21.062 1 28 571 HIS B C 1
ATOM 9170 O O . HIS B 1 571 ? 2.547 65.812 20.422 1 28 571 HIS B O 1
ATOM 9176 N N . HIS B 1 572 ? 0.424 65.688 20.922 1 25.7 572 HIS B N 1
ATOM 9177 C CA . HIS B 1 572 ? -0.056 67.062 20.844 1 25.7 572 HIS B CA 1
ATOM 9178 C C . HIS B 1 572 ? 0.761 68 21.75 1 25.7 572 HIS B C 1
ATOM 9180 O O . HIS B 1 572 ? 1.084 67.625 22.891 1 25.7 572 HIS B O 1
ATOM 9186 N N . ILE B 1 573 ? 1.631 68.875 21.234 1 27.08 573 ILE B N 1
ATOM 9187 C CA . ILE B 1 573 ? 2.123 70.125 21.75 1 27.08 573 ILE B CA 1
ATOM 9188 C C . ILE B 1 573 ? 0.992 70.875 22.453 1 27.08 573 ILE B C 1
ATOM 9190 O O . ILE B 1 573 ? 0.081 71.375 21.797 1 27.08 573 ILE B O 1
ATOM 9194 N N . ALA B 1 574 ? 0.147 70.188 23.328 1 24.31 574 ALA B N 1
ATOM 9195 C CA . ALA B 1 574 ? -0.245 71.188 24.328 1 24.31 574 ALA B CA 1
ATOM 9196 C C . ALA B 1 574 ? 0.814 71.312 25.422 1 24.31 574 ALA B C 1
ATOM 9198 O O . ALA B 1 574 ? 1.424 70.312 25.828 1 24.31 574 ALA B O 1
#

Nearest PDB structures (foldseek):
  8ug4-assembly1_B  TM=8.635E-01  e=4.001E-27  Caenorhabditis elegans
  8ug5-assembly1_B  TM=9.194E-01  e=1.024E-20  Caenorhabditis elegans
  8ug6-assembly1_B  TM=8.044E-01  e=1.854E-09  Mus musculus
  6nf4-assembly1_B  TM=7.454E-01  e=4.878E-09  Danio rerio
  6nf6-assembly1_B  TM=7.697E-01  e=9.297E-09  Gallus gallus

pLDDT: mean 76.77, std 18.9, range [22.25, 97.62]